Protein AF-0000000085036256 (afdb_homodimer)

Secondary structure (DSSP, 8-state):
------SPBPHHHHHHHHHT--PPP-EEEEEGGG-TT-BBSS-EE-SS-BSSS-EE-SSEEEE-GGGSTT--SSSPEEEEEEEEEBTTB---SB--TTEEEEE-TTPBPPBT--EEEEGGGEEEETTEEEE-S---TTTTEEPTTSSB-TT-EEE-TT-B--HHHHHHHHHTT--EEEEEPPPEEEEEEE-TTEE-TTS---TT-EE-HHHHHHHHHHHHTT-EEEEEEEEPS-HHHHHHHHHHHGGG-SEEEEES--STTHHHHHHHHHHHH-SEEEEEE-BSEES--S-EEEEETTEEEEEE-SSHHHHHHHIIIIIHHHHHHHHT--S--S-EEEEEESS-EE--TTSEEEEEEEEEESSSEEEEE-SS-TT-HHHHHH--EEEEE-TT--EE-TT-EEEEEES-S---SEEEEE---HHHHHHHHHHHHTT--EEEEE-HHHHHHHHHHHT--SEEEE--EETTTTEESHHHHHHTT-TTTEEEEEEEEEEEEEEE-TT-TT---SHHHHHH-SS--EEEEPTT-HHHHHHHHHHHHHHHHHT--HHHHHHHSTTTT-EESSHHHHHHHHHTTS-SEEEEEHHHHHHTT-EEEEEEEEEEEEEEEGGGGGSHHHHHHHHHHHHTHHHHHTSTTEE--TTTTSB---/------SPBPHHHHHHHHHT--PPP-EEEEEGGG-TT-BBSS-EE-SS-BSSS-EE-SSEEEE-GGGSTT--SSSPEEEEEEEEEBTTB---SB--TTEEEEE-TTPBPPBT--EEEEGGGEEEETTEEEE-S---TTTTEEPTTSSB-TT-EEE-TT-B--HHHHHHHHHTT--EEEEEPPPEEEEEEE-TTEE-TTS---TT-EE-HHHHHHHHHHHHTT-EEEEEEEEPS-HHHHHHHHHHHGGG-SEEEEES--STTHHHHHHHHHHHH-SEEEEEE-BSEES--S-EEEEETTEEEEEEPSSHHHHHHHIIIIIHHHHHHHHT--S--S-EEEEEESS-EEPPTTSEEEEEEEEEESSSEEEEE-SS-TT-HHHHHH--EEEEE-TT--EE-TT-EEEEEES-S---SEEEEE---HHHHHHHHHHHHTT--EEEEE-HHHHHHHHHHHT--SEEEE--EETTTTEESHHHHHHTT-TTTEEEEEEEEEEEEEEE-TT-TT---SHHHHHH-SS--EEEEPTT-HHHHHHHHHHHHHHHHHT--HHHHHHHSTTTT-EESSHHHHHHHHHTTS-SEEEEEHHHHHHTT-EEEEEEEEEEEEEEEGGGGGSHHHHHHHHHHHHTHHHHHTSTTEE--TTTTSB---

Structure (mmCIF, N/CA/C/O backbone):
data_AF-0000000085036256-model_v1
#
loop_
_entity.id
_entity.type
_entity.pdbx_description
1 polymer 'molybdopterin molybdotransferase'
#
loop_
_atom_site.group_PDB
_atom_site.id
_atom_site.type_symbol
_atom_site.label_atom_id
_atom_site.label_alt_id
_atom_site.label_comp_id
_atom_site.label_asym_id
_atom_site.label_entity_id
_atom_site.label_seq_id
_atom_site.pdbx_PDB_ins_code
_atom_site.Cartn_x
_atom_site.Cartn_y
_atom_site.Cartn_z
_atom_site.occupancy
_atom_site.B_iso_or_equiv
_atom_site.auth_seq_id
_atom_site.auth_comp_id
_atom_site.auth_asym_id
_atom_site.auth_atom_id
_atom_site.pdbx_PDB_model_num
ATOM 1 N N . MET A 1 1 ? 35.125 -24.281 -21.484 1 28.75 1 MET A N 1
ATOM 2 C CA . MET A 1 1 ? 34.906 -24.828 -20.141 1 28.75 1 MET A CA 1
ATOM 3 C C . MET A 1 1 ? 33.719 -24.156 -19.453 1 28.75 1 MET A C 1
ATOM 5 O O . MET A 1 1 ? 33.594 -22.938 -19.5 1 28.75 1 MET A O 1
ATOM 9 N N . ARG A 1 2 ? 32.625 -24.891 -19.312 1 40.69 2 ARG A N 1
ATOM 10 C CA . ARG A 1 2 ? 31.406 -24.438 -18.656 1 40.69 2 ARG A CA 1
ATOM 11 C C . ARG A 1 2 ? 31.703 -23.719 -17.359 1 40.69 2 ARG A C 1
ATOM 13 O O . ARG A 1 2 ? 32.438 -24.234 -16.5 1 40.69 2 ARG A O 1
ATOM 20 N N . LYS A 1 3 ? 31.75 -22.375 -17.375 1 43.69 3 LYS A N 1
ATOM 21 C CA . LYS A 1 3 ? 32.031 -21.625 -16.156 1 43.69 3 LYS A CA 1
ATOM 22 C C . LYS A 1 3 ? 31.078 -22.016 -15.039 1 43.69 3 LYS A C 1
ATOM 24 O O . LYS A 1 3 ? 29.859 -21.906 -15.195 1 43.69 3 LYS A O 1
ATOM 29 N N . VAL A 1 4 ? 31.594 -23.016 -14.188 1 47.72 4 VAL A N 1
ATOM 30 C CA . VAL A 1 4 ? 30.891 -23.453 -12.992 1 47.72 4 VAL A CA 1
ATOM 31 C C . VAL A 1 4 ? 30.844 -22.312 -11.969 1 47.72 4 VAL A C 1
ATOM 33 O O . VAL A 1 4 ? 31.75 -21.469 -11.922 1 47.72 4 VAL A O 1
ATOM 36 N N . PHE A 1 5 ? 29.641 -22.094 -11.406 1 56.69 5 PHE A N 1
ATOM 37 C CA . PHE A 1 5 ? 29.453 -21.094 -10.352 1 56.69 5 PHE A CA 1
ATOM 38 C C . PHE A 1 5 ? 30.422 -21.328 -9.203 1 56.69 5 PHE A C 1
ATOM 40 O O . PHE A 1 5 ? 30.094 -22.016 -8.234 1 56.69 5 PHE A O 1
ATOM 47 N N . ARG A 1 6 ? 31.797 -21.188 -9.328 1 53.66 6 ARG A N 1
ATOM 48 C CA . ARG A 1 6 ? 32.812 -21.609 -8.383 1 53.66 6 ARG A CA 1
ATOM 49 C C . ARG A 1 6 ? 32.781 -20.781 -7.109 1 53.66 6 ARG A C 1
ATOM 51 O O . ARG A 1 6 ? 33 -21.312 -6.012 1 53.66 6 ARG A O 1
ATOM 58 N N . ASN A 1 7 ? 32.406 -19.531 -7.113 1 76.25 7 ASN A N 1
ATOM 59 C CA . ASN A 1 7 ? 32.438 -18.734 -5.891 1 76.25 7 ASN A CA 1
ATOM 60 C C . ASN A 1 7 ? 31.109 -18 -5.66 1 76.25 7 ASN A C 1
ATOM 62 O O . ASN A 1 7 ? 30.984 -16.812 -5.988 1 76.25 7 ASN A O 1
ATOM 66 N N . LEU A 1 8 ? 30.234 -18.766 -5.047 1 87.75 8 LEU A N 1
ATOM 67 C CA . LEU A 1 8 ? 28.922 -18.203 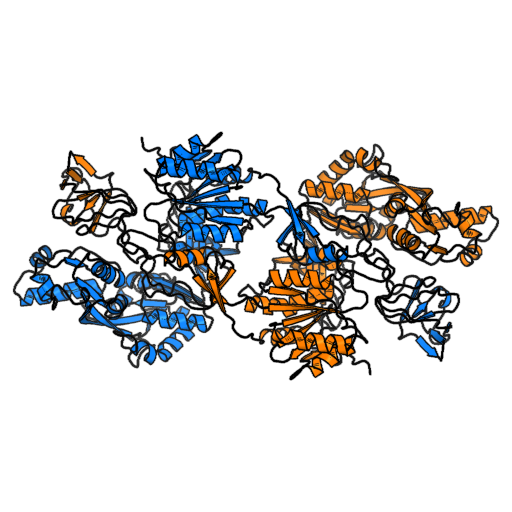-4.754 1 87.75 8 LEU A CA 1
ATOM 68 C C . LEU A 1 8 ? 29.016 -17.172 -3.639 1 87.75 8 LEU A C 1
ATOM 70 O O . LEU A 1 8 ? 29.766 -17.359 -2.676 1 87.75 8 LEU A O 1
ATOM 74 N N . LYS A 1 9 ? 28.406 -16.094 -3.857 1 93.31 9 LYS A N 1
ATOM 75 C CA . LYS A 1 9 ? 28.25 -15.117 -2.781 1 93.31 9 LYS A CA 1
ATOM 76 C C . LYS A 1 9 ? 27.016 -15.414 -1.937 1 93.31 9 LYS A C 1
ATOM 78 O O . LYS A 1 9 ? 26.016 -15.898 -2.451 1 93.31 9 LYS A O 1
ATOM 83 N N . SER A 1 10 ? 27.125 -15.133 -0.706 1 93.88 10 SER A N 1
ATOM 84 C CA . SER A 1 10 ? 25.969 -15.305 0.163 1 93.88 10 SER A CA 1
ATOM 85 C C . SER A 1 10 ? 24.891 -14.266 -0.139 1 93.88 10 SER A C 1
ATOM 87 O O . SER A 1 10 ? 25.188 -13.203 -0.692 1 93.88 10 SER A O 1
ATOM 89 N N . LEU A 1 11 ? 23.703 -14.57 0.218 1 94.56 11 LEU A N 1
ATOM 90 C CA . LEU A 1 11 ? 22.578 -13.656 0.007 1 94.56 11 LEU A CA 1
ATOM 91 C C . LEU A 1 11 ? 22.812 -12.336 0.728 1 94.56 11 LEU A C 1
ATOM 93 O O . LEU A 1 11 ? 22.578 -11.266 0.164 1 94.56 11 LEU A O 1
ATOM 97 N N . GLU A 1 12 ? 23.344 -12.359 1.944 1 94.44 12 GLU A N 1
ATOM 98 C CA . GLU A 1 12 ? 23.594 -11.164 2.74 1 94.44 12 GLU A CA 1
ATOM 99 C C . GLU A 1 12 ? 24.641 -10.273 2.086 1 94.44 12 GLU A C 1
ATOM 101 O O . GLU A 1 12 ? 24.484 -9.047 2.041 1 94.44 12 GLU A O 1
ATOM 106 N N . GLU A 1 13 ? 25.641 -10.914 1.587 1 95.19 13 GLU A N 1
ATOM 107 C CA . GLU A 1 13 ? 26.688 -10.172 0.903 1 95.19 13 GLU A CA 1
ATOM 108 C C . GLU A 1 13 ? 26.141 -9.445 -0.325 1 95.19 13 GLU A C 1
ATOM 110 O O . GLU A 1 13 ? 26.5 -8.297 -0.585 1 95.19 13 GLU A O 1
ATOM 115 N N . VAL A 1 14 ? 25.344 -10.148 -1.034 1 96.44 14 VAL A N 1
ATOM 116 C CA . VAL A 1 14 ? 24.781 -9.586 -2.256 1 96.44 14 VAL A CA 1
ATOM 117 C C . VAL A 1 14 ? 23.844 -8.438 -1.91 1 96.44 14 VAL A C 1
ATOM 119 O O . VAL A 1 14 ? 23.875 -7.387 -2.559 1 96.44 14 VAL A O 1
ATOM 122 N N . LYS A 1 15 ? 23 -8.602 -0.883 1 95.06 15 LYS A N 1
ATOM 123 C CA . LYS A 1 15 ? 22.094 -7.539 -0.442 1 95.06 15 LYS A CA 1
ATOM 124 C C . LYS A 1 15 ? 22.875 -6.281 -0.055 1 95.06 15 LYS A C 1
ATOM 126 O O . LYS A 1 15 ? 22.5 -5.176 -0.452 1 95.06 15 LYS A O 1
ATOM 131 N N . ASP A 1 16 ? 23.938 -6.457 0.663 1 95.12 16 ASP A N 1
ATOM 132 C CA . ASP A 1 16 ? 24.766 -5.332 1.094 1 95.12 16 ASP A CA 1
ATOM 133 C C . ASP A 1 16 ? 25.375 -4.609 -0.103 1 95.12 16 ASP A C 1
ATOM 135 O O . ASP A 1 16 ? 25.406 -3.379 -0.137 1 95.12 16 ASP A O 1
ATOM 139 N N . LEU A 1 17 ? 25.812 -5.398 -0.993 1 94.12 17 LEU A N 1
ATOM 140 C CA . LEU A 1 17 ? 26.438 -4.852 -2.189 1 94.12 17 LEU A CA 1
ATOM 141 C C . LEU A 1 17 ? 25.453 -4.023 -2.994 1 94.12 17 LEU A C 1
ATOM 143 O O . LEU A 1 17 ? 25.75 -2.9 -3.406 1 94.12 17 LEU A O 1
ATOM 147 N N . ILE A 1 18 ? 24.297 -4.52 -3.164 1 94.44 18 ILE A N 1
ATOM 148 C CA . ILE A 1 18 ? 23.297 -3.898 -4.023 1 94.44 18 ILE A CA 1
ATOM 149 C C . ILE A 1 18 ? 22.734 -2.65 -3.342 1 94.44 18 ILE A C 1
ATOM 151 O O . ILE A 1 18 ? 22.484 -1.636 -3.998 1 94.44 18 ILE A O 1
ATOM 155 N N . MET A 1 19 ? 22.578 -2.684 -2.059 1 93.75 19 MET A N 1
ATOM 156 C CA . MET A 1 19 ? 21.969 -1.584 -1.312 1 93.75 19 MET A CA 1
ATOM 157 C C . MET A 1 19 ? 22.891 -0.362 -1.306 1 93.75 19 MET A C 1
ATOM 159 O O . MET A 1 19 ? 22.438 0.75 -1.016 1 93.75 19 MET A O 1
ATOM 163 N N . ARG A 1 20 ? 24.141 -0.515 -1.646 1 92.12 20 ARG A N 1
ATOM 164 C CA . ARG A 1 20 ? 25.094 0.588 -1.688 1 92.12 20 ARG A CA 1
ATOM 165 C C . ARG A 1 20 ? 24.969 1.359 -2.998 1 92.12 20 ARG A C 1
ATOM 167 O O . ARG A 1 20 ? 25.5 2.473 -3.115 1 92.12 20 ARG A O 1
ATOM 174 N N . TYR A 1 21 ? 24.328 0.723 -3.922 1 91.94 21 TYR A N 1
ATOM 175 C CA . TYR A 1 21 ? 24.203 1.365 -5.227 1 91.94 21 TYR A CA 1
ATOM 176 C C . TYR A 1 21 ? 23.297 2.588 -5.148 1 91.94 21 TYR A C 1
ATOM 178 O O . TYR A 1 21 ? 22.25 2.549 -4.504 1 91.94 21 TYR A O 1
ATOM 186 N N . GLU A 1 22 ? 23.766 3.703 -5.762 1 89.81 22 GLU A N 1
ATOM 187 C CA . GLU A 1 22 ? 22.984 4.934 -5.828 1 89.81 22 GLU A CA 1
ATOM 188 C C . GLU A 1 22 ? 22.703 5.328 -7.273 1 89.81 22 GLU A C 1
ATOM 190 O O . GLU A 1 22 ? 23.531 5.109 -8.156 1 89.81 22 GLU A O 1
ATOM 195 N N . ARG A 1 23 ? 21.578 5.812 -7.441 1 88.25 23 ARG A N 1
ATOM 196 C CA . ARG A 1 23 ? 21.219 6.301 -8.773 1 88.25 23 ARG A CA 1
ATOM 197 C C . ARG A 1 23 ? 21.359 7.816 -8.844 1 88.25 23 ARG A C 1
ATOM 199 O O . ARG A 1 23 ? 21.328 8.5 -7.82 1 88.25 23 ARG A O 1
ATOM 206 N N . ALA A 1 24 ? 21.531 8.258 -10.047 1 86.19 24 ALA A N 1
ATOM 207 C CA . ALA A 1 24 ? 21.531 9.703 -10.25 1 86.19 24 ALA A CA 1
ATOM 208 C C . ALA A 1 24 ? 20.188 10.312 -9.906 1 86.19 24 ALA A C 1
ATOM 210 O O . ALA A 1 24 ? 19.141 9.734 -10.211 1 86.19 24 ALA A O 1
ATOM 211 N N . GLU A 1 25 ? 20.281 11.383 -9.18 1 87.06 25 GLU A N 1
ATOM 212 C CA . GLU A 1 25 ? 19.047 12.055 -8.82 1 87.06 25 GLU A CA 1
ATOM 213 C C . GLU A 1 25 ? 18.391 12.703 -10.039 1 87.06 25 GLU A C 1
ATOM 215 O O . GLU A 1 25 ? 19.047 13.445 -10.773 1 87.06 25 GLU A O 1
ATOM 220 N N . ARG A 1 26 ? 17.281 12.328 -10.344 1 91.5 26 ARG A N 1
ATOM 221 C CA . ARG A 1 26 ? 16.422 12.977 -11.336 1 91.5 26 ARG A CA 1
ATOM 222 C C . ARG A 1 26 ? 15.148 13.516 -10.695 1 91.5 26 ARG A C 1
ATOM 224 O O . ARG A 1 26 ? 14.555 12.859 -9.836 1 91.5 26 ARG A O 1
ATOM 231 N N . ARG A 1 27 ? 14.812 14.758 -11.039 1 95 27 ARG A N 1
ATOM 232 C CA . ARG A 1 27 ? 13.648 15.414 -10.461 1 95 27 ARG A CA 1
ATOM 233 C C . ARG A 1 27 ? 12.625 15.75 -11.539 1 95 27 ARG A C 1
ATOM 235 O O . ARG A 1 27 ? 12.961 15.828 -12.727 1 95 27 ARG A O 1
ATOM 242 N N . GLU A 1 28 ? 11.453 15.812 -11.188 1 95.75 28 GLU A N 1
ATOM 243 C CA . GLU A 1 28 ? 10.391 16.281 -12.07 1 95.75 28 GLU A CA 1
ATOM 244 C C . GLU A 1 28 ? 9.398 17.172 -11.32 1 95.75 28 GLU A C 1
ATOM 246 O O . GLU A 1 28 ? 9.172 16.969 -10.125 1 95.75 28 GLU A O 1
ATOM 251 N N . LYS A 1 29 ? 8.891 18.188 -11.961 1 97.56 29 LYS A N 1
ATOM 252 C CA . LYS A 1 29 ? 7.875 19.078 -11.414 1 97.56 29 LYS A CA 1
ATOM 253 C C . LYS A 1 29 ? 6.473 18.609 -11.773 1 97.56 29 LYS A C 1
ATOM 255 O O . LYS A 1 29 ? 6.168 18.391 -12.953 1 97.56 29 LYS A O 1
ATOM 260 N N . ILE A 1 30 ? 5.641 18.375 -10.75 1 97.81 30 ILE A N 1
ATOM 261 C CA . ILE A 1 30 ? 4.301 17.859 -11.008 1 97.81 30 ILE A CA 1
ATOM 262 C C . ILE A 1 30 ? 3.281 18.609 -10.164 1 97.81 30 ILE A C 1
ATOM 264 O O . ILE A 1 30 ? 3.646 19.312 -9.211 1 97.81 30 ILE A O 1
ATOM 268 N N . SER A 1 31 ? 1.988 18.484 -10.57 1 98.06 31 SER A N 1
ATOM 269 C CA . SER A 1 31 ? 0.895 19.016 -9.758 1 98.06 31 SER A CA 1
ATOM 270 C C . SER A 1 31 ? 0.763 18.266 -8.445 1 98.06 31 SER A C 1
ATOM 272 O O . SER A 1 31 ? 1.001 17.047 -8.391 1 98.06 31 SER A O 1
ATOM 274 N N . ILE A 1 32 ? 0.374 18.922 -7.379 1 97.75 32 ILE A N 1
ATOM 275 C CA . ILE A 1 32 ? 0.179 18.234 -6.105 1 97.75 32 ILE A CA 1
ATOM 276 C C . ILE A 1 32 ? -0.95 17.219 -6.23 1 97.75 32 ILE A C 1
ATOM 278 O O . ILE A 1 32 ? -1.021 16.25 -5.457 1 97.75 32 ILE A O 1
ATOM 282 N N . TRP A 1 33 ? -1.816 17.344 -7.273 1 97.25 33 TRP A N 1
ATOM 283 C CA . TRP A 1 33 ? -2.908 16.406 -7.5 1 97.25 33 TRP A CA 1
ATOM 284 C C . TRP A 1 33 ? -2.385 15.086 -8.07 1 97.25 33 TRP A C 1
ATOM 286 O O . TRP A 1 33 ? -3.076 14.07 -8.031 1 97.25 33 TRP A O 1
ATOM 296 N N . ASP A 1 34 ? -1.186 15.102 -8.578 1 96.5 34 ASP A N 1
ATOM 297 C CA . ASP A 1 34 ? -0.555 13.914 -9.141 1 96.5 34 ASP A CA 1
ATOM 298 C C . ASP A 1 34 ? 0.578 13.422 -8.242 1 96.5 34 ASP A C 1
ATOM 300 O O . ASP A 1 34 ? 1.35 12.539 -8.633 1 96.5 34 ASP A O 1
ATOM 304 N N . ALA A 1 35 ? 0.684 13.969 -7.078 1 97.19 35 ALA A N 1
ATOM 305 C CA . ALA A 1 35 ? 1.915 13.789 -6.312 1 97.19 35 ALA A CA 1
ATOM 306 C C . ALA A 1 35 ? 1.741 12.719 -5.238 1 97.19 35 ALA A C 1
ATOM 308 O O . ALA A 1 35 ? 2.695 12.375 -4.535 1 97.19 35 ALA A O 1
ATOM 309 N N . PHE A 1 36 ? 0.544 12.148 -5.133 1 94.81 36 PHE A N 1
ATOM 310 C CA . PHE A 1 36 ? 0.323 11.141 -4.102 1 94.81 36 PHE A CA 1
ATOM 311 C C . PHE A 1 36 ? 1.314 9.992 -4.246 1 94.81 36 PHE A C 1
ATOM 313 O O . PHE A 1 36 ? 1.476 9.438 -5.336 1 94.81 36 PHE A O 1
ATOM 320 N N . GLY A 1 37 ? 1.973 9.719 -3.105 1 92.75 37 GLY A N 1
ATOM 321 C CA . GLY A 1 37 ? 2.891 8.594 -3.061 1 92.75 37 GLY A CA 1
ATOM 322 C C . GLY A 1 37 ? 4.281 8.938 -3.555 1 92.75 37 GLY A C 1
ATOM 323 O O . GLY A 1 37 ? 5.207 8.133 -3.436 1 92.75 37 GLY A O 1
ATOM 324 N N . ARG A 1 38 ? 4.461 10.117 -4.125 1 95.44 38 ARG A N 1
ATOM 325 C CA . ARG A 1 38 ? 5.762 10.547 -4.625 1 95.44 38 ARG A CA 1
ATOM 326 C C . ARG A 1 38 ? 6.637 11.078 -3.496 1 95.44 38 ARG A C 1
ATOM 328 O O . ARG A 1 38 ? 6.148 11.328 -2.391 1 95.44 38 ARG A O 1
ATOM 335 N N . ILE A 1 39 ? 7.934 11.219 -3.732 1 93.56 39 ILE A N 1
ATOM 336 C CA . ILE A 1 39 ? 8.898 11.68 -2.74 1 93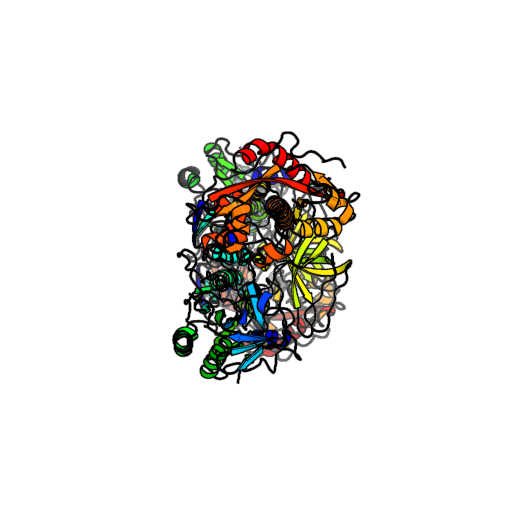.56 39 ILE A CA 1
ATOM 337 C C . ILE A 1 39 ? 9.32 13.109 -3.064 1 93.56 39 ILE A C 1
ATOM 339 O O . ILE A 1 39 ? 9.766 13.398 -4.18 1 93.56 39 ILE A O 1
ATOM 343 N N . LEU A 1 40 ? 9.195 13.93 -2.119 1 95.5 40 LEU A N 1
ATOM 344 C CA . LEU A 1 40 ? 9.578 15.328 -2.301 1 95.5 40 LEU A CA 1
ATOM 345 C C . LEU A 1 40 ? 11.078 15.445 -2.57 1 95.5 40 LEU A C 1
ATOM 347 O O . LEU A 1 40 ? 11.883 14.805 -1.898 1 95.5 40 LEU A O 1
ATOM 351 N N . ALA A 1 41 ? 11.492 16.328 -3.539 1 94.88 41 ALA A N 1
ATOM 352 C CA . ALA A 1 41 ? 12.883 16.453 -3.955 1 94.88 41 ALA A CA 1
ATOM 353 C C . ALA A 1 41 ? 13.562 17.625 -3.252 1 94.88 41 ALA A C 1
ATOM 355 O O . ALA A 1 41 ? 14.781 17.797 -3.352 1 94.88 41 ALA A O 1
ATOM 356 N N . GLU A 1 42 ? 12.82 18.438 -2.535 1 94.62 42 GLU A N 1
ATOM 357 C CA . GLU A 1 42 ? 13.359 19.609 -1.84 1 94.62 42 GLU A CA 1
ATOM 358 C C . GLU A 1 42 ? 12.492 19.984 -0.639 1 94.62 42 GLU A C 1
ATOM 360 O O . GLU A 1 42 ? 11.344 19.547 -0.538 1 94.62 42 GLU A O 1
ATOM 365 N N . ASP A 1 43 ? 13.109 20.734 0.272 1 95 43 ASP A N 1
ATOM 366 C CA . ASP A 1 43 ? 12.328 21.297 1.371 1 95 43 ASP A CA 1
ATOM 367 C C . ASP A 1 43 ? 11.32 22.312 0.861 1 95 43 ASP A C 1
ATOM 369 O O . ASP A 1 43 ? 11.617 23.094 -0.045 1 95 43 ASP A O 1
ATOM 373 N N . ILE A 1 44 ? 10.156 22.297 1.416 1 96.25 44 ILE A N 1
ATOM 374 C CA . ILE A 1 44 ? 9.156 23.297 1.083 1 96.25 44 ILE A CA 1
ATOM 375 C C . ILE A 1 44 ? 8.992 24.266 2.254 1 96.25 44 ILE A C 1
ATOM 377 O O . ILE A 1 44 ? 8.523 23.875 3.326 1 96.25 44 ILE A O 1
ATOM 381 N N . VAL A 1 45 ? 9.359 25.438 2.07 1 94.56 45 VAL A N 1
ATOM 382 C CA . VAL A 1 45 ? 9.234 26.516 3.059 1 94.56 45 VAL A CA 1
ATOM 383 C C . VAL A 1 45 ? 8.016 27.375 2.73 1 94.56 45 VAL A C 1
ATOM 385 O O . VAL A 1 45 ? 7.824 27.781 1.582 1 94.56 45 VAL A O 1
ATOM 388 N N . SER A 1 46 ? 7.195 27.594 3.693 1 94.25 46 SER A N 1
ATOM 389 C CA . SER A 1 46 ? 5.973 28.359 3.443 1 94.25 46 SER A CA 1
ATOM 390 C C . SER A 1 46 ? 6.285 29.797 3.047 1 94.25 46 SER A C 1
ATOM 392 O O . SER A 1 46 ? 7.094 30.469 3.697 1 94.25 46 SER A O 1
ATOM 394 N N . GLY A 1 47 ? 5.664 30.25 2.057 1 91.94 47 GLY A N 1
ATOM 395 C CA . GLY A 1 47 ? 5.738 31.641 1.642 1 91.94 47 GLY A CA 1
ATOM 396 C C . GLY A 1 47 ? 4.562 32.469 2.121 1 91.94 47 GLY A C 1
ATOM 397 O O . GLY A 1 47 ? 4.52 33.688 1.896 1 91.94 47 GLY A O 1
ATOM 398 N N . VAL A 1 48 ? 3.65 31.812 2.826 1 93.12 48 VAL A N 1
ATOM 399 C CA . VAL A 1 48 ? 2.463 32.5 3.316 1 93.12 48 VAL A CA 1
ATOM 400 C C . VAL A 1 48 ? 2.166 32.062 4.75 1 93.12 48 VAL A C 1
ATOM 402 O O . VAL A 1 48 ? 2.734 31.094 5.238 1 93.12 48 VAL A O 1
ATOM 405 N N . ASP A 1 49 ? 1.355 32.906 5.41 1 92.69 49 ASP A N 1
ATOM 406 C CA . ASP A 1 49 ? 0.858 32.562 6.738 1 92.69 49 ASP A CA 1
ATOM 407 C C . ASP A 1 49 ? -0.494 31.844 6.656 1 92.69 49 ASP A C 1
ATOM 409 O O . ASP A 1 49 ? -1.321 32.188 5.805 1 92.69 49 ASP A O 1
ATOM 413 N N . VAL A 1 50 ? -0.69 30.859 7.559 1 92.81 50 VAL A N 1
ATOM 414 C CA . VAL A 1 50 ? -1.978 30.172 7.652 1 92.81 50 VAL A CA 1
ATOM 415 C C . VAL A 1 50 ? -2.51 30.266 9.078 1 92.81 50 VAL A C 1
ATOM 417 O O . VAL A 1 50 ? -1.921 29.703 10.008 1 92.81 50 VAL A O 1
ATOM 420 N N . PRO A 1 51 ? -3.602 30.938 9.273 1 91.94 51 PRO A N 1
ATOM 421 C CA . PRO A 1 51 ? -4.227 31.828 8.297 1 91.94 51 PRO A CA 1
ATOM 422 C C . PRO A 1 51 ? -3.398 33.094 8.039 1 91.94 51 PRO A C 1
ATOM 424 O O . PRO A 1 51 ? -2.494 33.406 8.82 1 91.94 51 PRO A O 1
ATOM 427 N N . GLY A 1 52 ? -3.746 33.781 7.023 1 92.12 52 GLY A N 1
ATOM 428 C CA . GLY A 1 52 ? -3.043 35 6.672 1 92.12 52 GLY A CA 1
ATOM 429 C C . GLY A 1 52 ? -3.578 36.219 7.387 1 92.12 52 GLY A C 1
ATOM 430 O O . GLY A 1 52 ? -3.15 37.344 7.113 1 92.12 52 GLY A O 1
ATOM 431 N N . PHE A 1 53 ? -4.523 36.031 8.266 1 92.56 53 PHE A N 1
ATOM 432 C CA . PHE A 1 53 ? -5.172 37.094 9.031 1 92.56 53 PHE A CA 1
ATOM 433 C C . PHE A 1 53 ? -5.73 36.562 10.344 1 92.56 53 PHE A C 1
ATOM 435 O O . PHE A 1 53 ? -5.863 35.344 10.508 1 92.56 53 PHE A O 1
ATOM 442 N N . ASP A 1 54 ? -5.875 37.438 11.289 1 93.06 54 ASP A N 1
ATOM 443 C CA . ASP A 1 54 ? -6.613 37.031 12.477 1 93.06 54 ASP A CA 1
ATOM 444 C C . ASP A 1 54 ? -8.039 36.625 12.117 1 93.06 54 ASP A C 1
ATOM 446 O O . ASP A 1 54 ? -8.773 37.406 11.5 1 93.06 54 ASP A O 1
ATOM 450 N N . ARG A 1 55 ? -8.367 35.438 12.547 1 92.62 55 ARG A N 1
ATOM 451 C CA . ARG A 1 55 ? -9.617 34.844 12.078 1 92.62 55 ARG A CA 1
ATOM 452 C C . ARG A 1 55 ? -10.602 34.656 13.227 1 92.62 55 ARG A C 1
ATOM 454 O O . ARG A 1 55 ? -10.219 34.281 14.32 1 92.62 55 ARG A O 1
ATOM 461 N N . VAL A 1 56 ? -11.867 34.938 12.898 1 93.19 56 VAL A N 1
ATOM 462 C CA . VAL A 1 56 ? -12.953 34.781 13.859 1 93.19 56 VAL A CA 1
ATOM 463 C C . VAL A 1 56 ? -13.281 33.281 14.031 1 93.19 56 VAL A C 1
ATOM 465 O O . VAL A 1 56 ? -13.438 32.562 13.047 1 93.19 56 VAL A O 1
ATOM 468 N N . MET A 1 57 ? -13.477 32.812 15.211 1 89.94 57 MET A N 1
ATOM 469 C CA . MET A 1 57 ? -13.609 31.375 15.477 1 89.94 57 MET A CA 1
ATOM 470 C C . MET A 1 57 ? -15.07 30.984 15.672 1 89.94 57 MET A C 1
ATOM 472 O O . MET A 1 57 ? -15.414 29.797 15.641 1 89.94 57 MET A O 1
ATOM 476 N N . LEU A 1 58 ? -15.906 31.938 15.93 1 88.88 58 LEU A N 1
ATOM 477 C CA . LEU A 1 58 ? -17.328 31.672 16.172 1 88.88 58 LEU A CA 1
ATOM 478 C C . LEU A 1 58 ? -18.188 32.844 15.711 1 88.88 58 LEU A C 1
ATOM 480 O O . LEU A 1 58 ? -17.672 33.938 15.453 1 88.88 58 LEU A O 1
ATOM 484 N N . ASP A 1 59 ? -19.438 32.625 15.672 1 89.62 59 ASP A N 1
ATOM 485 C CA . ASP A 1 59 ? -20.375 33.656 15.305 1 89.62 59 ASP A CA 1
ATOM 486 C C . ASP A 1 59 ? -20.625 34.625 16.469 1 89.62 59 ASP A C 1
ATOM 488 O O . ASP A 1 59 ? -20.734 34.188 17.625 1 89.62 59 ASP A O 1
ATOM 492 N N . GLY A 1 60 ? -20.625 35.875 16.141 1 95.75 60 GLY A N 1
ATOM 493 C CA . GLY A 1 60 ? -20.859 36.844 17.188 1 95.75 60 GLY A CA 1
ATOM 494 C C . GLY A 1 60 ? -20.531 38.281 16.734 1 95.75 60 GLY A C 1
ATOM 495 O O . GLY A 1 60 ? -20.953 38.688 15.664 1 95.75 60 GLY A O 1
ATOM 496 N N . TYR A 1 61 ? -19.859 39 17.672 1 97.69 61 TYR A N 1
ATOM 497 C CA . TYR A 1 61 ? -19.547 40.375 17.406 1 97.69 61 TYR A CA 1
ATOM 498 C C . TYR A 1 61 ? -18.094 40.688 17.766 1 97.69 61 TYR A C 1
ATOM 500 O O . TYR A 1 61 ? -17.641 40.406 18.875 1 97.69 61 TYR A O 1
ATOM 508 N N . ALA A 1 62 ? -17.406 41.25 16.75 1 97.75 62 ALA A N 1
ATOM 509 C CA . ALA A 1 62 ? -16.062 41.719 17 1 97.75 62 ALA A CA 1
ATOM 510 C C . ALA A 1 62 ? -16.078 43.062 17.734 1 97.75 62 ALA A C 1
ATOM 512 O O . ALA A 1 62 ? -16.781 43.969 17.344 1 97.75 62 ALA A O 1
ATOM 513 N N . VAL A 1 63 ? -15.289 43.062 18.812 1 97.75 63 VAL A N 1
ATOM 514 C CA . VAL A 1 63 ? -15.328 44.25 19.703 1 97.75 63 VAL A CA 1
ATOM 515 C C . VAL A 1 63 ? -13.922 44.562 20.203 1 97.75 63 VAL A C 1
ATOM 517 O O . VAL A 1 63 ? -13 43.781 20.016 1 97.75 63 VAL A O 1
ATOM 520 N N . ARG A 1 64 ? -13.797 45.781 20.703 1 95.12 64 ARG A N 1
ATOM 521 C CA . ARG A 1 64 ? -12.68 46.031 21.609 1 95.12 64 ARG A CA 1
ATOM 522 C C . ARG A 1 64 ? -12.93 45.406 22.969 1 95.12 64 ARG A C 1
ATOM 524 O O . ARG A 1 64 ? -13.875 45.781 23.672 1 95.12 64 ARG A O 1
ATOM 531 N N . ALA A 1 65 ? -12.094 44.5 23.344 1 95.38 65 ALA A N 1
ATOM 532 C CA . ALA A 1 65 ? -12.297 43.812 24.594 1 95.38 65 ALA A CA 1
ATOM 533 C C . ALA A 1 65 ? -12.469 44.781 25.75 1 95.38 65 ALA A C 1
ATOM 535 O O . ALA A 1 65 ? -13.305 44.562 26.641 1 95.38 65 ALA A O 1
ATOM 536 N N . GLU A 1 66 ? -11.656 45.844 25.812 1 91.38 66 GLU A N 1
ATOM 537 C CA . GLU A 1 66 ? -11.641 46.812 26.891 1 91.38 66 GLU A CA 1
ATOM 538 C C . GLU A 1 66 ? -12.992 47.531 27.016 1 91.38 66 GLU A C 1
ATOM 540 O O . GLU A 1 66 ? -13.328 48.031 28.078 1 91.38 66 GLU A O 1
ATOM 545 N N . ASP A 1 67 ? -13.828 47.531 25.922 1 95.12 67 ASP A N 1
ATOM 546 C CA . ASP A 1 67 ? -15.156 48.156 25.969 1 95.12 67 ASP A CA 1
ATOM 547 C C . ASP A 1 67 ? -16.156 47.25 26.656 1 95.12 67 ASP A C 1
ATOM 549 O O . ASP A 1 67 ? -17.266 47.656 27 1 95.12 67 ASP A O 1
ATOM 553 N N . THR A 1 68 ? -15.805 46 26.875 1 96.06 68 THR A N 1
ATOM 554 C CA . THR A 1 68 ? -16.734 45.062 27.453 1 96.06 68 THR A CA 1
ATOM 555 C C . THR A 1 68 ? -16.375 44.75 28.922 1 96.06 68 THR A C 1
ATOM 557 O O . THR A 1 68 ? -17.094 44.031 29.594 1 96.06 68 THR A O 1
ATOM 560 N N . PHE A 1 69 ? -15.242 45.375 29.234 1 91.56 69 PHE A N 1
ATOM 561 C CA . PHE A 1 69 ? -14.781 45.062 30.578 1 91.56 69 PHE A CA 1
ATOM 562 C C . PHE A 1 69 ? -15.875 45.344 31.609 1 91.56 69 PHE A C 1
ATOM 564 O O . PHE A 1 69 ? -16.531 46.406 31.562 1 91.56 69 PHE A O 1
ATOM 571 N N . TRP A 1 70 ? -16.188 44.5 32.562 1 89.88 70 TRP A N 1
ATOM 572 C CA . TRP A 1 70 ? -17.094 44.562 33.688 1 89.88 70 TRP A CA 1
ATOM 573 C C . TRP A 1 70 ? -18.531 44.281 33.25 1 89.88 70 TRP A C 1
ATOM 575 O O . TRP A 1 70 ? -19.453 44.344 34.062 1 89.88 70 TRP A O 1
ATOM 585 N N . ALA A 1 71 ? -18.75 44.062 31.922 1 95.06 71 ALA A N 1
ATOM 586 C CA . ALA A 1 71 ? -20.078 43.688 31.469 1 95.06 71 ALA A CA 1
ATOM 587 C C . ALA A 1 71 ? -20.531 42.375 32.156 1 95.06 71 ALA A C 1
ATOM 589 O O . ALA A 1 71 ? -19.75 41.469 32.312 1 95.06 71 ALA A O 1
ATOM 590 N N . ASP A 1 72 ? -21.734 42.344 32.594 1 94.25 72 ASP A N 1
ATOM 591 C CA . ASP A 1 72 ? -22.391 41.156 33.125 1 94.25 72 ASP A CA 1
ATOM 592 C C . ASP A 1 72 ? -23.891 41.219 32.906 1 94.25 72 ASP A C 1
ATOM 594 O O . ASP A 1 72 ? -24.391 42.125 32.281 1 94.25 72 ASP A O 1
ATOM 598 N N . GLU A 1 73 ? -24.594 40.188 33.312 1 93.31 73 GLU A N 1
ATOM 599 C CA . GLU A 1 73 ? -26.031 40.062 33.031 1 93.31 73 GLU A CA 1
ATOM 600 C C . GLU A 1 73 ? -26.812 41.188 33.688 1 93.31 73 GLU A C 1
ATOM 602 O O . GLU A 1 73 ? -27.812 41.656 33.156 1 93.31 73 GLU A O 1
ATOM 607 N N . ASP A 1 74 ? -26.344 41.625 34.844 1 94.62 74 ASP A N 1
ATOM 608 C CA . ASP A 1 74 ? -27.031 42.656 35.594 1 94.62 74 ASP A CA 1
ATOM 609 C C . ASP A 1 74 ? -26.656 44.031 35.094 1 94.62 74 ASP A C 1
ATOM 611 O O . ASP A 1 74 ? -27.438 45 35.219 1 94.62 74 ASP A O 1
ATOM 615 N N . ASN A 1 75 ? -25.484 44.188 34.531 1 95.69 75 ASN A N 1
ATOM 616 C CA . ASN A 1 75 ? -24.969 45.438 34 1 95.69 75 ASN A CA 1
ATOM 617 C C . ASN A 1 75 ? -24.422 45.281 32.594 1 95.69 75 ASN A C 1
ATOM 619 O O . ASN A 1 75 ? -23.219 45.406 32.375 1 95.69 75 ASN A O 1
ATOM 623 N N . PRO A 1 76 ? -25.281 45.156 31.641 1 96.62 76 PRO A N 1
ATOM 624 C CA . PRO A 1 76 ? -24.812 44.969 30.266 1 96.62 76 PRO A CA 1
ATOM 625 C C . PRO A 1 76 ? -24.219 46.219 29.672 1 96.62 76 PRO A C 1
ATOM 627 O O . PRO A 1 76 ? -24.562 47.344 30.078 1 96.62 76 PRO A O 1
ATOM 630 N N . VAL A 1 77 ? -23.328 46.062 28.797 1 97.38 77 VAL A N 1
ATOM 631 C CA . VAL A 1 77 ? -22.734 47.188 28.078 1 97.38 77 VAL A CA 1
ATOM 632 C C . VAL A 1 77 ? -23.328 47.281 26.688 1 97.38 77 VAL A C 1
ATOM 634 O O . VAL A 1 77 ? -23.484 46.281 26 1 97.38 77 VAL A O 1
ATOM 637 N N . GLU A 1 78 ? -23.641 48.469 26.297 1 97.38 78 GLU A N 1
ATOM 638 C CA . GLU A 1 78 ? -24.234 48.688 24.969 1 97.38 78 GLU A CA 1
ATOM 639 C C . GLU A 1 78 ? -23.172 49.094 23.953 1 97.38 78 GLU A C 1
ATOM 641 O O . GLU A 1 78 ? -22.375 50.031 24.219 1 97.38 78 GLU A O 1
ATOM 646 N N . LEU A 1 79 ? -23.125 48.406 22.844 1 98.19 79 LEU A N 1
ATOM 647 C CA . LEU A 1 79 ? -22.203 48.719 21.734 1 98.19 79 LEU A CA 1
ATOM 648 C C . LEU A 1 79 ? -22.984 48.938 20.438 1 98.19 79 LEU A C 1
ATOM 650 O O . LEU A 1 79 ? -23.953 48.219 20.172 1 98.19 79 LEU A O 1
ATOM 654 N N . LYS A 1 80 ? -22.578 49.875 19.594 1 98.25 80 LYS A N 1
ATOM 655 C CA . LYS A 1 80 ? -23.203 50.156 18.297 1 98.25 80 LYS A CA 1
ATOM 656 C C . LYS A 1 80 ? -22.656 49.219 17.219 1 98.25 80 LYS A C 1
ATOM 658 O O . LYS A 1 80 ? -21.438 49.094 17.062 1 98.25 80 LYS A O 1
ATOM 663 N N . VAL A 1 81 ? -23.547 48.562 16.531 1 98.19 81 VAL A N 1
ATOM 664 C CA . VAL A 1 81 ? -23.141 47.688 15.438 1 98.19 81 VAL A CA 1
ATOM 665 C C . VAL A 1 81 ? -22.953 48.531 14.156 1 98.19 81 VAL A C 1
ATOM 667 O O . VAL A 1 81 ? -23.906 49.125 13.656 1 98.19 81 VAL A O 1
ATOM 670 N N . ILE A 1 82 ? -21.75 48.469 13.57 1 97.88 82 ILE A N 1
ATOM 671 C CA . ILE A 1 82 ? -21.453 49.406 12.5 1 97.88 82 ILE A CA 1
ATOM 672 C C . ILE A 1 82 ? -21.266 48.656 11.188 1 97.88 82 ILE A C 1
ATOM 674 O O . ILE A 1 82 ? -21 49.281 10.148 1 97.88 82 ILE A O 1
ATOM 678 N N . GLY A 1 83 ? -21.344 47.344 11.203 1 96.44 83 GLY A N 1
ATOM 679 C CA . GLY A 1 83 ? -21.188 46.562 9.969 1 96.44 83 GLY A CA 1
ATOM 680 C C . GLY A 1 83 ? -21.188 45.062 10.188 1 96.44 83 GLY A C 1
ATOM 681 O O . GLY A 1 83 ? -21.609 44.594 11.25 1 96.44 83 GLY A O 1
ATOM 682 N N . VAL A 1 84 ? -20.906 44.375 9.086 1 95.44 84 VAL A N 1
ATOM 683 C CA . VAL A 1 84 ? -20.906 42.938 9.078 1 95.44 84 VAL A CA 1
ATOM 684 C C . VAL A 1 84 ? -19.672 42.406 8.344 1 95.44 84 VAL A C 1
ATOM 686 O O . VAL A 1 84 ? -19.203 43.062 7.395 1 95.44 84 VAL A O 1
ATOM 689 N N . ALA A 1 85 ? -19.062 41.406 8.812 1 94.31 85 ALA A N 1
ATOM 690 C CA . ALA A 1 85 ? -17.969 40.719 8.141 1 94.31 85 ALA A CA 1
ATOM 691 C C . ALA A 1 85 ? -18.219 39.188 8.133 1 94.31 85 ALA A C 1
ATOM 693 O O . ALA A 1 85 ? -18.766 38.656 9.078 1 94.31 85 ALA A O 1
ATOM 694 N N . SER A 1 86 ? -17.906 38.562 7.066 1 91.38 86 SER A N 1
ATOM 695 C CA . SER A 1 86 ? -18.016 37.094 6.922 1 91.38 86 SER A CA 1
ATOM 696 C C . SER A 1 86 ? -16.812 36.531 6.152 1 91.38 86 SER A C 1
ATOM 698 O O . SER A 1 86 ? -15.945 37.281 5.715 1 91.38 86 SER A O 1
ATOM 700 N N . ALA A 1 87 ? -16.719 35.25 6.125 1 88 87 ALA A N 1
ATOM 701 C CA . ALA A 1 87 ? -15.633 34.594 5.406 1 88 87 ALA A CA 1
ATOM 702 C C . ALA A 1 87 ? -15.578 35.062 3.951 1 88 87 ALA A C 1
ATOM 704 O O . ALA A 1 87 ? -16.562 34.938 3.223 1 88 87 ALA A O 1
ATOM 705 N N . GLY A 1 88 ? -14.492 35.625 3.594 1 88.75 88 GLY A N 1
ATOM 706 C CA . GLY A 1 88 ? -14.305 36.125 2.24 1 88.75 88 GLY A CA 1
ATOM 707 C C . GLY A 1 88 ? -14.781 37.531 2.059 1 88.75 88 GLY A C 1
ATOM 708 O O . GLY A 1 88 ? -14.578 38.156 1.001 1 88.75 88 GLY A O 1
ATOM 709 N N . HIS A 1 89 ? -15.422 38 3.057 1 91.62 89 HIS A N 1
ATOM 710 C CA . HIS A 1 89 ? -15.984 39.375 2.998 1 91.62 89 HIS A CA 1
ATOM 711 C C . HIS A 1 89 ? -15.586 40.188 4.227 1 91.62 89 HIS A C 1
ATOM 713 O O . HIS A 1 89 ? -16.406 40.375 5.129 1 91.62 89 HIS A O 1
ATOM 719 N N . PRO A 1 90 ? -14.383 40.75 4.195 1 93.38 90 PRO A N 1
ATOM 720 C CA . PRO A 1 90 ? -13.898 41.531 5.34 1 93.38 90 PRO A CA 1
ATOM 721 C C . PRO A 1 90 ? -14.641 42.844 5.508 1 93.38 90 PRO A C 1
ATOM 723 O O . PRO A 1 90 ? -15.164 43.406 4.531 1 93.38 90 PRO A O 1
ATOM 726 N N . PHE A 1 91 ? -14.711 43.312 6.738 1 94.81 91 PHE A N 1
ATOM 727 C CA . PHE A 1 91 ? -15.219 44.656 7.031 1 94.81 91 PHE A CA 1
ATOM 728 C C . PHE A 1 91 ? -14.18 45.719 6.707 1 94.81 91 PHE A C 1
ATOM 730 O O . PHE A 1 91 ? -13.055 45.656 7.215 1 94.81 91 PHE A O 1
ATOM 737 N N . PRO A 1 92 ? -14.492 46.656 5.84 1 92.12 92 PRO A N 1
ATOM 738 C CA . PRO A 1 92 ? -13.492 47.625 5.398 1 92.12 92 PRO A CA 1
ATOM 739 C C . PRO A 1 92 ? -13.242 48.75 6.422 1 92.12 92 PRO A C 1
ATOM 741 O O . PRO A 1 92 ? -12.242 49.469 6.332 1 92.12 92 PRO A O 1
ATOM 744 N N . GLY A 1 93 ? -14.086 48.875 7.395 1 91.81 93 GLY A N 1
ATOM 745 C CA . GLY A 1 93 ? -13.961 49.938 8.352 1 91.81 93 GLY A CA 1
ATOM 746 C C . GLY A 1 93 ? -13.141 49.562 9.578 1 91.81 93 GLY A C 1
ATOM 747 O O . GLY A 1 93 ? -12.391 48.594 9.547 1 91.81 93 GLY A O 1
ATOM 748 N N . GLU A 1 94 ? -13.133 50.469 10.609 1 92.44 94 GLU A N 1
ATOM 749 C CA . GLU A 1 94 ? -12.422 50.281 11.875 1 92.44 94 GLU A CA 1
ATOM 750 C C . GLU A 1 94 ? -13.383 50.344 13.062 1 92.44 94 GLU A C 1
ATOM 752 O O . GLU A 1 94 ? -14.266 51.219 13.102 1 92.44 94 GLU A O 1
ATOM 757 N N . VAL A 1 95 ? -13.25 49.406 13.875 1 95.12 95 VAL A N 1
ATOM 758 C CA . VAL A 1 95 ? -14.078 49.375 15.078 1 95.12 95 VAL A CA 1
ATOM 759 C C . VAL A 1 95 ? -13.523 50.375 16.109 1 95.12 95 VAL A C 1
ATOM 761 O O . VAL A 1 95 ? -12.375 50.25 16.547 1 95.12 95 VAL A O 1
ATOM 764 N N . GLY A 1 96 ? -14.281 51.312 16.453 1 92.12 96 GLY A N 1
ATOM 765 C CA . GLY A 1 96 ? -13.914 52.312 17.469 1 92.12 96 GLY A CA 1
ATOM 766 C C . GLY A 1 96 ? -14.477 52 18.844 1 92.12 96 GLY A C 1
ATOM 767 O O . GLY A 1 96 ? -14.953 50.875 19.078 1 92.12 96 GLY A O 1
ATOM 768 N N . GLU A 1 97 ? -14.32 53 19.766 1 93.31 97 GLU A N 1
ATOM 769 C CA . GLU A 1 97 ? -14.836 52.875 21.125 1 93.31 97 GLU A CA 1
ATOM 770 C C . GLU A 1 97 ? -16.344 52.656 21.109 1 93.31 97 GLU A C 1
ATOM 772 O O . GLU A 1 97 ? -17.078 53.344 20.422 1 93.31 97 GLU A O 1
ATOM 777 N N . ARG A 1 98 ? -16.797 51.625 21.797 1 96.56 98 ARG A N 1
ATOM 778 C CA . ARG A 1 98 ? -18.203 51.281 22 1 96.56 98 ARG A CA 1
ATOM 779 C C . ARG A 1 98 ? -18.875 50.906 20.688 1 96.56 98 ARG A C 1
ATOM 781 O O . ARG A 1 98 ? -20.031 51.25 20.453 1 96.56 98 ARG A O 1
ATOM 788 N N . GLU A 1 99 ? -18.141 50.375 19.781 1 97.56 99 GLU A N 1
ATOM 789 C CA . GLU A 1 99 ? -18.656 49.875 18.516 1 97.56 99 GLU A CA 1
ATOM 790 C C . GLU A 1 99 ? -18.406 48.375 18.375 1 97.56 99 GLU A C 1
ATOM 792 O O . GLU A 1 99 ? -17.578 47.812 19.078 1 97.56 99 GLU A O 1
ATOM 797 N N . ALA A 1 100 ? -19.141 47.781 17.484 1 98.12 100 ALA A N 1
ATOM 798 C CA . ALA A 1 100 ? -19.031 46.344 17.219 1 98.12 100 ALA A CA 1
ATOM 799 C C . ALA A 1 100 ? -19.328 46.031 15.742 1 98.12 100 ALA A C 1
ATOM 801 O O . ALA A 1 100 ? -19.969 46.844 15.062 1 98.12 100 ALA A O 1
ATOM 802 N N . VAL A 1 101 ? -18.766 45.031 15.25 1 97.88 101 VAL A N 1
ATOM 803 C CA . VAL A 1 101 ? -19.062 44.5 13.922 1 97.88 101 VAL A CA 1
ATOM 804 C C . VAL A 1 101 ? -19.594 43.062 14.055 1 97.88 101 VAL A C 1
ATOM 806 O O . VAL A 1 101 ? -19 42.25 14.742 1 97.88 101 VAL A O 1
ATOM 809 N N . GLU A 1 102 ? -20.719 42.844 13.438 1 97.06 102 GLU A N 1
ATOM 810 C CA . GLU A 1 102 ? -21.219 41.469 13.391 1 97.06 102 GLU A CA 1
ATOM 811 C C . GLU A 1 102 ? -20.328 40.594 12.531 1 97.06 102 GLU A C 1
ATOM 813 O O . GLU A 1 102 ? -19.984 40.938 11.398 1 97.06 102 GLU A O 1
ATOM 818 N N . VAL A 1 103 ? -19.891 39.438 13.109 1 95.5 103 VAL A N 1
ATOM 819 C CA . VAL A 1 103 ? -18.953 38.594 12.391 1 95.5 103 VAL A CA 1
ATOM 820 C C . VAL A 1 103 ? -19.422 37.156 12.398 1 95.5 103 VAL A C 1
ATOM 822 O O . VAL A 1 103 ? -20.047 36.688 13.367 1 95.5 103 VAL A O 1
ATOM 825 N N . ALA A 1 104 ? -19.141 36.469 11.328 1 90.25 104 ALA A N 1
ATOM 826 C CA . ALA A 1 104 ? -19.344 35.031 11.227 1 90.25 104 ALA A CA 1
ATOM 827 C C . ALA A 1 104 ? -18.016 34.281 11.344 1 90.25 104 ALA A C 1
ATOM 829 O O . ALA A 1 104 ? -16.953 34.844 11.148 1 90.25 104 ALA A O 1
ATOM 830 N N . THR A 1 105 ? -18.141 32.969 11.688 1 88 105 THR A N 1
ATOM 831 C CA . THR A 1 105 ? -16.969 32.125 11.781 1 88 105 THR A CA 1
ATOM 832 C C . THR A 1 105 ? -16.156 32.156 10.492 1 88 105 THR A C 1
ATOM 834 O O . THR A 1 105 ? -16.703 32.062 9.398 1 88 105 THR A O 1
ATOM 837 N N . GLY A 1 106 ? -14.859 32.438 10.719 1 89.25 106 GLY A N 1
ATOM 838 C CA . GLY A 1 106 ? -13.977 32.406 9.57 1 89.25 106 GLY A CA 1
ATOM 839 C C . GLY A 1 106 ? -13.68 33.812 9.023 1 89.25 106 GLY A C 1
ATOM 840 O O . GLY A 1 106 ? -12.742 34 8.25 1 89.25 106 GLY A O 1
ATOM 841 N N . ALA A 1 107 ? -14.422 34.781 9.422 1 92.88 107 ALA A N 1
ATOM 842 C CA . ALA A 1 107 ? -14.211 36.156 8.961 1 92.88 107 ALA A CA 1
ATOM 843 C C . ALA A 1 107 ? -12.883 36.719 9.453 1 92.88 107 ALA A C 1
ATOM 845 O O . ALA A 1 107 ? -12.414 36.344 10.531 1 92.88 107 ALA A O 1
ATOM 846 N N . PRO A 1 108 ? -12.273 37.562 8.648 1 94.31 108 PRO A N 1
ATOM 847 C CA . PRO A 1 108 ? -11.133 38.312 9.195 1 94.31 108 PRO A CA 1
ATOM 848 C C . PRO A 1 108 ? -11.539 39.281 10.312 1 94.31 108 PRO A C 1
ATOM 850 O O . PRO A 1 108 ? -12.602 39.906 10.242 1 94.31 108 PRO A O 1
ATOM 853 N N . MET A 1 109 ? -10.695 39.344 11.289 1 94.31 109 MET A N 1
ATOM 854 C CA . MET A 1 109 ? -10.938 40.312 12.359 1 94.31 109 MET A CA 1
ATOM 855 C C . MET A 1 109 ? -10.883 41.75 11.82 1 94.31 109 MET A C 1
ATOM 857 O O . MET A 1 109 ? -9.945 42.094 11.117 1 94.31 109 MET A O 1
ATOM 861 N N . PRO A 1 110 ? -11.875 42.531 12.133 1 93.94 110 PRO A N 1
ATOM 862 C CA . PRO A 1 110 ? -11.828 43.938 11.711 1 93.94 110 PRO A CA 1
ATOM 863 C C . PRO A 1 110 ? -10.742 44.719 12.43 1 93.94 110 PRO A C 1
ATOM 865 O O . PRO A 1 110 ? -10.469 44.469 13.609 1 93.94 110 PRO A O 1
ATOM 868 N N . ARG A 1 111 ? -10.242 45.688 11.672 1 90.12 111 ARG A N 1
ATOM 869 C CA . ARG A 1 111 ? -9.312 46.625 12.297 1 90.12 111 ARG A CA 1
ATOM 870 C C . ARG A 1 111 ? -9.938 47.281 13.523 1 90.12 111 ARG A C 1
ATOM 872 O O . ARG A 1 111 ? -11.117 47.625 13.516 1 90.12 111 ARG A O 1
ATOM 879 N N . GLY A 1 112 ? -9.156 47.312 14.562 1 90.81 112 GLY A N 1
ATOM 880 C CA . GLY A 1 112 ? -9.625 47.969 15.773 1 90.81 112 GLY A CA 1
ATOM 881 C C . GLY A 1 112 ? -10.156 47 16.812 1 90.81 112 GLY A C 1
ATOM 882 O O . GLY A 1 112 ? -10.156 47.312 18.016 1 90.81 112 GLY A O 1
ATOM 883 N N . ALA A 1 113 ? -10.781 45.938 16.375 1 93.88 113 ALA A N 1
ATOM 884 C CA . ALA A 1 113 ? -11.305 44.906 17.281 1 93.88 113 ALA A CA 1
ATOM 885 C C . ALA A 1 113 ? -10.219 43.906 17.688 1 93.88 113 ALA A C 1
ATOM 887 O O . ALA A 1 113 ? -9.297 43.656 16.906 1 93.88 113 ALA A O 1
ATOM 888 N N . ASN A 1 114 ? -10.336 43.406 18.922 1 93.94 114 ASN A N 1
ATOM 889 C CA . ASN A 1 114 ? -9.32 42.438 19.391 1 93.94 114 ASN A CA 1
ATOM 890 C C . ASN A 1 114 ? -9.953 41.219 20.062 1 93.94 114 ASN A C 1
ATOM 892 O O . ASN A 1 114 ? -9.258 40.438 20.703 1 93.94 114 ASN A O 1
ATOM 896 N N . SER A 1 115 ? -11.219 41.125 19.953 1 96.56 115 SER A N 1
ATOM 897 C CA . SER A 1 115 ? -11.922 39.969 20.5 1 96.56 115 SER A CA 1
ATOM 898 C C . SER A 1 115 ? -13.305 39.812 19.891 1 96.56 115 SER A C 1
ATOM 900 O O . SER A 1 115 ? -13.75 40.688 19.141 1 96.56 115 SER A O 1
ATOM 902 N N . VAL A 1 116 ? -13.93 38.656 20.156 1 97.31 116 VAL A N 1
ATOM 903 C CA . VAL A 1 116 ? -15.273 38.406 19.641 1 97.31 116 VAL A CA 1
ATOM 904 C C . VAL A 1 116 ? -16.172 37.938 20.781 1 97.31 116 VAL A C 1
ATOM 906 O O . VAL A 1 116 ? -15.836 36.969 21.5 1 97.31 116 VAL A O 1
ATOM 909 N N . VAL A 1 117 ? -17.297 38.594 20.922 1 97.5 117 VAL A N 1
ATOM 910 C CA . VAL A 1 117 ? -18.312 38.125 21.859 1 97.5 117 VAL A CA 1
ATOM 911 C C . VAL A 1 117 ? -19.297 37.188 21.156 1 97.5 117 VAL A C 1
ATOM 913 O O . VAL A 1 117 ? -19.812 37.531 20.094 1 97.5 117 VAL A O 1
ATOM 916 N N . LYS A 1 118 ? -19.484 36.125 21.781 1 96.12 118 LYS A N 1
ATOM 917 C CA . LYS A 1 118 ? -20.422 35.156 21.219 1 96.12 118 LYS A CA 1
ATOM 918 C C . LYS A 1 118 ? -21.828 35.75 21.125 1 96.12 118 LYS A C 1
ATOM 920 O O . LYS A 1 118 ? -22.266 36.438 22.047 1 96.12 118 LYS A O 1
ATOM 925 N N . GLU A 1 119 ? -22.531 35.375 20.109 1 93.38 119 GLU A N 1
ATOM 926 C CA . GLU A 1 119 ? -23.891 35.875 19.906 1 93.38 119 GLU A CA 1
ATOM 927 C C . GLU A 1 119 ? -24.781 35.531 21.094 1 93.38 119 GLU A C 1
ATOM 929 O O . GLU A 1 119 ? -25.641 36.344 21.484 1 93.38 119 GLU A O 1
ATOM 934 N N . GLU A 1 120 ? -24.578 34.406 21.734 1 93.12 120 GLU A N 1
ATOM 935 C CA . GLU A 1 120 ? -25.406 33.938 22.828 1 93.12 120 GLU A CA 1
ATOM 936 C C . GLU A 1 120 ? -25.312 34.844 24.047 1 93.12 120 GLU A C 1
ATOM 938 O O . GLU A 1 120 ? -26.203 34.844 24.891 1 93.12 120 GLU A O 1
ATOM 943 N N . PHE A 1 121 ? -24.281 35.625 24.078 1 95.81 121 PHE A N 1
ATOM 944 C CA . PHE A 1 121 ? -24.078 36.5 25.234 1 95.81 121 PHE A CA 1
ATOM 945 C C . PHE A 1 121 ? -24.438 37.938 24.891 1 95.81 121 PHE A C 1
ATOM 947 O O . PHE A 1 121 ? -23.938 38.875 25.531 1 95.81 121 PHE A O 1
ATOM 954 N N . THR A 1 122 ? -25.172 38.094 23.859 1 96.25 122 THR A N 1
ATOM 955 C CA . THR A 1 122 ? -25.578 39.438 23.438 1 96.25 122 THR A CA 1
ATOM 956 C C . THR A 1 122 ? -27.078 39.469 23.141 1 96.25 122 THR A C 1
ATOM 958 O O . THR A 1 122 ? -27.703 38.438 22.953 1 96.25 122 THR A O 1
ATOM 961 N N . VAL A 1 123 ? -27.641 40.625 23.234 1 95.44 123 VAL A N 1
ATOM 962 C CA . VAL A 1 123 ? -29.016 40.875 22.828 1 95.44 123 VAL A CA 1
ATOM 963 C C . VAL A 1 123 ? -29.078 42.062 21.875 1 95.44 123 VAL A C 1
ATOM 965 O O . VAL A 1 123 ? -28.547 43.125 22.188 1 95.44 123 VAL A O 1
ATOM 968 N N . ARG A 1 124 ? -29.656 41.844 20.75 1 94.75 124 ARG A N 1
ATOM 969 C CA . ARG A 1 124 ? -29.75 42.906 19.75 1 94.75 124 ARG A CA 1
ATOM 970 C C . ARG A 1 124 ? -30.844 43.875 20.109 1 94.75 124 ARG A C 1
ATOM 972 O O . ARG A 1 124 ? -31.953 43.5 20.484 1 94.75 124 ARG A O 1
ATOM 979 N N . LYS A 1 125 ? -30.531 45.125 20.062 1 94.06 125 LYS A N 1
ATOM 980 C CA . LYS A 1 125 ? -31.453 46.219 20.281 1 94.06 125 LYS A CA 1
ATOM 981 C C . LYS A 1 125 ? -31.312 47.281 19.188 1 94.06 125 LYS A C 1
ATOM 983 O O . LYS A 1 125 ? -30.578 48.25 19.359 1 94.06 125 LYS A O 1
ATOM 988 N N . GLY A 1 126 ? -32.094 47.125 18.094 1 93.12 126 GLY A N 1
ATOM 989 C CA . GLY A 1 126 ? -31.969 48.062 16.984 1 93.12 126 GLY A CA 1
ATOM 990 C C . GLY A 1 126 ? -30.609 48 16.312 1 93.12 126 GLY A C 1
ATOM 991 O O . GLY A 1 126 ? -30.188 46.938 15.852 1 93.12 126 GLY A O 1
ATOM 992 N N . ASP A 1 127 ? -29.922 49.125 16.406 1 95.5 127 ASP A N 1
ATOM 993 C CA . ASP A 1 127 ? -28.609 49.188 15.773 1 95.5 127 ASP A CA 1
ATOM 994 C C . ASP A 1 127 ? -27.484 48.938 16.781 1 95.5 127 ASP A C 1
ATOM 996 O O . ASP A 1 127 ? -26.328 49.25 16.516 1 95.5 127 ASP A O 1
ATOM 1000 N N . SER A 1 128 ? -27.953 48.438 17.906 1 97.31 128 SER A N 1
ATOM 1001 C CA . SER A 1 128 ? -26.984 48.188 18.969 1 97.31 128 SER A CA 1
ATOM 1002 C C . SER A 1 128 ? -27.141 46.781 19.516 1 97.31 128 SER A C 1
ATOM 1004 O O . SER A 1 128 ? -28.094 46.062 19.172 1 97.31 128 SER A O 1
ATOM 1006 N N . ILE A 1 129 ? -26.156 46.375 20.281 1 97.44 129 ILE A N 1
ATOM 1007 C CA . ILE A 1 129 ? -26.234 45.125 21.016 1 97.44 129 ILE A CA 1
ATOM 1008 C C . ILE A 1 129 ? -25.922 45.375 22.484 1 97.44 129 ILE A C 1
ATOM 1010 O O . ILE A 1 129 ? -25.156 46.281 22.828 1 97.44 129 ILE A O 1
ATOM 1014 N N . LEU A 1 130 ? -26.562 44.625 23.328 1 97.62 130 LEU A N 1
ATOM 1015 C CA . LEU A 1 130 ? -26.219 44.531 24.75 1 97.62 130 LEU A CA 1
ATOM 1016 C C . LEU A 1 130 ? -25.344 43.344 25.047 1 97.62 130 LEU A C 1
ATOM 1018 O O . LEU A 1 130 ? -25.734 42.188 24.797 1 97.62 130 LEU A O 1
ATOM 1022 N N . VAL A 1 131 ? -24.125 43.625 25.5 1 97.81 131 VAL A N 1
ATOM 1023 C CA . VAL A 1 131 ? -23.188 42.562 25.844 1 97.81 131 VAL A CA 1
ATOM 1024 C C . VAL A 1 131 ? -23.344 42.156 27.297 1 97.81 131 VAL A C 1
ATOM 1026 O O . VAL A 1 131 ? -23.219 43 28.203 1 97.81 131 VAL A O 1
ATOM 1029 N N . MET A 1 132 ? -23.531 40.906 27.578 1 97.31 132 MET A N 1
ATOM 1030 C CA . MET A 1 132 ? -23.875 40.438 28.906 1 97.31 132 MET A CA 1
ATOM 1031 C C . MET A 1 132 ? -22.703 39.719 29.562 1 97.31 132 MET A C 1
ATOM 1033 O O . MET A 1 132 ? -22.797 39.25 30.703 1 97.31 132 MET A O 1
ATOM 1037 N N . ARG A 1 133 ? -21.641 39.594 28.828 1 96.44 133 ARG A N 1
ATOM 1038 C CA . ARG A 1 133 ? -20.422 38.938 29.344 1 96.44 133 ARG A CA 1
ATOM 1039 C C . ARG A 1 133 ? -19.172 39.594 28.766 1 96.44 133 ARG A C 1
ATOM 1041 O O . ARG A 1 133 ? -19.078 39.781 27.547 1 96.44 133 ARG A O 1
ATOM 1048 N N . ALA A 1 134 ? -18.219 39.844 29.625 1 96.19 134 ALA A N 1
ATOM 1049 C CA . ALA A 1 134 ? -16.953 40.438 29.172 1 96.19 134 ALA A CA 1
ATOM 1050 C C . ALA A 1 134 ? -16.109 39.406 28.438 1 96.19 134 ALA A C 1
ATOM 1052 O O . ALA A 1 134 ? -16.297 38.188 28.625 1 96.19 134 ALA A O 1
ATOM 1053 N N . VAL A 1 135 ? -15.336 39.906 27.531 1 96.25 135 VAL A N 1
ATOM 1054 C CA . VAL A 1 135 ? -14.375 39.031 26.859 1 96.25 135 VAL A CA 1
ATOM 1055 C C . VAL A 1 135 ? -12.961 39.562 27.062 1 96.25 135 VAL A C 1
ATOM 1057 O O . VAL A 1 135 ? -12.758 40.781 27.188 1 96.25 135 VAL A O 1
ATOM 1060 N N . ALA A 1 136 ? -12.008 38.625 27.156 1 94 136 ALA A N 1
ATOM 1061 C CA . ALA A 1 136 ? -10.594 39 27.25 1 94 136 ALA A CA 1
ATOM 1062 C C . ALA A 1 136 ? -10.016 39.281 25.875 1 94 136 ALA A C 1
ATOM 1064 O O . ALA A 1 136 ? -10.508 38.781 24.859 1 94 136 ALA A O 1
ATOM 1065 N N . PRO A 1 137 ? -8.992 40.156 25.797 1 91.5 137 PRO A N 1
ATOM 1066 C CA . PRO A 1 137 ? -8.305 40.344 24.516 1 91.5 137 PRO A CA 1
ATOM 1067 C C . PRO A 1 137 ? -7.828 39 23.922 1 91.5 137 PRO A C 1
ATOM 1069 O O . PRO A 1 137 ? -7.25 38.188 24.625 1 91.5 137 PRO A O 1
ATOM 1072 N N . GLY A 1 138 ? -8.109 38.844 22.625 1 91.88 138 GLY A N 1
ATOM 1073 C CA . GLY A 1 138 ? -7.676 37.625 21.922 1 91.88 138 GLY A CA 1
ATOM 1074 C C . GLY A 1 138 ? -8.664 36.5 22.047 1 91.88 138 GLY A C 1
ATOM 1075 O O . GLY A 1 138 ? -8.516 35.469 21.375 1 91.88 138 GLY A O 1
ATOM 1076 N N . GLU A 1 139 ? -9.648 36.688 22.891 1 93.81 139 GLU A N 1
ATOM 1077 C CA . GLU A 1 139 ? -10.625 35.594 23.078 1 93.81 139 GLU A CA 1
ATOM 1078 C C . GLU A 1 139 ? -11.43 35.375 21.797 1 93.81 139 GLU A C 1
ATOM 1080 O O . GLU A 1 139 ? -11.836 36.312 21.125 1 93.81 139 GLU A O 1
ATOM 1085 N N . ASN A 1 140 ? -11.555 34.094 21.391 1 93.75 140 ASN A N 1
ATOM 1086 C CA . ASN A 1 140 ? -12.344 33.625 20.266 1 93.75 140 ASN A CA 1
ATOM 1087 C C . ASN A 1 140 ? -11.734 34.062 18.938 1 93.75 140 ASN A C 1
ATOM 1089 O O . ASN A 1 140 ? -12.461 34.344 17.969 1 93.75 140 ASN A O 1
ATOM 1093 N N . VAL A 1 141 ? -10.414 34.281 18.938 1 92.12 141 VAL A N 1
ATOM 1094 C CA . VAL A 1 141 ? -9.68 34.688 17.75 1 92.12 141 VAL A CA 1
ATOM 1095 C C . VAL A 1 141 ? -8.547 33.719 17.484 1 92.12 141 VAL A C 1
ATOM 1097 O O . VAL A 1 141 ? -7.805 33.344 18.391 1 92.12 141 VAL A O 1
ATOM 1100 N N . GLN A 1 142 ? -8.516 33.25 16.328 1 90.25 142 GLN A N 1
ATOM 1101 C CA . GLN A 1 142 ? -7.332 32.5 15.898 1 90.25 142 GLN A CA 1
ATOM 1102 C C . GLN A 1 142 ? -6.293 33.438 15.281 1 90.25 142 GLN A C 1
ATOM 1104 O O . GLN A 1 142 ? -6.562 34.094 14.281 1 90.25 142 GLN A O 1
ATOM 1109 N N . GLY A 1 143 ? -5.156 33.438 15.844 1 89.69 143 GLY A N 1
ATOM 1110 C CA . GLY A 1 143 ? -4.117 34.344 15.414 1 89.69 143 GLY A CA 1
ATOM 1111 C C . GLY A 1 143 ? -3.562 34.031 14.039 1 89.69 143 GLY A C 1
ATOM 1112 O O . GLY A 1 143 ? -3.416 32.844 13.688 1 89.69 143 GLY A O 1
ATOM 1113 N N . ALA A 1 144 ? -3.25 35.062 13.305 1 91.38 144 ALA A N 1
ATOM 1114 C CA . ALA A 1 144 ? -2.578 34.875 12.023 1 91.38 144 ALA A CA 1
ATOM 1115 C C . ALA A 1 144 ? -1.295 34.062 12.188 1 91.38 144 ALA A C 1
ATOM 1117 O O . ALA A 1 144 ? -0.553 34.25 13.148 1 91.38 144 ALA A O 1
ATOM 1118 N N . GLY A 1 145 ? -1.08 33.125 11.227 1 90.12 145 GLY A N 1
ATOM 1119 C CA . GLY A 1 145 ? 0.136 32.312 11.25 1 90.12 145 GLY A CA 1
ATOM 1120 C C . GLY A 1 145 ? 0.154 31.281 12.367 1 90.12 145 GLY A C 1
ATOM 1121 O O . GLY A 1 145 ? 1.195 30.688 12.648 1 90.12 145 GLY A O 1
ATOM 1122 N N . SER A 1 146 ? -0.915 31.156 13.047 1 87.69 146 SER A N 1
ATOM 1123 C CA . SER A 1 146 ? -0.954 30.234 14.172 1 87.69 146 SER A CA 1
ATOM 1124 C C . SER A 1 146 ? -0.785 28.781 13.711 1 87.69 146 SER A C 1
ATOM 1126 O O . SER A 1 146 ? -0.322 27.938 14.477 1 87.69 146 SER A O 1
ATOM 1128 N N . ASP A 1 147 ? -1.096 28.562 12.531 1 90.56 147 ASP A N 1
ATOM 1129 C CA . ASP A 1 147 ? -0.958 27.219 11.984 1 90.56 147 ASP A CA 1
ATOM 1130 C C . ASP A 1 147 ? 0.39 27.031 11.289 1 90.56 147 ASP A C 1
ATOM 1132 O O . ASP A 1 147 ? 1.154 26.125 11.617 1 90.56 147 ASP A O 1
ATOM 1136 N N . VAL A 1 148 ? 0.575 27.875 10.336 1 91.19 148 VAL A N 1
ATOM 1137 C CA . VAL A 1 148 ? 1.841 27.891 9.609 1 91.19 148 VAL A CA 1
ATOM 1138 C C . VAL A 1 148 ? 2.32 29.344 9.445 1 91.19 148 VAL A C 1
ATOM 1140 O O . VAL A 1 148 ? 1.517 30.234 9.203 1 91.19 148 VAL A O 1
ATOM 1143 N N . ARG A 1 149 ? 3.645 29.562 9.508 1 91 149 ARG A N 1
ATOM 1144 C CA . ARG A 1 149 ? 4.238 30.891 9.383 1 91 149 ARG A CA 1
ATOM 1145 C C . ARG A 1 149 ? 5.164 30.969 8.18 1 91 149 ARG A C 1
ATOM 1147 O O . ARG A 1 149 ? 5.785 29.969 7.801 1 91 149 ARG A O 1
ATOM 1154 N N . VAL A 1 150 ? 5.184 32.094 7.633 1 92 150 VAL A N 1
ATOM 1155 C CA . VAL A 1 150 ? 6.184 32.312 6.598 1 92 150 VAL A CA 1
ATOM 1156 C C . VAL A 1 150 ? 7.57 31.953 7.121 1 92 150 VAL A C 1
ATOM 1158 O O . VAL A 1 150 ? 7.934 32.312 8.242 1 92 150 VAL A O 1
ATOM 1161 N N . GLY A 1 151 ? 8.281 31.188 6.293 1 89.94 151 GLY A N 1
ATOM 1162 C CA . GLY A 1 151 ? 9.625 30.766 6.672 1 89.94 151 GLY A CA 1
ATOM 1163 C C . GLY A 1 151 ? 9.672 29.391 7.312 1 89.94 151 GLY A C 1
ATOM 1164 O O . GLY A 1 151 ? 10.742 28.797 7.449 1 89.94 151 GLY A O 1
ATOM 1165 N N . GLU A 1 152 ? 8.562 28.922 7.676 1 90.31 152 GLU A N 1
ATOM 1166 C CA . GLU A 1 152 ? 8.484 27.594 8.281 1 90.31 152 GLU A CA 1
ATOM 1167 C C . GLU A 1 152 ? 8.562 26.5 7.223 1 90.31 152 GLU A C 1
ATOM 1169 O O . GLU A 1 152 ? 7.961 26.625 6.152 1 90.31 152 GLU A O 1
ATOM 1174 N N . THR A 1 153 ? 9.359 25.5 7.492 1 92.31 153 THR A N 1
ATOM 1175 C CA . THR A 1 153 ? 9.391 24.344 6.605 1 92.31 153 THR A CA 1
ATOM 1176 C C . THR A 1 153 ? 8.172 23.453 6.844 1 92.31 153 THR A C 1
ATOM 1178 O O . THR A 1 153 ? 8 22.906 7.938 1 92.31 153 THR A O 1
ATOM 1181 N N . VAL A 1 154 ? 7.391 23.25 5.816 1 93.44 154 VAL A N 1
ATOM 1182 C CA . VAL A 1 154 ? 6.145 22.516 6.012 1 93.44 154 VAL A CA 1
ATOM 1183 C C . VAL A 1 154 ? 6.336 21.062 5.582 1 93.44 154 VAL A C 1
ATOM 1185 O O . VAL A 1 154 ? 5.551 20.188 5.965 1 93.44 154 VAL A O 1
ATOM 1188 N N . ALA A 1 155 ? 7.316 20.828 4.754 1 93.38 155 ALA A N 1
ATOM 1189 C CA . ALA A 1 155 ? 7.684 19.484 4.344 1 93.38 155 ALA A CA 1
ATOM 1190 C C . ALA A 1 155 ? 9.156 19.406 3.957 1 93.38 155 ALA A C 1
ATOM 1192 O O . ALA A 1 155 ? 9.688 20.312 3.316 1 93.38 155 ALA A O 1
ATOM 1193 N N . TYR A 1 156 ? 9.742 18.328 4.316 1 92.44 156 TYR A N 1
ATOM 1194 C CA . TYR A 1 156 ? 11.172 18.188 4.062 1 92.44 156 TYR A CA 1
ATOM 1195 C C . TYR A 1 156 ? 11.43 17.328 2.834 1 92.44 156 TYR A C 1
ATOM 1197 O O . TYR A 1 156 ? 10.602 16.484 2.473 1 92.44 156 TYR A O 1
ATOM 1205 N N . ARG A 1 157 ? 12.57 17.594 2.254 1 91.81 157 ARG A N 1
ATOM 1206 C CA . ARG A 1 157 ? 13.055 16.688 1.219 1 91.81 157 ARG A CA 1
ATOM 1207 C C . ARG A 1 157 ? 13.031 15.25 1.706 1 91.81 157 ARG A C 1
ATOM 1209 O O . ARG A 1 157 ? 13.383 14.969 2.857 1 91.81 157 ARG A O 1
ATOM 1216 N N . GLY A 1 158 ? 12.617 14.336 0.799 1 88.44 158 GLY A N 1
ATOM 1217 C CA . GLY A 1 158 ? 12.586 12.922 1.15 1 88.44 158 GLY A CA 1
ATOM 1218 C C . GLY A 1 158 ? 11.258 12.484 1.747 1 88.44 158 GLY A C 1
ATOM 1219 O O . GLY A 1 158 ? 11.023 11.289 1.936 1 88.44 158 GLY A O 1
ATOM 1220 N N . THR A 1 159 ? 10.375 13.438 1.97 1 90.31 159 THR A N 1
ATOM 1221 C CA . THR A 1 159 ? 9.062 13.117 2.52 1 90.31 159 THR A CA 1
ATOM 1222 C C . THR A 1 159 ? 8.172 12.477 1.459 1 90.31 159 THR A C 1
ATOM 1224 O O . THR A 1 159 ? 8.078 12.969 0.334 1 90.31 159 THR A O 1
ATOM 1227 N N . ARG A 1 160 ? 7.621 11.312 1.819 1 91.25 160 ARG A N 1
ATOM 1228 C CA . ARG A 1 160 ? 6.594 10.734 0.963 1 91.25 160 ARG A CA 1
ATOM 1229 C C . ARG A 1 160 ? 5.277 11.492 1.097 1 91.25 160 ARG A C 1
ATOM 1231 O O . ARG A 1 160 ? 4.801 11.727 2.209 1 91.25 160 ARG A O 1
ATOM 1238 N N . LEU A 1 161 ? 4.645 11.82 0.047 1 94.81 161 LEU A N 1
ATOM 1239 C CA . LEU A 1 161 ? 3.475 12.695 0.057 1 94.81 161 LEU A CA 1
ATOM 1240 C C . LEU A 1 161 ? 2.189 11.883 0.179 1 94.81 161 LEU A C 1
ATOM 1242 O O . LEU A 1 161 ? 1.882 11.07 -0.689 1 94.81 161 LEU A O 1
ATOM 1246 N N . SER A 1 162 ? 1.522 12.031 1.243 1 93.44 162 SER A N 1
ATOM 1247 C CA . SER A 1 162 ? 0.176 11.516 1.482 1 93.44 162 SER A CA 1
ATOM 1248 C C . SER A 1 162 ? -0.852 12.648 1.475 1 93.44 162 SER A C 1
ATOM 1250 O O . SER A 1 162 ? -0.527 13.789 1.137 1 93.44 162 SER A O 1
ATOM 1252 N N . ALA A 1 163 ? -2.078 12.328 1.806 1 94.88 163 ALA A N 1
ATOM 1253 C CA . ALA A 1 163 ? -3.146 13.32 1.846 1 94.88 163 ALA A CA 1
ATOM 1254 C C . ALA A 1 163 ? -2.82 14.438 2.834 1 94.88 163 ALA A C 1
ATOM 1256 O O . ALA A 1 163 ? -3.158 15.602 2.598 1 94.88 163 ALA A O 1
ATOM 1257 N N . ARG A 1 164 ? -2.158 14.094 3.865 1 93.06 164 ARG A N 1
ATOM 1258 C CA . ARG A 1 164 ? -1.826 15.062 4.906 1 93.06 164 ARG A CA 1
ATOM 1259 C C . ARG A 1 164 ? -0.788 16.062 4.41 1 93.06 164 ARG A C 1
ATOM 1261 O O . ARG A 1 164 ? -0.963 17.266 4.562 1 93.06 164 ARG A O 1
ATOM 1268 N N . GLU A 1 165 ? 0.281 15.523 3.779 1 94.75 165 GLU A N 1
ATOM 1269 C CA . GLU A 1 165 ? 1.324 16.391 3.244 1 94.75 165 GLU A CA 1
ATOM 1270 C C . GLU A 1 165 ? 0.802 17.219 2.08 1 94.75 165 GLU A C 1
ATOM 1272 O O . GLU A 1 165 ? 1.119 18.406 1.969 1 94.75 165 GLU A O 1
ATOM 1277 N N . ILE A 1 166 ? 0.017 16.625 1.3 1 96.88 166 ILE A N 1
ATOM 1278 C CA . ILE A 1 166 ? -0.558 17.344 0.168 1 96.88 166 ILE A CA 1
ATOM 1279 C C . ILE A 1 166 ? -1.481 18.438 0.674 1 96.88 166 ILE A C 1
ATOM 1281 O O . ILE A 1 166 ? -1.531 19.531 0.096 1 96.88 166 ILE A O 1
ATOM 1285 N N . GLY A 1 167 ? -2.178 18.156 1.742 1 96.12 167 GLY A N 1
ATOM 1286 C CA . GLY A 1 167 ? -3.025 19.156 2.359 1 96.12 167 GLY A CA 1
ATOM 1287 C C . GLY A 1 167 ? -2.262 20.391 2.811 1 96.12 167 GLY A C 1
ATOM 1288 O O . GLY A 1 167 ? -2.678 21.516 2.543 1 96.12 167 GLY A O 1
ATOM 1289 N N . ILE A 1 168 ? -1.192 20.156 3.492 1 95.69 168 ILE A N 1
ATOM 1290 C CA . ILE A 1 168 ? -0.439 21.297 4.008 1 95.69 168 ILE A CA 1
ATOM 1291 C C . ILE A 1 168 ? 0.218 22.047 2.854 1 95.69 168 ILE A C 1
ATOM 1293 O O . ILE A 1 168 ? 0.345 23.266 2.896 1 95.69 168 ILE A O 1
ATOM 1297 N N . LEU A 1 169 ? 0.667 21.375 1.811 1 97.25 169 LEU A N 1
ATOM 1298 C CA . LEU A 1 169 ? 1.173 22.047 0.618 1 97.25 169 LEU A CA 1
ATOM 1299 C C . LEU A 1 169 ? 0.107 22.953 0.008 1 97.25 169 LEU A C 1
ATOM 1301 O O . LEU A 1 169 ? 0.385 24.094 -0.333 1 97.25 169 LEU A O 1
ATOM 1305 N N . ALA A 1 170 ? -1.107 22.438 -0.06 1 97.38 170 ALA A N 1
ATOM 1306 C CA . ALA A 1 170 ? -2.219 23.234 -0.578 1 97.38 170 ALA A CA 1
ATOM 1307 C C . ALA A 1 170 ? -2.488 24.438 0.311 1 97.38 170 ALA A C 1
ATOM 1309 O O . ALA A 1 170 ? -2.73 25.547 -0.187 1 97.38 170 ALA A O 1
ATOM 1310 N N . ALA A 1 171 ? -2.406 24.25 1.557 1 96.19 171 ALA A N 1
ATOM 1311 C CA . ALA A 1 171 ? -2.709 25.297 2.527 1 96.19 171 ALA A CA 1
ATOM 1312 C C . ALA A 1 171 ? -1.765 26.484 2.367 1 96.19 171 ALA A C 1
ATOM 1314 O O . ALA A 1 171 ? -2.135 27.625 2.656 1 96.19 171 ALA A O 1
ATOM 1315 N N . VAL A 1 172 ? -0.569 26.188 1.926 1 96.19 172 VAL A N 1
ATOM 1316 C CA . VAL A 1 172 ? 0.396 27.266 1.8 1 96.19 172 VAL A CA 1
ATOM 1317 C C . VAL A 1 172 ? 0.497 27.703 0.34 1 96.19 172 VAL A C 1
ATOM 1319 O O . VAL A 1 172 ? 1.46 28.375 -0.051 1 96.19 172 VAL A O 1
ATOM 1322 N N . GLY A 1 173 ? -0.383 27.25 -0.489 1 97.25 173 GLY A N 1
ATOM 1323 C CA . GLY A 1 173 ? -0.559 27.797 -1.826 1 97.25 173 GLY A CA 1
ATOM 1324 C C . GLY A 1 173 ? 0.284 27.094 -2.873 1 97.25 173 GLY A C 1
ATOM 1325 O O . GLY A 1 173 ? 0.47 27.609 -3.977 1 97.25 173 GLY A O 1
ATOM 1326 N N . ILE A 1 174 ? 0.8 25.969 -2.549 1 97.44 174 ILE A N 1
ATOM 1327 C CA . ILE A 1 174 ? 1.646 25.234 -3.484 1 97.44 174 ILE A CA 1
ATOM 1328 C C . ILE A 1 174 ? 0.775 24.391 -4.418 1 97.44 174 ILE A C 1
ATOM 1330 O O . ILE A 1 174 ? -0.025 23.578 -3.963 1 97.44 174 ILE A O 1
ATOM 1334 N N . ARG A 1 175 ? 0.946 24.609 -5.695 1 97.19 175 ARG A N 1
ATOM 1335 C CA . ARG A 1 175 ? 0.176 23.875 -6.688 1 97.19 175 ARG A CA 1
ATOM 1336 C C . ARG A 1 175 ? 1.03 22.797 -7.355 1 97.19 175 ARG A C 1
ATOM 1338 O O . ARG A 1 175 ? 0.513 21.766 -7.793 1 97.19 175 ARG A O 1
ATOM 1345 N N . GLU A 1 176 ? 2.307 23.141 -7.43 1 97.94 176 GLU A N 1
ATOM 1346 C CA . GLU A 1 176 ? 3.273 22.219 -8.031 1 97.94 176 GLU A CA 1
ATOM 1347 C C . GLU A 1 176 ? 4.469 22 -7.109 1 97.94 176 GLU A C 1
ATOM 1349 O O . GLU A 1 176 ? 4.859 22.891 -6.363 1 97.94 176 GLU A O 1
ATOM 1354 N N . VAL A 1 177 ? 4.965 20.828 -7.184 1 97.69 177 VAL A N 1
ATOM 1355 C CA . VAL A 1 177 ? 6.113 20.5 -6.344 1 97.69 177 VAL A CA 1
ATOM 1356 C C . VAL A 1 177 ? 7.133 19.703 -7.152 1 97.69 177 VAL A C 1
ATOM 1358 O O . VAL A 1 177 ? 6.781 19.047 -8.141 1 97.69 177 VAL A O 1
ATOM 1361 N N . GLU A 1 178 ? 8.359 19.812 -6.77 1 97.75 178 GLU A N 1
ATOM 1362 C CA . GLU A 1 178 ? 9.414 18.984 -7.328 1 97.75 178 GLU A CA 1
ATOM 1363 C C . GLU A 1 178 ? 9.539 17.656 -6.562 1 97.75 178 GLU A C 1
ATOM 1365 O O . GLU A 1 178 ? 9.727 17.656 -5.344 1 97.75 178 GLU A O 1
ATOM 1370 N N . VAL A 1 179 ? 9.422 16.531 -7.281 1 97 179 VAL A N 1
ATOM 1371 C CA . VAL A 1 179 ? 9.531 15.211 -6.676 1 97 179 VAL A CA 1
ATOM 1372 C C . VAL A 1 179 ? 10.641 14.422 -7.359 1 97 179 VAL A C 1
ATOM 1374 O O . VAL A 1 179 ? 11.07 14.766 -8.469 1 97 179 VAL A O 1
ATOM 1377 N N . LEU A 1 180 ? 11.164 13.477 -6.695 1 95.12 180 LEU A N 1
ATOM 1378 C CA . LEU A 1 180 ? 12.133 12.562 -7.297 1 95.12 180 LEU A CA 1
ATOM 1379 C C . LEU A 1 180 ? 11.469 11.688 -8.359 1 95.12 180 LEU A C 1
ATOM 1381 O O . LEU A 1 180 ? 10.344 11.219 -8.164 1 95.12 180 LEU A O 1
ATOM 1385 N N . SER A 1 181 ? 12.203 11.539 -9.492 1 95.44 181 SER A N 1
ATOM 1386 C CA . SER A 1 181 ? 11.672 10.664 -10.531 1 95.44 181 SER A CA 1
ATOM 1387 C C . SER A 1 181 ? 11.625 9.211 -10.055 1 95.44 181 SER A C 1
ATOM 1389 O O . SER A 1 181 ? 12.438 8.805 -9.219 1 95.44 181 SER A O 1
ATOM 1391 N N . LYS A 1 182 ? 10.68 8.492 -10.578 1 95.94 182 LYS A N 1
ATOM 1392 C CA . LYS A 1 182 ? 10.609 7.062 -10.273 1 95.94 182 LYS A CA 1
ATOM 1393 C C . LYS A 1 182 ? 11.797 6.32 -10.891 1 95.94 182 LYS A C 1
ATOM 1395 O O . LYS A 1 182 ? 12.258 6.672 -11.977 1 95.94 182 LYS A O 1
ATOM 1400 N N . PRO A 1 183 ? 12.32 5.289 -10.172 1 96.38 183 PRO A N 1
ATOM 1401 C CA . PRO A 1 183 ? 13.359 4.457 -10.789 1 96.38 183 PRO A CA 1
ATOM 1402 C C . PRO A 1 183 ? 12.891 3.789 -12.078 1 96.38 183 PRO A C 1
ATOM 1404 O O . PRO A 1 183 ? 11.844 3.137 -12.094 1 96.38 183 PRO A O 1
ATOM 1407 N N . ARG A 1 184 ? 13.664 3.969 -13.156 1 97.62 184 ARG A N 1
ATOM 1408 C CA . ARG A 1 184 ? 13.336 3.355 -14.445 1 97.62 184 ARG A CA 1
ATOM 1409 C C . ARG A 1 184 ? 13.961 1.968 -14.562 1 97.62 184 ARG A C 1
ATOM 1411 O O . ARG A 1 184 ? 15.18 1.817 -14.453 1 97.62 184 ARG A O 1
ATOM 1418 N N . VAL A 1 185 ? 13.125 0.918 -14.789 1 98.38 185 VAL A N 1
ATOM 1419 C CA . VAL A 1 185 ? 13.602 -0.461 -14.859 1 98.38 185 VAL A CA 1
ATOM 1420 C C . VAL A 1 185 ? 13.258 -1.061 -16.219 1 98.38 185 VAL A C 1
ATOM 1422 O O . VAL A 1 185 ? 12.086 -1.179 -16.578 1 98.38 185 VAL A O 1
ATOM 1425 N N . GLY A 1 186 ? 14.32 -1.35 -17.047 1 98.69 186 GLY A N 1
ATOM 1426 C CA . GLY A 1 186 ? 14.125 -2.082 -18.297 1 98.69 186 GLY A CA 1
ATOM 1427 C C . GLY A 1 186 ? 14.094 -3.586 -18.094 1 98.69 186 GLY A C 1
ATOM 1428 O O . GLY A 1 186 ? 14.867 -4.133 -17.297 1 98.69 186 GLY A O 1
ATOM 1429 N N . ILE A 1 187 ? 13.227 -4.32 -18.812 1 98.62 187 ILE A N 1
ATOM 1430 C CA . ILE A 1 187 ? 13.047 -5.754 -18.625 1 98.62 187 ILE A CA 1
ATOM 1431 C C . ILE A 1 187 ? 13.164 -6.48 -19.953 1 98.62 187 ILE A C 1
ATOM 1433 O O . ILE A 1 187 ? 12.406 -6.203 -20.891 1 98.62 187 ILE A O 1
ATOM 1437 N N . PHE A 1 188 ? 14.148 -7.359 -20.078 1 97.75 188 PHE A N 1
ATOM 1438 C CA . PHE A 1 188 ? 14.289 -8.297 -21.188 1 97.75 188 PHE A CA 1
ATOM 1439 C C . PHE A 1 188 ? 13.938 -9.711 -20.75 1 97.75 188 PHE A C 1
ATOM 1441 O O . PHE A 1 188 ? 14.133 -10.078 -19.594 1 97.75 188 PHE A O 1
ATOM 1448 N N . SER A 1 189 ? 13.352 -10.469 -21.625 1 96.56 189 SER A N 1
ATOM 1449 C CA . SER A 1 189 ? 13.32 -11.922 -21.5 1 96.56 189 SER A CA 1
ATOM 1450 C C . SER A 1 189 ? 14.203 -12.586 -22.562 1 96.56 189 SER A C 1
ATOM 1452 O O . SER A 1 189 ? 14.445 -12.008 -23.625 1 96.56 189 SER A O 1
ATOM 1454 N N . THR A 1 190 ? 14.758 -13.672 -22.188 1 93.06 190 THR A N 1
ATOM 1455 C CA . THR A 1 190 ? 15.562 -14.398 -23.156 1 93.06 190 THR A CA 1
ATOM 1456 C C . THR A 1 190 ? 15.156 -15.875 -23.203 1 93.06 190 THR A C 1
ATOM 1458 O O . THR A 1 190 ? 14.898 -16.484 -22.156 1 93.06 190 THR A O 1
ATOM 1461 N N . GLY A 1 191 ? 15.078 -16.422 -24.406 1 90 191 GLY A N 1
ATOM 1462 C CA . GLY A 1 191 ? 14.711 -17.812 -24.625 1 90 191 GLY A CA 1
ATOM 1463 C C . GLY A 1 191 ? 13.992 -18.016 -25.938 1 90 191 GLY A C 1
ATOM 1464 O O . GLY A 1 191 ? 12.992 -17.359 -26.234 1 90 191 GLY A O 1
ATOM 1465 N N . ASP A 1 192 ? 14.43 -18.984 -26.688 1 89.31 192 ASP A N 1
ATOM 1466 C CA . ASP A 1 192 ? 13.844 -19.297 -27.984 1 89.31 192 ASP A CA 1
ATOM 1467 C C . ASP A 1 192 ? 12.445 -19.891 -27.828 1 89.31 192 ASP A C 1
ATOM 1469 O O . ASP A 1 192 ? 11.656 -19.875 -28.781 1 89.31 192 ASP A O 1
ATOM 1473 N N . GLU A 1 193 ? 12.18 -20.406 -26.703 1 92.69 193 GLU A N 1
ATOM 1474 C CA . GLU A 1 193 ? 10.914 -21.078 -26.453 1 92.69 193 GLU A CA 1
ATOM 1475 C C . GLU A 1 193 ? 9.82 -20.078 -26.094 1 92.69 193 GLU A C 1
ATOM 1477 O O . GLU A 1 193 ? 8.641 -20.438 -26.031 1 92.69 193 GLU A O 1
ATOM 1482 N N . LEU A 1 194 ? 10.188 -18.859 -25.906 1 95 194 LEU A N 1
ATOM 1483 C CA . LEU A 1 194 ? 9.258 -17.906 -25.297 1 95 194 LEU A CA 1
ATOM 1484 C C . LEU A 1 194 ? 8.367 -17.266 -26.359 1 95 194 LEU A C 1
ATOM 1486 O O . LEU A 1 194 ? 8.828 -16.953 -27.453 1 95 194 LEU A O 1
ATOM 1490 N N . ALA A 1 195 ? 7.105 -17.141 -26 1 95.75 195 ALA A N 1
ATOM 1491 C CA . ALA A 1 195 ? 6.117 -16.359 -26.734 1 95.75 195 ALA A CA 1
ATOM 1492 C C . ALA A 1 195 ? 5.406 -15.375 -25.812 1 95.75 195 ALA A C 1
ATOM 1494 O O . ALA A 1 195 ? 5.422 -15.531 -24.594 1 95.75 195 ALA A O 1
ATOM 1495 N N . GLN A 1 196 ? 4.859 -14.359 -26.406 1 95.94 196 GLN A N 1
ATOM 1496 C CA . GLN A 1 196 ? 4.109 -13.406 -25.594 1 95.94 196 GLN A CA 1
ATOM 1497 C C . GLN A 1 196 ? 2.678 -13.891 -25.375 1 95.94 196 GLN A C 1
ATOM 1499 O O . GLN A 1 196 ? 2.057 -14.453 -26.281 1 95.94 196 GLN A O 1
ATOM 1504 N N . PRO A 1 197 ? 2.15 -13.617 -24.172 1 96.25 197 PRO A N 1
ATOM 1505 C CA . PRO A 1 197 ? 0.729 -13.914 -23.969 1 96.25 197 PRO A CA 1
ATOM 1506 C C . PRO A 1 197 ? -0.167 -13.227 -25 1 96.25 197 PRO A C 1
ATOM 1508 O O . PRO A 1 197 ? 0.103 -12.094 -25.391 1 96.25 197 PRO A O 1
ATOM 1511 N N . GLY A 1 198 ? -1.222 -13.898 -25.344 1 94.75 198 GLY A N 1
ATOM 1512 C CA . GLY A 1 198 ? -2.139 -13.352 -26.344 1 94.75 198 GLY A CA 1
ATOM 1513 C C . GLY A 1 198 ? -1.895 -13.883 -27.734 1 94.75 198 GLY A C 1
ATOM 1514 O O . GLY A 1 198 ? -2.758 -13.766 -28.609 1 94.75 198 GLY A O 1
ATOM 1515 N N . GLU A 1 199 ? -0.729 -14.461 -27.938 1 93.31 199 GLU A N 1
ATOM 1516 C CA . GLU A 1 199 ? -0.39 -15.07 -29.219 1 93.31 199 GLU A CA 1
ATOM 1517 C C . GLU A 1 199 ? -0.639 -16.578 -29.203 1 93.31 199 GLU A C 1
ATOM 1519 O O . GLU A 1 199 ? -0.618 -17.203 -28.141 1 93.31 199 GLU A O 1
ATOM 1524 N N . PRO A 1 200 ? -0.924 -17.109 -30.406 1 91.88 200 PRO A N 1
ATOM 1525 C CA . PRO A 1 200 ? -0.994 -18.562 -30.438 1 91.88 200 PRO A CA 1
ATOM 1526 C C . PRO A 1 200 ? 0.323 -19.234 -30.047 1 91.88 200 PRO A C 1
ATOM 1528 O O . PRO A 1 200 ? 1.398 -18.734 -30.391 1 91.88 200 PRO A O 1
ATOM 1531 N N . LEU A 1 201 ? 0.179 -20.297 -29.422 1 92.06 201 LEU A N 1
ATOM 1532 C CA . LEU A 1 201 ? 1.361 -20.953 -28.891 1 92.06 201 LEU A CA 1
ATOM 1533 C C . LEU A 1 201 ? 1.737 -22.172 -29.75 1 92.06 201 LEU A C 1
ATOM 1535 O O . LEU A 1 201 ? 0.955 -23.109 -29.875 1 92.06 201 LEU A O 1
ATOM 1539 N N . GLU A 1 202 ? 2.945 -22.156 -30.281 1 90.5 202 GLU A N 1
ATOM 1540 C CA . GLU A 1 202 ? 3.449 -23.281 -31.062 1 90.5 202 GLU A CA 1
ATOM 1541 C C . GLU A 1 202 ? 3.926 -24.406 -30.141 1 90.5 202 GLU A C 1
ATOM 1543 O O . GLU A 1 202 ? 4.277 -24.172 -28.984 1 90.5 202 GLU A O 1
ATOM 1548 N N . TYR A 1 203 ? 3.883 -25.656 -30.719 1 90.62 203 TYR A N 1
ATOM 1549 C CA . TYR A 1 203 ? 4.359 -26.797 -29.953 1 90.62 203 TYR A CA 1
ATOM 1550 C C . TYR A 1 203 ? 5.809 -26.594 -29.516 1 90.62 203 TYR A C 1
ATOM 1552 O O . TYR A 1 203 ? 6.656 -26.219 -30.328 1 90.62 203 TYR A O 1
ATOM 1560 N N . GLY A 1 204 ? 6.008 -26.766 -28.281 1 91.62 204 GLY A N 1
ATOM 1561 C CA . GLY A 1 204 ? 7.352 -26.625 -27.734 1 91.62 204 GLY A CA 1
ATOM 1562 C C . GLY A 1 204 ? 7.629 -25.266 -27.156 1 91.62 204 GLY A C 1
ATOM 1563 O O . GLY A 1 204 ? 8.672 -25.047 -26.531 1 91.62 204 GLY A O 1
ATOM 1564 N N . LYS A 1 205 ? 6.719 -24.391 -27.359 1 93.81 205 LYS A N 1
ATOM 1565 C CA . LYS A 1 205 ? 6.879 -23.047 -26.828 1 93.81 205 LYS A CA 1
ATOM 1566 C C . LYS A 1 205 ? 6.062 -22.859 -25.547 1 93.81 205 LYS A C 1
ATOM 1568 O O . LYS A 1 205 ? 5.184 -23.672 -25.25 1 93.81 205 LYS A O 1
ATOM 1573 N N . ILE A 1 206 ? 6.434 -21.828 -24.781 1 94.25 206 ILE A N 1
ATOM 1574 C CA . ILE A 1 206 ? 5.723 -21.438 -23.578 1 94.25 206 ILE A CA 1
ATOM 1575 C C . ILE A 1 206 ? 5.57 -19.922 -23.516 1 94.25 206 ILE A C 1
ATOM 1577 O O . ILE A 1 206 ? 6.309 -19.188 -24.188 1 94.25 206 ILE A O 1
ATOM 1581 N N . TYR A 1 207 ? 4.625 -19.406 -22.844 1 96.12 207 TYR A N 1
ATOM 1582 C CA . TYR A 1 207 ? 4.426 -17.969 -22.734 1 96.12 207 TYR A CA 1
ATOM 1583 C C . TYR A 1 207 ? 5.434 -17.359 -21.766 1 96.12 207 TYR A C 1
ATOM 1585 O O . TYR A 1 207 ? 5.84 -18 -20.797 1 96.12 207 TYR A O 1
ATOM 1593 N N . ASP A 1 208 ? 5.812 -16.141 -22.016 1 96.38 208 ASP A N 1
ATOM 1594 C CA . ASP A 1 208 ? 6.699 -15.352 -21.172 1 96.38 208 ASP A CA 1
ATOM 1595 C C . ASP A 1 208 ? 5.98 -14.891 -19.906 1 96.38 208 ASP A C 1
ATOM 1597 O O . ASP A 1 208 ? 5.238 -13.914 -19.938 1 96.38 208 ASP A O 1
ATOM 1601 N N . VAL A 1 209 ? 6.285 -15.516 -18.828 1 96.06 209 VAL A N 1
ATOM 1602 C CA . VAL A 1 209 ? 5.656 -15.234 -17.547 1 96.06 209 VAL A CA 1
ATOM 1603 C C . VAL A 1 209 ? 6.441 -14.156 -16.812 1 96.06 209 VAL A C 1
ATOM 1605 O O . VAL A 1 209 ? 5.855 -13.25 -16.203 1 96.06 209 VAL A O 1
ATOM 1608 N N . ASN A 1 210 ? 7.676 -14.227 -16.906 1 96.81 210 ASN A N 1
ATOM 1609 C CA . ASN A 1 210 ? 8.57 -13.43 -16.078 1 96.81 210 ASN A CA 1
ATOM 1610 C C . ASN A 1 210 ? 8.43 -11.938 -16.375 1 96.81 210 ASN A C 1
ATOM 1612 O O . ASN A 1 210 ? 8.406 -11.117 -15.453 1 96.81 210 ASN A O 1
ATOM 1616 N N . SER A 1 211 ? 8.336 -11.617 -17.656 1 97.75 211 SER A N 1
ATOM 1617 C CA . SER A 1 211 ? 8.258 -10.195 -17.984 1 97.75 211 SER A CA 1
ATOM 1618 C C . SER A 1 211 ? 7.035 -9.547 -17.344 1 97.75 211 SER A C 1
ATOM 1620 O O . SER A 1 211 ? 7.137 -8.469 -16.766 1 97.75 211 SER A O 1
ATOM 1622 N N . SER A 1 212 ? 5.91 -10.203 -17.438 1 97.31 212 SER A N 1
ATOM 1623 C CA . SER A 1 212 ? 4.684 -9.648 -16.891 1 97.31 212 SER A CA 1
ATOM 1624 C C . SER A 1 212 ? 4.754 -9.555 -15.367 1 97.31 212 SER A C 1
ATOM 1626 O O . SER A 1 212 ? 4.328 -8.562 -14.773 1 97.31 212 SER A O 1
ATOM 1628 N N . SER A 1 213 ? 5.273 -10.562 -14.719 1 96.81 213 SER A N 1
ATOM 1629 C CA . SER A 1 213 ? 5.418 -10.562 -13.273 1 96.81 213 SER A CA 1
ATOM 1630 C C . SER A 1 213 ? 6.375 -9.469 -12.812 1 96.81 213 SER A C 1
ATOM 1632 O O . SER A 1 213 ? 6.121 -8.789 -11.812 1 96.81 213 SER A O 1
ATOM 1634 N N . LEU A 1 214 ? 7.438 -9.344 -13.531 1 98.25 214 LEU A N 1
ATOM 1635 C CA . LEU A 1 214 ? 8.43 -8.336 -13.188 1 98.25 214 LEU A CA 1
ATOM 1636 C C . LEU A 1 214 ? 7.863 -6.93 -13.383 1 98.25 214 LEU A C 1
ATOM 1638 O O . LEU A 1 214 ? 8.109 -6.039 -12.562 1 98.25 214 LEU A O 1
ATOM 1642 N N . MET A 1 215 ? 7.129 -6.734 -14.477 1 98.19 215 MET A N 1
ATOM 1643 C CA . MET A 1 215 ? 6.477 -5.449 -14.695 1 98.19 215 MET A CA 1
ATOM 1644 C C . MET A 1 215 ? 5.609 -5.062 -13.508 1 98.19 215 MET A C 1
ATOM 1646 O O . MET A 1 215 ? 5.707 -3.947 -12.992 1 98.19 215 MET A O 1
ATOM 1650 N N . ALA A 1 216 ? 4.816 -5.945 -13.078 1 97.31 216 ALA A N 1
ATOM 1651 C CA . ALA A 1 216 ? 3.924 -5.711 -11.945 1 97.31 216 ALA A CA 1
ATOM 1652 C C . ALA A 1 216 ? 4.715 -5.461 -10.664 1 97.31 216 ALA A C 1
ATOM 1654 O O . ALA A 1 216 ? 4.367 -4.578 -9.875 1 97.31 216 ALA A O 1
ATOM 1655 N N . SER A 1 217 ? 5.777 -6.211 -10.438 1 97.06 217 SER A N 1
ATOM 1656 C CA . SER A 1 217 ? 6.586 -6.098 -9.227 1 97.06 217 SER A CA 1
ATOM 1657 C C . SER A 1 217 ? 7.266 -4.734 -9.141 1 97.06 217 SER A C 1
ATOM 1659 O O . SER A 1 217 ? 7.305 -4.121 -8.07 1 97.06 217 SER A O 1
ATOM 1661 N N . VAL A 1 218 ? 7.789 -4.289 -10.242 1 98 218 VAL A N 1
ATOM 1662 C CA . VAL A 1 218 ? 8.461 -2.996 -10.289 1 98 218 VAL A CA 1
ATOM 1663 C C . VAL A 1 218 ? 7.469 -1.884 -9.953 1 98 218 VAL A C 1
ATOM 1665 O O . VAL A 1 218 ? 7.797 -0.956 -9.211 1 98 218 VAL A O 1
ATOM 1668 N N . LEU A 1 219 ? 6.262 -2.016 -10.477 1 96.19 219 LEU A N 1
ATOM 1669 C CA . LEU A 1 219 ? 5.215 -1.05 -10.164 1 96.19 219 LEU A CA 1
ATOM 1670 C C . LEU A 1 219 ? 4.898 -1.051 -8.672 1 96.19 219 LEU A C 1
ATOM 1672 O O . LEU A 1 219 ? 4.816 0.01 -8.047 1 96.19 219 LEU A O 1
ATOM 1676 N N . GLU A 1 220 ? 4.77 -2.182 -8.156 1 93.56 220 GLU A N 1
ATOM 1677 C CA . GLU A 1 220 ? 4.473 -2.33 -6.734 1 93.56 220 GLU A CA 1
ATOM 1678 C C . GLU A 1 220 ? 5.527 -1.641 -5.875 1 93.56 220 GLU A C 1
ATOM 1680 O O . GLU A 1 220 ? 5.207 -1.052 -4.84 1 93.56 220 GLU A O 1
ATOM 1685 N N . ASP A 1 221 ? 6.727 -1.696 -6.332 1 95.06 221 ASP A N 1
ATOM 1686 C CA . ASP A 1 221 ? 7.848 -1.195 -5.539 1 95.06 221 ASP A CA 1
ATOM 1687 C C . ASP A 1 221 ? 8.078 0.293 -5.793 1 95.06 221 ASP A C 1
ATOM 1689 O O . ASP A 1 221 ? 8.938 0.911 -5.16 1 95.06 221 ASP A O 1
ATOM 1693 N N . GLY A 1 222 ? 7.312 0.861 -6.656 1 93.94 222 GLY A N 1
ATOM 1694 C CA . GLY A 1 222 ? 7.363 2.299 -6.867 1 93.94 222 GLY A CA 1
ATOM 1695 C C . GLY A 1 222 ? 8.203 2.697 -8.062 1 93.94 222 GLY A C 1
ATOM 1696 O O . GLY A 1 222 ? 8.453 3.885 -8.289 1 93.94 222 GLY A O 1
ATOM 1697 N N . GLY A 1 223 ? 8.664 1.719 -8.859 1 96.31 223 GLY A N 1
ATOM 1698 C CA . GLY A 1 223 ? 9.438 1.996 -10.062 1 96.31 223 GLY A CA 1
ATOM 1699 C C . GLY A 1 223 ? 8.57 2.141 -11.305 1 96.31 223 GLY A C 1
ATOM 1700 O O . GLY A 1 223 ? 7.348 2.031 -11.227 1 96.31 223 GLY A O 1
ATOM 1701 N N . GLU A 1 224 ? 9.227 2.467 -12.383 1 97.19 224 GLU A N 1
ATOM 1702 C CA . GLU A 1 224 ? 8.617 2.545 -13.703 1 97.19 224 GLU A CA 1
ATOM 1703 C C . GLU A 1 224 ? 9.188 1.483 -14.641 1 97.19 224 GLU A C 1
ATOM 1705 O O . GLU A 1 224 ? 10.258 1.667 -15.219 1 97.19 224 GLU A O 1
ATOM 1710 N N . PRO A 1 225 ? 8.445 0.394 -14.852 1 98.31 225 PRO A N 1
ATOM 1711 C CA . PRO A 1 225 ? 8.945 -0.694 -15.695 1 98.31 225 PRO A CA 1
ATOM 1712 C C . PRO A 1 225 ? 8.688 -0.456 -17.172 1 98.31 225 PRO A C 1
ATOM 1714 O O . PRO A 1 225 ? 7.719 0.219 -17.547 1 98.31 225 PRO A O 1
ATOM 1717 N N . LYS A 1 226 ? 9.539 -0.936 -18.016 1 98.44 226 LYS A N 1
ATOM 1718 C CA . LYS A 1 226 ? 9.359 -0.983 -19.453 1 98.44 226 LYS A CA 1
ATOM 1719 C C . LYS A 1 226 ? 9.828 -2.318 -20.031 1 98.44 226 LYS A C 1
ATOM 1721 O O . LYS A 1 226 ? 10.969 -2.732 -19.797 1 98.44 226 LYS A O 1
ATOM 1726 N N . PHE A 1 227 ? 8.938 -2.998 -20.688 1 98.38 227 PHE A N 1
ATOM 1727 C CA . PHE A 1 227 ? 9.32 -4.223 -21.375 1 98.38 227 PHE A CA 1
ATOM 1728 C C . PHE A 1 227 ? 10.102 -3.902 -22.656 1 98.38 227 PHE A C 1
ATOM 1730 O O . PHE A 1 227 ? 9.633 -3.129 -23.5 1 98.38 227 PHE A O 1
ATOM 1737 N N . LEU A 1 228 ? 11.234 -4.531 -22.828 1 98.25 228 LEU A N 1
ATOM 1738 C CA . LEU A 1 228 ? 12.133 -4.188 -23.922 1 98.25 228 LEU A CA 1
ATOM 1739 C C . LEU A 1 228 ? 12.141 -5.281 -24.984 1 98.25 228 LEU A C 1
ATOM 1741 O O . LEU A 1 228 ? 12.719 -5.105 -26.047 1 98.25 228 LEU A O 1
ATOM 1745 N N . GLY A 1 229 ? 11.508 -6.434 -24.656 1 97.12 229 GLY A N 1
ATOM 1746 C CA . GLY A 1 229 ? 11.359 -7.473 -25.672 1 97.12 229 GLY A CA 1
ATOM 1747 C C . GLY A 1 229 ? 11.984 -8.789 -25.266 1 97.12 229 GLY A C 1
ATOM 1748 O O . GLY A 1 229 ? 12.547 -8.906 -24.172 1 97.12 229 GLY A O 1
ATOM 1749 N N . ILE A 1 230 ? 11.797 -9.828 -26.094 1 96.12 230 ILE A N 1
ATOM 1750 C CA . ILE A 1 230 ? 12.398 -11.148 -25.953 1 96.12 230 ILE A CA 1
ATOM 1751 C C . ILE A 1 230 ? 13.648 -11.258 -26.812 1 96.12 230 ILE A C 1
ATOM 1753 O O . ILE A 1 230 ? 13.602 -11.023 -28.016 1 96.12 230 ILE A O 1
ATOM 1757 N N . LEU A 1 231 ? 14.75 -11.586 -26.172 1 94.12 231 LEU A N 1
ATOM 1758 C CA . LEU A 1 231 ? 16.016 -11.734 -26.891 1 94.12 231 LEU A CA 1
ATOM 1759 C C . LEU A 1 231 ? 16.281 -13.195 -27.234 1 94.12 231 LEU A C 1
ATOM 1761 O O . LEU A 1 231 ? 16.016 -14.086 -26.422 1 94.12 231 LEU A O 1
ATOM 1765 N N . PRO A 1 232 ? 16.781 -13.414 -28.406 1 89.31 232 PRO A N 1
ATOM 1766 C CA . PRO A 1 232 ? 17.234 -14.773 -28.703 1 89.31 232 PRO A CA 1
ATOM 1767 C C . PRO A 1 232 ? 18.484 -15.172 -27.938 1 89.31 232 PRO A C 1
ATOM 1769 O O . PRO A 1 232 ? 19.188 -14.305 -27.422 1 89.31 232 PRO A O 1
ATOM 1772 N N . ASP A 1 233 ? 18.672 -16.438 -27.828 1 83.19 233 ASP A N 1
ATOM 1773 C CA . ASP A 1 233 ? 19.875 -16.938 -27.141 1 83.19 233 ASP A CA 1
ATOM 1774 C C . ASP A 1 233 ? 21.109 -16.797 -28.031 1 83.19 233 ASP A C 1
ATOM 1776 O O . ASP A 1 233 ? 21.719 -17.797 -28.406 1 83.19 233 ASP A O 1
ATOM 1780 N N . ASP A 1 234 ? 21.438 -15.602 -28.312 1 87.62 234 ASP A N 1
ATOM 1781 C CA . ASP A 1 234 ? 22.531 -15.234 -29.203 1 87.62 234 ASP A CA 1
ATOM 1782 C C . ASP A 1 234 ? 23.391 -14.125 -28.594 1 87.62 234 ASP A C 1
ATOM 1784 O O . ASP A 1 234 ? 22.859 -13.109 -28.141 1 87.62 234 ASP A O 1
ATOM 1788 N N . TYR A 1 235 ? 24.641 -14.375 -28.609 1 90.62 235 TYR A N 1
ATOM 1789 C CA . TYR A 1 235 ? 25.609 -13.461 -27.984 1 90.62 235 TYR A CA 1
ATOM 1790 C C . TYR A 1 235 ? 25.469 -12.055 -28.547 1 90.62 235 TYR A C 1
ATOM 1792 O O . TYR A 1 235 ? 25.297 -11.086 -27.812 1 90.62 235 TYR A O 1
ATOM 1800 N N . GLU A 1 236 ? 25.453 -11.945 -29.875 1 94 236 GLU A N 1
ATOM 1801 C CA . GLU A 1 236 ? 25.438 -10.641 -30.531 1 94 236 GLU A CA 1
ATOM 1802 C C . GLU A 1 236 ? 24.109 -9.914 -30.281 1 94 236 GLU A C 1
ATOM 1804 O O . GLU A 1 236 ? 24.094 -8.711 -30.031 1 94 236 GLU A O 1
ATOM 1809 N N . ALA A 1 237 ? 23.062 -10.641 -30.312 1 93.5 237 ALA A N 1
ATOM 1810 C CA . ALA A 1 237 ? 21.734 -10.055 -30.094 1 93.5 237 ALA A CA 1
ATOM 1811 C C . ALA A 1 237 ? 21.609 -9.484 -28.688 1 93.5 237 ALA A C 1
ATOM 1813 O O . ALA A 1 237 ? 21.141 -8.367 -28.5 1 93.5 237 ALA A O 1
ATOM 1814 N N . ILE A 1 238 ? 22.094 -10.211 -27.719 1 93.25 238 ILE A N 1
ATOM 1815 C CA . ILE A 1 238 ? 22 -9.781 -26.328 1 93.25 238 ILE A CA 1
ATOM 1816 C C . ILE A 1 238 ? 22.922 -8.578 -26.094 1 93.25 238 ILE A C 1
ATOM 1818 O O . ILE A 1 238 ? 22.5 -7.562 -25.531 1 93.25 238 ILE A O 1
ATOM 1822 N N . ARG A 1 239 ? 24.141 -8.703 -26.562 1 94.25 239 ARG A N 1
ATOM 1823 C CA . ARG A 1 239 ? 25.141 -7.641 -26.391 1 94.25 239 ARG A CA 1
ATOM 1824 C C . ARG A 1 239 ? 24.641 -6.336 -27.016 1 94.25 239 ARG A C 1
ATOM 1826 O O . ARG A 1 239 ? 24.672 -5.289 -26.359 1 94.25 239 ARG A O 1
ATOM 1833 N N . ASP A 1 240 ? 24.156 -6.398 -28.219 1 95.94 240 ASP A N 1
ATOM 1834 C CA . ASP A 1 240 ? 23.766 -5.195 -28.938 1 95.94 240 ASP A CA 1
ATOM 1835 C C . ASP A 1 240 ? 22.531 -4.555 -28.312 1 95.94 240 ASP A C 1
ATOM 1837 O O . ASP A 1 240 ? 22.422 -3.33 -28.25 1 95.94 240 ASP A O 1
ATOM 1841 N N . SER A 1 241 ? 21.625 -5.328 -27.906 1 96.19 241 SER A N 1
ATOM 1842 C CA . SER A 1 241 ? 20.422 -4.812 -27.25 1 96.19 241 SER A CA 1
ATOM 1843 C C . SER A 1 241 ? 20.766 -4.121 -25.938 1 96.19 241 SER A C 1
ATOM 1845 O O . SER A 1 241 ? 20.234 -3.039 -25.656 1 96.19 241 SER A O 1
ATOM 1847 N N . LEU A 1 242 ? 21.609 -4.688 -25.141 1 95.44 242 LEU A N 1
ATOM 1848 C CA . LEU A 1 242 ? 22 -4.102 -23.859 1 95.44 242 LEU A CA 1
ATOM 1849 C C . LEU A 1 242 ? 22.75 -2.785 -24.078 1 95.44 242 LEU A C 1
ATOM 1851 O O . LEU A 1 242 ? 22.5 -1.807 -23.375 1 95.44 242 LEU A O 1
ATOM 1855 N N . LYS A 1 243 ? 23.625 -2.785 -25.031 1 94.94 243 LYS A N 1
ATOM 1856 C CA . LYS A 1 243 ? 24.375 -1.566 -25.312 1 94.94 243 LYS A CA 1
ATOM 1857 C C . LYS A 1 243 ? 23.438 -0.429 -25.734 1 94.94 243 LYS A C 1
ATOM 1859 O O . LYS A 1 243 ? 23.656 0.725 -25.344 1 94.94 243 LYS A O 1
ATOM 1864 N N . ARG A 1 244 ? 22.453 -0.773 -26.422 1 95.94 244 ARG A N 1
ATOM 1865 C CA . ARG A 1 244 ? 21.5 0.215 -26.922 1 95.94 244 ARG A CA 1
ATOM 1866 C C . ARG A 1 244 ? 20.641 0.773 -25.797 1 95.94 244 ARG A C 1
ATOM 1868 O O . ARG A 1 244 ? 20.297 1.96 -25.797 1 95.94 244 ARG A O 1
ATOM 1875 N N . GLU A 1 245 ? 20.297 -0.072 -24.844 1 97.06 245 GLU A N 1
ATOM 1876 C CA . GLU A 1 245 ? 19.234 0.289 -23.906 1 97.06 245 GLU A CA 1
ATOM 1877 C C . GLU A 1 245 ? 19.797 0.696 -22.562 1 97.06 245 GLU A C 1
ATOM 1879 O O . GLU A 1 245 ? 19.141 1.406 -21.797 1 97.06 245 GLU A O 1
ATOM 1884 N N . ILE A 1 246 ? 20.984 0.411 -22.156 1 95.06 246 ILE A N 1
ATOM 1885 C CA . ILE A 1 246 ? 21.484 0.399 -20.797 1 95.06 246 ILE A CA 1
ATOM 1886 C C . ILE A 1 246 ? 21.484 1.816 -20.234 1 95.06 246 ILE A C 1
ATOM 1888 O O . ILE A 1 246 ? 21.188 2.018 -19.047 1 95.06 246 ILE A O 1
ATOM 1892 N N . GLU A 1 247 ? 21.656 2.844 -20.984 1 93.94 247 GLU A N 1
ATOM 1893 C CA . GLU A 1 247 ? 21.781 4.211 -20.484 1 93.94 247 GLU A CA 1
ATOM 1894 C C . GLU A 1 247 ? 20.422 4.812 -20.172 1 93.94 247 GLU A C 1
ATOM 1896 O O . GLU A 1 247 ? 20.328 5.824 -19.469 1 93.94 247 GLU A O 1
ATOM 1901 N N . LYS A 1 248 ? 19.422 4.262 -20.719 1 95.94 248 LYS A N 1
ATOM 1902 C CA . LYS A 1 248 ? 18.078 4.812 -20.594 1 95.94 248 LYS A CA 1
ATOM 1903 C C . LYS A 1 248 ? 17.438 4.383 -19.281 1 95.94 248 LYS A C 1
ATOM 1905 O O . LYS A 1 248 ? 16.391 4.914 -18.891 1 95.94 248 LYS A O 1
ATOM 1910 N N . PHE A 1 249 ? 18.031 3.457 -18.547 1 97 249 PHE A N 1
ATOM 1911 C CA . PHE A 1 249 ? 17.406 2.887 -17.359 1 97 249 PHE A CA 1
ATOM 1912 C C . PHE A 1 249 ? 18.359 2.914 -16.172 1 97 249 PHE A C 1
ATOM 1914 O O . PHE A 1 249 ? 19.578 3.059 -16.344 1 97 249 PHE A O 1
ATOM 1921 N N . ASP A 1 250 ? 17.828 2.871 -14.961 1 96.75 250 ASP A N 1
ATOM 1922 C CA . ASP A 1 250 ? 18.625 2.758 -13.75 1 96.75 250 ASP A CA 1
ATOM 1923 C C . ASP A 1 250 ? 19.047 1.311 -13.492 1 96.75 250 ASP A C 1
ATOM 1925 O O . ASP A 1 250 ? 20.125 1.052 -12.961 1 96.75 250 ASP A O 1
ATOM 1929 N N . ILE A 1 251 ? 18.188 0.372 -13.836 1 97.56 251 ILE A N 1
ATOM 1930 C CA . ILE A 1 251 ? 18.406 -1.068 -13.734 1 97.56 251 ILE A CA 1
ATOM 1931 C C . ILE A 1 251 ? 17.859 -1.759 -14.984 1 97.56 251 ILE A C 1
ATOM 1933 O O . ILE A 1 251 ? 16.797 -1.393 -15.492 1 97.56 251 ILE A O 1
ATOM 1937 N N . ILE A 1 252 ? 18.578 -2.693 -15.539 1 97.94 252 ILE A N 1
ATOM 1938 C CA . ILE A 1 252 ? 18.062 -3.607 -16.547 1 97.94 252 ILE A CA 1
ATOM 1939 C C . ILE A 1 252 ? 17.984 -5.02 -15.969 1 97.94 252 ILE A C 1
ATOM 1941 O O . ILE A 1 252 ? 18.953 -5.523 -15.398 1 97.94 252 ILE A O 1
ATOM 1945 N N . LEU A 1 253 ? 16.812 -5.637 -16.047 1 98.12 253 LEU A N 1
ATOM 1946 C CA . LEU A 1 253 ? 16.578 -7.023 -15.664 1 98.12 253 LEU A CA 1
ATOM 1947 C C . LEU A 1 253 ? 16.484 -7.918 -16.891 1 98.12 253 LEU A C 1
ATOM 1949 O O . LEU A 1 253 ? 15.797 -7.574 -17.859 1 98.12 253 LEU A O 1
ATOM 1953 N N . ILE A 1 254 ? 17.188 -8.977 -16.859 1 96.19 254 ILE A N 1
ATOM 1954 C CA . ILE A 1 254 ? 17.109 -9.977 -17.922 1 96.19 254 ILE A CA 1
ATOM 1955 C C . ILE A 1 254 ? 16.734 -11.336 -17.312 1 96.19 254 ILE A C 1
ATOM 1957 O O . ILE A 1 254 ? 17.453 -11.867 -16.484 1 96.19 254 ILE A O 1
ATOM 1961 N N . SER A 1 255 ? 15.625 -11.828 -17.719 1 94.75 255 SER A N 1
ATOM 1962 C CA . SER A 1 255 ? 15.211 -13.125 -17.203 1 94.75 255 SER A CA 1
ATOM 1963 C C . SER A 1 255 ? 15.453 -14.234 -18.219 1 94.75 255 SER A C 1
ATOM 1965 O O . SER A 1 255 ? 15.102 -14.102 -19.391 1 94.75 255 SER A O 1
ATOM 1967 N N . GLY A 1 256 ? 16.031 -15.273 -17.797 1 87.31 256 GLY A N 1
ATOM 1968 C CA . GLY A 1 256 ? 16.344 -16.406 -18.641 1 87.31 256 GLY A CA 1
ATOM 1969 C C . GLY A 1 256 ? 17.812 -16.547 -18.922 1 87.31 256 GLY A C 1
ATOM 1970 O O . GLY A 1 256 ? 18.609 -15.68 -18.562 1 87.31 256 GLY A O 1
ATOM 1971 N N . SER A 1 257 ? 18.25 -17.672 -19.562 1 65.81 257 SER A N 1
ATOM 1972 C CA . SER A 1 257 ? 19.562 -17.984 -20.109 1 65.81 257 SER A CA 1
ATOM 1973 C C . SER A 1 257 ? 20.641 -17.891 -19.047 1 65.81 257 SER A C 1
ATOM 1975 O O . SER A 1 257 ? 21.734 -17.375 -19.312 1 65.81 257 SER A O 1
ATOM 1977 N N . THR A 1 258 ? 20.266 -18.281 -17.891 1 58.28 258 THR A N 1
ATOM 1978 C CA . THR A 1 258 ? 21.312 -18.219 -16.875 1 58.28 258 THR A CA 1
ATOM 1979 C C . THR A 1 258 ? 21.75 -19.609 -16.453 1 58.28 258 THR A C 1
ATOM 1981 O O . THR A 1 258 ? 22.656 -19.766 -15.617 1 58.28 258 THR A O 1
ATOM 1984 N N . SER A 1 259 ? 21.031 -20.562 -17.078 1 60.53 259 SER A N 1
ATOM 1985 C CA . SER A 1 259 ? 21.391 -21.922 -16.719 1 60.53 259 SER A CA 1
ATOM 1986 C C . SER A 1 259 ? 22.656 -22.375 -17.438 1 60.53 259 SER A C 1
ATOM 1988 O O . SER A 1 259 ? 23.203 -21.625 -18.266 1 60.53 259 SER A O 1
ATOM 1990 N N . VAL A 1 260 ? 23.047 -23.562 -17.141 1 52.72 260 VAL A N 1
ATOM 1991 C CA . VAL A 1 260 ? 24.297 -24.125 -17.672 1 52.72 260 VAL A CA 1
ATOM 1992 C C . VAL A 1 260 ? 24.234 -24.156 -19.188 1 52.72 260 VAL A C 1
ATOM 1994 O O . VAL A 1 260 ? 23.219 -24.531 -19.766 1 52.72 260 VAL A O 1
ATOM 1997 N N . GLY A 1 261 ? 25.234 -23.578 -19.953 1 57.09 261 GLY A N 1
ATOM 1998 C CA . GLY A 1 261 ? 25.375 -23.391 -21.375 1 57.09 261 GLY A CA 1
ATOM 1999 C C . GLY A 1 261 ? 25.047 -21.984 -21.828 1 57.09 261 GLY A C 1
ATOM 2000 O O . GLY A 1 261 ? 25.938 -21.188 -22.125 1 57.09 261 GLY A O 1
ATOM 2001 N N . ALA A 1 262 ? 23.625 -21.688 -21.688 1 57.59 262 ALA A N 1
ATOM 2002 C CA . ALA A 1 262 ? 23.156 -20.359 -22.062 1 57.59 262 ALA A CA 1
ATOM 2003 C C . ALA A 1 262 ? 23.688 -19.297 -21.109 1 57.59 262 ALA A C 1
ATOM 2005 O O . ALA A 1 262 ? 23.922 -18.156 -21.5 1 57.59 262 ALA A O 1
ATOM 2006 N N . GLY A 1 263 ? 23.922 -19.75 -19.953 1 63.16 263 GLY A N 1
ATOM 2007 C CA . GLY A 1 263 ? 24.438 -18.859 -18.922 1 63.16 263 GLY A CA 1
ATOM 2008 C C . GLY A 1 263 ? 25.828 -18.328 -19.25 1 63.16 263 GLY A C 1
ATOM 2009 O O . GLY A 1 263 ? 26.172 -17.203 -18.875 1 63.16 263 GLY A O 1
ATOM 2010 N N . ASP A 1 264 ? 26.469 -19.062 -20.031 1 71.88 264 ASP A N 1
ATOM 2011 C CA . ASP A 1 264 ? 27.812 -18.641 -20.438 1 71.88 264 ASP A CA 1
ATOM 2012 C C . ASP A 1 264 ? 27.75 -17.438 -21.375 1 71.88 264 ASP A C 1
ATOM 2014 O O . ASP A 1 264 ? 28.594 -16.531 -21.281 1 71.88 264 ASP A O 1
ATOM 2018 N N . VAL A 1 265 ? 26.734 -17.422 -22.125 1 81.94 265 VAL A N 1
ATOM 2019 C CA . VAL A 1 265 ? 26.578 -16.297 -23.047 1 81.94 265 VAL A CA 1
ATOM 2020 C C . VAL A 1 265 ? 26.281 -15.023 -22.281 1 81.94 265 VAL A C 1
ATOM 2022 O O . VAL A 1 265 ? 26.906 -13.984 -22.516 1 81.94 265 VAL A O 1
ATOM 2025 N N . MET A 1 266 ? 25.438 -15.016 -21.344 1 86.38 266 MET A N 1
ATOM 2026 C CA . MET A 1 266 ? 25.062 -13.852 -20.547 1 86.38 266 MET A CA 1
ATOM 2027 C C . MET A 1 266 ? 26.266 -13.312 -19.781 1 86.38 266 MET A C 1
ATOM 2029 O O . MET A 1 266 ? 26.5 -12.102 -19.75 1 86.38 266 MET A O 1
ATOM 2033 N N . TYR A 1 267 ? 26.969 -14.242 -19.234 1 86.75 267 TYR A N 1
ATOM 2034 C CA . TYR A 1 267 ? 28.156 -13.867 -18.469 1 86.75 267 TYR A CA 1
ATOM 2035 C C . TYR A 1 267 ? 29.156 -13.125 -19.344 1 86.75 267 TYR A C 1
ATOM 2037 O O . TYR A 1 267 ? 29.672 -12.078 -18.953 1 86.75 267 TYR A O 1
ATOM 2045 N N . ARG A 1 268 ? 29.375 -13.672 -20.469 1 89.31 268 ARG A N 1
ATOM 2046 C CA . ARG A 1 268 ? 30.359 -13.094 -21.391 1 89.31 268 ARG A CA 1
ATOM 2047 C C . ARG A 1 268 ? 29.906 -11.703 -21.844 1 89.31 268 ARG A C 1
ATOM 2049 O O . ARG A 1 268 ? 30.719 -10.781 -21.922 1 89.31 268 ARG A O 1
ATOM 2056 N N . VAL A 1 269 ? 28.703 -11.57 -22.125 1 91.5 269 VAL A N 1
ATOM 2057 C CA . VAL A 1 269 ? 28.156 -10.289 -22.578 1 91.5 269 VAL A CA 1
ATOM 2058 C C . VAL A 1 269 ? 28.312 -9.25 -21.469 1 91.5 269 VAL A C 1
ATOM 2060 O O . VAL A 1 269 ? 28.766 -8.133 -21.719 1 91.5 269 VAL A O 1
ATOM 2063 N N . LEU A 1 270 ? 28 -9.578 -20.25 1 91.06 270 LEU A N 1
ATOM 2064 C CA . LEU A 1 270 ? 28.016 -8.656 -19.125 1 91.06 270 LEU A CA 1
ATOM 2065 C C . LEU A 1 270 ? 29.438 -8.25 -18.766 1 91.06 270 LEU A C 1
ATOM 2067 O O . LEU A 1 270 ? 29.703 -7.113 -18.375 1 91.06 270 LEU A O 1
ATOM 2071 N N . GLU A 1 271 ? 30.297 -9.195 -18.922 1 90.69 271 GLU A N 1
ATOM 2072 C CA . GLU A 1 271 ? 31.719 -8.906 -18.703 1 90.69 271 GLU A CA 1
ATOM 2073 C C . GLU A 1 271 ? 32.25 -7.898 -19.719 1 90.69 271 GLU A C 1
ATOM 2075 O O . GLU A 1 271 ? 33 -7.004 -19.375 1 90.69 271 GLU A O 1
ATOM 2080 N N . GLU A 1 272 ? 31.812 -8.07 -20.828 1 91.69 272 GLU A N 1
ATOM 2081 C CA . GLU A 1 272 ? 32.25 -7.195 -21.922 1 91.69 272 GLU A CA 1
ATOM 2082 C C . GLU A 1 272 ? 31.688 -5.785 -21.75 1 91.69 272 GLU A C 1
ATOM 2084 O O . GLU A 1 272 ? 32.312 -4.809 -22.156 1 91.69 272 GLU A O 1
ATOM 2089 N N . LEU A 1 273 ? 30.531 -5.625 -21.188 1 89.19 273 LEU A N 1
ATOM 2090 C CA . LEU A 1 273 ? 29.844 -4.344 -21.031 1 89.19 273 LEU A CA 1
ATOM 2091 C C . LEU A 1 273 ? 30.531 -3.486 -19.984 1 89.19 273 LEU A C 1
ATOM 2093 O O . LEU A 1 273 ? 30.359 -2.266 -19.953 1 89.19 273 LEU A O 1
ATOM 2097 N N . GLY A 1 274 ? 31.328 -4.062 -18.969 1 84.56 274 GLY A N 1
ATOM 2098 C CA . GLY A 1 274 ? 32.031 -3.324 -17.922 1 84.56 274 GLY A CA 1
ATOM 2099 C C . GLY A 1 274 ? 32.875 -2.203 -18.469 1 84.56 274 GLY A C 1
ATOM 2100 O O . GLY A 1 274 ? 32.875 -1.928 -19.672 1 84.56 274 GLY A O 1
ATOM 2101 N N . PRO A 1 275 ? 33.656 -1.376 -17.562 1 87.75 275 PRO A N 1
ATOM 2102 C CA . PRO A 1 275 ? 33.875 -1.833 -16.188 1 87.75 275 PRO A CA 1
ATOM 2103 C C . PRO A 1 275 ? 32.719 -1.444 -15.258 1 87.75 275 PRO A C 1
ATOM 2105 O O . PRO A 1 275 ? 32.031 -0.455 -15.508 1 87.75 275 PRO A O 1
ATOM 2108 N N . PRO A 1 276 ? 32.688 -2.184 -14.148 1 91.94 276 PRO A N 1
ATOM 2109 C CA . PRO A 1 276 ? 33.531 -3.322 -13.766 1 91.94 276 PRO A CA 1
ATOM 2110 C C . PRO A 1 276 ? 33.062 -4.637 -14.383 1 91.94 276 PRO A C 1
ATOM 2112 O O . PRO A 1 276 ? 33.781 -5.629 -14.367 1 91.94 276 PRO A O 1
ATOM 2115 N N . GLY A 1 277 ? 31.859 -4.68 -14.914 1 93.38 277 GLY A N 1
ATOM 2116 C CA . GLY A 1 277 ? 31.297 -5.91 -15.445 1 93.38 277 GLY A CA 1
ATOM 2117 C C . GLY A 1 277 ? 30.609 -6.754 -14.383 1 93.38 277 GLY A C 1
ATOM 2118 O O . GLY A 1 277 ? 29.844 -6.238 -13.57 1 93.38 277 GLY A O 1
ATOM 2119 N N . VAL A 1 278 ? 30.891 -8.078 -14.375 1 94.19 278 VAL A N 1
ATOM 2120 C CA . VAL A 1 278 ? 30.203 -9 -13.469 1 94.19 278 VAL A CA 1
ATOM 2121 C C . VAL A 1 278 ? 30.734 -8.828 -12.055 1 94.19 278 VAL A C 1
ATOM 2123 O O . VAL A 1 278 ? 31.953 -8.914 -11.828 1 94.19 278 VAL A O 1
ATOM 2126 N N . ILE A 1 279 ? 29.859 -8.602 -11.148 1 93.44 279 ILE A N 1
ATOM 2127 C CA . ILE A 1 279 ? 30.266 -8.414 -9.766 1 93.44 279 ILE A CA 1
ATOM 2128 C C . ILE A 1 279 ? 29.781 -9.586 -8.914 1 93.44 279 ILE A C 1
ATOM 2130 O O . ILE A 1 279 ? 30.328 -9.852 -7.84 1 93.44 279 ILE A O 1
ATOM 2134 N N . VAL A 1 280 ? 28.719 -10.25 -9.336 1 93.88 280 VAL A N 1
ATOM 2135 C CA . VAL A 1 280 ? 28.203 -11.453 -8.68 1 93.88 280 VAL A CA 1
ATOM 2136 C C . VAL A 1 280 ? 27.906 -12.523 -9.734 1 93.88 280 VAL A C 1
ATOM 2138 O O . VAL A 1 280 ? 27.188 -12.266 -10.703 1 93.88 280 VAL A O 1
ATOM 2141 N N . HIS A 1 281 ? 28.484 -13.648 -9.586 1 92.5 281 HIS A N 1
ATOM 2142 C CA . HIS A 1 281 ? 28.219 -14.797 -10.445 1 92.5 281 HIS A CA 1
ATOM 2143 C C . HIS A 1 281 ? 27.672 -15.969 -9.633 1 92.5 281 HIS A C 1
ATOM 2145 O O . HIS A 1 281 ? 28.406 -16.922 -9.344 1 92.5 281 HIS A O 1
ATOM 2151 N N . GLY A 1 282 ? 26.391 -15.898 -9.383 1 92.62 282 GLY A N 1
ATOM 2152 C CA . GLY A 1 282 ? 25.734 -16.922 -8.578 1 92.62 282 GLY A CA 1
ATOM 2153 C C . GLY A 1 282 ? 25.531 -16.5 -7.133 1 92.62 282 GLY A C 1
ATOM 2154 O O . GLY A 1 282 ? 26.406 -15.828 -6.551 1 92.62 282 GLY A O 1
ATOM 2155 N N . ILE A 1 283 ? 24.422 -16.828 -6.621 1 93.88 283 ILE A N 1
ATOM 2156 C CA . ILE A 1 283 ? 24.078 -16.547 -5.23 1 93.88 283 ILE A CA 1
ATOM 2157 C C . ILE A 1 283 ? 23.828 -17.844 -4.48 1 93.88 283 ILE A C 1
ATOM 2159 O O . ILE A 1 283 ? 23.156 -18.75 -5.004 1 93.88 283 ILE A O 1
ATOM 2163 N N . ALA A 1 284 ? 24.328 -17.984 -3.273 1 93.62 284 ALA A N 1
ATOM 2164 C CA . ALA A 1 284 ? 24.109 -19.172 -2.443 1 93.62 284 ALA A CA 1
ATOM 2165 C C . ALA A 1 284 ? 22.703 -19.156 -1.84 1 93.62 284 ALA A C 1
ATOM 2167 O O . ALA A 1 284 ? 22.547 -19.047 -0.62 1 93.62 284 ALA A O 1
ATOM 2168 N N . MET A 1 285 ? 21.766 -19.344 -2.693 1 93 285 MET A N 1
ATOM 2169 C CA . MET A 1 285 ? 20.375 -19.391 -2.268 1 93 285 MET A CA 1
ATOM 2170 C C . MET A 1 285 ? 19.578 -20.359 -3.119 1 93 285 MET A C 1
ATOM 2172 O O . MET A 1 285 ? 20 -20.734 -4.219 1 93 285 MET A O 1
ATOM 2176 N N . HIS A 1 286 ? 18.531 -20.812 -2.57 1 91.56 286 HIS A N 1
ATOM 2177 C CA . HIS A 1 286 ? 17.578 -21.672 -3.266 1 91.56 286 HIS A CA 1
ATOM 2178 C C . HIS A 1 286 ? 16.141 -21.172 -3.068 1 91.56 286 HIS A C 1
ATOM 2180 O O . HIS A 1 286 ? 15.695 -21 -1.934 1 91.56 286 HIS A O 1
ATOM 2186 N N . PRO A 1 287 ? 15.422 -21.078 -4.168 1 90.25 287 PRO A N 1
ATOM 2187 C CA . PRO A 1 287 ? 15.93 -21.016 -5.539 1 90.25 287 PRO A CA 1
ATOM 2188 C C . PRO A 1 287 ? 16.703 -19.734 -5.836 1 90.25 287 PRO A C 1
ATOM 2190 O O . PRO A 1 287 ? 16.703 -18.812 -5.02 1 90.25 287 PRO A O 1
ATOM 2193 N N . GLY A 1 288 ? 17.406 -19.688 -7.008 1 91.5 288 GLY A N 1
ATOM 2194 C CA . GLY A 1 288 ? 17.969 -18.422 -7.441 1 91.5 288 GLY A CA 1
ATOM 2195 C C . GLY A 1 288 ? 19.484 -18.484 -7.625 1 91.5 288 GLY A C 1
ATOM 2196 O O . GLY A 1 288 ? 20.109 -17.469 -7.914 1 91.5 288 GLY A O 1
ATOM 2197 N N . LYS A 1 289 ? 20.062 -19.641 -7.516 1 90.44 289 LYS A N 1
ATOM 2198 C CA . LYS A 1 289 ? 21.516 -19.812 -7.602 1 90.44 289 LYS A CA 1
ATOM 2199 C C . LYS A 1 289 ? 22.062 -19.188 -8.883 1 90.44 289 LYS A C 1
ATOM 2201 O O . LYS A 1 289 ? 23.031 -18.422 -8.844 1 90.44 289 LYS A O 1
ATOM 2206 N N . PRO A 1 290 ? 21.422 -19.422 -10.039 1 90.31 290 PRO A N 1
ATOM 2207 C CA . PRO A 1 290 ? 22.016 -18.906 -11.273 1 90.31 290 PRO A CA 1
ATOM 2208 C C . PRO A 1 290 ? 21.688 -17.422 -11.516 1 90.31 290 PRO A C 1
ATOM 2210 O O . PRO A 1 290 ? 21.109 -17.078 -12.539 1 90.31 290 PRO A O 1
ATOM 2213 N N . THR A 1 291 ? 21.953 -16.562 -10.656 1 93.69 291 THR A N 1
ATOM 2214 C CA . THR A 1 291 ? 21.781 -15.109 -10.773 1 93.69 291 THR A CA 1
ATOM 2215 C C . THR A 1 291 ? 23.125 -14.438 -11.078 1 93.69 291 THR A C 1
ATOM 2217 O O . THR A 1 291 ? 24.141 -14.797 -10.5 1 93.69 291 THR A O 1
ATOM 2220 N N . VAL A 1 292 ? 23.094 -13.523 -11.961 1 94.06 292 VAL A N 1
ATOM 2221 C CA . VAL A 1 292 ? 24.297 -12.758 -12.289 1 94.06 292 VAL A CA 1
ATOM 2222 C C . VAL A 1 292 ? 24.016 -11.266 -12.141 1 94.06 292 VAL A C 1
ATOM 2224 O O . VAL A 1 292 ? 22.938 -10.789 -12.523 1 94.06 292 VAL A O 1
ATOM 2227 N N . ILE A 1 293 ? 24.859 -10.539 -11.477 1 95.44 293 ILE A N 1
ATOM 2228 C CA . ILE A 1 293 ? 24.75 -9.094 -11.305 1 95.44 293 ILE A CA 1
ATOM 2229 C C . ILE A 1 293 ? 25.984 -8.406 -11.891 1 95.44 293 ILE A C 1
ATOM 2231 O O . ILE A 1 293 ? 27.109 -8.805 -11.602 1 95.44 293 ILE A O 1
ATOM 2235 N N . ALA A 1 294 ? 25.75 -7.469 -12.727 1 95.44 294 ALA A N 1
ATOM 2236 C CA . ALA A 1 294 ? 26.828 -6.703 -13.336 1 95.44 294 ALA A CA 1
ATOM 2237 C C . ALA A 1 294 ? 26.562 -5.203 -13.266 1 95.44 294 ALA A C 1
ATOM 2239 O O . ALA A 1 294 ? 25.422 -4.789 -13.039 1 95.44 294 ALA A O 1
ATOM 2240 N N . GLU A 1 295 ? 27.578 -4.473 -13.273 1 94.38 295 GLU A N 1
ATOM 2241 C CA . GLU A 1 295 ? 27.516 -3.02 -13.414 1 94.38 295 GLU A CA 1
ATOM 2242 C C . GLU A 1 295 ? 28.234 -2.561 -14.688 1 94.38 295 GLU A C 1
ATOM 2244 O O . GLU A 1 295 ? 29.312 -3.053 -15.016 1 94.38 295 GLU A O 1
ATOM 2249 N N . ALA A 1 296 ? 27.578 -1.818 -15.414 1 91.38 296 ALA A N 1
ATOM 2250 C CA . ALA A 1 296 ? 28.141 -1.248 -16.625 1 91.38 296 ALA A CA 1
ATOM 2251 C C . ALA A 1 296 ? 27.656 0.184 -16.844 1 91.38 296 ALA A C 1
ATOM 2253 O O . ALA A 1 296 ? 26.453 0.459 -16.766 1 91.38 296 ALA A O 1
ATOM 2254 N N . ARG A 1 297 ? 28.594 1.104 -17.094 1 88.88 297 ARG A N 1
ATOM 2255 C CA . ARG A 1 297 ? 28.281 2.512 -17.344 1 88.88 297 ARG A CA 1
ATOM 2256 C C . ARG A 1 297 ? 27.516 3.111 -16.172 1 88.88 297 ARG A C 1
ATOM 2258 O O . ARG A 1 297 ? 26.562 3.873 -16.359 1 88.88 297 ARG A O 1
ATOM 2265 N N . GLY A 1 298 ? 27.781 2.621 -15.062 1 88.81 298 GLY A N 1
ATOM 2266 C CA . GLY A 1 298 ? 27.172 3.146 -13.852 1 88.81 298 GLY A CA 1
ATOM 2267 C C . GLY A 1 298 ? 25.766 2.613 -13.617 1 88.81 298 GLY A C 1
ATOM 2268 O O . GLY A 1 298 ? 25.031 3.129 -12.773 1 88.81 298 GLY A O 1
ATOM 2269 N N . LYS A 1 299 ? 25.391 1.635 -14.453 1 93.81 299 LYS A N 1
ATOM 2270 C CA . LYS A 1 299 ? 24.047 1.063 -14.336 1 93.81 299 LYS A CA 1
ATOM 2271 C C . LYS A 1 299 ? 24.109 -0.403 -13.914 1 93.81 299 LYS A C 1
ATOM 2273 O O . LYS A 1 299 ? 25.094 -1.095 -14.211 1 93.81 299 LYS A O 1
ATOM 2278 N N . LEU A 1 300 ? 23.078 -0.813 -13.211 1 95.62 300 LEU A N 1
ATOM 2279 C CA . LEU A 1 300 ? 23 -2.205 -12.781 1 95.62 300 LEU A CA 1
ATOM 2280 C C . LEU A 1 300 ? 22.297 -3.062 -13.828 1 95.62 300 LEU A C 1
ATOM 2282 O O . LEU A 1 300 ? 21.266 -2.662 -14.383 1 95.62 300 LEU A O 1
ATOM 2286 N N . VAL A 1 301 ? 22.891 -4.184 -14.172 1 96.5 301 VAL A N 1
ATOM 2287 C CA . VAL A 1 301 ? 22.281 -5.203 -15.016 1 96.5 301 VAL A CA 1
ATOM 2288 C C . VAL A 1 301 ? 22.203 -6.527 -14.25 1 96.5 301 VAL A C 1
ATOM 2290 O O . VAL A 1 301 ? 23.234 -7.066 -13.82 1 96.5 301 VAL A O 1
ATOM 2293 N N . ILE A 1 302 ? 21.016 -7.047 -14.086 1 96.44 302 ILE A N 1
ATOM 2294 C CA . ILE A 1 302 ? 20.828 -8.242 -13.273 1 96.44 302 ILE A CA 1
ATOM 2295 C C . ILE A 1 302 ? 20.188 -9.344 -14.117 1 96.44 302 ILE A C 1
ATOM 2297 O O . ILE A 1 302 ? 19.094 -9.164 -14.656 1 96.44 302 ILE A O 1
ATOM 2301 N N . GLY A 1 303 ? 20.969 -10.414 -14.289 1 95.31 303 GLY A N 1
ATOM 2302 C CA . GLY A 1 303 ? 20.422 -11.617 -14.891 1 95.31 303 GLY A CA 1
ATOM 2303 C C . GLY A 1 303 ? 19.688 -12.508 -13.898 1 95.31 303 GLY A C 1
ATOM 2304 O O . GLY A 1 303 ? 20.312 -13.047 -12.977 1 95.31 303 GLY A O 1
ATOM 2305 N N . LEU A 1 304 ? 18.391 -12.656 -14.109 1 95.69 304 LEU A N 1
ATOM 2306 C CA . LEU A 1 304 ? 17.547 -13.453 -13.227 1 95.69 304 LEU A CA 1
ATOM 2307 C C . LEU A 1 304 ? 17.328 -14.852 -13.797 1 95.69 304 LEU A C 1
ATOM 2309 O O . LEU A 1 304 ? 17.406 -15.047 -15.016 1 95.69 304 LEU A O 1
ATOM 2313 N N . PRO A 1 305 ? 17.016 -15.805 -12.922 1 92.31 305 PRO A N 1
ATOM 2314 C CA . PRO A 1 305 ? 16.703 -17.156 -13.414 1 92.31 305 PRO A CA 1
ATOM 2315 C C . PRO A 1 305 ? 15.492 -17.172 -14.336 1 92.31 305 PRO A C 1
ATOM 2317 O O . PRO A 1 305 ? 14.617 -16.312 -14.234 1 92.31 305 PRO A O 1
ATOM 2320 N N . GLY A 1 306 ? 15.438 -18.234 -15.133 1 90.69 306 GLY A N 1
ATOM 2321 C CA . GLY A 1 306 ? 14.344 -18.359 -16.078 1 90.69 306 GLY A CA 1
ATOM 2322 C C . GLY A 1 306 ? 13.078 -18.906 -15.453 1 90.69 306 GLY A C 1
ATOM 2323 O O . GLY A 1 306 ? 11.969 -18.609 -15.922 1 90.69 306 GLY A O 1
ATOM 2324 N N . TYR A 1 307 ? 13.25 -19.766 -14.438 1 89.19 307 TYR A N 1
ATOM 2325 C CA . TYR A 1 307 ? 12.078 -20.312 -13.758 1 89.19 307 TYR A CA 1
ATOM 2326 C C . TYR A 1 307 ? 11.328 -19.219 -13.008 1 89.19 307 TYR A C 1
ATOM 2328 O O . TYR A 1 307 ? 11.922 -18.438 -12.258 1 89.19 307 TYR A O 1
ATOM 2336 N N . PRO A 1 308 ? 10.039 -19.125 -13.203 1 92.31 308 PRO A N 1
ATOM 2337 C CA . PRO A 1 308 ? 9.258 -18.016 -12.68 1 92.31 308 PRO A CA 1
ATOM 2338 C C . PRO A 1 308 ? 9.406 -17.844 -11.164 1 92.31 308 PRO A C 1
ATOM 2340 O O . PRO A 1 308 ? 9.625 -16.734 -10.68 1 92.31 308 PRO A O 1
ATOM 2343 N N . THR A 1 309 ? 9.281 -18.891 -10.398 1 91.31 309 THR A N 1
ATOM 2344 C CA . THR A 1 309 ? 9.391 -18.797 -8.945 1 91.31 309 THR A CA 1
ATOM 2345 C C . THR A 1 309 ? 10.773 -18.297 -8.531 1 91.31 309 THR A C 1
ATOM 2347 O O . THR A 1 309 ? 10.891 -17.453 -7.652 1 91.31 309 THR A O 1
ATOM 2350 N N . SER A 1 310 ? 11.758 -18.859 -9.172 1 91.81 310 SER A N 1
ATOM 2351 C CA . SER A 1 310 ? 13.125 -18.422 -8.891 1 91.81 310 SER A CA 1
ATOM 2352 C C . SER A 1 310 ? 13.328 -16.953 -9.258 1 91.81 310 SER A C 1
ATOM 2354 O O . SER A 1 310 ? 13.938 -16.188 -8.508 1 91.81 310 SER A O 1
ATOM 2356 N N . CYS A 1 311 ? 12.828 -16.594 -10.383 1 94.44 311 CYS A N 1
ATOM 2357 C CA . CYS A 1 311 ? 12.93 -15.227 -10.875 1 94.44 311 CYS A CA 1
ATOM 2358 C C . CYS A 1 311 ? 12.336 -14.242 -9.875 1 94.44 311 CYS A C 1
ATOM 2360 O O . CYS A 1 311 ? 13.008 -13.305 -9.445 1 94.44 311 CYS A O 1
ATOM 2362 N N . LEU A 1 312 ? 11.141 -14.469 -9.438 1 93.62 312 LEU A N 1
ATOM 2363 C CA . LEU A 1 312 ? 10.438 -13.555 -8.547 1 93.62 312 LEU A CA 1
ATOM 2364 C C . LEU A 1 312 ? 11.07 -13.562 -7.156 1 93.62 312 LEU A C 1
ATOM 2366 O O . LEU A 1 312 ? 11.094 -12.539 -6.473 1 93.62 312 LEU A O 1
ATOM 2370 N N . THR A 1 313 ? 11.578 -14.734 -6.777 1 93.25 313 THR A N 1
ATOM 2371 C CA . THR A 1 313 ? 12.234 -14.82 -5.477 1 93.25 313 THR A CA 1
ATOM 2372 C C . THR A 1 313 ? 13.484 -13.945 -5.445 1 93.25 313 THR A C 1
ATOM 2374 O O . THR A 1 313 ? 13.688 -13.18 -4.504 1 93.25 313 THR A O 1
ATOM 2377 N N . VAL A 1 314 ? 14.281 -14.078 -6.465 1 95.5 314 VAL A N 1
ATOM 2378 C CA . VAL A 1 314 ? 15.5 -13.273 -6.535 1 95.5 314 VAL A CA 1
ATOM 2379 C C . VAL A 1 314 ? 15.141 -11.797 -6.613 1 95.5 314 VAL A C 1
ATOM 2381 O O . VAL A 1 314 ? 15.742 -10.961 -5.934 1 95.5 314 VAL A O 1
ATOM 2384 N N . TYR A 1 315 ? 14.148 -11.422 -7.422 1 96.81 315 TYR A N 1
ATOM 2385 C CA . TYR A 1 315 ? 13.703 -10.039 -7.496 1 96.81 315 TYR A CA 1
ATOM 2386 C C . TYR A 1 315 ? 13.344 -9.5 -6.117 1 96.81 315 TYR A C 1
ATOM 2388 O O . TYR A 1 315 ? 13.789 -8.422 -5.727 1 96.81 315 TYR A O 1
ATOM 2396 N N . ARG A 1 316 ? 12.578 -10.234 -5.43 1 94.12 316 ARG A N 1
ATOM 2397 C CA . ARG A 1 316 ? 12.055 -9.812 -4.133 1 94.12 316 ARG A CA 1
ATOM 2398 C C . ARG A 1 316 ? 13.188 -9.594 -3.135 1 94.12 316 ARG A C 1
ATOM 2400 O O . ARG A 1 316 ? 13.148 -8.648 -2.344 1 94.12 316 ARG A O 1
ATOM 2407 N N . GLU A 1 317 ? 14.172 -10.43 -3.189 1 93.94 317 GLU A N 1
ATOM 2408 C CA . GLU A 1 317 ? 15.234 -10.398 -2.184 1 93.94 317 GLU A CA 1
ATOM 2409 C C . GLU A 1 317 ? 16.312 -9.375 -2.545 1 93.94 317 GLU A C 1
ATOM 2411 O O . GLU A 1 317 ? 16.938 -8.789 -1.662 1 93.94 317 GLU A O 1
ATOM 2416 N N . ILE A 1 318 ? 16.484 -9.188 -3.807 1 95.75 318 ILE A N 1
ATOM 2417 C CA . ILE A 1 318 ? 17.672 -8.461 -4.219 1 95.75 318 ILE A CA 1
ATOM 2418 C C . ILE A 1 318 ? 17.281 -7.137 -4.863 1 95.75 318 ILE A C 1
ATOM 2420 O O . ILE A 1 318 ? 17.797 -6.082 -4.508 1 95.75 318 ILE A O 1
ATOM 2424 N N . VAL A 1 319 ? 16.312 -7.129 -5.738 1 97.12 319 VAL A N 1
ATOM 2425 C CA . VAL A 1 319 ? 16 -5.965 -6.562 1 97.12 319 VAL A CA 1
ATOM 2426 C C . VAL A 1 319 ? 14.992 -5.078 -5.836 1 97.12 319 VAL A C 1
ATOM 2428 O O . VAL A 1 319 ? 15.172 -3.859 -5.758 1 97.12 319 VAL A O 1
ATOM 2431 N N . SER A 1 320 ? 13.977 -5.66 -5.242 1 96.69 320 SER A N 1
ATOM 2432 C CA . SER A 1 320 ? 12.859 -4.965 -4.613 1 96.69 320 SER A CA 1
ATOM 2433 C C . SER A 1 320 ? 13.352 -3.988 -3.545 1 96.69 320 SER A C 1
ATOM 2435 O O . SER A 1 320 ? 12.992 -2.809 -3.566 1 96.69 320 SER A O 1
ATOM 2437 N N . PRO A 1 321 ? 14.234 -4.402 -2.621 1 95.69 321 PRO A N 1
ATOM 2438 C CA . PRO A 1 321 ? 14.664 -3.465 -1.582 1 95.69 321 PRO A CA 1
ATOM 2439 C C . PRO A 1 321 ? 15.32 -2.209 -2.152 1 95.69 321 PRO A C 1
ATOM 2441 O O . PRO A 1 321 ? 15.133 -1.114 -1.615 1 95.69 321 PRO A O 1
ATOM 2444 N N . LEU A 1 322 ? 16.047 -2.395 -3.207 1 95.81 322 LEU A N 1
ATOM 2445 C CA . LEU A 1 322 ? 16.734 -1.257 -3.803 1 95.81 322 LEU A CA 1
ATOM 2446 C C . LEU A 1 322 ? 15.742 -0.283 -4.426 1 95.81 322 LEU A C 1
ATOM 2448 O O . LEU A 1 322 ? 15.836 0.928 -4.215 1 95.81 322 LEU A O 1
ATOM 2452 N N . ILE A 1 323 ? 14.789 -0.784 -5.207 1 95.94 323 ILE A N 1
ATOM 2453 C CA . ILE A 1 323 ? 13.781 0.058 -5.844 1 95.94 323 ILE A CA 1
ATOM 2454 C C . ILE A 1 323 ? 12.93 0.738 -4.773 1 95.94 323 ILE A C 1
ATOM 2456 O O . ILE A 1 323 ? 12.594 1.918 -4.895 1 95.94 323 ILE A O 1
ATOM 2460 N N . ARG A 1 324 ? 12.562 0.028 -3.768 1 92.81 324 ARG A N 1
ATOM 2461 C CA . ARG A 1 324 ? 11.789 0.599 -2.668 1 92.81 324 ARG A CA 1
ATOM 2462 C C . ARG A 1 324 ? 12.57 1.711 -1.975 1 92.81 324 ARG A C 1
ATOM 2464 O O . ARG A 1 324 ? 12.016 2.771 -1.675 1 92.81 324 ARG A O 1
ATOM 2471 N N . LYS A 1 325 ? 13.852 1.473 -1.727 1 90.75 325 LYS A N 1
ATOM 2472 C CA . LYS A 1 325 ? 14.719 2.5 -1.157 1 90.75 325 LYS A CA 1
ATOM 2473 C C . LYS A 1 325 ? 14.695 3.77 -2.002 1 90.75 325 LYS A C 1
ATOM 2475 O O . LYS A 1 325 ? 14.477 4.867 -1.48 1 90.75 325 LYS A O 1
ATOM 2480 N N . TRP A 1 326 ? 14.82 3.627 -3.293 1 91.56 326 TRP A N 1
ATOM 2481 C CA . TRP A 1 326 ? 14.859 4.754 -4.219 1 91.56 326 TRP A CA 1
ATOM 2482 C C . TRP A 1 326 ? 13.5 5.445 -4.293 1 91.56 326 TRP A C 1
ATOM 2484 O O . TRP A 1 326 ? 13.414 6.621 -4.648 1 91.56 326 TRP A O 1
ATOM 2494 N N . SER A 1 327 ? 12.453 4.684 -3.918 1 90.31 327 SER A N 1
ATOM 2495 C CA . SER A 1 327 ? 11.086 5.195 -4.047 1 90.31 327 SER A CA 1
ATOM 2496 C C . SER A 1 327 ? 10.555 5.688 -2.707 1 90.31 327 SER A C 1
ATOM 2498 O O . SER A 1 327 ? 9.398 6.094 -2.605 1 90.31 327 SER A O 1
ATOM 2500 N N . GLY A 1 328 ? 11.359 5.547 -1.692 1 82.19 328 GLY A N 1
ATOM 2501 C CA . GLY A 1 328 ? 10.945 6.008 -0.375 1 82.19 328 GLY A CA 1
ATOM 2502 C C . GLY A 1 328 ? 9.914 5.102 0.278 1 82.19 328 GLY A C 1
ATOM 2503 O O . GLY A 1 328 ? 9.141 5.547 1.129 1 82.19 328 GLY A O 1
ATOM 2504 N N . LYS A 1 329 ? 9.781 3.982 -0.153 1 83.5 329 LYS A N 1
ATOM 2505 C CA . LYS A 1 329 ? 8.859 3.006 0.423 1 83.5 329 LYS A CA 1
ATOM 2506 C C . LYS A 1 329 ? 9.531 2.197 1.527 1 83.5 329 LYS A C 1
ATOM 2508 O O . LYS A 1 329 ? 10.758 2.072 1.55 1 83.5 329 LYS A O 1
ATOM 2513 N N . PRO A 1 330 ? 8.719 1.716 2.42 1 79 330 PRO A N 1
ATOM 2514 C CA . PRO A 1 330 ? 9.305 0.835 3.432 1 79 330 PRO A CA 1
ATOM 2515 C C . PRO A 1 330 ? 9.984 -0.391 2.824 1 79 330 PRO A C 1
ATOM 2517 O O . PRO A 1 330 ? 9.461 -0.979 1.872 1 79 330 PRO A O 1
ATOM 2520 N N . LEU A 1 331 ? 11.109 -0.729 3.385 1 79.25 331 LEU A N 1
ATOM 2521 C CA . LEU A 1 331 ? 11.883 -1.854 2.865 1 79.25 331 LEU A CA 1
ATOM 2522 C C . LEU A 1 331 ? 11.203 -3.178 3.189 1 79.25 331 LEU A C 1
ATOM 2524 O O . LEU A 1 331 ? 11.227 -4.109 2.383 1 79.25 331 LEU A O 1
ATOM 2528 N N . GLU A 1 332 ? 10.742 -3.168 4.445 1 67.75 332 GLU A N 1
ATOM 2529 C CA . GLU A 1 332 ? 10.078 -4.398 4.863 1 67.75 332 GLU A CA 1
ATOM 2530 C C . GLU A 1 332 ? 8.609 -4.398 4.449 1 67.75 332 GLU A C 1
ATOM 2532 O O . GLU A 1 332 ? 7.922 -3.385 4.582 1 67.75 332 GLU A O 1
ATOM 2537 N N . THR A 1 333 ? 8.414 -5.523 3.693 1 65.75 333 THR A N 1
ATOM 2538 C CA . THR A 1 333 ? 7.023 -5.656 3.275 1 65.75 333 THR A CA 1
ATOM 2539 C C . THR A 1 333 ? 6.41 -6.941 3.826 1 65.75 333 THR A C 1
ATOM 2541 O O . THR A 1 333 ? 7.133 -7.879 4.172 1 65.75 333 THR A O 1
ATOM 2544 N N . GLY A 1 334 ? 5.262 -6.926 4.211 1 66.31 334 GLY A N 1
ATOM 2545 C CA . GLY A 1 334 ? 4.465 -8.125 4.418 1 66.31 334 GLY A CA 1
ATOM 2546 C C . GLY A 1 334 ? 4.258 -8.461 5.883 1 66.31 334 GLY A C 1
ATOM 2547 O O . GLY A 1 334 ? 4.98 -7.957 6.746 1 66.31 334 GLY A O 1
ATOM 2548 N N . LYS A 1 335 ? 3.32 -9.219 6.211 1 77.69 335 LYS A N 1
ATOM 2549 C CA . LYS A 1 335 ? 2.969 -9.75 7.523 1 77.69 335 LYS A CA 1
ATOM 2550 C C . LYS A 1 335 ? 3.66 -11.086 7.777 1 77.69 335 LYS A C 1
ATOM 2552 O O . LYS A 1 335 ? 4.031 -11.789 6.836 1 77.69 335 LYS A O 1
ATOM 2557 N N . GLU A 1 336 ? 4.09 -11.281 8.945 1 88.19 336 GLU A N 1
ATOM 2558 C CA . GLU A 1 336 ? 4.648 -12.57 9.352 1 88.19 336 GLU A CA 1
ATOM 2559 C C . GLU A 1 336 ? 3.711 -13.305 10.305 1 88.19 336 GLU A C 1
ATOM 2561 O O . GLU A 1 336 ? 3.021 -12.672 11.109 1 88.19 336 GLU A O 1
ATOM 2566 N N . VAL A 1 337 ? 3.666 -14.617 10.141 1 89.56 337 VAL A N 1
ATOM 2567 C CA . VAL A 1 337 ? 2.902 -15.43 11.078 1 89.56 337 VAL A CA 1
ATOM 2568 C C . VAL A 1 337 ? 3.777 -16.562 11.609 1 89.56 337 VAL A C 1
ATOM 2570 O O . VAL A 1 337 ? 4.727 -16.984 10.945 1 89.56 337 VAL A O 1
ATOM 2573 N N . ILE A 1 338 ? 3.496 -16.969 12.805 1 93.62 338 ILE A N 1
ATOM 2574 C CA . ILE A 1 338 ? 4.176 -18.094 13.422 1 93.62 338 ILE A CA 1
ATOM 2575 C C . ILE A 1 338 ? 3.268 -19.328 13.383 1 93.62 338 ILE A C 1
ATOM 2577 O O . ILE A 1 338 ? 2.107 -19.266 13.797 1 93.62 338 ILE A O 1
ATOM 2581 N N . GLY A 1 339 ? 3.768 -20.375 12.797 1 93.44 339 GLY A N 1
ATOM 2582 C CA . GLY A 1 339 ? 3.035 -21.625 12.734 1 93.44 339 GLY A CA 1
ATOM 2583 C C . GLY A 1 339 ? 3.9 -22.844 13.031 1 93.44 339 GLY A C 1
ATOM 2584 O O . GLY A 1 339 ? 5.02 -22.703 13.523 1 93.44 339 GLY A O 1
ATOM 2585 N N . ARG A 1 340 ? 3.322 -24.016 12.844 1 94.12 340 ARG A N 1
ATOM 2586 C CA . ARG A 1 340 ? 4.043 -25.281 13.039 1 94.12 340 ARG A CA 1
ATOM 2587 C C . ARG A 1 340 ? 4.141 -26.047 11.727 1 94.12 340 ARG A C 1
ATOM 2589 O O . ARG A 1 340 ? 3.188 -26.094 10.953 1 94.12 340 ARG A O 1
ATOM 2596 N N . ALA A 1 341 ? 5.289 -26.688 11.578 1 93.81 341 ALA A N 1
ATOM 2597 C CA . ALA A 1 341 ? 5.48 -27.516 10.391 1 93.81 341 ALA A CA 1
ATOM 2598 C C . ALA A 1 341 ? 4.586 -28.75 10.43 1 93.81 341 ALA A C 1
ATOM 2600 O O . ALA A 1 341 ? 4.613 -29.516 11.398 1 93.81 341 ALA A O 1
ATOM 2601 N N . ALA A 1 342 ? 3.838 -28.969 9.406 1 89.19 342 ALA A N 1
ATOM 2602 C CA . ALA A 1 342 ? 2.934 -30.109 9.336 1 89.19 342 ALA A CA 1
ATOM 2603 C C . ALA A 1 342 ? 3.697 -31.391 9.031 1 89.19 342 ALA A C 1
ATOM 2605 O O . ALA A 1 342 ? 3.197 -32.5 9.273 1 89.19 342 ALA A O 1
ATOM 2606 N N . GLU A 1 343 ? 4.852 -31.234 8.422 1 88.62 343 GLU A N 1
ATOM 2607 C CA . GLU A 1 343 ? 5.715 -32.344 8.062 1 88.62 343 GLU A CA 1
ATOM 2608 C C . GLU A 1 343 ? 7.188 -31.953 8.125 1 88.62 343 GLU A C 1
ATOM 2610 O O . GLU A 1 343 ? 7.512 -30.781 8.281 1 88.62 343 GLU A O 1
ATOM 2615 N N . ARG A 1 344 ? 7.93 -32.969 8.078 1 91 344 ARG A N 1
ATOM 2616 C CA . ARG A 1 344 ? 9.367 -32.719 8.016 1 91 344 ARG A CA 1
ATOM 2617 C C . ARG A 1 344 ? 9.742 -32.031 6.711 1 91 344 ARG A C 1
ATOM 2619 O O . ARG A 1 344 ? 9.297 -32.438 5.633 1 91 344 ARG A O 1
ATOM 2626 N N . ILE A 1 345 ? 10.445 -30.969 6.883 1 89.5 345 ILE A N 1
ATOM 2627 C CA . ILE A 1 345 ? 10.875 -30.188 5.723 1 89.5 345 ILE A CA 1
ATOM 2628 C C . ILE A 1 345 ? 12.391 -30.25 5.594 1 89.5 345 ILE A C 1
ATOM 2630 O O . ILE A 1 345 ? 13.117 -29.984 6.555 1 89.5 345 ILE A O 1
ATOM 2634 N N . ILE A 1 346 ? 12.82 -30.672 4.469 1 86.88 346 ILE A N 1
ATOM 2635 C CA . ILE A 1 346 ? 14.25 -30.766 4.207 1 86.88 346 ILE A CA 1
ATOM 2636 C C . ILE A 1 346 ? 14.703 -29.578 3.348 1 86.88 346 ILE A C 1
ATOM 2638 O O . ILE A 1 346 ? 14.188 -29.375 2.244 1 86.88 346 ILE A O 1
ATOM 2642 N N . GLY A 1 347 ? 15.586 -28.891 3.824 1 84.06 347 GLY A N 1
ATOM 2643 C CA . GLY A 1 347 ? 16.109 -27.766 3.092 1 84.06 347 GLY A CA 1
ATOM 2644 C C . GLY A 1 347 ? 17.312 -28.109 2.225 1 84.06 347 GLY A C 1
ATOM 2645 O O . GLY A 1 347 ? 17.781 -29.25 2.232 1 84.06 347 GLY A O 1
ATOM 2646 N N . GLU A 1 348 ? 17.75 -27.094 1.443 1 81.19 348 GLU A N 1
ATOM 2647 C CA . GLU A 1 348 ? 18.906 -27.25 0.57 1 81.19 348 GLU A CA 1
ATOM 2648 C C . GLU A 1 348 ? 20.203 -27.031 1.334 1 81.19 348 GLU A C 1
ATOM 2650 O O . GLU A 1 348 ? 20.422 -25.969 1.913 1 81.19 348 GLU A O 1
ATOM 2655 N N . ARG A 1 349 ? 21.062 -27.953 1.307 1 81 349 ARG A N 1
ATOM 2656 C CA . ARG A 1 349 ? 22.312 -27.891 2.064 1 81 349 ARG A CA 1
ATOM 2657 C C . ARG A 1 349 ? 23.234 -26.828 1.483 1 81 349 ARG A C 1
ATOM 2659 O O . ARG A 1 349 ? 23.453 -26.781 0.271 1 81 349 ARG A O 1
ATOM 2666 N N . GLY A 1 350 ? 23.703 -26 2.344 1 83.12 350 GLY A N 1
ATOM 2667 C CA . GLY A 1 350 ? 24.75 -25.062 1.984 1 83.12 350 GLY A CA 1
ATOM 2668 C C . GLY A 1 350 ? 24.219 -23.781 1.35 1 83.12 350 GLY A C 1
ATOM 2669 O O . GLY A 1 350 ? 24.984 -22.938 0.902 1 83.12 350 GLY A O 1
ATOM 2670 N N . ARG A 1 351 ? 22.922 -23.609 1.238 1 90.62 351 ARG A N 1
ATOM 2671 C CA . ARG A 1 351 ? 22.312 -22.422 0.639 1 90.62 351 ARG A CA 1
ATOM 2672 C C . ARG A 1 351 ? 21.172 -21.906 1.503 1 90.62 351 ARG A C 1
ATOM 2674 O O . ARG A 1 351 ? 20.516 -22.672 2.209 1 90.62 351 ARG A O 1
ATOM 2681 N N . ARG A 1 352 ? 21.031 -20.578 1.48 1 91.56 352 ARG A N 1
ATOM 2682 C CA . ARG A 1 352 ? 19.828 -20.016 2.057 1 91.56 352 ARG A CA 1
ATOM 2683 C C . ARG A 1 352 ? 18.594 -20.484 1.292 1 91.56 352 ARG A C 1
ATOM 2685 O O . ARG A 1 352 ? 18.469 -20.25 0.087 1 91.56 352 ARG A O 1
ATOM 2692 N N . ASP A 1 353 ? 17.734 -21.172 2.004 1 92.75 353 ASP A N 1
ATOM 2693 C CA . ASP A 1 353 ? 16.562 -21.75 1.343 1 92.75 353 ASP A CA 1
ATOM 2694 C C . ASP A 1 353 ? 15.312 -20.922 1.621 1 92.75 353 ASP A C 1
ATOM 2696 O O . ASP A 1 353 ? 14.93 -20.734 2.779 1 92.75 353 ASP A O 1
ATOM 2700 N N . LEU A 1 354 ? 14.758 -20.391 0.601 1 93.19 354 LEU A N 1
ATOM 2701 C CA . LEU A 1 354 ? 13.469 -19.719 0.663 1 93.19 354 LEU A CA 1
ATOM 2702 C C . LEU A 1 354 ? 12.359 -20.594 0.123 1 93.19 354 LEU A C 1
ATOM 2704 O O . LEU A 1 354 ? 12.047 -20.562 -1.069 1 93.19 354 LEU A O 1
ATOM 2708 N N . LEU A 1 355 ? 11.711 -21.297 0.972 1 92.19 355 LEU A N 1
ATOM 2709 C CA . LEU A 1 355 ? 10.781 -22.359 0.606 1 92.19 355 LEU A CA 1
ATOM 2710 C C . LEU A 1 355 ? 9.344 -21.859 0.583 1 92.19 355 LEU A C 1
ATOM 2712 O O . LEU A 1 355 ? 8.789 -21.5 1.626 1 92.19 355 LEU A O 1
ATOM 2716 N N . PRO A 1 356 ? 8.688 -21.875 -0.573 1 92.75 356 PRO A N 1
ATOM 2717 C CA . PRO A 1 356 ? 7.266 -21.547 -0.598 1 92.75 356 PRO A CA 1
ATOM 2718 C C . PRO A 1 356 ? 6.41 -22.516 0.207 1 92.75 356 PRO A C 1
ATOM 2720 O O . PRO A 1 356 ? 6.625 -23.734 0.144 1 92.75 356 PRO A O 1
ATOM 2723 N N . VAL A 1 357 ? 5.492 -21.938 0.942 1 92.5 357 VAL A N 1
ATOM 2724 C CA . VAL A 1 357 ? 4.707 -22.797 1.814 1 92.5 357 VAL A CA 1
ATOM 2725 C C . VAL A 1 357 ? 3.23 -22.406 1.742 1 92.5 357 VAL A C 1
ATOM 2727 O O . VAL A 1 357 ? 2.896 -21.297 1.327 1 92.5 357 VAL A O 1
ATOM 2730 N N . HIS A 1 358 ? 2.43 -23.391 2.086 1 91.31 358 HIS A N 1
ATOM 2731 C CA . HIS A 1 358 ? 1.017 -23.172 2.387 1 91.31 358 HIS A CA 1
ATOM 2732 C C . HIS A 1 358 ? 0.792 -23 3.885 1 91.31 358 HIS A C 1
ATOM 2734 O O . HIS A 1 358 ? 1.517 -23.578 4.695 1 91.31 358 HIS A O 1
ATOM 2740 N N . VAL A 1 359 ? -0.157 -22.156 4.195 1 91.31 359 VAL A N 1
ATOM 2741 C CA . VAL A 1 359 ? -0.532 -21.953 5.59 1 91.31 359 VAL A CA 1
ATOM 2742 C C . VAL A 1 359 ? -2.029 -22.203 5.766 1 91.31 359 VAL A C 1
ATOM 2744 O O . VAL A 1 359 ? -2.846 -21.656 5.016 1 91.31 359 VAL A O 1
ATOM 2747 N N . VAL A 1 360 ? -2.344 -23.047 6.715 1 87.31 360 VAL A N 1
ATOM 2748 C CA . VAL A 1 360 ? -3.744 -23.312 7.039 1 87.31 360 VAL A CA 1
ATOM 2749 C C . VAL A 1 360 ? -4.004 -22.969 8.508 1 87.31 360 VAL A C 1
ATOM 2751 O O . VAL A 1 360 ? -3.164 -23.234 9.367 1 87.31 360 VAL A O 1
ATOM 2754 N N . LYS A 1 361 ? -5.145 -22.297 8.688 1 81.06 361 LYS A N 1
ATOM 2755 C CA . LYS A 1 361 ? -5.484 -21.906 10.055 1 81.06 361 LYS A CA 1
ATOM 2756 C C . LYS A 1 361 ? -6.441 -22.922 10.688 1 81.06 361 LYS A C 1
ATOM 2758 O O . LYS A 1 361 ? -7.527 -23.172 10.164 1 81.06 361 LYS A O 1
ATOM 2763 N N . ASP A 1 362 ? -6.07 -23.578 11.609 1 75.81 362 ASP A N 1
ATOM 2764 C CA . ASP A 1 362 ? -6.91 -24.375 12.5 1 75.81 362 ASP A CA 1
ATOM 2765 C C . ASP A 1 362 ? -6.898 -23.812 13.914 1 75.81 362 ASP A C 1
ATOM 2767 O O . ASP A 1 362 ? -7.242 -22.656 14.133 1 75.81 362 ASP A O 1
ATOM 2771 N N . GLU A 1 363 ? -6.512 -24.469 14.945 1 74.31 363 GLU A N 1
ATOM 2772 C CA . GLU A 1 363 ? -6.246 -23.891 16.266 1 74.31 363 GLU A CA 1
ATOM 2773 C C . GLU A 1 363 ? -4.969 -23.062 16.25 1 74.31 363 GLU A C 1
ATOM 2775 O O . GLU A 1 363 ? -4.906 -22.016 16.906 1 74.31 363 GLU A O 1
ATOM 2780 N N . GLU A 1 364 ? -4.125 -23.531 15.469 1 85.69 364 GLU A N 1
ATOM 2781 C CA . GLU A 1 364 ? -2.873 -22.844 15.156 1 85.69 364 GLU A CA 1
ATOM 2782 C C . GLU A 1 364 ? -2.592 -22.875 13.656 1 85.69 364 GLU A C 1
ATOM 2784 O O . GLU A 1 364 ? -3.348 -23.469 12.883 1 85.69 364 GLU A O 1
ATOM 2789 N N . TYR A 1 365 ? -1.595 -22.188 13.273 1 89.5 365 TYR A N 1
ATOM 2790 C CA . TYR A 1 365 ? -1.208 -22.219 11.867 1 89.5 365 TYR A CA 1
ATOM 2791 C C . TYR A 1 365 ? -0.352 -23.453 11.562 1 89.5 365 TYR A C 1
ATOM 2793 O O . TYR A 1 365 ? 0.611 -23.734 12.281 1 89.5 365 TYR A O 1
ATOM 2801 N N . LEU A 1 366 ? -0.828 -24.188 10.602 1 91.19 366 LEU A N 1
ATOM 2802 C CA . LEU A 1 366 ? -0.033 -25.297 10.086 1 91.19 366 LEU A CA 1
ATOM 2803 C C . LEU A 1 366 ? 0.638 -24.922 8.766 1 91.19 366 LEU A C 1
ATOM 2805 O O . LEU A 1 366 ? 0.004 -24.328 7.891 1 91.19 366 LEU A O 1
ATOM 2809 N N . VAL A 1 367 ? 1.922 -25.25 8.711 1 92.56 367 VAL A N 1
ATOM 2810 C CA . VAL A 1 367 ? 2.734 -24.844 7.57 1 92.56 367 VAL A CA 1
ATOM 2811 C C . VAL A 1 367 ? 3.262 -26.078 6.84 1 92.56 367 VAL A C 1
ATOM 2813 O O . VAL A 1 367 ? 3.773 -27 7.469 1 92.56 367 VAL A O 1
ATOM 2816 N N . PHE A 1 368 ? 3.156 -26.078 5.543 1 8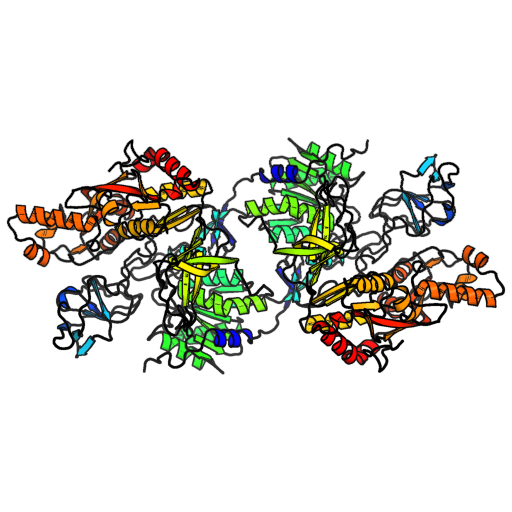9.75 368 PHE A N 1
ATOM 2817 C CA . PHE A 1 368 ? 3.699 -27.203 4.773 1 89.75 368 PHE A CA 1
ATOM 2818 C C . PHE A 1 368 ? 4.137 -26.75 3.389 1 89.75 368 PHE A C 1
ATOM 2820 O O . PHE A 1 368 ? 3.58 -25.797 2.84 1 89.75 368 PHE A O 1
ATOM 2827 N N . PRO A 1 369 ? 5.105 -27.391 2.83 1 89.38 369 PRO A N 1
ATOM 2828 C CA . PRO A 1 369 ? 5.664 -26.953 1.551 1 89.38 369 PRO A CA 1
ATOM 2829 C C . PRO A 1 369 ? 4.684 -27.109 0.391 1 89.38 369 PRO A C 1
ATOM 2831 O O . PRO A 1 369 ? 3.869 -28.047 0.39 1 89.38 369 PRO A O 1
ATOM 2834 N N . VAL A 1 370 ? 4.789 -26.219 -0.531 1 86.25 370 VAL A N 1
ATOM 2835 C CA . VAL A 1 370 ? 4.059 -26.391 -1.783 1 86.25 370 VAL A CA 1
ATOM 2836 C C . VAL A 1 370 ? 4.621 -27.578 -2.553 1 86.25 370 VAL A C 1
ATOM 2838 O O . VAL A 1 370 ? 5.84 -27.766 -2.631 1 86.25 370 VAL A O 1
ATOM 2841 N N . PRO A 1 371 ? 3.791 -28.359 -3.076 1 76.69 371 PRO A N 1
ATOM 2842 C CA . PRO A 1 371 ? 4.266 -29.594 -3.707 1 76.69 371 PRO A CA 1
ATOM 2843 C C . PRO A 1 371 ? 4.965 -29.344 -5.043 1 76.69 371 PRO A C 1
ATOM 2845 O O . PRO A 1 371 ? 5.68 -30.203 -5.543 1 76.69 371 PRO A O 1
ATOM 2848 N N . THR A 1 372 ? 4.773 -28.156 -5.527 1 70.75 372 THR A N 1
ATOM 2849 C CA . THR A 1 372 ? 5.367 -27.859 -6.824 1 70.75 372 THR A CA 1
ATOM 2850 C C . THR A 1 372 ? 6.738 -27.203 -6.652 1 70.75 372 THR A C 1
ATOM 2852 O O . THR A 1 372 ? 7.035 -26.641 -5.602 1 70.75 372 THR A O 1
ATOM 2855 N N . GLY A 1 373 ? 7.531 -27.438 -7.664 1 69.81 373 GLY A N 1
ATOM 2856 C CA . GLY A 1 373 ? 8.891 -26.922 -7.605 1 69.81 373 GLY A CA 1
ATOM 2857 C C . GLY A 1 373 ? 9.023 -25.516 -8.164 1 69.81 373 GLY A C 1
ATOM 2858 O O . GLY A 1 373 ? 8.016 -24.828 -8.359 1 69.81 373 GLY A O 1
ATOM 2859 N N . SER A 1 374 ? 10.258 -25.109 -8.359 1 72.56 374 SER A N 1
ATOM 2860 C CA . SER A 1 374 ? 10.586 -23.75 -8.773 1 72.56 374 SER A CA 1
ATOM 2861 C C . SER A 1 374 ? 10.195 -23.5 -10.227 1 72.56 374 SER A C 1
ATOM 2863 O O . SER A 1 374 ? 10.094 -22.359 -10.664 1 72.56 374 SER A O 1
ATOM 2865 N N . GLU A 1 375 ? 9.984 -24.531 -10.945 1 74.12 375 GLU A N 1
ATOM 2866 C CA . GLU A 1 375 ? 9.664 -24.422 -12.359 1 74.12 375 GLU A CA 1
ATOM 2867 C C . GLU A 1 375 ? 8.188 -24.094 -12.562 1 74.12 375 GLU A C 1
ATOM 2869 O O . GLU A 1 375 ? 7.781 -23.688 -13.656 1 74.12 375 GLU A O 1
ATOM 2874 N N . ALA A 1 376 ? 7.496 -24.156 -11.469 1 80.12 376 ALA A N 1
ATOM 2875 C CA . ALA A 1 376 ? 6.051 -23.984 -11.578 1 80.12 376 ALA A CA 1
ATOM 2876 C C . ALA A 1 376 ? 5.629 -22.594 -11.125 1 80.12 376 ALA A C 1
ATOM 2878 O O . ALA A 1 376 ? 5.953 -22.172 -10.016 1 80.12 376 ALA A O 1
ATOM 2879 N N . ILE A 1 377 ? 4.895 -21.875 -12.023 1 84.5 377 ILE A N 1
ATOM 2880 C CA . ILE A 1 377 ? 4.363 -20.562 -11.648 1 84.5 377 ILE A CA 1
ATOM 2881 C C . ILE A 1 377 ? 3.285 -20.734 -10.578 1 84.5 377 ILE A C 1
ATOM 2883 O O . ILE A 1 377 ? 3.084 -19.844 -9.75 1 84.5 377 ILE A O 1
ATOM 2887 N N . SER A 1 378 ? 2.648 -21.844 -10.57 1 82.44 378 SER A N 1
ATOM 2888 C CA . SER A 1 378 ? 1.609 -22.094 -9.57 1 82.44 378 SER A CA 1
ATOM 2889 C C . SER A 1 378 ? 2.189 -22.125 -8.164 1 82.44 378 SER A C 1
ATOM 2891 O O . SER A 1 378 ? 1.486 -21.844 -7.188 1 82.44 378 SER A O 1
ATOM 2893 N N . THR A 1 379 ? 3.471 -22.469 -8.086 1 80.06 379 THR A N 1
ATOM 2894 C CA . THR A 1 379 ? 4.129 -22.469 -6.789 1 80.06 379 THR A CA 1
ATOM 2895 C C . THR A 1 379 ? 3.988 -21.109 -6.105 1 80.06 379 THR A C 1
ATOM 2897 O O . THR A 1 379 ? 3.549 -21.031 -4.957 1 80.06 379 THR A O 1
ATOM 2900 N N . LEU A 1 380 ? 4.27 -20.125 -6.816 1 78.81 380 LEU A N 1
ATOM 2901 C CA . LEU A 1 380 ? 4.227 -18.812 -6.211 1 78.81 380 LEU A CA 1
ATOM 2902 C C . LEU A 1 380 ? 2.793 -18.297 -6.129 1 78.81 380 LEU A C 1
ATOM 2904 O O . LEU A 1 380 ? 2.408 -17.672 -5.141 1 78.81 380 LEU A O 1
ATOM 2908 N N . SER A 1 381 ? 2.057 -18.547 -7.148 1 83.81 381 SER A N 1
ATOM 2909 C CA . SER A 1 381 ? 0.709 -18 -7.191 1 83.81 381 SER A CA 1
ATOM 2910 C C . SER A 1 381 ? -0.174 -18.594 -6.105 1 83.81 381 SER A C 1
ATOM 2912 O O . SER A 1 381 ? -1.088 -17.938 -5.602 1 83.81 381 SER A O 1
ATOM 2914 N N . ARG A 1 382 ? 0.151 -19.797 -5.758 1 86.12 382 ARG A N 1
ATOM 2915 C CA . ARG A 1 382 ? -0.721 -20.469 -4.805 1 86.12 382 ARG A CA 1
ATOM 2916 C C . ARG A 1 382 ? -0.118 -20.453 -3.404 1 86.12 382 ARG A C 1
ATOM 2918 O O . ARG A 1 382 ? -0.811 -20.734 -2.42 1 86.12 382 ARG A O 1
ATOM 2925 N N . ALA A 1 383 ? 1.169 -20.172 -3.316 1 90.19 383 ALA A N 1
ATOM 2926 C CA . ALA A 1 383 ? 1.807 -20.125 -2.004 1 90.19 383 ALA A CA 1
ATOM 2927 C C . ALA A 1 383 ? 1.246 -18.984 -1.158 1 90.19 383 ALA A C 1
ATOM 2929 O O . ALA A 1 383 ? 0.874 -17.938 -1.688 1 90.19 383 ALA A O 1
ATOM 2930 N N . ASP A 1 384 ? 1.223 -19.25 0.147 1 91.19 384 ASP A N 1
ATOM 2931 C CA . ASP A 1 384 ? 0.787 -18.203 1.071 1 91.19 384 ASP A CA 1
ATOM 2932 C C . ASP A 1 384 ? 1.966 -17.344 1.536 1 91.19 384 ASP A C 1
ATOM 2934 O O . ASP A 1 384 ? 1.781 -16.219 1.997 1 91.19 384 ASP A O 1
ATOM 2938 N N . GLY A 1 385 ? 3.078 -17.953 1.461 1 91.75 385 GLY A N 1
ATOM 2939 C CA . GLY A 1 385 ? 4.309 -17.297 1.872 1 91.75 385 GLY A CA 1
ATOM 2940 C C . GLY A 1 385 ? 5.535 -18.172 1.707 1 91.75 385 GLY A C 1
ATOM 2941 O O . GLY A 1 385 ? 5.551 -19.078 0.866 1 91.75 385 GLY A O 1
ATOM 2942 N N . TYR A 1 386 ? 6.582 -17.844 2.428 1 92.75 386 TYR A N 1
ATOM 2943 C CA . TYR A 1 386 ? 7.781 -18.672 2.385 1 92.75 386 TYR A CA 1
ATOM 2944 C C . TYR A 1 386 ? 8.422 -18.781 3.762 1 92.75 386 TYR A C 1
ATOM 2946 O O . TYR A 1 386 ? 8.219 -17.906 4.613 1 92.75 386 TYR A O 1
ATOM 2954 N N . VAL A 1 387 ? 9.102 -19.812 3.98 1 93.38 387 VAL A N 1
ATOM 2955 C CA . VAL A 1 387 ? 9.945 -20.047 5.148 1 93.38 387 VAL A CA 1
ATOM 2956 C C . VAL A 1 387 ? 11.414 -19.906 4.758 1 93.38 387 VAL A C 1
ATOM 2958 O O . VAL A 1 387 ? 11.844 -20.438 3.725 1 93.38 387 VAL A O 1
ATOM 2961 N N . GLU A 1 388 ? 12.086 -19.203 5.551 1 93.06 388 GLU A N 1
ATOM 2962 C CA . GLU A 1 388 ? 13.516 -19.031 5.312 1 93.06 388 GLU A CA 1
ATOM 2963 C C . GLU A 1 388 ? 14.336 -19.969 6.195 1 93.06 388 GLU A C 1
ATOM 2965 O O . GLU A 1 388 ? 14.18 -19.984 7.414 1 93.06 388 GLU A O 1
ATOM 2970 N N . MET A 1 389 ? 15.125 -20.766 5.504 1 92.88 389 MET A N 1
ATOM 2971 C CA . MET A 1 389 ? 16.047 -21.656 6.207 1 92.88 389 MET A CA 1
ATOM 2972 C C . MET A 1 389 ? 17.484 -21.234 5.984 1 92.88 389 MET A C 1
ATOM 2974 O O . MET A 1 389 ? 17.906 -21.016 4.844 1 92.88 389 MET A O 1
ATOM 2978 N N . GLU A 1 390 ? 18.219 -21.203 7.012 1 90.69 390 GLU A N 1
ATOM 2979 C CA . GLU A 1 390 ? 19.625 -20.781 6.941 1 90.69 390 GLU A CA 1
ATOM 2980 C C . GLU A 1 390 ? 20.469 -21.844 6.242 1 90.69 390 GLU A C 1
ATOM 2982 O O . GLU A 1 390 ? 20.062 -23 6.113 1 90.69 390 GLU A O 1
ATOM 2987 N N . GLU A 1 391 ? 21.656 -21.453 5.836 1 86.62 391 GLU A N 1
ATOM 2988 C CA . GLU A 1 391 ? 22.562 -22.312 5.062 1 86.62 391 GLU A CA 1
ATOM 2989 C C . GLU A 1 391 ? 22.938 -23.562 5.84 1 86.62 391 GLU A C 1
ATOM 2991 O O . GLU A 1 391 ? 23.125 -24.625 5.254 1 86.62 391 GLU A O 1
ATOM 2996 N N . LEU A 1 392 ? 22.875 -23.344 7.148 1 83.44 392 LEU A N 1
ATOM 2997 C CA . LEU A 1 392 ? 23.344 -24.469 7.949 1 83.44 392 LEU A CA 1
ATOM 2998 C C . LEU A 1 392 ? 22.156 -25.281 8.469 1 83.44 392 LEU A C 1
ATOM 3000 O O . LEU A 1 392 ? 22.344 -26.391 9 1 83.44 392 LEU A O 1
ATOM 3004 N N . GLU A 1 393 ? 20.984 -24.734 8.336 1 80.56 393 GLU A N 1
ATOM 3005 C CA . GLU A 1 393 ? 19.781 -25.453 8.758 1 80.56 393 GLU A CA 1
ATOM 3006 C C . GLU A 1 393 ? 19.281 -26.375 7.656 1 80.56 393 GLU A C 1
ATOM 3008 O O . GLU A 1 393 ? 18.859 -25.906 6.594 1 80.56 393 GLU A O 1
ATOM 3013 N N . GLU A 1 394 ? 19.281 -27.719 8 1 82.25 394 GLU A N 1
ATOM 3014 C CA . GLU A 1 394 ? 18.953 -28.656 6.926 1 82.25 394 GLU A CA 1
ATOM 3015 C C . GLU A 1 394 ? 17.562 -29.25 7.113 1 82.25 394 GLU A C 1
ATOM 3017 O O . GLU A 1 394 ? 16.938 -29.688 6.148 1 82.25 394 GLU A O 1
ATOM 3022 N N . ILE A 1 395 ? 17.156 -29.188 8.352 1 91.81 395 ILE A N 1
ATOM 3023 C CA . ILE A 1 395 ? 15.906 -29.922 8.555 1 91.81 395 ILE A CA 1
ATOM 3024 C C . ILE A 1 395 ? 15.023 -29.172 9.547 1 91.81 395 ILE A C 1
ATOM 3026 O O . ILE A 1 395 ? 15.508 -28.641 10.555 1 91.81 395 ILE A O 1
ATOM 3030 N N . ILE A 1 396 ? 13.75 -28.984 9.172 1 92.38 396 ILE A N 1
ATOM 3031 C CA . ILE A 1 396 ? 12.688 -28.594 10.086 1 92.38 396 ILE A CA 1
ATOM 3032 C C . ILE A 1 396 ? 11.805 -29.797 10.406 1 92.38 396 ILE A C 1
ATOM 3034 O O . ILE A 1 396 ? 11.211 -30.391 9.508 1 92.38 396 ILE A O 1
ATOM 3038 N N . GLU A 1 397 ? 11.797 -30.125 11.625 1 93.81 397 GLU A N 1
ATOM 3039 C CA . GLU A 1 397 ? 11.039 -31.297 12.023 1 93.81 397 GLU A CA 1
ATOM 3040 C C . GLU A 1 397 ? 9.547 -31.016 12.078 1 93.81 397 GLU A C 1
ATOM 3042 O O . GLU A 1 397 ? 9.141 -29.859 12.25 1 93.81 397 GLU A O 1
ATOM 3047 N N . GLU A 1 398 ? 8.844 -32.125 11.922 1 92.5 398 GLU A N 1
ATOM 3048 C CA . GLU A 1 398 ? 7.402 -32.031 12.117 1 92.5 398 GLU A CA 1
ATOM 3049 C C . GLU A 1 398 ? 7.07 -31.453 13.492 1 92.5 398 GLU A C 1
ATOM 3051 O O . GLU A 1 398 ? 7.664 -31.859 14.492 1 92.5 398 GLU A O 1
ATOM 3056 N N . GLY A 1 399 ? 6.203 -30.406 13.484 1 91.94 399 GLY A N 1
ATOM 3057 C CA . GLY A 1 399 ? 5.777 -29.828 14.75 1 91.94 399 GLY A CA 1
ATOM 3058 C C . GLY A 1 399 ? 6.617 -28.625 15.172 1 91.94 399 GLY A C 1
ATOM 3059 O O . GLY A 1 399 ? 6.223 -27.875 16.062 1 91.94 399 GLY A O 1
ATOM 3060 N N . GLU A 1 400 ? 7.66 -28.453 14.539 1 94.56 400 GLU A N 1
ATOM 3061 C CA . GLU A 1 400 ? 8.531 -27.344 14.891 1 94.56 400 GLU A CA 1
ATOM 3062 C C . GLU A 1 400 ? 7.895 -26 14.539 1 94.56 400 GLU A C 1
ATOM 3064 O O . GLU A 1 400 ? 7.18 -25.891 13.539 1 94.56 400 GLU A O 1
ATOM 3069 N N . VAL A 1 401 ? 8.234 -25.062 15.375 1 95.25 401 VAL A N 1
ATOM 3070 C CA . VAL A 1 401 ? 7.73 -23.703 15.148 1 95.25 401 VAL A CA 1
ATOM 3071 C C . VAL A 1 401 ? 8.516 -23.047 14.016 1 95.25 401 VAL A C 1
ATOM 3073 O O . VAL A 1 401 ? 9.742 -23.109 13.984 1 95.25 401 VAL A O 1
ATOM 3076 N N . VAL A 1 402 ? 7.754 -22.469 13.102 1 94.69 402 VAL A N 1
ATOM 3077 C CA . VAL A 1 402 ? 8.391 -21.797 11.969 1 94.69 402 VAL A CA 1
ATOM 3078 C C . VAL A 1 402 ? 7.758 -20.422 11.758 1 94.69 402 VAL A C 1
ATOM 3080 O O . VAL A 1 402 ? 6.57 -20.234 12.031 1 94.69 402 VAL A O 1
ATOM 3083 N N . ARG A 1 403 ? 8.586 -19.516 11.32 1 93.94 403 ARG A N 1
ATOM 3084 C CA . ARG A 1 403 ? 8.125 -18.188 10.922 1 93.94 403 ARG A CA 1
ATOM 3085 C C . ARG A 1 403 ? 7.875 -18.125 9.422 1 93.94 403 ARG A C 1
ATOM 3087 O O . ARG A 1 403 ? 8.742 -18.5 8.625 1 93.94 403 ARG A O 1
ATOM 3094 N N . VAL A 1 404 ? 6.625 -17.688 9.031 1 93.62 404 VAL A N 1
ATOM 3095 C CA . VAL A 1 404 ? 6.27 -17.578 7.621 1 93.62 404 VAL A CA 1
ATOM 3096 C C . VAL A 1 404 ? 6.102 -16.109 7.234 1 93.62 404 VAL A C 1
ATOM 3098 O O . VAL A 1 404 ? 5.328 -15.383 7.863 1 93.62 404 VAL A O 1
ATOM 3101 N N . LYS A 1 405 ? 6.859 -15.695 6.254 1 92.06 405 LYS A N 1
ATOM 3102 C CA . LYS A 1 405 ? 6.602 -14.406 5.625 1 92.06 405 LYS A CA 1
ATOM 3103 C C . LYS A 1 405 ? 5.5 -14.516 4.574 1 92.06 405 LYS A C 1
ATOM 3105 O O . LYS A 1 405 ? 5.676 -15.18 3.551 1 92.06 405 LYS A O 1
ATOM 3110 N N . LEU A 1 406 ? 4.438 -13.844 4.738 1 90.06 406 LEU A N 1
ATOM 3111 C CA . LEU A 1 406 ? 3.246 -14.039 3.918 1 90.06 406 LEU A CA 1
ATOM 3112 C C . LEU A 1 406 ? 3.316 -13.195 2.646 1 90.06 406 LEU A C 1
ATOM 3114 O O . LEU A 1 406 ? 3.84 -12.078 2.666 1 90.06 406 LEU A O 1
ATOM 3118 N N . PHE A 1 407 ? 2.738 -13.727 1.6 1 85.25 407 PHE A N 1
ATOM 3119 C CA . PHE A 1 407 ? 2.547 -12.984 0.361 1 85.25 407 PHE A CA 1
ATOM 3120 C C . PHE A 1 407 ? 1.199 -12.273 0.359 1 85.25 407 PHE A C 1
ATOM 3122 O O . PHE A 1 407 ? 0.976 -11.359 -0.433 1 85.25 407 PHE A O 1
ATOM 3129 N N . THR A 1 408 ? 0.326 -12.773 1.21 1 77.19 408 THR A N 1
ATOM 3130 C CA . THR A 1 408 ? -1.051 -12.297 1.205 1 77.19 408 THR A CA 1
ATOM 3131 C C . THR A 1 408 ? -1.48 -11.875 2.607 1 77.19 408 THR A C 1
ATOM 3133 O O . THR A 1 408 ? -0.808 -12.188 3.59 1 77.19 408 THR A O 1
ATOM 3136 N N . ASP A 1 409 ? -2.615 -11.156 2.643 1 72.81 409 ASP A N 1
ATOM 3137 C CA . ASP A 1 409 ? -3.123 -10.664 3.916 1 72.81 409 ASP A CA 1
ATOM 3138 C C . ASP A 1 409 ? -4.191 -11.594 4.484 1 72.81 409 ASP A C 1
ATOM 3140 O O . ASP A 1 409 ? -4.559 -11.484 5.656 1 72.81 409 ASP A O 1
ATOM 3144 N N . ARG A 1 410 ? -4.703 -12.516 3.648 1 75.62 410 ARG A N 1
ATOM 3145 C CA . ARG A 1 410 ? -5.801 -13.375 4.098 1 75.62 410 ARG A CA 1
ATOM 3146 C C . ARG A 1 410 ? -5.457 -14.844 3.912 1 75.62 410 ARG A C 1
ATOM 3148 O O . ARG A 1 410 ? -4.867 -15.227 2.9 1 75.62 410 ARG A O 1
ATOM 3155 N N . ILE A 1 411 ? -5.824 -15.586 4.895 1 82.94 411 ILE A N 1
ATOM 3156 C CA . ILE A 1 411 ? -5.66 -17.031 4.828 1 82.94 411 ILE A CA 1
ATOM 3157 C C . ILE A 1 411 ? -6.977 -17.688 4.41 1 82.94 411 ILE A C 1
ATOM 3159 O O . ILE A 1 411 ? -8.055 -17.219 4.777 1 82.94 411 ILE A O 1
ATOM 3163 N N . ALA A 1 412 ? -6.895 -18.766 3.719 1 88.38 412 ALA A N 1
ATOM 3164 C CA . ALA A 1 412 ? -8.062 -19.438 3.148 1 88.38 412 ALA A CA 1
ATOM 3165 C C . ALA A 1 412 ? -8.992 -19.938 4.242 1 88.38 412 ALA A C 1
ATOM 3167 O O . ALA A 1 412 ? -8.539 -20.344 5.32 1 88.38 412 ALA A O 1
ATOM 3168 N N . ASP A 1 413 ? -10.289 -19.906 3.951 1 89.38 413 ASP A N 1
ATOM 3169 C CA . ASP A 1 413 ? -11.312 -20.406 4.863 1 89.38 413 ASP A CA 1
ATOM 3170 C C . ASP A 1 413 ? -11.336 -21.938 4.887 1 89.38 413 ASP A C 1
ATOM 3172 O O . ASP A 1 413 ? -11.758 -22.547 5.871 1 89.38 413 ASP A O 1
ATOM 3176 N N . ILE A 1 414 ? -10.977 -22.484 3.732 1 91.75 414 ILE A N 1
ATOM 3177 C CA . ILE A 1 414 ? -10.992 -23.938 3.586 1 91.75 414 ILE A CA 1
ATOM 3178 C C . ILE A 1 414 ? -9.805 -24.375 2.74 1 91.75 414 ILE A C 1
ATOM 3180 O O . ILE A 1 414 ? -9.453 -23.734 1.756 1 91.75 414 ILE A O 1
ATOM 3184 N N . SER A 1 415 ? -9.164 -25.484 3.178 1 92.38 415 SER A N 1
ATOM 3185 C CA . SER A 1 415 ? -8.062 -26.109 2.447 1 92.38 415 SER A CA 1
ATOM 3186 C C . SER A 1 415 ? -8.508 -27.406 1.775 1 92.38 415 SER A C 1
ATOM 3188 O O . SER A 1 415 ? -8.898 -28.359 2.451 1 92.38 415 SER A O 1
ATOM 3190 N N . MET A 1 416 ? -8.367 -27.391 0.486 1 93.69 416 MET A N 1
ATOM 3191 C CA . MET A 1 416 ? -8.711 -28.562 -0.294 1 93.69 416 MET A CA 1
ATOM 3192 C C . MET A 1 416 ? -7.484 -29.156 -0.977 1 93.69 416 MET A C 1
ATOM 3194 O O . MET A 1 416 ? -6.918 -28.531 -1.883 1 93.69 416 MET A O 1
ATOM 3198 N N . ILE A 1 417 ? -7.102 -30.344 -0.587 1 92.25 417 ILE A N 1
ATOM 3199 C CA . ILE A 1 417 ? -5.93 -31 -1.154 1 92.25 417 ILE A CA 1
ATOM 3200 C C . ILE A 1 417 ? -6.309 -32.406 -1.651 1 92.25 417 ILE A C 1
ATOM 3202 O O . ILE A 1 417 ? -6.727 -33.25 -0.866 1 92.25 417 ILE A O 1
ATOM 3206 N N . GLY A 1 418 ? -6.234 -32.625 -2.945 1 92.12 418 GLY A N 1
ATOM 3207 C CA . GLY A 1 418 ? -6.625 -33.906 -3.512 1 92.12 418 GLY A CA 1
ATOM 3208 C C . GLY A 1 418 ? -6.668 -33.906 -5.027 1 92.12 418 GLY A C 1
ATOM 3209 O O . GLY A 1 418 ? -5.82 -33.281 -5.676 1 92.12 418 GLY A O 1
ATOM 3210 N N . SER A 1 419 ? -7.645 -34.625 -5.52 1 92.06 419 SER A N 1
ATOM 3211 C CA . SER A 1 419 ? -7.734 -34.781 -6.969 1 92.06 419 SER A CA 1
ATOM 3212 C C . SER A 1 419 ? -8.555 -33.656 -7.602 1 92.06 419 SER A C 1
ATOM 3214 O O . SER A 1 419 ? -9.555 -33.219 -7.035 1 92.06 419 SER A O 1
ATOM 3216 N N . HIS A 1 420 ? -8.141 -33.312 -8.773 1 89.81 420 HIS A N 1
ATOM 3217 C CA . HIS A 1 420 ? -8.836 -32.281 -9.523 1 89.81 420 HIS A CA 1
ATOM 3218 C C . HIS A 1 420 ? -10.023 -32.844 -10.297 1 89.81 420 HIS A C 1
ATOM 3220 O O . HIS A 1 420 ? -9.953 -33.969 -10.789 1 89.81 420 HIS A O 1
ATOM 3226 N N . CYS A 1 421 ? -11.031 -32.031 -10.414 1 92.88 421 CYS A N 1
ATOM 3227 C CA . CYS A 1 421 ? -12.164 -32.344 -11.281 1 92.88 421 CYS A CA 1
ATOM 3228 C C . CYS A 1 421 ? -12.906 -31.078 -11.672 1 92.88 421 CYS A C 1
ATOM 3230 O O . CYS A 1 421 ? -13.031 -30.156 -10.875 1 92.88 421 CYS A O 1
ATOM 3232 N N . ILE A 1 422 ? -13.398 -31.094 -12.891 1 91.69 422 ILE A N 1
ATOM 3233 C CA . ILE A 1 422 ? -14.133 -29.938 -13.398 1 91.69 422 ILE A CA 1
ATOM 3234 C C . ILE A 1 422 ? -15.383 -29.703 -12.555 1 91.69 422 ILE A C 1
ATOM 3236 O O . ILE A 1 422 ? -15.805 -28.562 -12.359 1 91.69 422 ILE A O 1
ATOM 3240 N N . GLY A 1 423 ? -16.031 -30.766 -12.18 1 93.69 423 GLY A N 1
ATOM 3241 C CA . GLY A 1 423 ? -17.156 -30.609 -11.289 1 93.69 423 GLY A CA 1
ATOM 3242 C C . GLY A 1 423 ? -16.812 -29.859 -10.008 1 93.69 423 GLY A C 1
ATOM 3243 O O . GLY A 1 423 ? -17.609 -29.047 -9.531 1 93.69 423 GLY A O 1
ATOM 3244 N N . LEU A 1 424 ? -15.68 -30.188 -9.453 1 94.44 424 LEU A N 1
ATOM 3245 C CA . LEU A 1 424 ? -15.195 -29.5 -8.266 1 94.44 424 LEU A CA 1
ATOM 3246 C C . LEU A 1 424 ? -14.984 -28.016 -8.547 1 94.44 424 LEU A C 1
ATOM 3248 O O . LEU A 1 424 ? -15.266 -27.172 -7.699 1 94.44 424 LEU A O 1
ATOM 3252 N N . GLU A 1 425 ? -14.5 -27.703 -9.742 1 92.94 425 GLU A N 1
ATOM 3253 C CA . GLU A 1 425 ? -14.281 -26.312 -10.141 1 92.94 425 GLU A CA 1
ATOM 3254 C C . GLU A 1 425 ? -15.57 -25.5 -10.047 1 92.94 425 GLU A C 1
ATOM 3256 O O . GLU A 1 425 ? -15.555 -24.344 -9.633 1 92.94 425 GLU A O 1
ATOM 3261 N N . LEU A 1 426 ? -16.625 -26.078 -10.453 1 94.19 426 LEU A N 1
ATOM 3262 C CA . LEU A 1 426 ? -17.922 -25.422 -10.383 1 94.19 426 LEU A CA 1
ATOM 3263 C C . LEU A 1 426 ? -18.281 -25.078 -8.945 1 94.19 426 LEU A C 1
ATOM 3265 O O . LEU A 1 426 ? -18.781 -23.984 -8.672 1 94.19 426 LEU A O 1
ATOM 3269 N N . ILE A 1 427 ? -18.047 -25.969 -8.109 1 95.75 427 ILE A N 1
ATOM 3270 C CA . ILE A 1 427 ? -18.375 -25.797 -6.699 1 95.75 427 ILE A CA 1
ATOM 3271 C C . ILE A 1 427 ? -17.484 -24.719 -6.09 1 95.75 427 ILE A C 1
ATOM 3273 O O . ILE A 1 427 ? -17.953 -23.844 -5.363 1 95.75 427 ILE A O 1
ATOM 3277 N N . MET A 1 428 ? -16.219 -24.797 -6.379 1 94.06 428 MET A N 1
ATOM 3278 C CA . MET A 1 428 ? -15.266 -23.828 -5.836 1 94.06 428 MET A CA 1
ATOM 3279 C C . MET A 1 428 ? -15.586 -22.422 -6.312 1 94.06 428 MET A C 1
ATOM 3281 O O . MET A 1 428 ? -15.461 -21.453 -5.551 1 94.06 428 MET A O 1
ATOM 3285 N N . SER A 1 429 ? -15.961 -22.297 -7.551 1 93.81 429 SER A N 1
ATOM 3286 C CA . SER A 1 429 ? -16.359 -21 -8.086 1 93.81 429 SER A CA 1
ATOM 3287 C C . SER A 1 429 ? -17.531 -20.422 -7.309 1 93.81 429 SER A C 1
ATOM 3289 O O . SER A 1 429 ? -17.547 -19.219 -6.992 1 93.81 429 SER A O 1
ATOM 3291 N N . GLU A 1 430 ? -18.484 -21.234 -7.055 1 95.25 430 GLU A N 1
ATOM 3292 C CA . GLU A 1 430 ? -19.656 -20.781 -6.297 1 95.25 430 GLU A CA 1
ATOM 3293 C C . GLU A 1 430 ? -19.266 -20.406 -4.867 1 95.25 430 GLU A C 1
ATOM 3295 O O . GLU A 1 430 ? -19.797 -19.453 -4.305 1 95.25 430 GLU A O 1
ATOM 3300 N N . MET A 1 431 ? -18.406 -21.188 -4.258 1 95.19 431 MET A N 1
ATOM 3301 C CA . MET A 1 431 ? -17.906 -20.859 -2.928 1 95.19 431 MET A CA 1
ATOM 3302 C C . MET A 1 431 ? -17.312 -19.453 -2.904 1 95.19 431 MET A C 1
ATOM 3304 O O . MET A 1 431 ? -17.609 -18.656 -2 1 95.19 431 MET A O 1
ATOM 3308 N N . ARG A 1 432 ? -16.516 -19.188 -3.879 1 92.19 432 ARG A N 1
ATOM 3309 C CA . ARG A 1 432 ? -15.891 -17.859 -3.975 1 92.19 432 ARG A CA 1
ATOM 3310 C C . ARG A 1 432 ? -16.938 -16.766 -4.129 1 92.19 432 ARG A C 1
ATOM 3312 O O . ARG A 1 432 ? -16.828 -15.711 -3.514 1 92.19 432 ARG A O 1
ATOM 3319 N N . ARG A 1 433 ? -17.891 -17.031 -4.91 1 90.75 433 ARG A N 1
ATOM 3320 C CA . ARG A 1 433 ? -18.969 -16.062 -5.121 1 90.75 433 ARG A CA 1
ATOM 3321 C C . ARG A 1 433 ? -19.688 -15.75 -3.814 1 90.75 433 ARG A C 1
ATOM 3323 O O . ARG A 1 433 ? -20.141 -14.625 -3.609 1 90.75 433 ARG A O 1
ATOM 3330 N N . ARG A 1 434 ? -19.734 -16.719 -2.99 1 93.12 434 ARG A N 1
ATOM 3331 C CA . ARG A 1 434 ? -20.438 -16.562 -1.721 1 93.12 434 ARG A CA 1
ATOM 3332 C C . ARG A 1 434 ? -19.5 -16.016 -0.646 1 93.12 434 ARG A C 1
ATOM 3334 O O . ARG A 1 434 ? -19.844 -16.016 0.537 1 93.12 434 ARG A O 1
ATOM 3341 N N . GLY A 1 435 ? -18.25 -15.734 -0.975 1 87.88 435 GLY A N 1
ATOM 3342 C CA . GLY A 1 435 ? -17.375 -14.977 -0.098 1 87.88 435 GLY A CA 1
ATOM 3343 C C . GLY A 1 435 ? -16.328 -15.844 0.592 1 87.88 435 GLY A C 1
ATOM 3344 O O . GLY A 1 435 ? -15.586 -15.359 1.446 1 87.88 435 GLY A O 1
ATOM 3345 N N . TYR A 1 436 ? -16.266 -17.094 0.249 1 91.69 436 TYR A N 1
ATOM 3346 C CA . TYR A 1 436 ? -15.305 -17.984 0.908 1 91.69 436 TYR A CA 1
ATOM 3347 C C . TYR A 1 436 ? -14.016 -18.094 0.104 1 91.69 436 TYR A C 1
ATOM 3349 O O . TYR A 1 436 ? -14.047 -18.172 -1.126 1 91.69 436 TYR A O 1
ATOM 3357 N N . LEU A 1 437 ? -12.953 -18 0.808 1 88.69 437 LEU A N 1
ATOM 3358 C CA . LEU A 1 437 ? -11.641 -18.203 0.197 1 88.69 437 LEU A CA 1
ATOM 3359 C C . LEU A 1 437 ? -11.234 -19.656 0.276 1 88.69 437 LEU A C 1
ATOM 3361 O O . LEU A 1 437 ? -11.297 -20.281 1.346 1 88.69 437 LEU A O 1
ATOM 3365 N N . ILE A 1 438 ? -10.805 -20.203 -0.884 1 88.56 438 ILE A N 1
ATOM 3366 C CA . ILE A 1 438 ? -10.438 -21.609 -0.966 1 88.56 438 ILE A CA 1
ATOM 3367 C C . ILE A 1 438 ? -8.984 -21.734 -1.406 1 88.56 438 ILE A C 1
ATOM 3369 O O . ILE A 1 438 ? -8.539 -21.031 -2.316 1 88.56 438 ILE A O 1
ATOM 3373 N N . LYS A 1 439 ? -8.344 -22.594 -0.754 1 87.88 439 LYS A N 1
ATOM 3374 C CA . LYS A 1 439 ? -7.027 -23.031 -1.205 1 87.88 439 LYS A CA 1
ATOM 3375 C C . LYS A 1 439 ? -7.082 -24.453 -1.764 1 87.88 439 LYS A C 1
ATOM 3377 O O . LYS A 1 439 ? -7.469 -25.391 -1.06 1 87.88 439 LYS A O 1
ATOM 3382 N N . SER A 1 440 ? -6.715 -24.562 -2.953 1 88.94 440 SER A N 1
ATOM 3383 C CA . SER A 1 440 ? -6.766 -25.875 -3.574 1 88.94 440 SER A CA 1
ATOM 3384 C C . SER A 1 440 ? -5.379 -26.312 -4.039 1 88.94 440 SER A C 1
ATOM 3386 O O . SER A 1 440 ? -4.637 -25.531 -4.629 1 88.94 440 SER A O 1
ATOM 3388 N N . VAL A 1 441 ? -5.066 -27.531 -3.713 1 85 441 VAL A N 1
ATOM 3389 C CA . VAL A 1 441 ? -3.84 -28.172 -4.168 1 85 441 VAL A CA 1
ATOM 3390 C C . VAL A 1 441 ? -4.172 -29.547 -4.766 1 85 441 VAL A C 1
ATOM 3392 O O . VAL A 1 441 ? -4.762 -30.391 -4.098 1 85 441 VAL A O 1
ATOM 3395 N N . PHE A 1 442 ? -3.758 -29.734 -5.992 1 85.88 442 PHE A N 1
ATOM 3396 C CA . PHE A 1 442 ? -4.121 -30.984 -6.656 1 85.88 442 PHE A CA 1
ATOM 3397 C C . PHE A 1 442 ? -2.922 -31.922 -6.734 1 85.88 442 PHE A C 1
ATOM 3399 O O . PHE A 1 442 ? -2.008 -31.703 -7.531 1 85.88 442 PHE A O 1
ATOM 3406 N N . VAL A 1 443 ? -3.018 -32.969 -5.898 1 82.88 443 VAL A N 1
ATOM 3407 C CA . VAL A 1 443 ? -1.907 -33.906 -5.781 1 82.88 443 VAL A CA 1
ATOM 3408 C C . VAL A 1 443 ? -2.416 -35.312 -5.977 1 82.88 443 VAL A C 1
ATOM 3410 O O . VAL A 1 443 ? -1.765 -36.281 -5.551 1 82.88 443 VAL A O 1
ATOM 3413 N N . GLY A 1 444 ? -3.607 -35.5 -6.516 1 85.44 444 GLY A N 1
ATOM 3414 C CA . GLY A 1 444 ? -4.18 -36.844 -6.707 1 85.44 444 GLY A CA 1
ATOM 3415 C C . GLY A 1 444 ? -4.84 -37.375 -5.457 1 85.44 444 GLY A C 1
ATOM 3416 O O . GLY A 1 444 ? -4.797 -36.75 -4.398 1 85.44 444 GLY A O 1
ATOM 3417 N N . SER A 1 445 ? -5.441 -38.562 -5.543 1 91.06 445 SER A N 1
ATOM 3418 C CA . SER A 1 445 ? -6.176 -39.188 -4.438 1 91.06 445 SER A CA 1
ATOM 3419 C C . SER A 1 445 ? -5.238 -39.594 -3.305 1 91.06 445 SER A C 1
ATOM 3421 O O . SER A 1 445 ? -5.531 -39.344 -2.133 1 91.06 445 SER A O 1
ATOM 3423 N N . SER A 1 446 ? -4.16 -40.25 -3.67 1 89.25 446 SER A N 1
ATOM 3424 C CA . SER A 1 446 ? -3.207 -40.656 -2.65 1 89.25 446 SER A CA 1
ATOM 3425 C C . SER A 1 446 ? -2.717 -39.469 -1.829 1 89.25 446 SER A C 1
ATOM 3427 O O . SER A 1 446 ? -2.643 -39.562 -0.601 1 89.25 446 SER A O 1
ATOM 3429 N N . GLY A 1 447 ? -2.391 -38.438 -2.58 1 89.06 447 GLY A N 1
ATOM 3430 C CA . GLY A 1 447 ? -2.002 -37.219 -1.892 1 89.06 447 GLY A CA 1
ATOM 3431 C C . GLY A 1 447 ? -3.098 -36.656 -1.005 1 89.06 447 GLY A C 1
ATOM 3432 O O . GLY A 1 447 ? -2.822 -36.094 0.069 1 89.06 447 GLY A O 1
ATOM 3433 N N . GLY A 1 448 ? -4.305 -36.75 -1.419 1 93.31 448 GLY A N 1
ATOM 3434 C CA . GLY A 1 448 ? -5.441 -36.312 -0.631 1 93.31 448 GLY A CA 1
ATOM 3435 C C . GLY A 1 448 ? -5.605 -37.062 0.672 1 93.31 448 GLY A C 1
ATOM 3436 O O . GLY A 1 448 ? -5.781 -36.469 1.73 1 93.31 448 GLY A O 1
ATOM 3437 N N . PHE A 1 449 ? -5.496 -38.406 0.59 1 95.25 449 PHE A N 1
ATOM 3438 C CA . PHE A 1 449 ? -5.594 -39.219 1.788 1 95.25 449 PHE A CA 1
ATOM 3439 C C . PHE A 1 449 ? -4.504 -38.875 2.787 1 95.25 449 PHE A C 1
ATOM 3441 O O . PHE A 1 449 ? -4.77 -38.75 3.984 1 95.25 449 PHE A O 1
ATOM 3448 N N . LYS A 1 450 ? -3.348 -38.656 2.285 1 92.94 450 LYS A N 1
ATOM 3449 C CA . LYS A 1 450 ? -2.215 -38.312 3.139 1 92.94 450 LYS A CA 1
ATOM 3450 C C . LYS A 1 450 ? -2.408 -36.938 3.781 1 92.94 450 LYS A C 1
ATOM 3452 O O . LYS A 1 450 ? -2.092 -36.75 4.957 1 92.94 450 LYS A O 1
ATOM 3457 N N . ALA A 1 451 ? -2.867 -36 3.012 1 92.75 451 ALA A N 1
ATOM 3458 C CA . ALA A 1 451 ? -3.076 -34.656 3.506 1 92.75 451 ALA A CA 1
ATOM 3459 C C . ALA A 1 451 ? -4.105 -34.625 4.633 1 92.75 451 ALA A C 1
ATOM 3461 O O . ALA A 1 451 ? -3.949 -33.906 5.613 1 92.75 451 ALA A O 1
ATOM 3462 N N . ILE A 1 452 ? -5.145 -35.375 4.484 1 94.88 452 ILE A N 1
ATOM 3463 C CA . ILE A 1 452 ? -6.156 -35.5 5.527 1 94.88 452 ILE A CA 1
ATOM 3464 C C . ILE A 1 452 ? -5.539 -36.125 6.773 1 94.88 452 ILE A C 1
ATOM 3466 O O . ILE A 1 452 ? -5.773 -35.688 7.891 1 94.88 452 ILE A O 1
ATOM 3470 N N . ALA A 1 453 ? -4.742 -37.125 6.543 1 93.25 453 ALA A N 1
ATOM 3471 C CA . ALA A 1 453 ? -4.102 -37.844 7.648 1 93.25 453 ALA A CA 1
ATOM 3472 C C . ALA A 1 453 ? -3.193 -36.906 8.445 1 93.25 453 ALA A C 1
ATOM 3474 O O . ALA A 1 453 ? -3.135 -36.969 9.672 1 93.25 453 ALA A O 1
ATOM 3475 N N . ARG A 1 454 ? -2.555 -35.969 7.785 1 88.81 454 ARG A N 1
ATOM 3476 C CA . ARG A 1 454 ? -1.584 -35.094 8.414 1 88.81 454 ARG A CA 1
ATOM 3477 C C . ARG A 1 454 ? -2.262 -33.844 8.945 1 88.81 454 ARG A C 1
ATOM 3479 O O . ARG A 1 454 ? -1.613 -33 9.562 1 88.81 454 ARG A O 1
ATOM 3486 N N . GLY A 1 455 ? -3.512 -33.688 8.602 1 89 455 GLY A N 1
ATOM 3487 C CA . GLY A 1 455 ? -4.262 -32.531 9.086 1 89 455 GLY A CA 1
ATOM 3488 C C . GLY A 1 455 ? -4.078 -31.297 8.234 1 89 455 GLY A C 1
ATOM 3489 O O . GLY A 1 455 ? -4.488 -30.203 8.625 1 89 455 GLY A O 1
ATOM 3490 N N . GLU A 1 456 ? -3.504 -31.406 7.074 1 89.75 456 GLU A N 1
ATOM 3491 C CA . GLU A 1 456 ? -3.215 -30.281 6.188 1 89.75 456 GLU A CA 1
ATOM 3492 C C . GLU A 1 456 ? -4.465 -29.844 5.434 1 89.75 456 GLU A C 1
ATOM 3494 O O . GLU A 1 456 ? -4.578 -28.672 5.035 1 89.75 456 GLU A O 1
ATOM 3499 N N . ALA A 1 457 ? -5.355 -30.797 5.211 1 94.25 457 ALA A N 1
ATOM 3500 C CA . ALA A 1 457 ? -6.52 -30.531 4.371 1 94.25 457 ALA A CA 1
ATOM 3501 C C . ALA A 1 457 ? -7.809 -30.625 5.184 1 94.25 457 ALA A C 1
ATOM 3503 O O . ALA A 1 457 ? -7.953 -31.484 6.047 1 94.25 457 ALA A O 1
ATOM 3504 N N . ASP A 1 458 ? -8.695 -29.656 4.926 1 94.94 458 ASP A N 1
ATOM 3505 C CA . ASP A 1 458 ? -10.055 -29.781 5.43 1 94.94 458 ASP A CA 1
ATOM 3506 C C . ASP A 1 458 ? -10.852 -30.812 4.617 1 94.94 458 ASP A C 1
ATOM 3508 O O . ASP A 1 458 ? -11.68 -31.531 5.164 1 94.94 458 ASP A O 1
ATOM 3512 N N . LEU A 1 459 ? -10.539 -30.734 3.346 1 96.25 459 LEU A N 1
ATOM 3513 C CA . LEU A 1 459 ? -11.281 -31.531 2.379 1 96.25 459 LEU A CA 1
ATOM 3514 C C . LEU A 1 459 ? -10.359 -32.062 1.285 1 96.25 459 LEU A C 1
ATOM 3516 O O . LEU A 1 459 ? -9.367 -31.422 0.942 1 96.25 459 LEU A O 1
ATOM 3520 N N . ALA A 1 460 ? -10.742 -33.281 0.755 1 96.88 460 ALA A N 1
ATOM 3521 C CA . ALA A 1 460 ? -9.992 -33.844 -0.358 1 96.88 460 ALA A CA 1
ATOM 3522 C C . ALA A 1 460 ? -10.914 -34.562 -1.337 1 96.88 460 ALA A C 1
ATOM 3524 O O . ALA A 1 460 ? -11.703 -35.438 -0.938 1 96.88 460 ALA A O 1
ATOM 3525 N N . GLY A 1 461 ? -10.844 -34.188 -2.619 1 95.81 461 GLY A N 1
ATOM 3526 C CA . GLY A 1 461 ? -11.453 -35.031 -3.643 1 95.81 461 GLY A CA 1
ATOM 3527 C C . GLY A 1 461 ? -10.672 -36.281 -3.938 1 95.81 461 GLY A C 1
ATOM 3528 O O . GLY A 1 461 ? -9.453 -36.25 -4.102 1 95.81 461 GLY A O 1
ATOM 3529 N N . VAL A 1 462 ? -11.43 -37.438 -3.955 1 95.75 462 VAL A N 1
ATOM 3530 C CA . VAL A 1 462 ? -10.711 -38.688 -4.121 1 95.75 462 VAL A CA 1
ATOM 3531 C C . VAL A 1 462 ? -11.508 -39.625 -5.031 1 95.75 462 VAL A C 1
ATOM 3533 O O . VAL A 1 462 ? -12.734 -39.562 -5.098 1 95.75 462 VAL A O 1
ATOM 3536 N N . HIS A 1 463 ? -10.82 -40.469 -5.746 1 93.88 463 HIS A N 1
ATOM 3537 C CA . HIS A 1 463 ? -11.391 -41.5 -6.617 1 93.88 463 HIS A CA 1
ATOM 3538 C C . HIS A 1 463 ? -10.484 -42.719 -6.707 1 93.88 463 HIS A C 1
ATOM 3540 O O . HIS A 1 463 ? -10.172 -43.188 -7.805 1 93.88 463 HIS A O 1
ATOM 3546 N N . ALA A 1 464 ? -10.039 -43.25 -5.617 1 92.31 464 ALA A N 1
ATOM 3547 C CA . ALA A 1 464 ? -9.117 -44.406 -5.562 1 92.31 464 ALA A CA 1
ATOM 3548 C C . ALA A 1 464 ? -9.867 -45.719 -5.66 1 92.31 464 ALA A C 1
ATOM 3550 O O . ALA A 1 464 ? -10.773 -46 -4.863 1 92.31 464 ALA A O 1
ATOM 3551 N N . PHE A 1 465 ? -9.422 -46.562 -6.594 1 91.81 465 PHE A N 1
ATOM 3552 C CA . PHE A 1 465 ? -10.062 -47.844 -6.848 1 91.81 465 PHE A CA 1
ATOM 3553 C C . PHE A 1 465 ? -9.289 -48.969 -6.199 1 91.81 465 PHE A C 1
ATOM 3555 O O . PHE A 1 465 ? -8.062 -49.062 -6.344 1 91.81 465 PHE A O 1
ATOM 3562 N N . ASP A 1 466 ? -9.984 -49.875 -5.453 1 90.19 466 ASP A N 1
ATOM 3563 C CA . ASP A 1 466 ? -9.398 -51.062 -4.887 1 90.19 466 ASP A CA 1
ATOM 3564 C C . ASP A 1 466 ? -9.852 -52.312 -5.664 1 90.19 466 ASP A C 1
ATOM 3566 O O . ASP A 1 466 ? -11.008 -52.719 -5.57 1 90.19 466 ASP A O 1
ATOM 3570 N N . PRO A 1 467 ? -8.898 -52.938 -6.391 1 85.5 467 PRO A N 1
ATOM 3571 C CA . PRO A 1 467 ? -9.273 -54.094 -7.223 1 85.5 467 PRO A CA 1
ATOM 3572 C C . PRO A 1 467 ? -9.703 -55.312 -6.395 1 85.5 467 PRO A C 1
ATOM 3574 O O . PRO A 1 467 ? -10.406 -56.188 -6.902 1 85.5 467 PRO A O 1
ATOM 3577 N N . GLU A 1 468 ? -9.297 -55.438 -5.164 1 88.44 468 GLU A N 1
ATOM 3578 C CA . GLU A 1 468 ? -9.648 -56.562 -4.316 1 88.44 468 GLU A CA 1
ATOM 3579 C C . GLU A 1 468 ? -11.109 -56.5 -3.877 1 88.44 468 GLU A C 1
ATOM 3581 O O . GLU A 1 468 ? -11.836 -57.469 -3.936 1 88.44 468 GLU A O 1
ATOM 3586 N N . THR A 1 469 ? -11.516 -55.312 -3.477 1 89.81 469 THR A N 1
ATOM 3587 C CA . THR A 1 469 ? -12.883 -55.156 -2.977 1 89.81 469 THR A CA 1
ATOM 3588 C C . THR A 1 469 ? -13.797 -54.625 -4.074 1 89.81 469 THR A C 1
ATOM 3590 O O . THR A 1 469 ? -15.023 -54.625 -3.928 1 89.81 469 THR A O 1
ATOM 3593 N N . MET A 1 470 ? -13.234 -54.156 -5.125 1 88.12 470 MET A N 1
ATOM 3594 C CA . MET A 1 470 ? -13.945 -53.562 -6.254 1 88.12 470 MET A CA 1
ATOM 3595 C C . MET A 1 470 ? -14.703 -52.312 -5.828 1 88.12 470 MET A C 1
ATOM 3597 O O . MET A 1 470 ? -15.734 -51.969 -6.406 1 88.12 470 MET A O 1
ATOM 3601 N N . GLU A 1 471 ? -14.227 -51.719 -4.754 1 91.56 471 GLU A N 1
ATOM 3602 C CA . GLU A 1 471 ? -14.852 -50.5 -4.242 1 91.56 471 GLU A CA 1
ATOM 3603 C C . GLU A 1 471 ? -13.938 -49.281 -4.422 1 91.56 471 GLU A C 1
ATOM 3605 O O . GLU A 1 471 ? -12.719 -49.438 -4.516 1 91.56 471 GLU A O 1
ATOM 3610 N N . TYR A 1 472 ? -14.68 -48.188 -4.488 1 92.88 472 TYR A N 1
ATOM 3611 C CA . TYR A 1 472 ? -13.93 -46.938 -4.566 1 92.88 472 TYR A CA 1
ATOM 3612 C C . TYR A 1 472 ? -13.812 -46.281 -3.197 1 92.88 472 TYR A C 1
ATOM 3614 O O . TYR A 1 472 ? -14.781 -46.219 -2.438 1 92.88 472 TYR A O 1
ATOM 3622 N N . ASN A 1 473 ? -12.633 -45.75 -2.799 1 94.69 473 ASN A N 1
ATOM 3623 C CA . ASN A 1 473 ? -12.305 -44.781 -1.758 1 94.69 473 ASN A CA 1
ATOM 3624 C C . ASN A 1 473 ? -12.375 -45.406 -0.367 1 94.69 473 ASN A C 1
ATOM 3626 O O . ASN A 1 473 ? -11.414 -45.344 0.397 1 94.69 473 ASN A O 1
ATOM 3630 N N . LEU A 1 474 ? -13.445 -46.125 -0.02 1 94.69 474 LEU A N 1
ATOM 3631 C CA . LEU A 1 474 ? -13.695 -46.594 1.339 1 94.69 474 LEU A CA 1
ATOM 3632 C C . LEU A 1 474 ? -12.547 -47.469 1.833 1 94.69 474 LEU A C 1
ATOM 3634 O O . LEU A 1 474 ? -12.062 -47.281 2.953 1 94.69 474 LEU A O 1
ATOM 3638 N N . PRO A 1 475 ? -12.031 -48.375 1.068 1 93.75 475 PRO A N 1
ATOM 3639 C CA . PRO A 1 475 ? -10.938 -49.219 1.54 1 93.75 475 PRO A CA 1
ATOM 3640 C C . PRO A 1 475 ? -9.672 -48.438 1.881 1 93.75 475 PRO A C 1
ATOM 3642 O O . PRO A 1 475 ? -8.867 -48.875 2.703 1 93.75 475 PRO A O 1
ATOM 3645 N N . PHE A 1 476 ? -9.539 -47.375 1.289 1 94.31 476 PHE A N 1
ATOM 3646 C CA . PHE A 1 476 ? -8.32 -46.562 1.46 1 94.31 476 PHE A CA 1
ATOM 3647 C C . PHE A 1 476 ? -8.367 -45.781 2.762 1 94.31 476 PHE A C 1
ATOM 3649 O O . PHE A 1 476 ? -7.34 -45.312 3.246 1 94.31 476 PHE A O 1
ATOM 3656 N N . MET A 1 477 ? -9.516 -45.562 3.371 1 95 477 MET A N 1
ATOM 3657 C CA . MET A 1 477 ? -9.594 -44.938 4.691 1 95 477 MET A CA 1
ATOM 3658 C C . MET A 1 477 ? -8.891 -45.812 5.738 1 95 477 MET A C 1
ATOM 3660 O O . MET A 1 477 ? -8.219 -45.281 6.629 1 95 477 MET A O 1
ATOM 3664 N N . ARG A 1 478 ? -9.055 -47.062 5.531 1 92.19 478 ARG A N 1
ATOM 3665 C CA . ARG A 1 478 ? -8.375 -48 6.422 1 92.19 478 ARG A CA 1
ATOM 3666 C C . ARG A 1 478 ? -6.875 -48.031 6.125 1 92.19 478 ARG A C 1
ATOM 3668 O O . ARG A 1 478 ? -6.055 -48.062 7.047 1 92.19 478 ARG A O 1
ATOM 3675 N N . LYS A 1 479 ? -6.586 -48.062 4.867 1 92.62 479 LYS A N 1
ATOM 3676 C CA . LYS A 1 479 ? -5.191 -48.156 4.434 1 92.62 479 LYS A CA 1
ATOM 3677 C C . LYS A 1 479 ? -4.387 -46.969 4.961 1 92.62 479 LYS A C 1
ATOM 3679 O O . LYS A 1 479 ? -3.217 -47.125 5.316 1 92.62 479 LYS A O 1
ATOM 3684 N N . PHE A 1 480 ? -5.062 -45.844 5.043 1 94.5 480 PHE A N 1
ATOM 3685 C CA . PHE A 1 480 ? -4.367 -44.625 5.488 1 94.5 480 PHE A CA 1
ATOM 3686 C C . PHE A 1 480 ? -4.691 -44.344 6.945 1 94.5 480 PHE A C 1
ATOM 3688 O O . PHE A 1 480 ? -4.305 -43.281 7.465 1 94.5 480 PHE A O 1
ATOM 3695 N N . SER A 1 481 ? -5.441 -45.188 7.68 1 94.5 481 SER A N 1
ATOM 3696 C CA . SER A 1 481 ? -5.777 -45.094 9.102 1 94.5 481 SER A CA 1
ATOM 3697 C C . SER A 1 481 ? -6.477 -43.781 9.43 1 94.5 481 SER A C 1
ATOM 3699 O O . SER A 1 481 ? -6.086 -43.094 10.367 1 94.5 481 SER A O 1
ATOM 3701 N N . ILE A 1 482 ? -7.48 -43.406 8.586 1 95.12 482 ILE A N 1
ATOM 3702 C CA . ILE A 1 482 ? -8.125 -42.125 8.82 1 95.12 482 ILE A CA 1
ATOM 3703 C C . ILE A 1 482 ? -9.617 -42.344 9.07 1 95.12 482 ILE A C 1
ATOM 3705 O O . ILE A 1 482 ? -10.406 -41.406 8.984 1 95.12 482 ILE A O 1
ATOM 3709 N N . GLU A 1 483 ? -10 -43.5 9.398 1 94 483 GLU A N 1
ATOM 3710 C CA . GLU A 1 483 ? -11.414 -43.812 9.633 1 94 483 GLU A CA 1
ATOM 3711 C C . GLU A 1 483 ? -11.969 -42.969 10.789 1 94 483 GLU A C 1
ATOM 3713 O O . GLU A 1 483 ? -13.133 -42.562 10.758 1 94 483 GLU A O 1
ATOM 3718 N N . ASP A 1 484 ? -11.109 -42.688 11.742 1 93.06 484 ASP A N 1
ATOM 3719 C CA . ASP A 1 484 ? -11.539 -41.906 12.906 1 93.06 484 ASP A CA 1
ATOM 3720 C C . ASP A 1 484 ? -11.289 -40.406 12.703 1 93.06 484 ASP A C 1
ATOM 3722 O O . ASP A 1 484 ? -11.781 -39.594 13.469 1 93.06 484 ASP A O 1
ATOM 3726 N N . LYS A 1 485 ? -10.648 -40.094 11.672 1 94.12 485 LYS A N 1
ATOM 3727 C CA . LYS A 1 485 ? -10.203 -38.719 11.508 1 94.12 485 LYS A CA 1
ATOM 3728 C C . LYS A 1 485 ? -11.016 -38 10.43 1 94.12 485 LYS A C 1
ATOM 3730 O O . LYS A 1 485 ? -11.039 -36.781 10.375 1 94.12 485 LYS A O 1
ATOM 3735 N N . ALA A 1 486 ? -11.672 -38.844 9.555 1 96.81 486 ALA A N 1
ATOM 3736 C CA . ALA A 1 486 ? -12.336 -38.219 8.406 1 96.81 486 ALA A CA 1
ATOM 3737 C C . ALA A 1 486 ? -13.672 -38.906 8.109 1 96.81 486 ALA A C 1
ATOM 3739 O O . ALA A 1 486 ? -13.914 -40 8.578 1 96.81 486 ALA A O 1
ATOM 3740 N N . ILE A 1 487 ? -14.484 -38.188 7.469 1 97 487 ILE A N 1
ATOM 3741 C CA . ILE A 1 487 ? -15.758 -38.688 6.969 1 97 487 ILE A CA 1
ATOM 3742 C C . ILE A 1 487 ? -15.758 -38.656 5.441 1 97 487 ILE A C 1
ATOM 3744 O O . ILE A 1 487 ? -15.273 -37.719 4.824 1 97 487 ILE A O 1
ATOM 3748 N N . LEU A 1 488 ? -16.188 -39.812 4.875 1 97.75 488 LEU A N 1
ATOM 3749 C CA . LEU A 1 488 ? -16.328 -39.875 3.426 1 97.75 488 LEU A CA 1
ATOM 3750 C C . LEU A 1 488 ? -17.719 -39.438 2.994 1 97.75 488 LEU A C 1
ATOM 3752 O O . LEU A 1 488 ? -18.734 -40 3.463 1 97.75 488 LEU A O 1
ATOM 3756 N N . ILE A 1 489 ? -17.75 -38.469 2.117 1 97.88 489 ILE A N 1
ATOM 3757 C CA . ILE A 1 489 ? -19.016 -37.875 1.639 1 97.88 489 ILE A CA 1
ATOM 3758 C C . ILE A 1 489 ? -19.188 -38.219 0.159 1 97.88 489 ILE A C 1
ATOM 3760 O O . ILE A 1 489 ? -18.266 -38.094 -0.633 1 97.88 489 ILE A O 1
ATOM 3764 N N . ARG A 1 490 ? -20.438 -38.594 -0.177 1 97.69 490 ARG A N 1
ATOM 3765 C CA . ARG A 1 490 ? -20.734 -38.906 -1.566 1 97.69 490 ARG A CA 1
ATOM 3766 C C . ARG A 1 490 ? -20.625 -37.688 -2.461 1 97.69 490 ARG A C 1
ATOM 3768 O O . ARG A 1 490 ? -21.234 -36.656 -2.176 1 97.69 490 ARG A O 1
ATOM 3775 N N . GLY A 1 491 ? -19.844 -37.812 -3.477 1 97.81 491 GLY A N 1
ATOM 3776 C CA . GLY A 1 491 ? -19.781 -36.781 -4.516 1 97.81 491 GLY A CA 1
ATOM 3777 C C . GLY A 1 491 ? -20.609 -37.156 -5.734 1 97.81 491 GLY A C 1
ATOM 3778 O O . GLY A 1 491 ? -21.844 -37.219 -5.656 1 97.81 491 GLY A O 1
ATOM 3779 N N . TYR A 1 492 ? -19.906 -37.531 -6.863 1 97.94 492 TYR A N 1
ATOM 3780 C CA . TYR A 1 492 ? -20.578 -37.875 -8.109 1 97.94 492 TYR A CA 1
ATOM 3781 C C . TYR A 1 492 ? -19.797 -38.938 -8.875 1 97.94 492 TYR A C 1
ATOM 3783 O O . TYR A 1 492 ? -18.656 -39.25 -8.523 1 97.94 492 TYR A O 1
ATOM 3791 N N . ARG A 1 493 ? -20.438 -39.5 -9.836 1 97.12 493 ARG A N 1
ATOM 3792 C CA . ARG A 1 493 ? -19.812 -40.5 -10.68 1 97.12 493 ARG A CA 1
ATO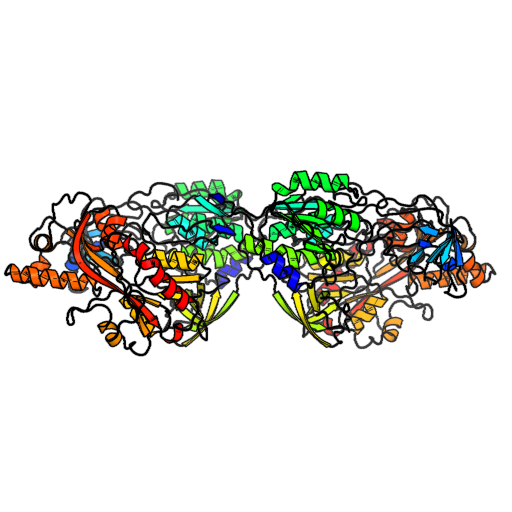M 3793 C C . ARG A 1 493 ? -19.297 -39.875 -11.977 1 97.12 493 ARG A C 1
ATOM 3795 O O . ARG A 1 493 ? -19.859 -38.906 -12.477 1 97.12 493 ARG A O 1
ATOM 3802 N N . ARG A 1 494 ? -18.203 -40.406 -12.438 1 96.81 494 ARG A N 1
ATOM 3803 C CA . ARG A 1 494 ? -17.594 -40 -13.711 1 96.81 494 ARG A CA 1
ATOM 3804 C C . ARG A 1 494 ? -17.422 -41.219 -14.633 1 96.81 494 ARG A C 1
ATOM 3806 O O . ARG A 1 494 ? -17.172 -42.344 -14.18 1 96.81 494 ARG A O 1
ATOM 3813 N N . ILE A 1 495 ? -17.531 -41 -15.898 1 96.69 495 ILE A N 1
ATOM 3814 C CA . ILE A 1 495 ? -17.391 -42.062 -16.859 1 96.69 495 ILE A CA 1
ATOM 3815 C C . ILE A 1 495 ? -15.922 -42.188 -17.281 1 96.69 495 ILE A C 1
ATOM 3817 O O . ILE A 1 495 ? -15.32 -41.219 -17.75 1 96.69 495 ILE A O 1
ATOM 3821 N N . GLN A 1 496 ? -15.375 -43.375 -17.062 1 95.69 496 GLN A N 1
ATOM 3822 C CA . GLN A 1 496 ? -14.008 -43.688 -17.469 1 95.69 496 GLN A CA 1
ATOM 3823 C C . GLN A 1 496 ? -13.977 -44.438 -18.797 1 95.69 496 GLN A C 1
ATOM 3825 O O . GLN A 1 496 ? -14.906 -45.188 -19.094 1 95.69 496 GLN A O 1
ATOM 3830 N N . GLY A 1 497 ? -12.914 -44.25 -19.516 1 96.69 497 GLY A N 1
ATOM 3831 C CA . GLY A 1 497 ? -12.789 -44.938 -20.797 1 96.69 497 GLY A CA 1
ATOM 3832 C C . GLY A 1 497 ? -11.508 -44.594 -21.531 1 96.69 497 GLY A C 1
ATOM 3833 O O . GLY A 1 497 ? -10.547 -44.125 -20.922 1 96.69 497 GLY A O 1
ATOM 3834 N N . LEU A 1 498 ? -11.5 -45 -22.812 1 97.62 498 LEU A N 1
ATOM 3835 C CA . LEU A 1 498 ? -10.352 -44.75 -23.672 1 97.62 498 LEU A CA 1
ATOM 3836 C C . LEU A 1 498 ? -10.508 -43.438 -24.422 1 97.62 498 LEU A C 1
ATOM 3838 O O . LEU A 1 498 ? -11.562 -43.188 -25.031 1 97.62 498 LEU A O 1
ATOM 3842 N N . ILE A 1 499 ? -9.539 -42.625 -24.281 1 97.69 499 ILE A N 1
ATOM 3843 C CA . ILE A 1 499 ? -9.484 -41.375 -25.047 1 97.69 499 ILE A CA 1
ATOM 3844 C C . ILE A 1 499 ? -8.703 -41.594 -26.344 1 97.69 499 ILE A C 1
ATOM 3846 O O . ILE A 1 499 ? -7.613 -42.156 -26.328 1 97.69 499 ILE A O 1
ATOM 3850 N N . VAL A 1 500 ? -9.242 -41.156 -27.469 1 98 500 VAL A N 1
ATOM 3851 C CA . VAL A 1 500 ? -8.594 -41.25 -28.781 1 98 500 VAL A CA 1
ATOM 3852 C C . VAL A 1 500 ? -8.688 -39.938 -29.516 1 98 500 VAL A C 1
ATOM 3854 O O . VAL A 1 500 ? -9.461 -39.062 -29.141 1 98 500 VAL A O 1
ATOM 3857 N N . ALA A 1 501 ? -7.812 -39.781 -30.531 1 97.06 501 ALA A N 1
ATOM 3858 C CA . ALA A 1 501 ? -7.836 -38.562 -31.312 1 97.06 501 ALA A CA 1
ATOM 3859 C C . ALA A 1 501 ? -9.203 -38.344 -31.953 1 97.06 501 ALA A C 1
ATOM 3861 O O . ALA A 1 501 ? -9.945 -39.281 -32.188 1 97.06 501 ALA A O 1
ATOM 3862 N N . ARG A 1 502 ? -9.484 -37.031 -32.156 1 96.94 502 ARG A N 1
ATOM 3863 C CA . ARG A 1 502 ? -10.758 -36.719 -32.781 1 96.94 502 ARG A CA 1
ATOM 3864 C C . ARG A 1 502 ? -10.914 -37.438 -34.125 1 96.94 502 ARG A C 1
ATOM 3866 O O . ARG A 1 502 ? -10.008 -37.438 -34.969 1 96.94 502 ARG A O 1
ATOM 3873 N N . GLY A 1 503 ? -12 -38.062 -34.344 1 96.31 503 GLY A N 1
ATOM 3874 C CA . GLY A 1 503 ? -12.266 -38.844 -35.531 1 96.31 503 GLY A CA 1
ATOM 3875 C C . GLY A 1 503 ? -11.766 -40.281 -35.406 1 96.31 503 GLY A C 1
ATOM 3876 O O . GLY A 1 503 ? -12.078 -41.094 -36.281 1 96.31 503 GLY A O 1
ATOM 3877 N N . ASN A 1 504 ? -10.945 -40.594 -34.406 1 97 504 ASN A N 1
ATOM 3878 C CA . ASN A 1 504 ? -10.383 -41.906 -34.156 1 97 504 ASN A CA 1
ATOM 3879 C C . ASN A 1 504 ? -9.688 -42.469 -35.406 1 97 504 ASN A C 1
ATOM 3881 O O . ASN A 1 504 ? -10.039 -43.531 -35.875 1 97 504 ASN A O 1
ATOM 3885 N N . PRO A 1 505 ? -8.75 -41.781 -35.875 1 96.06 505 PRO A N 1
ATOM 3886 C CA . PRO A 1 505 ? -8.117 -42.125 -37.156 1 96.06 505 PRO A CA 1
ATOM 3887 C C . PRO A 1 505 ? -7.586 -43.562 -37.188 1 96.06 505 PRO A C 1
ATOM 3889 O O . PRO A 1 505 ? -7.465 -44.156 -38.25 1 96.06 505 PRO A O 1
ATOM 3892 N N . LYS A 1 506 ? -7.293 -44.125 -36.094 1 96.06 506 LYS A N 1
ATOM 3893 C CA . LYS A 1 506 ? -6.746 -45.469 -36.062 1 96.06 506 LYS A CA 1
ATOM 3894 C C . LYS A 1 506 ? -7.848 -46.531 -35.844 1 96.06 506 LYS A C 1
ATOM 3896 O O . LYS A 1 506 ? -7.578 -47.719 -35.781 1 96.06 506 LYS A O 1
ATOM 3901 N N . GLY A 1 507 ? -9.07 -46.094 -35.688 1 96.5 507 GLY A N 1
ATOM 3902 C CA . GLY A 1 507 ? -10.211 -46.969 -35.562 1 96.5 507 GLY A CA 1
ATOM 3903 C C . GLY A 1 507 ? -10.148 -47.875 -34.344 1 96.5 507 GLY A C 1
ATOM 3904 O O . GLY A 1 507 ? -10.469 -49.062 -34.406 1 96.5 507 GLY A O 1
ATOM 3905 N N . ILE A 1 508 ? -9.664 -47.375 -33.25 1 96.94 508 ILE A N 1
ATOM 3906 C CA . ILE A 1 508 ? -9.555 -48.125 -32.031 1 96.94 508 ILE A CA 1
ATOM 3907 C C . ILE A 1 508 ? -10.945 -48.406 -31.453 1 96.94 508 ILE A C 1
ATOM 3909 O O . ILE A 1 508 ? -11.766 -47.469 -31.344 1 96.94 508 ILE A O 1
ATOM 3913 N N . LYS A 1 509 ? -11.219 -49.625 -31.016 1 95.38 509 LYS A N 1
ATOM 3914 C CA . LYS A 1 509 ? -12.562 -49.969 -30.578 1 95.38 509 LYS A CA 1
ATOM 3915 C C . LYS A 1 509 ? -12.586 -50.312 -29.094 1 95.38 509 LYS A C 1
ATOM 3917 O O . LYS A 1 509 ? -13.633 -50.219 -28.438 1 95.38 509 LYS A O 1
ATOM 3922 N N . GLY A 1 510 ? -11.5 -50.812 -28.594 1 94.31 510 GLY A N 1
ATOM 3923 C CA . GLY A 1 510 ? -11.516 -51.188 -27.188 1 94.31 510 GLY A CA 1
ATOM 3924 C C . GLY A 1 510 ? -10.188 -51.75 -26.703 1 94.31 510 GLY A C 1
ATOM 3925 O O . GLY A 1 510 ? -9.156 -51.531 -27.344 1 94.31 510 GLY A O 1
ATOM 3926 N N . ILE A 1 511 ? -10.25 -52.438 -25.562 1 94.62 511 ILE A N 1
ATOM 3927 C CA . ILE A 1 511 ? -9.078 -52.938 -24.859 1 94.62 511 ILE A CA 1
ATOM 3928 C C . ILE A 1 511 ? -8.375 -54 -25.719 1 94.62 511 ILE A C 1
ATOM 3930 O O . ILE A 1 511 ? -7.145 -54.094 -25.703 1 94.62 511 ILE A O 1
ATOM 3934 N N . ARG A 1 512 ? -9.086 -54.719 -26.469 1 94.44 512 ARG A N 1
ATOM 3935 C CA . ARG A 1 512 ? -8.523 -55.75 -27.297 1 94.44 512 ARG A CA 1
ATOM 3936 C C . ARG A 1 512 ? -7.539 -55.188 -28.312 1 94.44 512 ARG A C 1
ATOM 3938 O O . ARG A 1 512 ? -6.508 -55.781 -28.609 1 94.44 512 ARG A O 1
ATOM 3945 N N . ASP A 1 513 ? -7.898 -54.094 -28.875 1 95.06 513 ASP A N 1
ATOM 3946 C CA . ASP A 1 513 ? -7.023 -53.438 -29.844 1 95.06 513 ASP A CA 1
ATOM 3947 C C . ASP A 1 513 ? -5.676 -53.094 -29.219 1 95.06 513 ASP A C 1
ATOM 3949 O O . ASP A 1 513 ? -4.641 -53.156 -29.891 1 95.06 513 ASP A O 1
ATOM 3953 N N . ILE A 1 514 ? -5.672 -52.688 -27.953 1 94 514 ILE A N 1
ATOM 3954 C CA . ILE A 1 514 ? -4.449 -52.344 -27.25 1 94 514 ILE A CA 1
ATOM 3955 C C . ILE A 1 514 ? -3.539 -53.562 -27.125 1 94 514 ILE A C 1
ATOM 3957 O O . ILE A 1 514 ? -2.316 -53.438 -27.234 1 94 514 ILE A O 1
ATOM 3961 N N . LEU A 1 515 ? -4.094 -54.688 -26.969 1 93.81 515 LEU A N 1
ATOM 3962 C CA . LEU A 1 515 ? -3.346 -55.906 -26.766 1 93.81 515 LEU A CA 1
ATOM 3963 C C . LEU A 1 515 ? -2.846 -56.469 -28.094 1 93.81 515 LEU A C 1
ATOM 3965 O O . LEU A 1 515 ? -1.75 -57.031 -28.156 1 93.81 515 LEU A O 1
ATOM 3969 N N . GLU A 1 516 ? -3.604 -56.281 -29.172 1 91.38 516 GLU A N 1
ATOM 3970 C CA . GLU A 1 516 ? -3.354 -57 -30.422 1 91.38 516 GLU A CA 1
ATOM 3971 C C . GLU A 1 516 ? -2.588 -56.125 -31.422 1 91.38 516 GLU A C 1
ATOM 3973 O O . GLU A 1 516 ? -1.74 -56.625 -32.156 1 91.38 516 GLU A O 1
ATOM 3978 N N . ARG A 1 517 ? -2.895 -54.938 -31.422 1 92.5 517 ARG A N 1
ATOM 3979 C CA . ARG A 1 517 ? -2.379 -54.094 -32.5 1 92.5 517 ARG A CA 1
ATOM 3980 C C . ARG A 1 517 ? -0.985 -53.594 -32.156 1 92.5 517 ARG A C 1
ATOM 3982 O O . ARG A 1 517 ? -0.705 -53.25 -31 1 92.5 517 ARG A O 1
ATOM 3989 N N . ARG A 1 518 ? -0.204 -53.469 -33.25 1 91 518 ARG A N 1
ATOM 3990 C CA . ARG A 1 518 ? 1.178 -53.062 -33.031 1 91 518 ARG A CA 1
ATOM 3991 C C . ARG A 1 518 ? 1.417 -51.656 -33.625 1 91 518 ARG A C 1
ATOM 3993 O O . ARG A 1 518 ? 2.5 -51.094 -33.438 1 91 518 ARG A O 1
ATOM 4000 N N . ASP A 1 519 ? 0.399 -51.031 -34.188 1 91.25 519 ASP A N 1
ATOM 4001 C CA . ASP A 1 519 ? 0.538 -49.719 -34.812 1 91.25 519 ASP A CA 1
ATOM 4002 C C . ASP A 1 519 ? 0.044 -48.625 -33.844 1 91.25 519 ASP A C 1
ATOM 4004 O O . ASP A 1 519 ? -0.004 -47.469 -34.25 1 91.25 519 ASP A O 1
ATOM 4008 N N . ILE A 1 520 ? -0.374 -49.062 -32.688 1 92.75 520 ILE A N 1
ATOM 4009 C CA . ILE A 1 520 ? -0.924 -48.094 -31.766 1 92.75 520 ILE A CA 1
ATOM 4010 C C . ILE A 1 520 ? 0.035 -47.906 -30.594 1 92.75 520 ILE A C 1
ATOM 4012 O O . ILE A 1 520 ? 0.652 -48.844 -30.125 1 92.75 520 ILE A O 1
ATOM 4016 N N . VAL A 1 521 ? 0.196 -46.625 -30.172 1 91.94 521 VAL A N 1
ATOM 4017 C CA . VAL A 1 521 ? 0.967 -46.25 -28.984 1 91.94 521 VAL A CA 1
ATOM 4018 C C . VAL A 1 521 ? 0.027 -45.781 -27.891 1 91.94 521 VAL A C 1
ATOM 4020 O O . VAL A 1 521 ? -0.82 -44.906 -28.125 1 91.94 521 VAL A O 1
ATOM 4023 N N . MET A 1 522 ? 0.192 -46.281 -26.734 1 93.56 522 MET A N 1
ATOM 4024 C CA . MET A 1 522 ? -0.721 -45.906 -25.656 1 93.56 522 MET A CA 1
ATOM 4025 C C . MET A 1 522 ? -0.035 -44.969 -24.672 1 93.56 522 MET A C 1
ATOM 4027 O O . MET A 1 522 ? 1.194 -44.969 -24.578 1 93.56 522 MET A O 1
ATOM 4031 N N . MET A 1 523 ? -0.85 -44.156 -24.047 1 93.19 523 MET A N 1
ATOM 4032 C CA . MET A 1 523 ? -0.476 -43.375 -22.844 1 93.19 523 MET A CA 1
ATOM 4033 C C . MET A 1 523 ? -1.201 -43.906 -21.609 1 93.19 523 MET A C 1
ATOM 4035 O O . MET A 1 523 ? -2.43 -43.875 -21.547 1 93.19 523 MET A O 1
ATOM 4039 N N . ASN A 1 524 ? -0.392 -44.406 -20.672 1 92.81 524 ASN A N 1
ATOM 4040 C CA . ASN A 1 524 ? -0.945 -44.969 -19.438 1 92.81 524 ASN A CA 1
ATOM 4041 C C . ASN A 1 524 ? -0.968 -43.938 -18.312 1 92.81 524 ASN A C 1
ATOM 4043 O O . ASN A 1 524 ? -0.514 -42.812 -18.5 1 92.81 524 ASN A O 1
ATOM 4047 N N . ARG A 1 525 ? -1.65 -44.219 -17.219 1 90.94 525 ARG A N 1
ATOM 4048 C CA . ARG A 1 525 ? -1.62 -43.438 -15.984 1 90.94 525 ARG A CA 1
ATOM 4049 C C . ARG A 1 525 ? -0.507 -43.938 -15.055 1 90.94 525 ARG A C 1
ATOM 4051 O O . ARG A 1 525 ? 0.028 -45.031 -15.234 1 90.94 525 ARG A O 1
ATOM 4058 N N . ASN A 1 526 ? -0.156 -43.125 -14.125 1 85.12 526 ASN A N 1
ATOM 4059 C CA . ASN A 1 526 ? 0.945 -43.438 -13.227 1 85.12 526 ASN A CA 1
ATOM 4060 C C . ASN A 1 526 ? 0.607 -44.656 -12.336 1 85.12 526 ASN A C 1
ATOM 4062 O O . ASN A 1 526 ? -0.555 -44.844 -11.984 1 85.12 526 ASN A O 1
ATOM 4066 N N . LYS A 1 527 ? 1.676 -45.312 -11.922 1 80.62 527 LYS A N 1
ATOM 4067 C CA . LYS A 1 527 ? 1.521 -46.469 -11.047 1 80.62 527 LYS A CA 1
ATOM 4068 C C . LYS A 1 527 ? 0.875 -46.094 -9.727 1 80.62 527 LYS A C 1
ATOM 4070 O O . LYS A 1 527 ? 1.222 -45.062 -9.141 1 80.62 527 LYS A O 1
ATOM 4075 N N . GLY A 1 528 ? -0.105 -46.844 -9.352 1 74.56 528 GLY A N 1
ATOM 4076 C CA . GLY A 1 528 ? -0.766 -46.562 -8.078 1 74.56 528 GLY A CA 1
ATOM 4077 C C . GLY A 1 528 ? -2.072 -45.812 -8.234 1 74.56 528 GLY A C 1
ATOM 4078 O O . GLY A 1 528 ? -2.881 -45.781 -7.305 1 74.56 528 GLY A O 1
ATOM 4079 N N . SER A 1 529 ? -2.25 -45.25 -9.398 1 82.69 529 SER A N 1
ATOM 4080 C CA . SER A 1 529 ? -3.527 -44.562 -9.625 1 82.69 529 SER A CA 1
ATOM 4081 C C . SER A 1 529 ? -4.652 -45.594 -9.82 1 82.69 529 SER A C 1
ATOM 4083 O O . SER A 1 529 ? -4.418 -46.688 -10.305 1 82.69 529 SER A O 1
ATOM 4085 N N . GLY A 1 530 ? -5.781 -45.156 -9.398 1 81.81 530 GLY A N 1
ATOM 4086 C CA . GLY A 1 530 ? -6.938 -46.031 -9.586 1 81.81 530 GLY A CA 1
ATOM 4087 C C . GLY A 1 530 ? -7.207 -46.375 -11.039 1 81.81 530 GLY A C 1
ATOM 4088 O O . GLY A 1 530 ? -7.543 -47.5 -11.367 1 81.81 530 GLY A O 1
ATOM 4089 N N . THR A 1 531 ? -7.012 -45.438 -11.898 1 88.69 531 THR A N 1
ATOM 4090 C CA . THR A 1 531 ? -7.246 -45.625 -13.328 1 88.69 531 THR A CA 1
ATOM 4091 C C . THR A 1 531 ? -6.258 -46.625 -13.906 1 88.69 531 THR A C 1
ATOM 4093 O O . THR A 1 531 ? -6.625 -47.438 -14.758 1 88.69 531 THR A O 1
ATOM 4096 N N . ARG A 1 532 ? -5.023 -46.562 -13.477 1 90.56 532 ARG A N 1
ATOM 4097 C CA . ARG A 1 532 ? -4.023 -47.531 -13.898 1 90.56 532 ARG A CA 1
ATOM 4098 C C . ARG A 1 532 ? -4.398 -48.938 -13.445 1 90.56 532 ARG A C 1
ATOM 4100 O O . ARG A 1 532 ? -4.301 -49.875 -14.227 1 90.56 532 ARG A O 1
ATOM 4107 N N . ILE A 1 533 ? -4.809 -49.031 -12.234 1 88.12 533 ILE A N 1
ATOM 4108 C CA . ILE A 1 533 ? -5.203 -50.312 -11.672 1 88.12 533 ILE A CA 1
ATOM 4109 C C . ILE A 1 533 ? -6.367 -50.906 -12.469 1 88.12 533 ILE A C 1
ATOM 4111 O O . ILE A 1 533 ? -6.375 -52.094 -12.805 1 88.12 533 ILE A O 1
ATOM 4115 N N . LEU A 1 534 ? -7.266 -50.094 -12.734 1 88.88 534 LEU A N 1
ATOM 4116 C CA . LEU A 1 534 ? -8.414 -50.531 -13.531 1 88.88 534 LEU A CA 1
ATOM 4117 C C . LEU A 1 534 ? -7.973 -51.031 -14.898 1 88.88 534 LEU A C 1
ATOM 4119 O O . LEU A 1 534 ? -8.43 -52.062 -15.359 1 88.88 534 LEU A O 1
ATOM 4123 N N . LEU A 1 535 ? -7.156 -50.281 -15.57 1 92.75 535 LEU A N 1
ATOM 4124 C CA . LEU A 1 535 ? -6.695 -50.656 -16.891 1 92.75 535 LEU A CA 1
ATOM 4125 C C . LEU A 1 535 ? -5.977 -52 -16.859 1 92.75 535 LEU A C 1
ATOM 4127 O O . LEU A 1 535 ? -6.207 -52.844 -17.703 1 92.75 535 LEU A O 1
ATOM 4131 N N . ASP A 1 536 ? -5.09 -52.125 -15.891 1 92.44 536 ASP A N 1
ATOM 4132 C CA . ASP A 1 536 ? -4.355 -53.406 -15.75 1 92.44 536 ASP A CA 1
ATOM 4133 C C . ASP A 1 536 ? -5.305 -54.562 -15.539 1 92.44 536 ASP A C 1
ATOM 4135 O O . ASP A 1 536 ? -5.082 -55.656 -16.062 1 92.44 536 ASP A O 1
ATOM 4139 N N . TYR A 1 537 ? -6.215 -54.312 -14.711 1 90.56 537 TYR A N 1
ATOM 4140 C CA . TYR A 1 537 ? -7.23 -55.344 -14.477 1 90.56 537 TYR A CA 1
ATOM 4141 C C . TYR A 1 537 ? -7.941 -55.719 -15.773 1 90.56 537 TYR A C 1
ATOM 4143 O O . TYR A 1 537 ? -8.109 -56.875 -16.078 1 90.56 537 TYR A O 1
ATOM 4151 N N . LEU A 1 538 ? -8.336 -54.75 -16.562 1 92.19 538 LEU A N 1
ATOM 4152 C CA . LEU A 1 538 ? -9.055 -54.969 -17.812 1 92.19 538 LEU A CA 1
ATOM 4153 C C . LEU A 1 538 ? -8.164 -55.656 -18.844 1 92.19 538 LEU A C 1
ATOM 4155 O O . LEU A 1 538 ? -8.633 -56.5 -19.594 1 92.19 538 LEU A O 1
ATOM 4159 N N . LEU A 1 539 ? -6.957 -55.25 -18.906 1 94.56 539 LEU A N 1
ATOM 4160 C CA . LEU A 1 539 ? -6 -55.906 -19.797 1 94.56 539 LEU A CA 1
ATOM 4161 C C . LEU A 1 539 ? -5.828 -57.375 -19.453 1 94.56 539 LEU A C 1
ATOM 4163 O O . LEU A 1 539 ? -5.793 -58.219 -20.344 1 94.56 539 LEU A O 1
ATOM 4167 N N . LYS A 1 540 ? -5.691 -57.625 -18.172 1 94.19 540 LYS A N 1
ATOM 4168 C CA . LYS A 1 540 ? -5.547 -59 -17.719 1 94.19 540 LYS A CA 1
ATOM 4169 C C . LYS A 1 540 ? -6.773 -59.844 -18.078 1 94.19 540 LYS A C 1
ATOM 4171 O O . LYS A 1 540 ? -6.641 -60.969 -18.578 1 94.19 540 LYS A O 1
ATOM 4176 N N . GLU A 1 541 ? -7.887 -59.281 -17.781 1 92.81 541 GLU A N 1
ATOM 4177 C CA . GLU A 1 541 ? -9.133 -60 -18.094 1 92.81 541 GLU A CA 1
ATOM 4178 C C . GLU A 1 541 ? -9.242 -60.281 -19.578 1 92.81 541 GLU A C 1
ATOM 4180 O O . GLU A 1 541 ? -9.625 -61.406 -19.969 1 92.81 541 GLU A O 1
ATOM 4185 N N . GLU A 1 542 ? -8.953 -59.281 -20.406 1 94.38 542 GLU A N 1
ATOM 4186 C CA . GLU A 1 542 ? -9.047 -59.469 -21.844 1 94.38 542 GLU A CA 1
ATOM 4187 C C . GLU A 1 542 ? -8.008 -60.469 -22.344 1 94.38 542 GLU A C 1
ATOM 4189 O O . GLU A 1 542 ? -8.281 -61.25 -23.25 1 94.38 542 GLU A O 1
ATOM 4194 N N . ALA A 1 543 ? -6.84 -60.406 -21.844 1 95.12 543 ALA A N 1
ATOM 4195 C CA . ALA A 1 543 ? -5.793 -61.344 -22.203 1 95.12 543 ALA A CA 1
ATOM 4196 C C . ALA A 1 543 ? -6.223 -62.781 -21.891 1 95.12 543 ALA A C 1
ATOM 4198 O O . ALA A 1 543 ? -5.988 -63.688 -22.688 1 95.12 543 ALA A O 1
ATOM 4199 N N . GLU A 1 544 ? -6.754 -62.938 -20.75 1 94.62 544 GLU A N 1
ATOM 4200 C CA . GLU A 1 544 ? -7.258 -64.25 -20.359 1 94.62 544 GLU A CA 1
ATOM 4201 C C . GLU A 1 544 ? -8.328 -64.75 -21.328 1 94.62 544 GLU A C 1
ATOM 4203 O O . GLU A 1 544 ? -8.344 -65.938 -21.703 1 94.62 544 GLU A O 1
ATOM 4208 N N . ARG A 1 545 ? -9.164 -63.875 -21.781 1 94.88 545 ARG A N 1
ATOM 4209 C CA . ARG A 1 545 ? -10.203 -64.188 -22.75 1 94.88 545 ARG A CA 1
ATOM 4210 C C . ARG A 1 545 ? -9.594 -64.625 -24.078 1 94.88 545 ARG A C 1
ATOM 4212 O O . ARG A 1 545 ? -10.133 -65.438 -24.797 1 94.88 545 ARG A O 1
ATOM 4219 N N . MET A 1 546 ? -8.484 -64 -24.375 1 93.19 546 MET A N 1
ATOM 4220 C CA . MET A 1 546 ? -7.809 -64.25 -25.641 1 93.19 546 MET A CA 1
ATOM 4221 C C . MET A 1 546 ? -6.863 -65.438 -25.531 1 93.19 546 MET A C 1
ATOM 4223 O O . MET A 1 546 ? -6.301 -65.938 -26.531 1 93.19 546 MET A O 1
ATOM 4227 N N . GLY A 1 547 ? -6.574 -65.938 -24.359 1 92.69 547 GLY A N 1
ATOM 4228 C CA . GLY A 1 547 ? -5.703 -67.062 -24.125 1 92.69 547 GLY A CA 1
ATOM 4229 C C . GLY A 1 547 ? -4.23 -66.75 -24.188 1 92.69 547 GLY A C 1
ATOM 4230 O O . GLY A 1 547 ? -3.404 -67.562 -24.594 1 92.69 547 GLY A O 1
ATOM 4231 N N . ILE A 1 548 ? -3.959 -65.5 -23.906 1 92.38 548 ILE A N 1
ATOM 4232 C CA . ILE A 1 548 ? -2.562 -65.125 -23.953 1 92.38 548 ILE A CA 1
ATOM 4233 C C . ILE A 1 548 ? -2.084 -64.75 -22.547 1 92.38 548 ILE A C 1
ATOM 4235 O O . ILE A 1 548 ? -2.883 -64.375 -21.703 1 92.38 548 ILE A O 1
ATOM 4239 N N . ASP A 1 549 ? -0.808 -64.938 -22.344 1 93.25 549 ASP A N 1
ATOM 4240 C CA . ASP A 1 549 ? -0.205 -64.562 -21.062 1 93.25 549 ASP A CA 1
ATOM 4241 C C . ASP A 1 549 ? -0.063 -63.062 -20.953 1 93.25 549 ASP A C 1
ATOM 4243 O O . ASP A 1 549 ? 0.466 -62.406 -21.859 1 93.25 549 ASP A O 1
ATOM 4247 N N . ILE A 1 550 ? -0.567 -62.5 -19.844 1 91.88 550 ILE A N 1
ATOM 4248 C CA . ILE A 1 550 ? -0.619 -61.062 -19.656 1 91.88 550 ILE A CA 1
ATOM 4249 C C . ILE A 1 550 ? 0.798 -60.5 -19.641 1 91.88 550 ILE A C 1
ATOM 4251 O O . ILE A 1 550 ? 1.04 -59.375 -20.125 1 91.88 550 ILE A O 1
ATOM 4255 N N . SER A 1 551 ? 1.75 -61.219 -19.078 1 91 551 SER A N 1
ATOM 4256 C CA . SER A 1 551 ? 3.125 -60.75 -18.984 1 91 551 SER A CA 1
ATOM 4257 C C . SER A 1 551 ? 3.754 -60.594 -20.375 1 91 551 SER A C 1
ATOM 4259 O O . SER A 1 551 ? 4.477 -59.625 -20.625 1 91 551 SER A O 1
ATOM 4261 N N . GLU A 1 552 ? 3.469 -61.5 -21.188 1 88.81 552 GLU A N 1
ATOM 4262 C CA . GLU A 1 552 ? 3.965 -61.438 -22.562 1 88.81 552 GLU A CA 1
ATOM 4263 C C . GLU A 1 552 ? 3.238 -60.375 -23.375 1 88.81 552 GLU A C 1
ATOM 4265 O O . GLU A 1 552 ? 3.842 -59.719 -24.219 1 88.81 552 GLU A O 1
ATOM 4270 N N . ALA A 1 553 ? 1.96 -60.312 -23.078 1 89.69 553 ALA A N 1
ATOM 4271 C CA . ALA A 1 553 ? 1.15 -59.344 -23.797 1 89.69 553 ALA A CA 1
ATOM 4272 C C . ALA A 1 553 ? 1.62 -57.906 -23.5 1 89.69 553 ALA A C 1
ATOM 4274 O O . ALA A 1 553 ? 1.688 -57.062 -24.406 1 89.69 553 ALA A O 1
ATOM 4275 N N . ILE A 1 554 ? 1.908 -57.625 -22.312 1 89.94 554 ILE A N 1
ATOM 4276 C CA . ILE A 1 554 ? 2.314 -56.281 -21.859 1 89.94 554 ILE A CA 1
ATOM 4277 C C . ILE A 1 554 ? 3.598 -55.875 -22.578 1 89.94 554 ILE A C 1
ATOM 4279 O O . ILE A 1 554 ? 3.762 -54.719 -22.953 1 89.94 554 ILE A O 1
ATOM 4283 N N . LYS A 1 555 ? 4.465 -56.812 -22.812 1 86.44 555 LYS A N 1
ATOM 4284 C CA . LYS A 1 555 ? 5.738 -56.531 -23.469 1 86.44 555 LYS A CA 1
ATOM 4285 C C . LYS A 1 555 ? 5.52 -56.031 -24.891 1 86.44 555 LYS A C 1
ATOM 4287 O O . LYS A 1 555 ? 6.359 -55.281 -25.438 1 86.44 555 LYS A O 1
ATOM 4292 N N . ASN A 1 556 ? 4.398 -56.406 -25.422 1 87.81 556 ASN A N 1
ATOM 4293 C CA . ASN A 1 556 ? 4.137 -56.094 -26.812 1 87.81 556 ASN A CA 1
ATOM 4294 C C . ASN A 1 556 ? 3.297 -54.844 -26.953 1 87.81 556 ASN A C 1
ATOM 4296 O O . ASN A 1 556 ? 3.066 -54.344 -28.062 1 87.81 556 ASN A O 1
ATOM 4300 N N . ILE A 1 557 ? 2.828 -54.281 -25.891 1 91.56 557 ILE A N 1
ATOM 4301 C CA . ILE A 1 557 ? 2.045 -53.062 -25.938 1 91.56 557 ILE A CA 1
ATOM 4302 C C . ILE A 1 557 ? 2.98 -51.844 -26.047 1 91.56 557 ILE A C 1
ATOM 4304 O O . ILE A 1 557 ? 3.723 -51.562 -25.094 1 91.56 557 ILE A O 1
ATOM 4308 N N . ARG A 1 558 ? 2.9 -51.156 -27.094 1 89.75 558 ARG A N 1
ATOM 4309 C CA . ARG A 1 558 ? 3.715 -49.938 -27.25 1 89.75 558 ARG A CA 1
ATOM 4310 C C . ARG A 1 558 ? 3.199 -48.812 -26.359 1 89.75 558 ARG A C 1
ATOM 4312 O O . ARG A 1 558 ? 2.027 -48.438 -26.438 1 89.75 558 ARG A O 1
ATOM 4319 N N . GLY A 1 559 ? 4.094 -48.344 -25.484 1 90.56 559 GLY A N 1
ATOM 4320 C CA . GLY A 1 559 ? 3.746 -47.219 -24.641 1 90.56 559 GLY A CA 1
ATOM 4321 C C . GLY A 1 559 ? 3.135 -47.625 -23.312 1 90.56 559 GLY A C 1
ATOM 4322 O O . GLY A 1 559 ? 2.586 -46.781 -22.594 1 90.56 559 GLY A O 1
ATOM 4323 N N . TYR A 1 560 ? 3.137 -48.875 -23.016 1 91.5 560 TYR A N 1
ATOM 4324 C CA . TYR A 1 560 ? 2.594 -49.375 -21.75 1 91.5 560 TYR A CA 1
ATOM 4325 C C . TYR A 1 560 ? 3.242 -48.656 -20.578 1 91.5 560 TYR A C 1
ATOM 4327 O O . TYR A 1 560 ? 2.584 -48.375 -19.562 1 91.5 560 TYR A O 1
ATOM 4335 N N . TRP A 1 561 ? 4.477 -48.25 -20.734 1 89.44 561 TRP A N 1
ATOM 4336 C CA . TRP A 1 561 ? 5.234 -47.656 -19.641 1 89.44 561 TRP A CA 1
ATOM 4337 C C . TRP A 1 561 ? 5.227 -46.156 -19.719 1 89.44 561 TRP A C 1
ATOM 4339 O O . TRP A 1 561 ? 5.859 -45.469 -18.906 1 89.44 561 TRP A O 1
ATOM 4349 N N . ASN A 1 562 ? 4.5 -45.656 -20.75 1 89.38 562 ASN A N 1
ATOM 4350 C CA . ASN A 1 562 ? 4.258 -44.219 -20.766 1 89.38 562 ASN A CA 1
ATOM 4351 C C . ASN A 1 562 ? 3.262 -43.812 -19.672 1 89.38 562 ASN A C 1
ATOM 4353 O O . ASN A 1 562 ? 2.109 -44.25 -19.688 1 89.38 562 ASN A O 1
ATOM 4357 N N . GLU A 1 563 ? 3.734 -42.969 -18.766 1 89.25 563 GLU A N 1
ATOM 4358 C CA . GLU A 1 563 ? 2.869 -42.656 -17.641 1 89.25 563 GLU A CA 1
ATOM 4359 C C . GLU A 1 563 ? 2.508 -41.188 -17.609 1 89.25 563 GLU A C 1
ATOM 4361 O O . GLU A 1 563 ? 3.385 -40.312 -17.719 1 89.25 563 GLU A O 1
ATOM 4366 N N . ALA A 1 564 ? 1.204 -40.969 -17.594 1 88.56 564 ALA A N 1
ATOM 4367 C CA . ALA A 1 564 ? 0.676 -39.625 -17.375 1 88.56 564 ALA A CA 1
ATOM 4368 C C . ALA A 1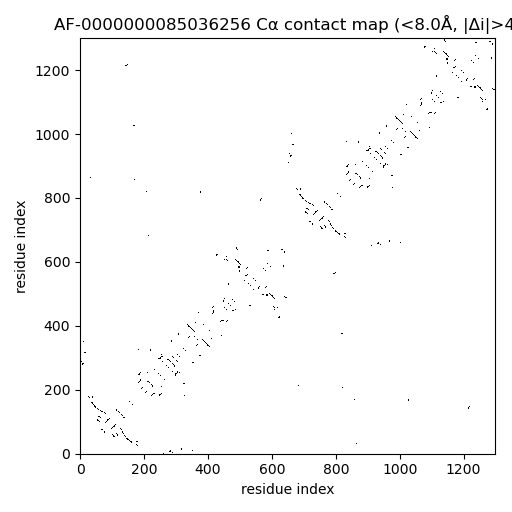 564 ? 0.174 -39.469 -15.938 1 88.56 564 ALA A C 1
ATOM 4370 O O . ALA A 1 564 ? -0.444 -40.375 -15.391 1 88.56 564 ALA A O 1
ATOM 4371 N N . LYS A 1 565 ? 0.373 -38.312 -15.336 1 82 565 LYS A N 1
ATOM 4372 C CA . LYS A 1 565 ? 0.045 -38.094 -13.93 1 82 565 LYS A CA 1
ATOM 4373 C C . LYS A 1 565 ? -1.379 -37.594 -13.766 1 82 565 LYS A C 1
ATOM 4375 O O . LYS A 1 565 ? -1.878 -37.469 -12.641 1 82 565 LYS A O 1
ATOM 4380 N N . SER A 1 566 ? -2.035 -37.281 -14.82 1 87.12 566 SER A N 1
ATOM 4381 C CA . SER A 1 566 ? -3.406 -36.781 -14.766 1 87.12 566 SER A CA 1
ATOM 4382 C C . SER A 1 566 ? -4.184 -37.156 -16.016 1 87.12 566 SER A C 1
ATOM 4384 O O . SER A 1 566 ? -3.59 -37.531 -17.031 1 87.12 566 SER A O 1
ATOM 4386 N N . HIS A 1 567 ? -5.48 -37.094 -15.875 1 91.94 567 HIS A N 1
ATOM 4387 C CA . HIS A 1 567 ? -6.316 -37.312 -17.047 1 91.94 567 HIS A CA 1
ATOM 4388 C C . HIS A 1 567 ? -6.039 -36.281 -18.141 1 91.94 567 HIS A C 1
ATOM 4390 O O . HIS A 1 567 ? -6.047 -36.625 -19.328 1 91.94 567 HIS A O 1
ATOM 4396 N N . ASN A 1 568 ? -5.785 -35.156 -17.75 1 91.31 568 ASN A N 1
ATOM 4397 C CA . ASN A 1 568 ? -5.457 -34.094 -18.688 1 91.31 568 ASN A CA 1
ATOM 4398 C C . ASN A 1 568 ? -4.176 -34.375 -19.453 1 91.31 568 ASN A C 1
ATOM 4400 O O . ASN A 1 568 ? -4.109 -34.188 -20.672 1 91.31 568 ASN A O 1
ATOM 4404 N N . ALA A 1 569 ? -3.24 -34.875 -18.734 1 90.81 569 ALA A N 1
ATOM 4405 C CA . ALA A 1 569 ? -1.972 -35.219 -19.375 1 90.81 569 ALA A CA 1
ATOM 4406 C C . ALA A 1 569 ? -2.166 -36.281 -20.453 1 90.81 569 ALA A C 1
ATOM 4408 O O . ALA A 1 569 ? -1.505 -36.25 -21.484 1 90.81 569 ALA A O 1
ATOM 4409 N N . VAL A 1 570 ? -3.027 -37.188 -20.188 1 94.25 570 VAL A N 1
ATOM 4410 C CA . VAL A 1 570 ? -3.357 -38.219 -21.172 1 94.25 570 VAL A CA 1
ATOM 4411 C C . VAL A 1 570 ? -3.949 -37.531 -22.422 1 94.25 570 VAL A C 1
ATOM 4413 O O . VAL A 1 570 ? -3.52 -37.812 -23.547 1 94.25 570 VAL A O 1
ATOM 4416 N N . ALA A 1 571 ? -4.867 -36.75 -22.172 1 95.25 571 ALA A N 1
ATOM 4417 C CA . ALA A 1 571 ? -5.535 -36.062 -23.281 1 95.25 571 ALA A CA 1
ATOM 4418 C C . ALA A 1 571 ? -4.543 -35.219 -24.078 1 95.25 571 ALA A C 1
ATOM 4420 O O . ALA A 1 571 ? -4.605 -35.188 -25.312 1 95.25 571 ALA A O 1
ATOM 4421 N N . ILE A 1 572 ? -3.645 -34.594 -23.484 1 93.5 572 ILE A N 1
ATOM 4422 C CA . ILE A 1 572 ? -2.627 -33.781 -24.125 1 93.5 572 ILE A CA 1
ATOM 4423 C C . ILE A 1 572 ? -1.751 -34.656 -25.031 1 93.5 572 ILE A C 1
ATOM 4425 O O . ILE A 1 572 ? -1.449 -34.281 -26.156 1 93.5 572 ILE A O 1
ATOM 4429 N N . ALA A 1 573 ? -1.338 -35.75 -24.469 1 92.25 573 ALA A N 1
ATOM 4430 C CA . ALA A 1 573 ? -0.495 -36.656 -25.234 1 92.25 573 ALA A CA 1
ATOM 4431 C C . ALA A 1 573 ? -1.182 -37.094 -26.516 1 92.25 573 ALA A C 1
ATOM 4433 O O . ALA A 1 573 ? -0.543 -37.156 -27.578 1 92.25 573 ALA A O 1
ATOM 4434 N N . ILE A 1 574 ? -2.436 -37.344 -26.438 1 94.81 574 ILE A N 1
ATOM 4435 C CA . ILE A 1 574 ? -3.201 -37.75 -27.609 1 94.81 574 ILE A CA 1
ATOM 4436 C C . ILE A 1 574 ? -3.369 -36.562 -28.578 1 94.81 574 ILE A C 1
ATOM 4438 O O . ILE A 1 574 ? -3.141 -36.719 -29.781 1 94.81 574 ILE A O 1
ATOM 4442 N N . LYS A 1 575 ? -3.732 -35.469 -28.031 1 93.19 575 LYS A N 1
ATOM 4443 C CA . LYS A 1 575 ? -3.955 -34.281 -28.828 1 93.19 575 LYS A CA 1
ATOM 4444 C C . LYS A 1 575 ? -2.701 -33.875 -29.609 1 93.19 575 LYS A C 1
ATOM 4446 O O . LYS A 1 575 ? -2.787 -33.469 -30.766 1 93.19 575 LYS A O 1
ATOM 4451 N N . ASN A 1 576 ? -1.533 -34.094 -28.984 1 89.44 576 ASN A N 1
ATOM 4452 C CA . ASN A 1 576 ? -0.271 -33.688 -29.594 1 89.44 576 ASN A CA 1
ATOM 4453 C C . ASN A 1 576 ? 0.331 -34.781 -30.438 1 89.44 576 ASN A C 1
ATOM 4455 O O . ASN A 1 576 ? 1.443 -34.656 -30.953 1 89.44 576 ASN A O 1
ATOM 4459 N N . GLY A 1 577 ? -0.313 -35.875 -30.5 1 87.88 577 GLY A N 1
ATOM 4460 C CA . GLY A 1 577 ? 0.134 -36.969 -31.359 1 87.88 577 GLY A CA 1
ATOM 4461 C C . GLY A 1 577 ? 1.226 -37.812 -30.734 1 87.88 577 GLY A C 1
ATOM 4462 O O . GLY A 1 577 ? 1.897 -38.594 -31.422 1 87.88 577 GLY A O 1
ATOM 4463 N N . ILE A 1 578 ? 1.445 -37.625 -29.5 1 89.19 578 ILE A N 1
ATOM 4464 C CA . ILE A 1 578 ? 2.457 -38.406 -28.781 1 89.19 578 ILE A CA 1
ATOM 4465 C C . ILE A 1 578 ? 1.973 -39.812 -28.578 1 89.19 578 ILE A C 1
ATOM 4467 O O . ILE A 1 578 ? 2.775 -40.75 -28.562 1 89.19 578 ILE A O 1
ATOM 4471 N N . ALA A 1 579 ? 0.674 -39.969 -28.375 1 93.5 579 ALA A N 1
ATOM 4472 C CA . ALA A 1 579 ? 0.025 -41.281 -28.219 1 93.5 579 ALA A CA 1
ATOM 4473 C C . ALA A 1 579 ? -1.256 -41.344 -29.047 1 93.5 579 ALA A C 1
ATOM 4475 O O . ALA A 1 579 ? -1.778 -40.312 -29.484 1 93.5 579 ALA A O 1
ATOM 4476 N N . ASP A 1 580 ? -1.662 -42.562 -29.203 1 95.12 580 ASP A N 1
ATOM 4477 C CA . ASP A 1 580 ? -2.855 -42.781 -30.016 1 95.12 580 ASP A CA 1
ATOM 4478 C C . ASP A 1 580 ? -4.074 -43.062 -29.141 1 95.12 580 ASP A C 1
ATOM 4480 O O . ASP A 1 580 ? -5.211 -42.875 -29.578 1 95.12 580 ASP A O 1
ATOM 4484 N N . VAL A 1 581 ? -3.824 -43.594 -28.016 1 96.5 581 VAL A N 1
ATOM 4485 C CA . VAL A 1 581 ? -4.906 -43.938 -27.094 1 96.5 581 VAL A CA 1
ATOM 4486 C C . VAL A 1 581 ? -4.418 -43.875 -25.656 1 96.5 581 VAL A C 1
ATOM 4488 O O . VAL A 1 581 ? -3.232 -44.062 -25.391 1 96.5 581 VAL A O 1
ATOM 4491 N N . GLY A 1 582 ? -5.277 -43.531 -24.766 1 95.75 582 GLY A N 1
ATOM 4492 C CA . GLY A 1 582 ? -5.012 -43.531 -23.328 1 95.75 582 GLY A CA 1
ATOM 4493 C C . GLY A 1 582 ? -6.266 -43.656 -22.484 1 95.75 582 GLY A C 1
ATOM 4494 O O . GLY A 1 582 ? -7.375 -43.438 -22.984 1 95.75 582 GLY A O 1
ATOM 4495 N N . ILE A 1 583 ? -6.105 -44.094 -21.266 1 94.94 583 ILE A N 1
ATOM 4496 C CA . ILE A 1 583 ? -7.254 -44.219 -20.375 1 94.94 583 ILE A CA 1
ATOM 4497 C C . ILE A 1 583 ? -7.465 -42.938 -19.594 1 94.94 583 ILE A C 1
ATOM 4499 O O . ILE A 1 583 ? -6.5 -42.281 -19.188 1 94.94 583 ILE A O 1
ATOM 4503 N N . GLY A 1 584 ? -8.695 -42.5 -19.5 1 94.62 584 GLY A N 1
ATOM 4504 C CA . GLY A 1 584 ? -9.07 -41.312 -18.766 1 94.62 584 GLY A CA 1
ATOM 4505 C C . GLY A 1 584 ? -10.562 -41.188 -18.547 1 94.62 584 GLY A C 1
ATOM 4506 O O . GLY A 1 584 ? -11.258 -42.188 -18.391 1 94.62 584 GLY A O 1
ATOM 4507 N N . ILE A 1 585 ? -11.016 -39.938 -18.453 1 95.62 585 ILE A N 1
ATOM 4508 C CA . ILE A 1 585 ? -12.438 -39.75 -18.188 1 95.62 585 ILE A CA 1
ATOM 4509 C C . ILE A 1 585 ? -13.055 -38.938 -19.344 1 95.62 585 ILE A C 1
ATOM 4511 O O . ILE A 1 585 ? -12.367 -38.156 -20 1 95.62 585 ILE A O 1
ATOM 4515 N N . LYS A 1 586 ? -14.32 -39.062 -19.484 1 96.94 586 LYS A N 1
ATOM 4516 C CA . LYS A 1 586 ? -15.055 -38.469 -20.609 1 96.94 586 LYS A CA 1
ATOM 4517 C C . LYS A 1 586 ? -15.016 -36.938 -20.547 1 96.94 586 LYS A C 1
ATOM 4519 O O . LYS A 1 586 ? -14.867 -36.281 -21.578 1 96.94 586 LYS A O 1
ATOM 4524 N N . THR A 1 587 ? -15.18 -36.438 -19.391 1 94.56 587 THR A N 1
ATOM 4525 C CA . THR A 1 587 ? -15.195 -34.969 -19.219 1 94.56 587 THR A CA 1
ATOM 4526 C C . THR A 1 587 ? -13.914 -34.344 -19.766 1 94.56 587 THR A C 1
ATOM 4528 O O . THR A 1 587 ? -13.953 -33.281 -20.391 1 94.56 587 THR A O 1
ATOM 4531 N N . VAL A 1 588 ? -12.781 -34.938 -19.547 1 94.5 588 VAL A N 1
ATOM 4532 C CA . VAL A 1 588 ? -11.492 -34.438 -20 1 94.5 588 VAL A CA 1
ATOM 4533 C C . VAL A 1 588 ? -11.391 -34.594 -21.516 1 94.5 588 VAL A C 1
ATOM 4535 O O . VAL A 1 588 ? -10.914 -33.688 -22.219 1 94.5 588 VAL A O 1
ATOM 4538 N N . ALA A 1 589 ? -11.812 -35.75 -22.031 1 96.31 589 ALA A N 1
ATOM 4539 C CA . ALA A 1 589 ? -11.812 -35.938 -23.469 1 96.31 589 ALA A CA 1
ATOM 4540 C C . ALA A 1 589 ? -12.57 -34.812 -24.172 1 96.31 589 ALA A C 1
ATOM 4542 O O . ALA A 1 589 ? -12.102 -34.25 -25.172 1 96.31 589 ALA A O 1
ATOM 4543 N N . ARG A 1 590 ? -13.664 -34.438 -23.609 1 94.25 590 ARG A N 1
ATOM 4544 C CA . ARG A 1 590 ? -14.492 -33.406 -24.188 1 94.25 590 ARG A CA 1
ATOM 4545 C C . ARG A 1 590 ? -13.797 -32.062 -24.109 1 94.25 590 ARG A C 1
ATOM 4547 O O . ARG A 1 590 ? -13.875 -31.25 -25.047 1 94.25 590 ARG A O 1
ATOM 4554 N N . LEU A 1 591 ? -13.211 -31.812 -23.047 1 92.06 591 LEU A N 1
ATOM 4555 C CA . LEU A 1 591 ? -12.508 -30.562 -22.844 1 92.06 591 LEU A CA 1
ATOM 4556 C C . LEU A 1 591 ? -11.445 -30.344 -23.922 1 92.06 591 LEU A C 1
ATOM 4558 O O . LEU A 1 591 ? -11.164 -29.203 -24.312 1 92.06 591 LEU A O 1
ATOM 4562 N N . TYR A 1 592 ? -10.844 -31.375 -24.375 1 94.69 592 TYR A N 1
ATOM 4563 C CA . TYR A 1 592 ? -9.758 -31.281 -25.344 1 94.69 592 TYR A CA 1
ATOM 4564 C C . TYR A 1 592 ? -10.258 -31.578 -26.75 1 94.69 592 TYR A C 1
ATOM 4566 O O . TYR A 1 592 ? -9.461 -31.75 -27.688 1 94.69 592 TYR A O 1
ATOM 4574 N N . ASN A 1 593 ? -11.586 -31.703 -26.938 1 94.81 593 ASN A N 1
ATOM 4575 C CA . ASN A 1 593 ? -12.219 -32.031 -28.219 1 94.81 593 ASN A CA 1
ATOM 4576 C C . ASN A 1 593 ? -11.688 -33.312 -28.812 1 94.81 593 ASN A C 1
ATOM 4578 O O . ASN A 1 593 ? -11.281 -33.344 -29.969 1 94.81 593 ASN A O 1
ATOM 4582 N N . LEU A 1 594 ? -11.586 -34.281 -27.953 1 97.56 594 LEU A N 1
ATOM 4583 C CA . LEU A 1 594 ? -11.156 -35.625 -28.359 1 97.56 594 LEU A CA 1
ATOM 4584 C C . LEU A 1 594 ? -12.32 -36.594 -28.266 1 97.56 594 LEU A C 1
ATOM 4586 O O . LEU A 1 594 ? -13.336 -36.312 -27.625 1 97.56 594 LEU A O 1
ATOM 4590 N N . ASP A 1 595 ? -12.188 -37.688 -28.984 1 97.62 595 ASP A N 1
ATOM 4591 C CA . ASP A 1 595 ? -13.219 -38.719 -28.938 1 97.62 595 ASP A CA 1
ATOM 4592 C C . ASP A 1 595 ? -12.977 -39.688 -27.781 1 97.62 595 ASP A C 1
ATOM 4594 O O . ASP A 1 595 ? -11.891 -39.719 -27.203 1 97.62 595 ASP A O 1
ATOM 4598 N N . PHE A 1 596 ? -14.062 -40.406 -27.438 1 97.81 596 PHE A N 1
ATOM 4599 C CA . PHE A 1 596 ? -14.055 -41.156 -26.188 1 97.81 596 PHE A CA 1
ATOM 4600 C C . PHE A 1 596 ? -14.805 -42.469 -26.344 1 97.81 596 PHE A C 1
ATOM 4602 O O . PHE A 1 596 ? -15.859 -42.531 -26.984 1 97.81 596 PHE A O 1
ATOM 4609 N N . ILE A 1 597 ? -14.258 -43.594 -25.844 1 97.56 597 ILE A N 1
ATOM 4610 C CA . ILE A 1 597 ? -14.883 -44.906 -25.797 1 97.56 597 ILE A CA 1
ATOM 4611 C C . ILE A 1 597 ? -15.125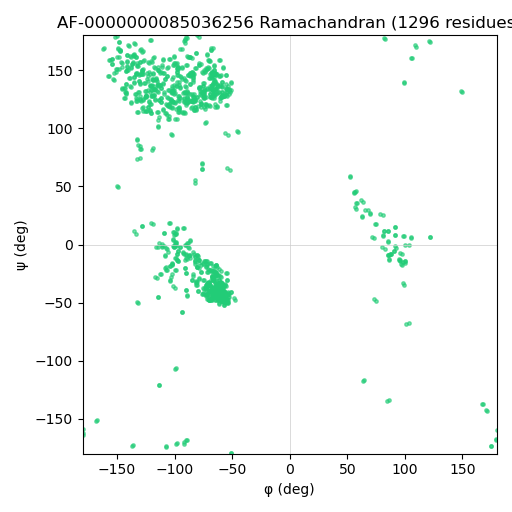 -45.312 -24.344 1 97.56 597 ILE A C 1
ATOM 4613 O O . ILE A 1 597 ? -14.195 -45.656 -23.625 1 97.56 597 ILE A O 1
ATOM 4617 N N . PRO A 1 598 ? -16.375 -45.312 -23.859 1 96.38 598 PRO A N 1
ATOM 4618 C CA . PRO A 1 598 ? -16.688 -45.594 -22.453 1 96.38 598 PRO A CA 1
ATOM 4619 C C . PRO A 1 598 ? -16.359 -47.031 -22.047 1 96.38 598 PRO A C 1
ATOM 4621 O O . PRO A 1 598 ? -16.562 -47.969 -22.828 1 96.38 598 PRO A O 1
ATOM 4624 N N . ILE A 1 599 ? -15.898 -47.219 -20.828 1 94.19 599 ILE A N 1
ATOM 4625 C CA . ILE A 1 599 ? -15.531 -48.562 -20.344 1 94.19 599 ILE A CA 1
ATOM 4626 C C . ILE A 1 599 ? -16.156 -48.812 -18.969 1 94.19 599 ILE A C 1
ATOM 4628 O O . ILE A 1 599 ? -16.688 -49.875 -18.703 1 94.19 599 ILE A O 1
ATOM 4632 N N . ALA A 1 600 ? -15.992 -47.906 -18.062 1 93.12 600 ALA A N 1
ATOM 4633 C CA . ALA A 1 600 ? -16.438 -48.094 -16.672 1 93.12 600 ALA A CA 1
ATOM 4634 C C . ALA A 1 600 ? -16.859 -46.75 -16.047 1 93.12 600 ALA A C 1
ATOM 4636 O O . ALA A 1 600 ? -16.812 -45.719 -16.703 1 93.12 600 ALA A O 1
ATOM 4637 N N . GLU A 1 601 ? -17.391 -46.906 -14.828 1 93.69 601 GLU A N 1
ATOM 4638 C CA . GLU A 1 601 ? -17.719 -45.75 -14.016 1 93.69 601 GLU A CA 1
ATOM 4639 C C . GLU A 1 601 ? -16.812 -45.656 -12.797 1 93.69 601 GLU A C 1
ATOM 4641 O O . GLU A 1 601 ? -16.328 -46.656 -12.289 1 93.69 601 GLU A O 1
ATOM 4646 N N . GLU A 1 602 ? -16.547 -44.469 -12.383 1 94.12 602 GLU A N 1
ATOM 4647 C CA . GLU A 1 602 ? -15.758 -44.25 -11.172 1 94.12 602 GLU A CA 1
ATOM 4648 C C . GLU A 1 602 ? -16.469 -43.312 -10.219 1 94.12 602 GLU A C 1
ATOM 4650 O O . GLU A 1 602 ? -17.203 -42.406 -10.656 1 94.12 602 GLU A O 1
ATOM 4655 N N . ASN A 1 603 ? -16.234 -43.5 -8.906 1 95.12 603 ASN A N 1
ATOM 4656 C CA . ASN A 1 603 ? -16.781 -42.594 -7.891 1 95.12 603 ASN A CA 1
ATOM 4657 C C . ASN A 1 603 ? -15.781 -41.531 -7.484 1 95.12 603 ASN A C 1
ATOM 4659 O O . ASN A 1 603 ? -14.68 -41.844 -7.023 1 95.12 603 ASN A O 1
ATOM 4663 N N . TYR A 1 604 ? -16.141 -40.312 -7.734 1 96.62 604 TYR A N 1
ATOM 4664 C CA . TYR A 1 604 ? -15.43 -39.156 -7.188 1 96.62 604 TYR A CA 1
ATOM 4665 C C . TYR A 1 604 ? -16.125 -38.625 -5.941 1 96.62 604 TYR A C 1
ATOM 4667 O O . TYR A 1 604 ? -17.188 -38.031 -6.031 1 96.62 604 TYR A O 1
ATOM 4675 N N . ASP A 1 605 ? -15.508 -38.844 -4.789 1 97.69 605 ASP A N 1
ATOM 4676 C CA . ASP A 1 605 ? -16.094 -38.5 -3.504 1 97.69 605 ASP A CA 1
ATOM 4677 C C . ASP A 1 605 ? -15.211 -37.531 -2.74 1 97.69 605 ASP A C 1
ATOM 4679 O O . ASP A 1 605 ? -14.156 -37.125 -3.236 1 97.69 605 ASP A O 1
ATOM 4683 N N . PHE A 1 606 ? -15.75 -37.094 -1.562 1 98 606 PHE A N 1
ATOM 4684 C CA . PHE A 1 606 ? -15.023 -36.094 -0.791 1 98 606 PHE A CA 1
ATOM 4685 C C . PHE A 1 606 ? -14.719 -36.594 0.61 1 98 606 PHE A C 1
ATOM 4687 O O . PHE A 1 606 ? -15.617 -37.062 1.326 1 98 606 PHE A O 1
ATOM 4694 N N . LEU A 1 607 ? -13.422 -36.594 0.931 1 97.56 607 LEU A N 1
ATOM 4695 C CA . LEU A 1 607 ? -13.008 -36.781 2.314 1 97.56 607 LEU A CA 1
ATOM 4696 C C . LEU A 1 607 ? -13.047 -35.5 3.1 1 97.56 607 LEU A C 1
ATOM 4698 O O . LEU A 1 607 ? -12.492 -34.469 2.656 1 97.56 607 LEU A O 1
ATOM 4702 N N . ILE A 1 608 ? -13.68 -35.5 4.254 1 97.44 608 ILE A N 1
ATOM 4703 C CA . ILE A 1 608 ? -13.703 -34.281 5.094 1 97.44 608 ILE A CA 1
ATOM 4704 C C . ILE A 1 608 ? -13.188 -34.625 6.488 1 97.44 608 ILE A C 1
ATOM 4706 O O . ILE A 1 608 ? -13.664 -35.594 7.117 1 97.44 608 ILE A O 1
ATOM 4710 N N . ARG A 1 609 ? -12.219 -33.875 6.918 1 95.38 609 ARG A N 1
ATOM 4711 C CA . ARG A 1 609 ? -11.734 -34.062 8.281 1 95.38 609 ARG A CA 1
ATOM 4712 C C . ARG A 1 609 ? -12.844 -33.812 9.297 1 95.38 609 ARG A C 1
ATOM 4714 O O . ARG A 1 609 ? -13.562 -32.812 9.195 1 95.38 609 ARG A O 1
ATOM 4721 N N . ARG A 1 610 ? -12.969 -34.625 10.305 1 95 610 ARG A N 1
ATOM 4722 C CA . ARG A 1 610 ? -14.047 -34.531 11.281 1 95 610 ARG A CA 1
ATOM 4723 C C . ARG A 1 610 ? -13.992 -33.219 12.023 1 95 610 ARG A C 1
ATOM 4725 O O . ARG A 1 610 ? -15.031 -32.594 12.273 1 95 610 ARG A O 1
ATOM 4732 N N . SER A 1 611 ? -12.852 -32.75 12.391 1 91.44 611 SER A N 1
ATOM 4733 C CA . SER A 1 611 ? -12.695 -31.5 13.125 1 91.44 611 SER A CA 1
ATOM 4734 C C . SER A 1 611 ? -13.102 -30.312 12.273 1 91.44 611 SER A C 1
ATOM 4736 O O . SER A 1 611 ? -13.406 -29.234 12.805 1 91.44 611 SER A O 1
ATOM 4738 N N . SER A 1 612 ? -13.094 -30.438 10.938 1 93.5 612 SER A N 1
ATOM 4739 C CA . SER A 1 612 ? -13.406 -29.344 10.023 1 93.5 612 SER A CA 1
ATOM 4740 C C . SER A 1 612 ? -14.906 -29.25 9.758 1 93.5 612 SER A C 1
ATOM 4742 O O . SER A 1 612 ? -15.375 -28.25 9.203 1 93.5 612 SER A O 1
ATOM 4744 N N . MET A 1 613 ? -15.625 -30.234 10.219 1 92.88 613 MET A N 1
ATOM 4745 C CA . MET A 1 613 ? -17.062 -30.281 9.945 1 92.88 613 MET A CA 1
ATOM 4746 C C . MET A 1 613 ? -17.781 -29.109 10.594 1 92.88 613 MET A C 1
ATOM 4748 O O . MET A 1 613 ? -18.859 -28.719 10.141 1 92.88 613 MET A O 1
ATOM 4752 N N . ARG A 1 614 ? -17.156 -28.484 11.531 1 90.19 614 ARG A N 1
ATOM 4753 C CA . ARG A 1 614 ? -17.781 -27.375 12.25 1 90.19 614 ARG A CA 1
ATOM 4754 C C . ARG A 1 614 ? -17.484 -26.047 11.586 1 90.19 614 ARG A C 1
ATOM 4756 O O . ARG A 1 614 ? -18.078 -25.016 11.93 1 90.19 614 ARG A O 1
ATOM 4763 N N . LYS A 1 615 ? -16.547 -26.078 10.695 1 91.31 615 LYS A N 1
ATOM 4764 C CA . LYS A 1 615 ? -16.219 -24.844 9.992 1 91.31 615 LYS A CA 1
ATOM 4765 C C . LYS A 1 615 ? -17.375 -24.391 9.109 1 91.31 615 LYS A C 1
ATOM 4767 O O . LYS A 1 615 ? -17.969 -25.188 8.383 1 91.31 615 LYS A O 1
ATOM 4772 N N . GLY A 1 616 ? -17.703 -23.109 9.18 1 93 616 GLY A N 1
ATOM 4773 C CA . GLY A 1 616 ? -18.75 -22.547 8.336 1 93 616 GLY A CA 1
ATOM 4774 C C . GLY A 1 616 ? -18.516 -22.781 6.852 1 93 616 GLY A C 1
ATOM 4775 O O . GLY A 1 616 ? -19.438 -23.047 6.102 1 93 616 GLY A O 1
ATOM 4776 N N . ALA A 1 617 ? -17.312 -22.75 6.438 1 93.75 617 ALA A N 1
ATOM 4777 C CA . ALA A 1 617 ? -16.969 -22.938 5.031 1 93.75 617 ALA A CA 1
ATOM 4778 C C . ALA A 1 617 ? -17.25 -24.359 4.562 1 93.75 617 ALA A C 1
ATOM 4780 O O . ALA A 1 617 ? -17.656 -24.562 3.42 1 93.75 617 ALA A O 1
ATOM 4781 N N . VAL A 1 618 ? -17.016 -25.312 5.41 1 95.81 618 VAL A N 1
ATOM 4782 C CA . VAL A 1 618 ? -17.281 -26.703 5.062 1 95.81 618 VAL A CA 1
ATOM 4783 C C . VAL A 1 618 ? -18.781 -26.938 4.957 1 95.81 618 VAL A C 1
ATOM 4785 O O . VAL A 1 618 ? -19.25 -27.625 4.039 1 95.81 618 VAL A O 1
ATOM 4788 N N . GLU A 1 619 ? -19.484 -26.328 5.871 1 96.44 619 GLU A N 1
ATOM 4789 C CA . GLU A 1 619 ? -20.938 -26.406 5.809 1 96.44 619 GLU A CA 1
ATOM 4790 C C . GLU A 1 619 ? -21.469 -25.828 4.496 1 96.44 619 GLU A C 1
ATOM 4792 O O . GLU A 1 619 ? -22.359 -26.422 3.873 1 96.44 619 GLU A O 1
ATOM 4797 N N . GLU A 1 620 ? -20.938 -24.75 4.152 1 96.75 620 GLU A N 1
ATOM 4798 C CA . GLU A 1 620 ? -21.359 -24.109 2.906 1 96.75 620 GLU A CA 1
ATOM 4799 C C . GLU A 1 620 ? -20.984 -24.969 1.7 1 96.75 620 GLU A C 1
ATOM 4801 O O . GLU A 1 620 ? -21.75 -25.062 0.735 1 96.75 620 GLU A O 1
ATOM 4806 N N . PHE A 1 621 ? -19.875 -25.594 1.678 1 97.19 621 PHE A N 1
ATOM 4807 C CA . PHE A 1 621 ? -19.453 -26.484 0.609 1 97.19 621 PHE A CA 1
ATOM 4808 C C . PHE A 1 621 ? -20.484 -27.594 0.407 1 97.19 621 PHE A C 1
ATOM 4810 O O . PHE A 1 621 ? -20.906 -27.859 -0.72 1 97.19 621 PHE A O 1
ATOM 4817 N N . LEU A 1 622 ? -20.828 -28.219 1.499 1 97.5 622 LEU A N 1
ATOM 4818 C CA . LEU A 1 622 ? -21.797 -29.312 1.443 1 97.5 622 LEU A CA 1
ATOM 4819 C C . LEU A 1 622 ? -23.141 -28.812 0.924 1 97.5 622 LEU A C 1
ATOM 4821 O O . LEU A 1 622 ? -23.812 -29.516 0.163 1 97.5 622 LEU A O 1
ATOM 4825 N N . ARG A 1 623 ? -23.469 -27.656 1.359 1 97.31 623 ARG A N 1
ATOM 4826 C CA . ARG A 1 623 ? -24.703 -27.062 0.876 1 97.31 623 ARG A CA 1
ATOM 4827 C C . ARG A 1 623 ? -24.672 -26.844 -0.633 1 97.31 623 ARG A C 1
ATOM 4829 O O . ARG A 1 623 ? -25.609 -27.203 -1.344 1 97.31 623 ARG A O 1
ATOM 4836 N N . ILE A 1 624 ? -23.625 -26.328 -1.132 1 97.69 624 ILE A N 1
ATOM 4837 C CA . ILE A 1 624 ? -23.469 -26.062 -2.561 1 97.69 624 ILE A CA 1
ATOM 4838 C C . ILE A 1 624 ? -23.453 -27.391 -3.318 1 97.69 624 ILE A C 1
ATOM 4840 O O . ILE A 1 624 ? -24.062 -27.516 -4.383 1 97.69 624 ILE A O 1
ATOM 4844 N N . LEU A 1 625 ? -22.672 -28.359 -2.777 1 97.5 625 LEU A N 1
ATOM 4845 C CA . LEU A 1 625 ? -22.594 -29.672 -3.396 1 97.5 625 LEU A CA 1
ATOM 4846 C C . LEU A 1 625 ? -23.984 -30.25 -3.646 1 97.5 625 LEU A C 1
ATOM 4848 O O . LEU A 1 625 ? -24.266 -30.766 -4.73 1 97.5 625 LEU A O 1
ATOM 4852 N N . ARG A 1 626 ? -24.875 -30.094 -2.746 1 97.31 626 ARG A N 1
ATOM 4853 C CA . ARG A 1 626 ? -26.234 -30.594 -2.879 1 97.31 626 ARG A CA 1
ATOM 4854 C C . ARG A 1 626 ? -27.047 -29.719 -3.836 1 97.31 626 ARG A C 1
ATOM 4856 O O . ARG A 1 626 ? -27.781 -30.25 -4.684 1 97.31 626 ARG A O 1
ATOM 4863 N N . GLU A 1 627 ? -26.875 -28.484 -3.707 1 97 627 GLU A N 1
ATOM 4864 C CA . GLU A 1 627 ? -27.625 -27.531 -4.527 1 97 627 GLU A CA 1
ATOM 4865 C C . GLU A 1 627 ? -27.25 -27.656 -6 1 97 627 GLU A C 1
ATOM 4867 O O . GLU A 1 627 ? -28.062 -27.391 -6.879 1 97 627 GLU A O 1
ATOM 4872 N N . PHE A 1 628 ? -26.094 -28.094 -6.293 1 97.12 628 PHE A N 1
ATOM 4873 C CA . PHE A 1 628 ? -25.562 -28.062 -7.652 1 97.12 628 PHE A CA 1
ATOM 4874 C C . PHE A 1 628 ? -25.719 -29.422 -8.32 1 97.12 628 PHE A C 1
ATOM 4876 O O . PHE A 1 628 ? -25.141 -29.672 -9.383 1 97.12 628 PHE A O 1
ATOM 4883 N N . ARG A 1 629 ? -26.391 -30.297 -7.754 1 97.25 629 ARG A N 1
ATOM 4884 C CA . ARG A 1 629 ? -26.609 -31.609 -8.336 1 97.25 629 ARG A CA 1
ATOM 4885 C C . ARG A 1 629 ? -27.031 -31.5 -9.797 1 97.25 629 ARG A C 1
ATOM 4887 O O . ARG A 1 629 ? -26.453 -32.156 -10.664 1 97.25 629 ARG A O 1
ATOM 4894 N N . SER A 1 630 ? -27.984 -30.641 -10.102 1 96.62 630 SER A N 1
ATOM 4895 C CA . SER A 1 630 ? -28.5 -30.484 -11.453 1 96.62 630 SER A CA 1
ATOM 4896 C C . SER A 1 630 ? -27.422 -29.906 -12.383 1 96.62 630 SER A C 1
ATOM 4898 O O . SER A 1 630 ? -27.281 -30.359 -13.523 1 96.62 630 SER A O 1
ATOM 4900 N N . LYS A 1 631 ? -26.703 -28.969 -11.953 1 96.38 631 LYS A N 1
ATOM 4901 C CA . LYS A 1 631 ? -25.641 -28.344 -12.75 1 96.38 631 LYS A CA 1
ATOM 4902 C C . LYS A 1 631 ? -24.547 -29.359 -13.062 1 96.38 631 LYS A C 1
ATOM 4904 O O . LYS A 1 631 ? -23.984 -29.344 -14.164 1 96.38 631 LYS A O 1
ATOM 4909 N N . LEU A 1 632 ? -24.203 -30.156 -12.047 1 96.81 632 LEU A N 1
ATOM 4910 C CA . LEU A 1 632 ? -23.203 -31.188 -12.25 1 96.81 632 LEU A CA 1
ATOM 4911 C C . LEU A 1 632 ? -23.656 -32.188 -13.312 1 96.81 632 LEU A C 1
ATOM 4913 O O . LEU A 1 632 ? -22.859 -32.625 -14.156 1 96.81 632 LEU A O 1
ATOM 4917 N N . ASN A 1 633 ? -24.891 -32.469 -13.336 1 96.44 633 ASN A N 1
ATOM 4918 C CA . ASN A 1 633 ? -25.438 -33.438 -14.289 1 96.44 633 ASN A CA 1
ATOM 4919 C C . ASN A 1 633 ? -25.469 -32.844 -15.703 1 96.44 633 ASN A C 1
ATOM 4921 O O . ASN A 1 633 ? -25.641 -33.594 -16.672 1 96.44 633 ASN A O 1
ATOM 4925 N N . GLU A 1 634 ? -25.312 -31.609 -15.828 1 95.44 634 GLU A N 1
ATOM 4926 C CA . GLU A 1 634 ? -25.234 -30.969 -17.141 1 95.44 634 GLU A CA 1
ATOM 4927 C C . GLU A 1 634 ? -23.859 -31.156 -17.766 1 95.44 634 GLU A C 1
ATOM 4929 O O . GLU A 1 634 ? -23.688 -30.969 -18.969 1 95.44 634 GLU A O 1
ATOM 4934 N N . LEU A 1 635 ? -22.891 -31.531 -17 1 93.81 635 LEU A N 1
ATOM 4935 C CA . LEU A 1 635 ? -21.547 -31.781 -17.516 1 93.81 635 LEU A CA 1
ATOM 4936 C C . LEU A 1 635 ? -21.453 -33.156 -18.141 1 93.81 635 LEU A C 1
ATOM 4938 O O . LEU A 1 635 ? -21.75 -34.156 -17.5 1 93.81 635 LEU A O 1
ATOM 4942 N N . ASP A 1 636 ? -21 -33.188 -19.344 1 93.69 636 ASP A N 1
ATOM 4943 C CA . ASP A 1 636 ? -20.906 -34.469 -20.062 1 93.69 636 ASP A CA 1
ATOM 4944 C C . ASP A 1 636 ? -19.906 -35.406 -19.391 1 93.69 636 ASP A C 1
ATOM 4946 O O . ASP A 1 636 ? -18.734 -35.062 -19.266 1 93.69 636 ASP A O 1
ATOM 4950 N N . GLY A 1 637 ? -20.406 -36.5 -18.953 1 95 637 GLY A N 1
ATOM 4951 C CA . GLY A 1 637 ? -19.547 -37.5 -18.359 1 95 637 GLY A CA 1
ATOM 4952 C C . GLY A 1 637 ? -19.625 -37.531 -16.844 1 95 637 GLY A C 1
ATOM 4953 O O . GLY A 1 637 ? -18.922 -38.312 -16.188 1 95 637 GLY A O 1
ATOM 4954 N N . ILE A 1 638 ? -20.438 -36.656 -16.219 1 96.31 638 ILE A N 1
ATOM 4955 C CA . ILE A 1 638 ? -20.625 -36.625 -14.781 1 96.31 638 ILE A CA 1
ATOM 4956 C C . ILE A 1 638 ? -22.078 -37 -14.445 1 96.31 638 ILE A C 1
ATOM 4958 O O . ILE A 1 638 ? -23 -36.562 -15.133 1 96.31 638 ILE A O 1
ATOM 4962 N N . GLU A 1 639 ? -22.25 -37.812 -13.422 1 96.88 639 GLU A N 1
ATOM 4963 C CA . GLU A 1 639 ? -23.578 -38.188 -12.93 1 96.88 639 GLU A CA 1
ATOM 4964 C C . GLU A 1 639 ? -23.656 -38.062 -11.414 1 96.88 639 GLU A C 1
ATOM 4966 O O . GLU A 1 639 ? -23 -38.781 -10.672 1 96.88 639 GLU A O 1
ATOM 4971 N N . ALA A 1 640 ? -24.438 -37.188 -10.977 1 96.94 640 ALA A N 1
ATOM 4972 C CA . ALA A 1 640 ? -24.656 -36.969 -9.547 1 96.94 640 ALA A CA 1
ATOM 4973 C C . ALA A 1 640 ? -25.969 -37.594 -9.094 1 96.94 640 ALA A C 1
ATOM 4975 O O . ALA A 1 640 ? -27.031 -37.25 -9.617 1 96.94 640 ALA A O 1
ATOM 4976 N N . SER A 1 641 ? -25.875 -38.469 -8.117 1 95.25 641 SER A N 1
ATOM 4977 C CA . SER A 1 641 ? -27.062 -39.156 -7.598 1 95.25 641 SER A CA 1
ATOM 4978 C C . SER A 1 641 ? -27.703 -38.344 -6.461 1 95.25 641 SER A C 1
ATOM 4980 O O . SER A 1 641 ? -27.188 -37.312 -6.059 1 95.25 641 SER A O 1
ATOM 4982 N N . ASP A 1 642 ? -28.812 -38.875 -5.969 1 94.75 642 ASP A N 1
ATOM 4983 C CA . ASP A 1 642 ? -29.594 -38.156 -4.969 1 94.75 642 ASP A CA 1
ATOM 4984 C C . ASP A 1 642 ? -28.891 -38.156 -3.615 1 94.75 642 ASP A C 1
ATOM 4986 O O . ASP A 1 642 ? -29.188 -37.312 -2.76 1 94.75 642 ASP A O 1
ATOM 4990 N N . ASP A 1 643 ? -28.016 -39 -3.461 1 95.44 643 ASP A N 1
ATOM 4991 C CA . ASP A 1 643 ? -27.359 -39.094 -2.166 1 95.44 643 ASP A CA 1
ATOM 4992 C C . ASP A 1 643 ? -26.094 -38.25 -2.141 1 95.44 643 ASP A C 1
ATOM 4994 O O . ASP A 1 643 ? -25.234 -38.406 -1.264 1 95.44 643 ASP A O 1
ATOM 4998 N N . ILE A 1 644 ? -25.938 -37.375 -3.109 1 97.31 644 ILE A N 1
ATOM 4999 C CA . ILE A 1 644 ? -24.781 -36.5 -3.145 1 97.31 644 ILE A CA 1
ATOM 5000 C C . ILE A 1 644 ? -24.734 -35.656 -1.859 1 97.31 644 ILE A C 1
ATOM 5002 O O . ILE A 1 644 ? -25.75 -35.188 -1.384 1 97.31 644 ILE A O 1
ATOM 5006 N N . GLY A 1 645 ? -23.609 -35.594 -1.203 1 96.38 645 GLY A N 1
ATOM 5007 C CA . GLY A 1 645 ? -23.406 -34.781 -0.01 1 96.38 645 GLY A CA 1
ATOM 5008 C C . GLY A 1 645 ? -23.688 -35.531 1.274 1 96.38 645 GLY A C 1
ATOM 5009 O O . GLY A 1 645 ? -23.531 -34.969 2.369 1 96.38 645 GLY A O 1
ATOM 5010 N N . LEU A 1 646 ? -24.078 -36.75 1.149 1 96 646 LEU A N 1
ATOM 5011 C CA . LEU A 1 646 ? -24.359 -37.562 2.334 1 96 646 LEU A CA 1
ATOM 5012 C C . LEU A 1 646 ? -23.172 -38.438 2.684 1 96 646 LEU A C 1
ATOM 5014 O O . LEU A 1 646 ? -22.391 -38.812 1.805 1 96 646 LEU A O 1
ATOM 5018 N N . PRO A 1 647 ? -23.016 -38.781 3.967 1 95.75 647 PRO A N 1
ATOM 5019 C CA . PRO A 1 647 ? -21.922 -39.656 4.375 1 95.75 647 PRO A CA 1
ATOM 5020 C C . PRO A 1 647 ? -22.062 -41.062 3.814 1 95.75 647 PRO A C 1
ATOM 5022 O O . PRO A 1 647 ? -23.172 -41.594 3.719 1 95.75 647 PRO A O 1
ATOM 5025 N N . ILE A 1 648 ? -20.906 -41.562 3.41 1 93.06 648 ILE A N 1
ATOM 5026 C CA . ILE A 1 648 ? -20.844 -42.938 2.959 1 93.06 648 ILE A CA 1
ATOM 5027 C C . ILE A 1 648 ? -20.453 -43.844 4.129 1 93.06 648 ILE A C 1
ATOM 5029 O O . ILE A 1 648 ? -19.438 -43.625 4.793 1 93.06 648 ILE A O 1
ATOM 5033 N N . SER A 1 649 ? -21.312 -44.719 4.582 1 79.5 649 SER A N 1
ATOM 5034 C CA . SER A 1 649 ? -21.094 -45.594 5.711 1 79.5 649 SER A CA 1
ATOM 5035 C C . SER A 1 649 ? -20.141 -46.75 5.328 1 79.5 649 SER A C 1
ATOM 5037 O O . SER A 1 649 ? -20.234 -47.281 4.223 1 79.5 649 SER A O 1
ATOM 5039 N N . PRO A 1 650 ? -19.234 -47.031 6.332 1 67.12 650 PRO A N 1
ATOM 5040 C CA . PRO A 1 650 ? -18.391 -48.188 6.055 1 67.12 650 PRO A CA 1
ATOM 5041 C C . PRO A 1 650 ? -19.203 -49.469 5.891 1 67.12 650 PRO A C 1
ATOM 5043 O O . PRO A 1 650 ? -20.297 -49.594 6.441 1 67.12 650 PRO A O 1
ATOM 5046 N N . MET B 1 1 ? -35.844 28.875 11.016 1 29.11 1 MET B N 1
ATOM 5047 C CA . MET B 1 1 ? -35.375 28.25 12.242 1 29.11 1 MET B CA 1
ATOM 5048 C C . MET B 1 1 ? -34.125 27.406 11.969 1 29.11 1 MET B C 1
ATOM 5050 O O . MET B 1 1 ? -34.094 26.641 11 1 29.11 1 MET B O 1
ATOM 5054 N N . ARG B 1 2 ? -33 27.875 12.422 1 39.97 2 ARG B N 1
ATOM 5055 C CA . ARG B 1 2 ? -31.703 27.203 12.258 1 39.97 2 ARG B CA 1
ATOM 5056 C C . ARG B 1 2 ? -31.828 25.719 12.578 1 39.97 2 ARG B C 1
ATOM 5058 O O . ARG B 1 2 ? -32.312 25.344 13.648 1 39.97 2 ARG B O 1
ATOM 5065 N N . LYS B 1 3 ? -31.984 24.859 11.57 1 43.06 3 LYS B N 1
ATOM 5066 C CA . LYS B 1 3 ? -32.125 23.422 11.82 1 43.06 3 LYS B CA 1
ATOM 5067 C C . LYS B 1 3 ? -30.938 22.891 12.625 1 43.06 3 LYS B C 1
ATOM 5069 O O . LYS B 1 3 ? -29.781 23.031 12.203 1 43.06 3 LYS B O 1
ATOM 5074 N N . VAL B 1 4 ? -31.203 22.844 13.992 1 47.53 4 VAL B N 1
ATOM 5075 C CA . VAL B 1 4 ? -30.266 22.281 14.953 1 47.53 4 VAL B CA 1
ATOM 5076 C C . VAL B 1 4 ? -30.141 20.781 14.711 1 47.53 4 VAL B C 1
ATOM 5078 O O . VAL B 1 4 ? -31.094 20.125 14.281 1 47.53 4 VAL B O 1
ATOM 5081 N N . PHE B 1 5 ? -28.875 20.281 14.648 1 56.53 5 PHE B N 1
ATOM 5082 C CA . PHE B 1 5 ? -28.578 18.859 14.523 1 56.53 5 PHE B CA 1
ATOM 5083 C C . PHE B 1 5 ? -29.312 18.062 15.586 1 56.53 5 PHE B C 1
ATOM 5085 O O . PHE B 1 5 ? -28.781 17.812 16.672 1 56.53 5 PHE B O 1
ATOM 5092 N N . ARG B 1 6 ? -30.703 17.969 15.656 1 53.03 6 ARG B N 1
ATOM 5093 C CA . ARG B 1 6 ? -31.516 17.438 16.75 1 53.03 6 ARG B CA 1
ATOM 5094 C C . ARG B 1 6 ? -31.312 15.945 16.922 1 53.03 6 ARG B C 1
ATOM 5096 O O . ARG B 1 6 ? -31.297 15.438 18.047 1 53.03 6 ARG B O 1
ATOM 5103 N N . ASN B 1 7 ? -31.016 15.172 15.898 1 75.94 7 ASN B N 1
ATOM 5104 C CA . ASN B 1 7 ? -30.891 13.727 16.094 1 75.94 7 ASN B CA 1
ATOM 5105 C C . ASN B 1 7 ? -29.609 13.188 15.445 1 75.94 7 ASN B C 1
ATOM 5107 O O . ASN B 1 7 ? -29.641 12.68 14.32 1 75.94 7 ASN B O 1
ATOM 5111 N N . LEU B 1 8 ? -28.594 13.305 16.266 1 87.69 8 LEU B N 1
ATOM 5112 C CA . LEU B 1 8 ? -27.297 12.82 15.781 1 87.69 8 LEU B CA 1
ATOM 5113 C C . LEU B 1 8 ? -27.266 11.297 15.727 1 87.69 8 LEU B C 1
ATOM 5115 O O . LEU B 1 8 ? -27.828 10.633 16.609 1 87.69 8 LEU B O 1
ATOM 5119 N N . LYS B 1 9 ? -26.781 10.82 14.672 1 93.31 9 LYS B N 1
ATOM 5120 C CA . LYS B 1 9 ? -26.516 9.383 14.586 1 93.31 9 LYS B CA 1
ATOM 5121 C C . LYS B 1 9 ? -25.141 9.047 15.125 1 93.31 9 LYS B C 1
ATOM 5123 O O . LYS B 1 9 ? -24.203 9.836 14.992 1 93.31 9 LYS B O 1
ATOM 5128 N N . SER B 1 10 ? -25.047 7.934 15.719 1 93.88 10 SER B N 1
ATOM 5129 C CA . SER B 1 10 ? -23.734 7.488 16.188 1 93.88 10 SER B CA 1
ATOM 5130 C C . SER B 1 10 ? -22.828 7.129 15.023 1 93.88 10 SER B C 1
ATOM 5132 O O . SER B 1 10 ? -23.297 6.832 13.922 1 93.88 10 SER B O 1
ATOM 5134 N N . LEU B 1 11 ? -21.562 7.152 15.258 1 94.5 11 LEU B N 1
ATOM 5135 C CA . LEU B 1 11 ? -20.578 6.809 14.242 1 94.5 11 LEU B CA 1
ATOM 5136 C C . LEU B 1 11 ? -20.797 5.383 13.742 1 94.5 11 LEU B C 1
ATOM 5138 O O . LEU B 1 11 ? -20.75 5.133 12.531 1 94.5 11 LEU B O 1
ATOM 5142 N N . GLU B 1 12 ? -21.078 4.441 14.625 1 94.44 12 GLU B N 1
ATOM 5143 C CA . GLU B 1 12 ? -21.281 3.041 14.266 1 94.44 12 GLU B CA 1
ATOM 5144 C C . GLU B 1 12 ? -22.5 2.867 13.367 1 94.44 12 GLU B C 1
ATOM 5146 O O . GLU B 1 12 ? -22.453 2.115 12.391 1 94.44 12 GLU B O 1
ATOM 5151 N N . GLU B 1 13 ? -23.516 3.57 13.727 1 95.19 13 GLU B N 1
ATOM 5152 C CA . GLU B 1 13 ? -24.734 3.512 12.922 1 95.19 13 GLU B CA 1
ATOM 5153 C C . GLU B 1 13 ? -24.469 4.016 11.5 1 95.19 13 GLU B C 1
ATOM 5155 O O . GLU B 1 13 ? -24.969 3.432 10.531 1 95.19 13 GLU B O 1
ATOM 5160 N N . VAL B 1 14 ? -23.75 5.078 11.445 1 96.44 14 VAL B N 1
ATOM 5161 C CA . VAL B 1 14 ? -23.469 5.68 10.148 1 96.44 14 VAL B CA 1
ATOM 5162 C C . VAL B 1 14 ? -22.578 4.746 9.328 1 96.44 14 VAL B C 1
ATOM 5164 O O . VAL B 1 14 ? -22.812 4.547 8.133 1 96.44 14 VAL B O 1
ATOM 5167 N N . LYS B 1 15 ? -21.578 4.152 9.938 1 95 15 LYS B N 1
ATOM 5168 C CA . LYS B 1 15 ? -20.688 3.205 9.258 1 95 15 LYS B CA 1
ATOM 5169 C C . LYS B 1 15 ? -21.484 2.027 8.695 1 95 15 LYS B C 1
ATOM 5171 O O . LYS B 1 15 ? -21.281 1.638 7.539 1 95 15 LYS B O 1
ATOM 5176 N N . ASP B 1 16 ? -22.375 1.509 9.469 1 95.12 16 ASP B N 1
ATOM 5177 C CA . ASP B 1 16 ? -23.203 0.382 9.047 1 95.12 16 ASP B CA 1
ATOM 5178 C C . ASP B 1 16 ? -24.078 0.762 7.855 1 95.12 16 ASP B C 1
ATOM 5180 O O . ASP B 1 16 ? -24.219 -0.019 6.914 1 95.12 16 ASP B O 1
ATOM 5184 N N . LEU B 1 17 ? -24.594 1.912 7.973 1 94.06 17 LEU B N 1
ATOM 5185 C CA . LEU B 1 17 ? -25.484 2.402 6.914 1 94.06 17 LEU B CA 1
ATOM 5186 C C . LEU B 1 17 ? -24.719 2.555 5.602 1 94.06 17 LEU B C 1
ATOM 5188 O O . LEU B 1 17 ? -25.188 2.109 4.555 1 94.06 17 LEU B O 1
ATOM 5192 N N . ILE B 1 18 ? -23.594 3.107 5.66 1 94.25 18 ILE B N 1
ATOM 5193 C CA . ILE B 1 18 ? -22.812 3.434 4.469 1 94.25 18 ILE B CA 1
ATOM 5194 C C . ILE B 1 18 ? -22.25 2.156 3.857 1 94.25 18 ILE B C 1
ATOM 5196 O O . ILE B 1 18 ? -22.203 2.012 2.633 1 94.25 18 ILE B O 1
ATOM 5200 N N . MET B 1 19 ? -21.844 1.227 4.66 1 93.62 19 MET B N 1
ATOM 5201 C CA . MET B 1 19 ? -21.203 -0 4.195 1 93.62 19 MET B CA 1
ATOM 5202 C C . MET B 1 19 ? -22.203 -0.878 3.441 1 93.62 19 MET B C 1
ATOM 5204 O O . MET B 1 19 ? -21.797 -1.781 2.703 1 93.62 19 MET B O 1
ATOM 5208 N N . ARG B 1 20 ? -23.469 -0.631 3.572 1 92.12 20 ARG B N 1
ATOM 5209 C CA . ARG B 1 20 ? -24.5 -1.399 2.885 1 92.12 20 ARG B CA 1
ATOM 5210 C C . ARG B 1 20 ? -24.703 -0.902 1.456 1 92.12 20 ARG B C 1
ATOM 5212 O O . ARG B 1 20 ? -25.312 -1.58 0.636 1 92.12 20 ARG B O 1
ATOM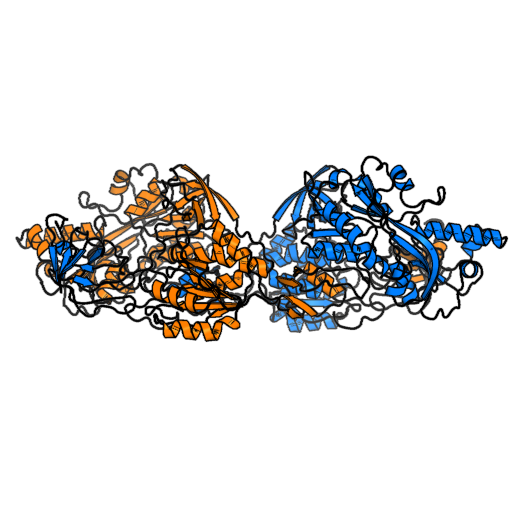 5219 N N . TYR B 1 21 ? -24.172 0.263 1.232 1 91.75 21 TYR B N 1
ATOM 5220 C CA . TYR B 1 21 ? -24.344 0.84 -0.097 1 91.75 21 TYR B CA 1
ATOM 5221 C C . TYR B 1 21 ? -23.547 0.062 -1.135 1 91.75 21 TYR B C 1
ATOM 5223 O O . TYR B 1 21 ? -22.391 -0.3 -0.896 1 91.75 21 TYR B O 1
ATOM 5231 N N . GLU B 1 22 ? -24.219 -0.247 -2.266 1 89.88 22 GLU B N 1
ATOM 5232 C CA . GLU B 1 22 ? -23.562 -0.933 -3.379 1 89.88 22 GLU B CA 1
ATOM 5233 C C . GLU B 1 22 ? -23.578 -0.076 -4.641 1 89.88 22 GLU B C 1
ATOM 5235 O O . GLU B 1 22 ? -24.547 0.65 -4.891 1 89.88 22 GLU B O 1
ATOM 5240 N N . ARG B 1 23 ? -22.547 -0.161 -5.316 1 88.25 23 ARG B N 1
ATOM 5241 C CA . ARG B 1 23 ? -22.484 0.554 -6.586 1 88.25 23 ARG B CA 1
ATOM 5242 C C . ARG B 1 23 ? -22.75 -0.387 -7.758 1 88.25 23 ARG B C 1
ATOM 5244 O O . ARG B 1 23 ? -22.609 -1.604 -7.629 1 88.25 23 ARG B O 1
ATOM 5251 N N . ALA B 1 24 ? -23.188 0.223 -8.812 1 86.25 24 ALA B N 1
ATOM 5252 C CA . ALA B 1 24 ? -23.344 -0.57 -10.031 1 86.25 24 ALA B CA 1
ATOM 5253 C C . ALA B 1 24 ? -22.016 -1.115 -10.516 1 86.25 24 ALA B C 1
ATOM 5255 O O . ALA B 1 24 ? -21 -0.419 -10.469 1 86.25 24 ALA B O 1
ATOM 5256 N N . GLU B 1 25 ? -22.062 -2.375 -10.852 1 87.06 25 GLU B N 1
ATOM 5257 C CA . GLU B 1 25 ? -20.844 -2.982 -11.352 1 87.06 25 GLU B CA 1
ATOM 5258 C C . GLU B 1 25 ? -20.484 -2.438 -12.734 1 87.06 25 GLU B C 1
ATOM 5260 O O . GLU B 1 25 ? -21.328 -2.42 -13.641 1 87.06 25 GLU B O 1
ATOM 5265 N N . ARG B 1 26 ? -19.406 -1.868 -12.859 1 91.44 26 ARG B N 1
ATOM 5266 C CA . ARG B 1 26 ? -18.797 -1.474 -14.125 1 91.44 26 ARG B CA 1
ATOM 5267 C C . ARG B 1 26 ? -17.484 -2.203 -14.359 1 91.44 26 ARG B C 1
ATOM 5269 O O . ARG B 1 26 ? -16.688 -2.375 -13.43 1 91.44 26 ARG B O 1
ATOM 5276 N N . ARG B 1 27 ? -17.328 -2.721 -15.562 1 95.06 27 ARG B N 1
ATOM 5277 C CA . ARG B 1 27 ? -16.141 -3.49 -15.914 1 95.06 27 ARG B CA 1
ATOM 5278 C C . ARG B 1 27 ? -15.359 -2.812 -17.031 1 95.06 27 ARG B C 1
ATOM 5280 O O . ARG B 1 27 ? -15.906 -2.004 -17.781 1 95.06 27 ARG B O 1
ATOM 5287 N N . GLU B 1 28 ? -14.156 -3.016 -17.062 1 95.75 28 GLU B N 1
ATOM 5288 C CA . GLU B 1 28 ? -13.312 -2.57 -18.172 1 95.75 28 GLU B CA 1
ATOM 5289 C C . GLU B 1 28 ? -12.281 -3.629 -18.547 1 95.75 28 GLU B C 1
ATOM 5291 O O . GLU B 1 28 ? -11.82 -4.387 -17.672 1 95.75 28 GLU B O 1
ATOM 5296 N N . LYS B 1 29 ? -11.984 -3.777 -19.812 1 97.56 29 LYS B N 1
ATOM 5297 C CA . LYS B 1 29 ? -10.961 -4.688 -20.312 1 97.56 29 LYS B CA 1
ATOM 5298 C C . LYS B 1 29 ? -9.609 -3.984 -20.438 1 97.56 29 LYS B C 1
ATOM 5300 O O . LYS B 1 29 ? -9.508 -2.936 -21.078 1 97.56 29 LYS B O 1
ATOM 5305 N N . ILE B 1 30 ? -8.586 -4.535 -19.766 1 97.81 30 ILE B N 1
ATOM 5306 C CA . ILE B 1 30 ? -7.277 -3.887 -19.781 1 97.81 30 ILE B CA 1
ATOM 5307 C C . ILE B 1 30 ? -6.184 -4.934 -20 1 97.81 30 ILE B C 1
ATOM 5309 O O . ILE B 1 30 ? -6.426 -6.133 -19.859 1 97.81 30 ILE B O 1
ATOM 5313 N N . SER B 1 31 ? -4.984 -4.43 -20.391 1 98.06 31 SER B N 1
ATOM 5314 C CA . SER B 1 31 ? -3.809 -5.293 -20.484 1 98.06 31 SER B CA 1
ATOM 5315 C C . SER B 1 31 ? -3.379 -5.781 -19.109 1 98.06 31 SER B C 1
ATOM 5317 O O . SER B 1 31 ? -3.504 -5.055 -18.109 1 98.06 31 SER B O 1
ATOM 5319 N N . ILE B 1 32 ? -2.857 -6.98 -19 1 97.81 32 ILE B N 1
ATOM 5320 C CA . ILE B 1 32 ? -2.381 -7.48 -17.703 1 97.81 32 ILE B CA 1
ATOM 5321 C C . ILE B 1 32 ? -1.211 -6.625 -17.234 1 97.81 32 ILE B C 1
ATOM 5323 O O . ILE B 1 32 ? -0.924 -6.578 -16.031 1 97.81 32 ILE B O 1
ATOM 5327 N N . TRP B 1 33 ? -0.562 -5.848 -18.141 1 97.31 33 TRP B N 1
ATOM 5328 C CA . TRP B 1 33 ? 0.547 -4.977 -17.766 1 97.31 33 TRP B CA 1
ATOM 5329 C C . TRP B 1 33 ? 0.043 -3.73 -17.047 1 97.31 33 TRP B C 1
ATOM 5331 O O . TRP B 1 33 ? 0.815 -3.035 -16.375 1 97.31 33 TRP B O 1
ATOM 5341 N N . ASP B 1 34 ? -1.226 -3.457 -17.156 1 96.5 34 ASP B N 1
ATOM 5342 C CA . ASP B 1 34 ? -1.846 -2.314 -16.5 1 96.5 34 ASP B CA 1
ATOM 5343 C C . ASP B 1 34 ? -2.754 -2.766 -15.352 1 96.5 34 ASP B C 1
ATOM 5345 O O . ASP B 1 34 ? -3.506 -1.964 -14.797 1 96.5 34 ASP B O 1
ATOM 5349 N N . ALA B 1 35 ? -2.691 -4.012 -15.016 1 97.19 35 ALA B N 1
ATOM 5350 C CA . ALA B 1 35 ? -3.746 -4.578 -14.18 1 97.19 35 ALA B CA 1
ATOM 5351 C C . ALA B 1 35 ? -3.297 -4.676 -12.727 1 97.19 35 ALA B C 1
ATOM 5353 O O . ALA B 1 35 ? -4.078 -5.062 -11.852 1 97.19 35 ALA B O 1
ATOM 5354 N N . PHE B 1 36 ? -2.061 -4.293 -12.438 1 94.81 36 PHE B N 1
ATOM 5355 C CA . PHE B 1 36 ? -1.578 -4.391 -11.062 1 94.81 36 PHE B CA 1
ATOM 5356 C C . PHE B 1 36 ? -2.482 -3.615 -10.117 1 94.81 36 PHE B C 1
ATOM 5358 O O . PHE B 1 36 ? -2.793 -2.447 -10.359 1 94.81 36 PHE B O 1
ATOM 5365 N N . GLY B 1 37 ? -2.895 -4.344 -9.07 1 92.81 37 GLY B N 1
ATOM 5366 C CA . GLY B 1 37 ? -3.695 -3.719 -8.031 1 92.81 37 GLY B CA 1
ATOM 5367 C C . GLY B 1 37 ? -5.176 -3.688 -8.352 1 92.81 37 GLY B C 1
ATOM 5368 O O . GLY B 1 37 ? -5.992 -3.322 -7.504 1 92.81 37 GLY B O 1
ATOM 5369 N N . ARG B 1 38 ? -5.555 -4.047 -9.562 1 95.5 38 ARG B N 1
ATOM 5370 C CA . ARG B 1 38 ? -6.957 -4.055 -9.969 1 95.5 38 ARG B CA 1
ATOM 5371 C C . ARG B 1 38 ? -7.652 -5.328 -9.5 1 95.5 38 ARG B C 1
ATOM 5373 O O . ARG B 1 38 ? -7 -6.281 -9.078 1 95.5 38 ARG B O 1
ATOM 5380 N N . ILE B 1 39 ? -8.977 -5.344 -9.516 1 93.62 39 ILE B N 1
ATOM 5381 C CA . ILE B 1 39 ? -9.781 -6.473 -9.07 1 93.62 39 ILE B CA 1
ATOM 5382 C C . ILE B 1 39 ? -10.375 -7.195 -10.273 1 93.62 39 ILE B C 1
ATOM 5384 O O . ILE B 1 39 ? -11.039 -6.578 -11.109 1 93.62 39 ILE B O 1
ATOM 5388 N N . LEU B 1 40 ? -10.141 -8.438 -10.32 1 95.62 40 LEU B N 1
ATOM 5389 C CA . LEU B 1 40 ? -10.664 -9.242 -11.414 1 95.62 40 LEU B CA 1
ATOM 5390 C C . LEU B 1 40 ? -12.188 -9.25 -11.406 1 95.62 40 LEU B C 1
ATOM 5392 O O . LEU B 1 40 ? -12.812 -9.398 -10.352 1 95.62 40 LEU B O 1
ATOM 5396 N N . ALA B 1 41 ? -12.844 -9.125 -12.609 1 94.94 41 ALA B N 1
ATOM 5397 C CA . ALA B 1 41 ? -14.297 -9.008 -12.719 1 94.94 41 ALA B CA 1
ATOM 5398 C C . ALA B 1 41 ? -14.938 -10.359 -13.039 1 94.94 41 ALA B C 1
ATOM 5400 O O . ALA B 1 41 ? -16.156 -10.492 -13.016 1 94.94 41 ALA B O 1
ATOM 5401 N N . GLU B 1 42 ? -14.148 -11.367 -13.336 1 94.62 42 GLU B N 1
ATOM 5402 C CA . GLU B 1 42 ? -14.648 -12.695 -13.68 1 94.62 42 GLU B CA 1
ATOM 5403 C C . GLU B 1 42 ? -13.617 -13.773 -13.359 1 94.62 42 GLU B C 1
ATOM 5405 O O . GLU B 1 42 ? -12.438 -13.477 -13.172 1 94.62 42 GLU B O 1
ATOM 5410 N N . ASP B 1 43 ? -14.125 -15 -13.227 1 95.06 43 ASP B N 1
ATOM 5411 C CA . ASP B 1 43 ? -13.211 -16.141 -13.102 1 95.06 43 ASP B CA 1
ATOM 5412 C C . ASP B 1 43 ? -12.406 -16.328 -14.383 1 95.06 43 ASP B C 1
ATOM 5414 O O . ASP B 1 43 ? -12.93 -16.188 -15.484 1 95.06 43 ASP B O 1
ATOM 5418 N N . ILE B 1 44 ? -11.164 -16.641 -14.227 1 96.25 44 ILE B N 1
ATOM 5419 C CA . ILE B 1 44 ? -10.328 -16.969 -15.375 1 96.25 44 ILE B CA 1
ATOM 5420 C C . ILE B 1 44 ? -10.031 -18.469 -15.391 1 96.25 44 ILE B C 1
ATOM 5422 O O . ILE B 1 44 ? -9.344 -18.984 -14.508 1 96.25 44 ILE B O 1
ATOM 5426 N N . VAL B 1 45 ? -10.531 -19.125 -16.328 1 94.62 45 VAL B N 1
ATOM 5427 C CA . VAL B 1 45 ? -10.312 -20.547 -16.531 1 94.62 45 VAL B CA 1
ATOM 5428 C C . VAL B 1 45 ? -9.25 -20.766 -17.609 1 94.62 45 VAL B C 1
ATOM 5430 O O . VAL B 1 45 ? -9.305 -20.141 -18.672 1 94.62 45 VAL B O 1
ATOM 5433 N N . SER B 1 46 ? -8.289 -21.578 -17.328 1 94.38 46 SER B N 1
ATOM 5434 C CA . SER B 1 46 ? -7.203 -21.781 -18.266 1 94.38 46 SER B CA 1
ATOM 5435 C C . SER B 1 46 ? -7.699 -22.438 -19.547 1 94.38 46 SER B C 1
ATOM 5437 O O . SER B 1 46 ? -8.43 -23.438 -19.5 1 94.38 46 SER B O 1
ATOM 5439 N N . GLY B 1 47 ? -7.301 -21.938 -20.625 1 92 47 GLY B N 1
ATOM 5440 C CA . GLY B 1 47 ? -7.566 -22.531 -21.938 1 92 47 GLY B CA 1
ATOM 5441 C C . GLY B 1 47 ? -6.398 -23.344 -22.469 1 92 47 GLY B C 1
ATOM 5442 O O . GLY B 1 47 ? -6.492 -23.938 -23.531 1 92 47 GLY B O 1
ATOM 5443 N N . VAL B 1 48 ? -5.324 -23.375 -21.688 1 93.19 48 VAL B N 1
ATOM 5444 C CA . VAL B 1 48 ? -4.133 -24.094 -22.125 1 93.19 48 VAL B CA 1
ATOM 5445 C C . VAL B 1 48 ? -3.547 -24.859 -20.938 1 93.19 48 VAL B C 1
ATOM 5447 O O . VAL B 1 48 ? -3.934 -24.641 -19.797 1 93.19 48 VAL B O 1
ATOM 5450 N N . ASP B 1 49 ? -2.691 -25.828 -21.281 1 92.75 49 ASP B N 1
ATOM 5451 C CA . ASP B 1 49 ? -1.936 -26.562 -20.281 1 92.75 49 ASP B CA 1
ATOM 5452 C C . ASP B 1 49 ? -0.567 -25.938 -20.047 1 92.75 49 ASP B C 1
ATOM 5454 O O . ASP B 1 49 ? 0.064 -25.438 -20.984 1 92.75 49 ASP B O 1
ATOM 5458 N N . VAL B 1 50 ? -0.135 -25.953 -18.766 1 92.81 50 VAL B N 1
ATOM 5459 C CA . VAL B 1 50 ? 1.201 -25.484 -18.422 1 92.81 50 VAL B CA 1
ATOM 5460 C C . VAL B 1 50 ? 1.973 -26.578 -17.688 1 92.81 50 VAL B C 1
ATOM 5462 O O . VAL B 1 50 ? 1.612 -26.953 -16.578 1 92.81 50 VAL B O 1
ATOM 5465 N N . PRO B 1 51 ? 3.021 -27.062 -18.281 1 91.94 51 PRO B N 1
ATOM 5466 C CA . PRO B 1 51 ? 3.385 -26.859 -19.672 1 91.94 51 PRO B CA 1
ATOM 5467 C C . PRO B 1 51 ? 2.42 -27.547 -20.641 1 91.94 51 PRO B C 1
ATOM 5469 O O . PRO B 1 51 ? 1.647 -28.422 -20.234 1 91.94 51 PRO B O 1
ATOM 5472 N N . GLY B 1 52 ? 2.527 -27.203 -21.875 1 92.25 52 GLY B N 1
ATOM 5473 C CA . GLY B 1 52 ? 1.672 -27.781 -22.891 1 92.25 52 GLY B CA 1
ATOM 5474 C C . GLY B 1 52 ? 2.221 -29.078 -23.453 1 92.25 52 GLY B C 1
ATOM 5475 O O . GLY B 1 52 ? 1.654 -29.641 -24.406 1 92.25 52 GLY B O 1
ATOM 5476 N N . PHE B 1 53 ? 3.312 -29.547 -22.938 1 92.62 53 PHE B N 1
ATOM 5477 C CA . PHE B 1 53 ? 3.996 -30.75 -23.375 1 92.62 53 PHE B CA 1
ATOM 5478 C C . PHE B 1 53 ? 4.824 -31.344 -22.234 1 92.62 53 PHE B C 1
ATOM 5480 O O . PHE B 1 53 ? 5.086 -30.672 -21.234 1 92.62 53 PHE B O 1
ATOM 5487 N N . ASP B 1 54 ? 5.066 -32.625 -22.328 1 93.06 54 ASP B N 1
ATOM 5488 C CA . ASP B 1 54 ? 6.039 -33.188 -21.406 1 93.06 54 ASP B CA 1
ATOM 5489 C C . ASP B 1 54 ? 7.41 -32.531 -21.578 1 93.06 54 ASP B C 1
ATOM 5491 O O . ASP B 1 54 ? 7.949 -32.5 -22.688 1 93.06 54 ASP B O 1
ATOM 5495 N N . ARG B 1 55 ? 7.91 -32.062 -20.469 1 92.69 55 ARG B N 1
ATOM 5496 C CA . ARG B 1 55 ? 9.102 -31.234 -20.562 1 92.69 55 ARG B CA 1
ATOM 5497 C C . ARG B 1 55 ? 10.289 -31.891 -19.875 1 92.69 55 ARG B C 1
ATOM 5499 O O . ARG B 1 55 ? 10.141 -32.5 -18.812 1 92.69 55 ARG B O 1
ATOM 5506 N N . VAL B 1 56 ? 11.438 -31.719 -20.5 1 93.31 56 VAL B N 1
ATOM 5507 C CA . VAL B 1 56 ? 12.695 -32.25 -19.969 1 93.31 56 VAL B CA 1
ATOM 5508 C C . VAL B 1 56 ? 13.164 -31.391 -18.797 1 93.31 56 VAL B C 1
ATOM 5510 O O . VAL B 1 56 ? 13.203 -30.156 -18.891 1 93.31 56 VAL B O 1
ATOM 5513 N N . MET B 1 57 ? 13.617 -31.953 -17.719 1 90.12 57 MET B N 1
ATOM 5514 C CA . MET B 1 57 ? 13.914 -31.203 -16.5 1 90.12 57 MET B CA 1
ATOM 5515 C C . MET B 1 57 ? 15.414 -30.984 -16.344 1 90.12 57 MET B C 1
ATOM 5517 O O . MET B 1 57 ? 15.844 -30.172 -15.523 1 90.12 57 MET B O 1
ATOM 5521 N N . LEU B 1 58 ? 16.203 -31.734 -17.062 1 88.88 58 LEU B N 1
ATOM 5522 C CA . LEU B 1 58 ? 17.656 -31.625 -16.953 1 88.88 58 LEU B CA 1
ATOM 5523 C C . LEU B 1 58 ? 18.312 -31.953 -18.297 1 88.88 58 LEU B C 1
ATOM 5525 O O . LEU B 1 58 ? 17.672 -32.531 -19.188 1 88.88 58 LEU B O 1
ATOM 5529 N N . ASP B 1 59 ? 19.547 -31.672 -18.375 1 89.75 59 ASP B N 1
ATOM 5530 C CA . ASP B 1 59 ? 20.312 -32 -19.578 1 89.75 59 ASP B CA 1
ATOM 5531 C C . ASP B 1 59 ? 20.688 -33.469 -19.609 1 89.75 59 ASP B C 1
ATOM 5533 O O . ASP B 1 59 ? 21.047 -34.062 -18.578 1 89.75 59 ASP B O 1
ATOM 5537 N N . GLY B 1 60 ? 20.516 -34.031 -20.75 1 95.81 60 GLY B N 1
ATOM 5538 C CA . GLY B 1 60 ? 20.859 -35.438 -20.891 1 95.81 60 GLY B CA 1
ATOM 5539 C C . GLY B 1 60 ? 20.328 -36.062 -22.172 1 95.81 60 GLY B C 1
ATOM 5540 O O . GLY B 1 60 ? 20.516 -35.5 -23.25 1 95.81 60 GLY B O 1
ATOM 5541 N N . TYR B 1 61 ? 19.797 -37.281 -22.016 1 97.75 61 TYR B N 1
ATOM 5542 C CA . TYR B 1 61 ? 19.328 -38.031 -23.172 1 97.75 61 TYR B CA 1
ATOM 5543 C C . TYR B 1 61 ? 17.938 -38.625 -22.922 1 97.75 61 TYR B C 1
ATOM 5545 O O . TYR B 1 61 ? 17.719 -39.312 -21.922 1 97.75 61 TYR B O 1
ATOM 5553 N N . ALA B 1 62 ? 17.047 -38.281 -23.844 1 97.75 62 ALA B N 1
ATOM 5554 C CA . ALA B 1 62 ? 15.711 -38.875 -23.812 1 97.75 62 ALA B CA 1
ATOM 5555 C C . ALA B 1 62 ? 15.75 -40.312 -24.359 1 97.75 62 ALA B C 1
ATOM 5557 O O . ALA B 1 62 ? 16.297 -40.562 -25.438 1 97.75 62 ALA B O 1
ATOM 5558 N N . VAL B 1 63 ? 15.172 -41.219 -23.547 1 97.75 63 VAL B N 1
ATOM 5559 C CA . VAL B 1 63 ? 15.273 -42.625 -23.875 1 97.75 63 VAL B CA 1
ATOM 5560 C C . VAL B 1 63 ? 13.961 -43.312 -23.547 1 97.75 63 VAL B C 1
ATOM 5562 O O . VAL B 1 63 ? 13.086 -42.75 -22.891 1 97.75 63 VAL B O 1
ATOM 5565 N N . ARG B 1 64 ? 13.82 -44.5 -24.125 1 95.19 64 ARG B N 1
ATOM 5566 C CA . ARG B 1 64 ? 12.875 -45.469 -23.562 1 95.19 64 ARG B CA 1
ATOM 5567 C C . ARG B 1 64 ? 13.422 -46.062 -22.266 1 95.19 64 ARG B C 1
ATOM 5569 O O . ARG B 1 64 ? 14.438 -46.75 -22.281 1 95.19 64 ARG B O 1
ATOM 5576 N N . ALA B 1 65 ? 12.734 -45.812 -21.203 1 95.38 65 ALA B N 1
ATOM 5577 C CA . ALA B 1 65 ? 13.227 -46.281 -19.906 1 95.38 65 ALA B CA 1
ATOM 5578 C C . ALA B 1 65 ? 13.516 -47.781 -19.953 1 95.38 65 ALA B C 1
ATOM 5580 O O . ALA B 1 65 ? 14.516 -48.25 -19.406 1 95.38 65 ALA B O 1
ATOM 5581 N N . GLU B 1 66 ? 12.641 -48.562 -20.562 1 91.38 66 GLU B N 1
ATOM 5582 C CA . GLU B 1 66 ? 12.734 -50.031 -20.625 1 91.38 66 GLU B CA 1
ATOM 5583 C C . GLU B 1 66 ? 14.023 -50.469 -21.312 1 91.38 66 GLU B C 1
ATOM 5585 O O . GLU B 1 66 ? 14.5 -51.594 -21.094 1 91.38 66 GLU B O 1
ATOM 5590 N N . ASP B 1 67 ? 14.648 -49.594 -22.172 1 95.12 67 ASP B N 1
ATOM 5591 C CA . ASP B 1 67 ? 15.898 -49.938 -22.844 1 95.12 67 ASP B CA 1
ATOM 5592 C C . ASP B 1 67 ? 17.094 -49.75 -21.906 1 95.12 67 ASP B C 1
ATOM 5594 O O . ASP B 1 67 ? 18.203 -50.219 -22.219 1 95.12 67 ASP B O 1
ATOM 5598 N N . THR B 1 68 ? 16.891 -49.156 -20.781 1 96.19 68 THR B N 1
ATOM 5599 C CA . THR B 1 68 ? 17.984 -48.906 -19.859 1 96.19 68 THR B CA 1
ATOM 5600 C C . THR B 1 68 ? 17.938 -49.844 -18.672 1 96.19 68 THR B C 1
ATOM 5602 O O . THR B 1 68 ? 18.812 -49.812 -17.812 1 96.19 68 THR B O 1
ATOM 5605 N N . PHE B 1 69 ? 16.812 -50.562 -18.719 1 91.75 69 PHE B N 1
ATOM 5606 C CA . PHE B 1 69 ? 16.625 -51.438 -17.547 1 91.75 69 PHE B CA 1
ATOM 5607 C C . PHE B 1 69 ? 17.875 -52.281 -17.312 1 91.75 69 PHE B C 1
ATOM 5609 O O . PHE B 1 69 ? 18.422 -52.875 -18.25 1 91.75 69 PHE B O 1
ATOM 5616 N N . TRP B 1 70 ? 18.422 -52.406 -16.125 1 89.94 70 TRP B N 1
ATOM 5617 C CA . TRP B 1 70 ? 19.516 -53.25 -15.633 1 89.94 70 TRP B CA 1
ATOM 5618 C C . TRP B 1 70 ? 20.859 -52.594 -15.945 1 89.94 70 TRP B C 1
ATOM 5620 O O . TRP B 1 70 ? 21.906 -53.188 -15.656 1 89.94 70 TRP B O 1
ATOM 5630 N N . ALA B 1 71 ? 20.844 -51.438 -16.672 1 95.19 71 ALA B N 1
ATOM 5631 C CA . ALA B 1 71 ? 22.109 -50.75 -16.906 1 95.19 71 ALA B CA 1
ATOM 5632 C C . ALA B 1 71 ? 22.781 -50.375 -15.594 1 95.19 71 ALA B C 1
ATOM 5634 O O . ALA B 1 71 ? 22.125 -49.969 -14.641 1 95.19 71 ALA B O 1
ATOM 5635 N N . ASP B 1 72 ? 24.031 -50.594 -15.492 1 94.38 72 ASP B N 1
ATOM 5636 C CA . ASP B 1 72 ? 24.875 -50.156 -14.383 1 94.38 72 ASP B CA 1
ATOM 5637 C C . ASP B 1 72 ? 26.312 -49.906 -14.844 1 94.38 72 ASP B C 1
ATOM 5639 O O . ASP B 1 72 ? 26.609 -50 -16.031 1 94.38 72 ASP B O 1
ATOM 5643 N N . GLU B 1 73 ? 27.156 -49.5 -13.945 1 93.38 73 GLU B N 1
ATOM 5644 C CA . GLU B 1 73 ? 28.531 -49.094 -14.273 1 93.38 73 GLU B CA 1
ATOM 5645 C C . GLU B 1 73 ? 29.312 -50.281 -14.859 1 93.38 73 GLU B C 1
ATOM 5647 O O . GLU B 1 73 ? 30.156 -50.094 -15.734 1 93.38 73 GLU B O 1
ATOM 5652 N N . ASP B 1 74 ? 29 -51.438 -14.367 1 94.69 74 ASP B N 1
ATOM 5653 C CA . ASP B 1 74 ? 29.734 -52.625 -14.797 1 94.69 74 ASP B CA 1
ATOM 5654 C C . ASP B 1 74 ? 29.156 -53.188 -16.094 1 94.69 74 ASP B C 1
ATOM 5656 O O . ASP B 1 74 ? 29.859 -53.812 -16.875 1 94.69 74 ASP B O 1
ATOM 5660 N N . ASN B 1 75 ? 27.906 -52.938 -16.359 1 95.81 75 ASN B N 1
ATOM 5661 C CA . ASN B 1 75 ? 27.203 -53.406 -17.547 1 95.81 75 ASN B CA 1
ATOM 5662 C C . ASN B 1 75 ? 26.422 -52.281 -18.203 1 95.81 75 ASN B C 1
ATOM 5664 O O . ASN B 1 75 ? 25.188 -52.281 -18.219 1 95.81 75 ASN B O 1
ATOM 5668 N N . PRO B 1 76 ? 27.109 -51.406 -18.844 1 96.69 76 PRO B N 1
ATOM 5669 C CA . PRO B 1 76 ? 26.406 -50.281 -19.484 1 96.69 76 PRO B CA 1
ATOM 5670 C C . PRO B 1 76 ? 25.609 -50.719 -20.719 1 96.69 76 PRO B C 1
ATOM 5672 O O . PRO B 1 76 ? 25.938 -51.719 -21.359 1 96.69 76 PRO B O 1
ATOM 5675 N N . VAL B 1 77 ? 24.594 -50.031 -20.984 1 97.44 77 VAL B N 1
ATOM 5676 C CA . VAL B 1 77 ? 23.781 -50.25 -22.172 1 97.44 77 VAL B CA 1
ATOM 5677 C C . VAL B 1 77 ? 24.094 -49.219 -23.234 1 97.44 77 VAL B C 1
ATOM 5679 O O . VAL B 1 77 ? 24.203 -48.031 -22.938 1 97.44 77 VAL B O 1
ATOM 5682 N N . GLU B 1 78 ? 24.25 -49.656 -24.438 1 97.44 78 GLU B N 1
ATOM 5683 C CA . GLU B 1 78 ? 24.562 -48.75 -25.531 1 97.44 78 GLU B CA 1
ATOM 5684 C C . GLU B 1 78 ? 23.312 -48.344 -26.297 1 97.44 78 GLU B C 1
ATOM 5686 O O . GLU B 1 78 ? 22.5 -49.188 -26.672 1 97.44 78 GLU B O 1
ATOM 5691 N N . LEU B 1 79 ? 23.125 -47.062 -26.453 1 98.25 79 LEU B N 1
ATOM 5692 C CA . LEU B 1 79 ? 22 -46.5 -27.203 1 98.25 79 LEU B CA 1
ATOM 5693 C C . LEU B 1 79 ? 22.5 -45.594 -28.328 1 98.25 79 LEU B C 1
ATOM 5695 O O . LEU B 1 79 ? 23.469 -44.844 -28.156 1 98.25 79 LEU B O 1
ATOM 5699 N N . LYS B 1 80 ? 21.891 -45.594 -29.516 1 98.25 80 LYS B N 1
ATOM 5700 C CA . LYS B 1 80 ? 22.234 -44.75 -30.656 1 98.25 80 LYS B CA 1
ATOM 5701 C C . LYS B 1 80 ? 21.594 -43.375 -30.531 1 98.25 80 LYS B C 1
ATOM 5703 O O . LYS B 1 80 ? 20.375 -43.281 -30.312 1 98.25 80 LYS B O 1
ATOM 5708 N N . VAL B 1 81 ? 22.391 -42.375 -30.641 1 98.19 81 VAL B N 1
ATOM 5709 C CA . VAL B 1 81 ? 21.859 -41 -30.594 1 98.19 81 VAL B CA 1
ATOM 5710 C C . VAL B 1 81 ? 21.391 -40.594 -31.984 1 98.19 81 VAL B C 1
ATOM 5712 O O . VAL B 1 81 ? 22.172 -40.5 -32.938 1 98.19 81 VAL B O 1
ATOM 5715 N N . ILE B 1 82 ? 20.109 -40.188 -32.094 1 97.88 82 ILE B N 1
ATOM 5716 C CA . ILE B 1 82 ? 19.547 -40.031 -33.438 1 97.88 82 ILE B CA 1
ATOM 5717 C C . ILE B 1 82 ? 19.188 -38.562 -33.656 1 97.88 82 ILE B C 1
ATOM 5719 O O . ILE B 1 82 ? 18.688 -38.188 -34.719 1 97.88 82 ILE B O 1
ATOM 5723 N N . GLY B 1 83 ? 19.375 -37.719 -32.688 1 96.5 83 GLY B N 1
ATOM 5724 C CA . GLY B 1 83 ? 19.062 -36.312 -32.844 1 96.5 83 GLY B CA 1
ATOM 5725 C C . GLY B 1 83 ? 19.234 -35.5 -31.578 1 96.5 83 GLY B C 1
ATOM 5726 O O . GLY B 1 83 ? 19.875 -35.938 -30.625 1 96.5 83 GLY B O 1
ATOM 5727 N N . VAL B 1 84 ? 18.812 -34.25 -31.703 1 95.5 84 VAL B N 1
ATOM 5728 C CA . VAL B 1 84 ? 18.938 -33.281 -30.594 1 95.5 84 VAL B CA 1
ATOM 5729 C C . VAL B 1 84 ? 17.641 -32.5 -30.453 1 95.5 84 VAL B C 1
ATOM 5731 O O . VAL B 1 84 ? 16.953 -32.219 -31.438 1 95.5 84 VAL B O 1
ATOM 5734 N N . ALA B 1 85 ? 17.219 -32.25 -29.281 1 94.38 85 ALA B N 1
ATOM 5735 C CA . ALA B 1 85 ? 16.078 -31.375 -28.984 1 94.38 85 ALA B CA 1
ATOM 5736 C C . ALA B 1 85 ? 16.438 -30.359 -27.891 1 94.38 85 ALA B C 1
ATOM 5738 O O . ALA B 1 85 ? 17.219 -30.672 -26.984 1 94.38 85 ALA B O 1
ATOM 5739 N N . SER B 1 86 ? 15.992 -29.156 -28 1 91.5 86 SER B N 1
ATOM 5740 C CA . SER B 1 86 ? 16.188 -28.094 -27.016 1 91.5 86 SER B CA 1
ATOM 5741 C C . SER B 1 86 ? 14.93 -27.25 -26.859 1 91.5 86 SER B C 1
ATOM 5743 O O . SER B 1 86 ? 13.93 -27.469 -27.547 1 91.5 86 SER B O 1
ATOM 5745 N N . ALA B 1 87 ? 14.953 -26.391 -25.891 1 88.19 87 ALA B N 1
ATOM 5746 C CA . ALA B 1 87 ? 13.805 -25.516 -25.656 1 88.19 87 ALA B CA 1
ATOM 5747 C C . ALA B 1 87 ? 13.453 -24.719 -26.922 1 88.19 87 ALA B C 1
ATOM 5749 O O . ALA B 1 87 ? 14.297 -24.016 -27.469 1 88.19 87 ALA B O 1
ATOM 5750 N N . GLY B 1 88 ? 12.273 -24.906 -27.375 1 88.88 88 GLY B N 1
ATOM 5751 C CA . GLY B 1 88 ? 11.805 -24.234 -28.562 1 88.88 88 GLY B CA 1
ATOM 5752 C C . GLY B 1 88 ? 12.125 -24.984 -29.844 1 88.88 88 GLY B C 1
ATOM 5753 O O . GLY B 1 88 ? 11.688 -24.578 -30.922 1 88.88 88 GLY B O 1
ATOM 5754 N N . HIS B 1 89 ? 12.891 -25.984 -29.688 1 91.75 89 HIS B N 1
ATOM 5755 C CA . HIS B 1 89 ? 13.32 -26.766 -30.844 1 91.75 89 HIS B CA 1
ATOM 5756 C C . HIS B 1 89 ? 13.086 -28.25 -30.609 1 91.75 89 HIS B C 1
ATOM 5758 O O . HIS B 1 89 ? 14.023 -29 -30.344 1 91.75 89 HIS B O 1
ATOM 5764 N N . PRO B 1 90 ? 11.852 -28.703 -30.844 1 93.5 90 PRO B N 1
ATOM 5765 C CA . PRO B 1 90 ? 11.523 -30.109 -30.609 1 93.5 90 PRO B CA 1
ATOM 5766 C C . PRO B 1 90 ? 12.164 -31.047 -31.641 1 93.5 90 PRO B C 1
ATOM 5768 O O . PRO B 1 90 ? 12.453 -30.609 -32.781 1 93.5 90 PRO B O 1
ATOM 5771 N N . PHE B 1 91 ? 12.406 -32.281 -31.234 1 94.94 91 PHE B N 1
ATOM 5772 C CA . PHE B 1 91 ? 12.852 -33.312 -32.156 1 94.94 91 PHE B CA 1
ATOM 5773 C C . PHE B 1 91 ? 11.68 -33.844 -32.969 1 94.94 91 PHE B C 1
ATOM 5775 O O . PHE B 1 91 ? 10.672 -34.281 -32.406 1 94.94 91 PHE B O 1
ATOM 5782 N N . PRO B 1 92 ? 11.766 -33.781 -34.281 1 92.19 92 PRO B N 1
ATOM 5783 C CA . PRO B 1 92 ? 10.617 -34.156 -35.125 1 92.19 92 PRO B CA 1
ATOM 5784 C C . PRO B 1 92 ? 10.461 -35.688 -35.281 1 92.19 92 PRO B C 1
ATOM 5786 O O . PRO B 1 92 ? 9.406 -36.156 -35.688 1 92.19 92 PRO B O 1
ATOM 5789 N N . GLY B 1 93 ? 11.445 -36.438 -34.906 1 91.88 93 GLY B N 1
ATOM 5790 C CA . GLY B 1 93 ? 11.406 -37.875 -35.094 1 91.88 93 GLY B CA 1
ATOM 5791 C C . GLY B 1 93 ? 10.852 -38.625 -33.906 1 91.88 93 GLY B C 1
ATOM 5792 O O . GLY B 1 93 ? 10.188 -38.031 -33.031 1 91.88 93 GLY B O 1
ATOM 5793 N N . GLU B 1 94 ? 10.961 -39.969 -33.906 1 92.44 94 GLU B N 1
ATOM 5794 C CA . GLU B 1 94 ? 10.508 -40.875 -32.844 1 92.44 94 GLU B CA 1
ATOM 5795 C C . GLU B 1 94 ? 11.656 -41.719 -32.344 1 92.44 94 GLU B C 1
ATOM 5797 O O . GLU B 1 94 ? 12.453 -42.25 -33.125 1 92.44 94 GLU B O 1
ATOM 5802 N N . VAL B 1 95 ? 11.75 -41.781 -31.094 1 95.19 95 VAL B N 1
ATOM 5803 C CA . VAL B 1 95 ? 12.773 -42.594 -30.469 1 95.19 95 VAL B CA 1
ATOM 5804 C C . VAL B 1 95 ? 12.336 -44.062 -30.469 1 95.19 95 VAL B C 1
ATOM 5806 O O . VAL B 1 95 ? 11.289 -44.406 -29.891 1 95.19 95 VAL B O 1
ATOM 5809 N N . GLY B 1 96 ? 13.062 -44.875 -31.078 1 92.12 96 GLY B N 1
ATOM 5810 C CA . GLY B 1 96 ? 12.805 -46.281 -31.125 1 92.12 96 GLY B CA 1
ATOM 5811 C C . GLY B 1 96 ? 13.625 -47.094 -30.125 1 92.12 96 GLY B C 1
ATOM 5812 O O . GLY B 1 96 ? 14.227 -46.5 -29.219 1 92.12 96 GLY B O 1
ATOM 5813 N N . GLU B 1 97 ? 13.547 -48.469 -30.266 1 93.31 97 GLU B N 1
ATOM 5814 C CA . GLU B 1 97 ? 14.312 -49.344 -29.391 1 93.31 97 GLU B CA 1
ATOM 5815 C C . GLU B 1 97 ? 15.805 -49.094 -29.5 1 93.31 97 GLU B C 1
ATOM 5817 O O . GLU B 1 97 ? 16.344 -48.969 -30.609 1 93.31 97 GLU B O 1
ATOM 5822 N N . ARG B 1 98 ? 16.453 -48.875 -28.375 1 96.62 98 ARG B N 1
ATOM 5823 C CA . ARG B 1 98 ? 17.906 -48.719 -28.25 1 96.62 98 ARG B CA 1
ATOM 5824 C C . ARG B 1 98 ? 18.344 -47.406 -28.938 1 96.62 98 ARG B C 1
ATOM 5826 O O . ARG B 1 98 ? 19.422 -47.375 -29.531 1 96.62 98 ARG B O 1
ATOM 5833 N N . GLU B 1 99 ? 17.516 -46.438 -28.969 1 97.62 99 GLU B N 1
ATOM 5834 C CA . GLU B 1 99 ? 17.828 -45.125 -29.484 1 97.62 99 GLU B CA 1
ATOM 5835 C C . GLU B 1 99 ? 17.688 -44.062 -28.391 1 97.62 99 GLU B C 1
ATOM 5837 O O . GLU B 1 99 ? 17.047 -44.281 -27.375 1 97.62 99 GLU B O 1
ATOM 5842 N N . ALA B 1 100 ? 18.312 -42.938 -28.625 1 98.19 100 ALA B N 1
ATOM 5843 C CA . ALA B 1 100 ? 18.281 -41.812 -27.703 1 98.19 100 ALA B CA 1
ATOM 5844 C C . ALA B 1 100 ? 18.312 -40.5 -28.453 1 98.19 100 ALA B C 1
ATOM 5846 O O . ALA B 1 100 ? 18.766 -40.438 -29.609 1 98.19 100 ALA B O 1
ATOM 5847 N N . VAL B 1 101 ? 17.781 -39.5 -27.906 1 97.94 101 VAL B N 1
ATOM 5848 C CA . VAL B 1 101 ? 17.875 -38.125 -28.391 1 97.94 101 VAL B CA 1
ATOM 5849 C C . VAL B 1 101 ? 18.531 -37.25 -27.328 1 97.94 101 VAL B C 1
ATOM 5851 O O . VAL B 1 101 ? 18.156 -37.281 -26.156 1 97.94 101 VAL B O 1
ATOM 5854 N N . GLU B 1 102 ? 19.531 -36.531 -27.734 1 97.06 102 GLU B N 1
ATOM 5855 C CA . GLU B 1 102 ? 20.141 -35.562 -26.828 1 97.06 102 GLU B CA 1
ATOM 5856 C C . GLU B 1 102 ? 19.188 -34.406 -26.531 1 97.06 102 GLU B C 1
ATOM 5858 O O . GLU B 1 102 ? 18.609 -33.812 -27.453 1 97.06 102 GLU B O 1
ATOM 5863 N N . VAL B 1 103 ? 18.969 -34.156 -25.234 1 95.56 103 VAL B N 1
ATOM 5864 C CA . VAL B 1 103 ? 17.984 -33.125 -24.875 1 95.56 103 VAL B CA 1
ATOM 5865 C C . VAL B 1 103 ? 18.578 -32.156 -23.875 1 95.56 103 VAL B C 1
ATOM 5867 O O . VAL B 1 103 ? 19.391 -32.531 -23.031 1 95.56 103 VAL B O 1
ATOM 5870 N N . ALA B 1 104 ? 18.156 -30.922 -23.969 1 90.38 104 ALA B N 1
ATOM 5871 C CA . ALA B 1 104 ? 18.469 -29.891 -22.984 1 90.38 104 ALA B CA 1
ATOM 5872 C C . ALA B 1 104 ? 17.25 -29.594 -22.109 1 90.38 104 ALA B C 1
ATOM 5874 O O . ALA B 1 104 ? 16.125 -29.922 -22.469 1 90.38 104 ALA B O 1
ATOM 5875 N N . THR B 1 105 ? 17.531 -29.016 -20.938 1 88.06 105 THR B N 1
ATOM 5876 C CA . THR B 1 105 ? 16.469 -28.625 -20.016 1 88.06 105 THR B CA 1
ATOM 5877 C C . THR B 1 105 ? 15.438 -27.75 -20.719 1 88.06 105 THR B C 1
ATOM 5879 O O . THR B 1 105 ? 15.789 -26.812 -21.438 1 88.06 105 THR B O 1
ATOM 5882 N N . GLY B 1 106 ? 14.188 -28.188 -20.531 1 89.31 106 GLY B N 1
ATOM 5883 C CA . GLY B 1 106 ? 13.109 -27.391 -21.094 1 89.31 106 GLY B CA 1
ATOM 5884 C C . GLY B 1 106 ? 12.609 -27.906 -22.422 1 89.31 106 GLY B C 1
ATOM 5885 O O . GLY B 1 106 ? 11.531 -27.516 -22.875 1 89.31 106 GLY B O 1
ATOM 5886 N N . ALA B 1 107 ? 13.328 -28.766 -23.047 1 92.94 107 ALA B N 1
ATOM 5887 C CA . ALA B 1 107 ? 12.93 -29.328 -24.328 1 92.94 107 ALA B CA 1
ATOM 5888 C C . ALA B 1 107 ? 11.664 -30.172 -24.188 1 92.94 107 ALA B C 1
ATOM 5890 O O . ALA B 1 107 ? 11.43 -30.781 -23.156 1 92.94 107 ALA B O 1
ATOM 5891 N N . PRO B 1 108 ? 10.844 -30.188 -25.25 1 94.38 108 PRO B N 1
ATOM 5892 C CA . PRO B 1 108 ? 9.773 -31.188 -25.266 1 94.38 108 PRO B CA 1
ATOM 5893 C C . PRO B 1 108 ? 10.289 -32.625 -25.359 1 94.38 108 PRO B C 1
ATOM 5895 O O . PRO B 1 108 ? 11.273 -32.875 -26.062 1 94.38 108 PRO B O 1
ATOM 5898 N N . MET B 1 109 ? 9.625 -33.469 -24.641 1 94.38 109 MET B N 1
ATOM 5899 C CA . MET B 1 109 ? 9.977 -34.875 -24.734 1 94.38 109 MET B CA 1
ATOM 5900 C C . MET B 1 109 ? 9.703 -35.406 -26.141 1 94.38 109 MET B C 1
ATOM 5902 O O . MET B 1 109 ? 8.625 -35.188 -26.703 1 94.38 109 MET B O 1
ATOM 5906 N N . PRO B 1 110 ? 10.68 -36.062 -26.719 1 94 110 PRO B N 1
ATOM 5907 C CA . PRO B 1 110 ? 10.438 -36.656 -28.047 1 94 110 PRO B CA 1
ATOM 5908 C C . PRO B 1 110 ? 9.438 -37.812 -28 1 94 110 PRO B C 1
ATOM 5910 O O . PRO B 1 110 ? 9.398 -38.562 -27.016 1 94 110 PRO B O 1
ATOM 5913 N N . ARG B 1 111 ? 8.727 -37.906 -29.125 1 90.19 111 ARG B N 1
ATOM 5914 C CA . ARG B 1 111 ? 7.852 -39.062 -29.266 1 90.19 111 ARG B CA 1
ATOM 5915 C C . ARG B 1 111 ? 8.633 -40.375 -29.094 1 90.19 111 ARG B C 1
ATOM 5917 O O . ARG B 1 111 ? 9.758 -40.5 -29.578 1 90.19 111 ARG B O 1
ATOM 5924 N N . GLY B 1 112 ? 8.047 -41.25 -28.328 1 90.75 112 GLY B N 1
ATOM 5925 C CA . GLY B 1 112 ? 8.664 -42.562 -28.141 1 90.75 112 GLY B CA 1
ATOM 5926 C C . GLY B 1 112 ? 9.461 -42.656 -26.844 1 90.75 112 GLY B C 1
ATOM 5927 O O . GLY B 1 112 ? 9.656 -43.75 -26.328 1 90.75 112 GLY B O 1
ATOM 5928 N N . ALA B 1 113 ? 10.062 -41.594 -26.422 1 93.88 113 ALA B N 1
ATOM 5929 C CA . ALA B 1 113 ? 10.828 -41.562 -25.188 1 93.88 113 ALA B CA 1
ATOM 5930 C C . ALA B 1 113 ? 9.922 -41.312 -23.984 1 93.88 113 ALA B C 1
ATOM 5932 O O . ALA B 1 113 ? 8.906 -40.625 -24.094 1 93.88 113 ALA B O 1
ATOM 5933 N N . ASN B 1 114 ? 10.305 -41.906 -22.812 1 93.94 114 ASN B N 1
ATOM 5934 C CA . ASN B 1 114 ? 9.477 -41.719 -21.625 1 93.94 114 ASN B CA 1
ATOM 5935 C C . ASN B 1 114 ? 10.328 -41.406 -20.406 1 93.94 114 ASN B C 1
ATOM 5937 O O . ASN B 1 114 ? 9.828 -41.438 -19.281 1 93.94 114 ASN B O 1
ATOM 5941 N N . SER B 1 115 ? 11.555 -41.125 -20.609 1 96.5 115 SER B N 1
ATOM 5942 C CA . SER B 1 115 ? 12.445 -40.75 -19.516 1 96.5 115 SER B CA 1
ATOM 5943 C C . SER B 1 115 ? 13.703 -40.062 -20.047 1 96.5 115 SER B C 1
ATOM 5945 O O . SER B 1 115 ? 13.93 -40.031 -21.266 1 96.5 115 SER B O 1
ATOM 5947 N N . VAL B 1 116 ? 14.461 -39.469 -19.125 1 97.44 116 VAL B N 1
ATOM 5948 C CA . VAL B 1 116 ? 15.703 -38.781 -19.5 1 97.44 116 VAL B CA 1
ATOM 5949 C C . VAL B 1 116 ? 16.844 -39.25 -18.594 1 97.44 116 VAL B C 1
ATOM 5951 O O . VAL B 1 116 ? 16.719 -39.219 -17.359 1 97.44 116 VAL B O 1
ATOM 5954 N N . VAL B 1 117 ? 17.906 -39.719 -19.188 1 97.56 117 VAL B N 1
ATOM 5955 C CA . VAL B 1 117 ? 19.109 -40.031 -18.453 1 97.56 117 VAL B CA 1
ATOM 5956 C C . VAL B 1 117 ? 20.016 -38.812 -18.359 1 97.56 117 VAL B C 1
ATOM 5958 O O . VAL B 1 117 ? 20.312 -38.188 -19.375 1 97.56 117 VAL B O 1
ATOM 5961 N N . LYS B 1 118 ? 20.406 -38.594 -17.188 1 96.19 118 LYS B N 1
ATOM 5962 C CA . LYS B 1 118 ? 21.312 -37.438 -16.984 1 96.19 118 LYS B CA 1
ATOM 5963 C C . LYS B 1 118 ? 22.625 -37.656 -17.75 1 96.19 118 LYS B C 1
ATOM 5965 O O . LYS B 1 118 ? 23.156 -38.75 -17.781 1 96.19 118 LYS B O 1
ATOM 5970 N N . GLU B 1 119 ? 23.156 -36.562 -18.219 1 93.56 119 GLU B N 1
ATOM 5971 C CA . GLU B 1 119 ? 24.406 -36.625 -18.969 1 93.56 119 GLU B CA 1
ATOM 5972 C C . GLU B 1 119 ? 25.531 -37.219 -18.141 1 93.56 119 GLU B C 1
ATOM 5974 O O . GLU B 1 119 ? 26.359 -37.969 -18.656 1 93.56 119 GLU B O 1
ATOM 5979 N N . GLU B 1 120 ? 25.531 -37 -16.844 1 93.19 120 GLU B N 1
ATOM 5980 C CA . GLU B 1 120 ? 26.594 -37.438 -15.93 1 93.19 120 GLU B CA 1
ATOM 5981 C C . GLU B 1 120 ? 26.641 -38.969 -15.844 1 93.19 120 GLU B C 1
ATOM 5983 O O . GLU B 1 120 ? 27.672 -39.531 -15.469 1 93.19 120 GLU B O 1
ATOM 5988 N N . PHE B 1 121 ? 25.578 -39.594 -16.234 1 95.94 121 PHE B N 1
ATOM 5989 C CA . PHE B 1 121 ? 25.5 -41.031 -16.125 1 95.94 121 PHE B CA 1
ATOM 5990 C C . PHE B 1 121 ? 25.672 -41.688 -17.484 1 95.94 121 PHE B C 1
ATOM 5992 O O . PHE B 1 121 ? 25.219 -42.812 -17.703 1 95.94 121 PHE B O 1
ATOM 5999 N N . THR B 1 122 ? 26.203 -40.969 -18.406 1 96.31 122 THR B N 1
ATOM 6000 C CA . THR B 1 122 ? 26.406 -41.469 -19.75 1 96.31 122 THR B CA 1
ATOM 6001 C C . THR B 1 122 ? 27.828 -41.156 -20.234 1 96.31 122 THR B C 1
ATOM 6003 O O . THR B 1 122 ? 28.5 -40.281 -19.688 1 96.31 122 THR B O 1
ATOM 6006 N N . VAL B 1 123 ? 28.281 -41.938 -21.125 1 95.56 123 VAL B N 1
ATOM 6007 C CA . VAL B 1 123 ? 29.547 -41.688 -21.828 1 95.56 123 VAL B CA 1
ATOM 6008 C C . VAL B 1 123 ? 29.328 -41.75 -23.328 1 95.56 123 VAL B C 1
ATOM 6010 O O . VAL B 1 123 ? 28.781 -42.719 -23.859 1 95.56 123 VAL B O 1
ATOM 6013 N N . ARG B 1 124 ? 29.703 -40.688 -23.969 1 94.81 124 ARG B N 1
ATOM 6014 C CA . ARG B 1 124 ? 29.531 -40.594 -25.422 1 94.81 124 ARG B CA 1
ATOM 6015 C C . ARG B 1 124 ? 30.578 -41.438 -26.141 1 94.81 124 ARG B C 1
ATOM 6017 O O . ARG B 1 124 ? 31.766 -41.375 -25.812 1 94.81 124 ARG B O 1
ATOM 6024 N N . LYS B 1 125 ? 30.156 -42.219 -27.047 1 94.06 125 LYS B N 1
ATOM 6025 C CA . LYS B 1 125 ? 31 -43.031 -27.922 1 94.06 125 LYS B CA 1
ATOM 6026 C C . LYS B 1 125 ? 30.578 -42.906 -29.375 1 94.06 125 LYS B C 1
ATOM 6028 O O . LYS B 1 125 ? 29.797 -43.719 -29.875 1 94.06 125 LYS B O 1
ATOM 6033 N N . GLY B 1 126 ? 31.172 -41.938 -30.094 1 93.25 126 GLY B N 1
ATOM 6034 C CA . GLY B 1 126 ? 30.766 -41.719 -31.469 1 93.25 126 GLY B CA 1
ATOM 6035 C C . GLY B 1 126 ? 29.328 -41.281 -31.609 1 93.25 126 GLY B C 1
ATOM 6036 O O . GLY B 1 126 ? 28.906 -40.281 -31.016 1 93.25 126 GLY B O 1
ATOM 6037 N N . ASP B 1 127 ? 28.578 -42.125 -32.281 1 95.62 127 ASP B N 1
ATOM 6038 C CA . ASP B 1 127 ? 27.172 -41.781 -32.5 1 95.62 127 ASP B CA 1
ATOM 6039 C C . ASP B 1 127 ? 26.266 -42.469 -31.469 1 95.62 127 ASP B C 1
ATOM 6041 O O . ASP B 1 127 ? 25.047 -42.562 -31.656 1 95.62 127 ASP B O 1
ATOM 6045 N N . SER B 1 128 ? 26.969 -42.969 -30.469 1 97.31 128 SER B N 1
ATOM 6046 C CA . SER B 1 128 ? 26.234 -43.656 -29.422 1 97.31 128 SER B CA 1
ATOM 6047 C C . SER B 1 128 ? 26.609 -43.156 -28.047 1 97.31 128 SER B C 1
ATOM 6049 O O . SER B 1 128 ? 27.531 -42.344 -27.906 1 97.31 128 SER B O 1
ATOM 6051 N N . ILE B 1 129 ? 25.797 -43.562 -27.078 1 97.5 129 ILE B N 1
ATOM 6052 C CA . ILE B 1 129 ? 26.125 -43.281 -25.688 1 97.5 129 ILE B CA 1
ATOM 6053 C C . ILE B 1 129 ? 26.062 -44.594 -24.891 1 97.5 129 ILE B C 1
ATOM 6055 O O . ILE B 1 129 ? 25.297 -45.5 -25.219 1 97.5 129 ILE B O 1
ATOM 6059 N N . LEU B 1 130 ? 26.891 -44.656 -23.906 1 97.69 130 LEU B N 1
ATOM 6060 C CA . LEU B 1 130 ? 26.828 -45.719 -22.891 1 97.69 130 LEU B CA 1
ATOM 6061 C C . LEU B 1 130 ? 26.109 -45.25 -21.641 1 97.69 130 LEU B C 1
ATOM 6063 O O . LEU B 1 130 ? 26.547 -44.281 -21 1 97.69 130 LEU B O 1
ATOM 6067 N N . VAL B 1 131 ? 25 -45.875 -21.344 1 97.88 131 VAL B N 1
ATOM 6068 C CA . VAL B 1 131 ? 24.219 -45.531 -20.156 1 97.88 131 VAL B CA 1
ATOM 6069 C C . VAL B 1 131 ? 24.688 -46.344 -18.969 1 97.88 131 VAL B C 1
ATOM 6071 O O . VAL B 1 131 ? 24.641 -47.594 -19 1 97.88 131 VAL B O 1
ATOM 6074 N N . MET B 1 132 ? 25.016 -45.719 -17.891 1 97.31 132 MET B N 1
ATOM 6075 C CA . MET B 1 132 ? 25.641 -46.406 -16.75 1 97.31 132 MET B CA 1
ATOM 6076 C C . MET B 1 132 ? 24.656 -46.5 -15.586 1 97.31 132 MET B C 1
ATOM 6078 O O . MET B 1 132 ? 25 -47.062 -14.539 1 97.31 132 MET B O 1
ATOM 6082 N N . ARG B 1 133 ? 23.5 -45.969 -15.75 1 96.5 133 ARG B N 1
ATOM 6083 C CA . ARG B 1 133 ? 22.453 -46.031 -14.727 1 96.5 133 ARG B CA 1
ATOM 6084 C C . ARG B 1 133 ? 21.078 -46.125 -15.359 1 96.5 133 ARG B C 1
ATOM 6086 O O . ARG B 1 133 ? 20.75 -45.344 -16.25 1 96.5 133 ARG B O 1
ATOM 6093 N N . ALA B 1 134 ? 20.281 -47.031 -14.844 1 96.31 134 ALA B N 1
ATOM 6094 C CA . ALA B 1 134 ? 18.906 -47.156 -15.328 1 96.31 134 ALA B CA 1
ATOM 6095 C C . ALA B 1 134 ? 18.047 -46 -14.859 1 96.31 134 ALA B C 1
ATOM 6097 O O . ALA B 1 134 ? 18.344 -45.375 -13.859 1 96.31 134 ALA B O 1
ATOM 6098 N N . VAL B 1 135 ? 17.062 -45.719 -15.664 1 96.31 135 VAL B N 1
ATOM 6099 C CA . VAL B 1 135 ? 16.078 -44.719 -15.266 1 96.31 135 VAL B CA 1
ATOM 6100 C C . VAL B 1 135 ? 14.688 -45.344 -15.281 1 96.31 135 VAL B C 1
ATOM 6102 O O . VAL B 1 135 ? 14.398 -46.25 -16.094 1 96.31 135 VAL B O 1
ATOM 6105 N N . ALA B 1 136 ? 13.844 -44.906 -14.336 1 94 136 ALA B N 1
ATOM 6106 C CA . ALA B 1 136 ? 12.445 -45.344 -14.305 1 94 136 ALA B CA 1
ATOM 6107 C C . ALA B 1 136 ? 11.602 -44.531 -15.289 1 94 136 ALA B C 1
ATOM 6109 O O . ALA B 1 136 ? 11.945 -43.406 -15.633 1 94 136 ALA B O 1
ATOM 6110 N N . PRO B 1 137 ? 10.508 -45.125 -15.82 1 91.5 137 PRO B N 1
ATOM 6111 C CA . PRO B 1 137 ? 9.586 -44.312 -16.625 1 91.5 137 PRO B CA 1
ATOM 6112 C C . PRO B 1 137 ? 9.117 -43.062 -15.922 1 91.5 137 PRO B C 1
ATOM 6114 O O . PRO B 1 137 ? 8.758 -43.094 -14.742 1 91.5 137 PRO B O 1
ATOM 6117 N N . GLY B 1 138 ? 9.18 -41.938 -16.656 1 91.81 138 GLY B N 1
ATOM 6118 C CA . GLY B 1 138 ? 8.727 -40.656 -16.109 1 91.81 138 GLY B CA 1
ATOM 6119 C C . GLY B 1 138 ? 9.812 -39.938 -15.344 1 91.81 138 GLY B C 1
ATOM 6120 O O . GLY B 1 138 ? 9.625 -38.75 -14.961 1 91.81 138 GLY B O 1
ATOM 6121 N N . GLU B 1 139 ? 10.914 -40.594 -15.133 1 93.81 139 GLU B N 1
ATOM 6122 C CA . GLU B 1 139 ? 12 -39.969 -14.383 1 93.81 139 GLU B CA 1
ATOM 6123 C C . GLU B 1 139 ? 12.578 -38.781 -15.148 1 93.81 139 GLU B C 1
ATOM 6125 O O . GLU B 1 139 ? 12.773 -38.844 -16.359 1 93.81 139 GLU B O 1
ATOM 6130 N N . ASN B 1 140 ? 12.727 -37.625 -14.469 1 93.88 140 ASN B N 1
ATOM 6131 C CA . ASN B 1 140 ? 13.336 -36.406 -14.969 1 93.88 140 ASN B CA 1
ATOM 6132 C C . ASN B 1 140 ? 12.469 -35.75 -16.031 1 93.88 140 ASN B C 1
ATOM 6134 O O . ASN B 1 140 ? 12.984 -35.125 -16.969 1 93.88 140 ASN B O 1
ATOM 6138 N N . VAL B 1 141 ? 11.156 -36 -15.953 1 92.19 141 VAL B N 1
ATOM 6139 C CA . VAL B 1 141 ? 10.188 -35.406 -16.875 1 92.19 141 VAL B CA 1
ATOM 6140 C C . VAL B 1 141 ? 9.109 -34.688 -16.094 1 92.19 141 VAL B C 1
ATOM 6142 O O . VAL B 1 141 ? 8.586 -35.188 -15.102 1 92.19 141 VAL B O 1
ATOM 6145 N N . GLN B 1 142 ? 8.906 -33.5 -16.469 1 90.31 142 GLN B N 1
ATOM 6146 C CA . GLN B 1 142 ? 7.734 -32.781 -15.961 1 90.31 142 GLN B CA 1
ATOM 6147 C C . GLN B 1 142 ? 6.527 -33.031 -16.859 1 90.31 142 GLN B C 1
ATOM 6149 O O . GLN B 1 142 ? 6.559 -32.656 -18.047 1 90.31 142 GLN B O 1
ATOM 6154 N N . GLY B 1 143 ? 5.512 -33.531 -16.297 1 89.69 143 GLY B N 1
ATOM 6155 C CA . GLY B 1 143 ? 4.34 -33.875 -17.078 1 89.69 143 GLY B CA 1
ATOM 6156 C C . GLY B 1 143 ? 3.578 -32.688 -17.594 1 89.69 143 GLY B C 1
ATOM 6157 O O . GLY B 1 143 ? 3.471 -31.672 -16.906 1 89.69 143 GLY B O 1
ATOM 6158 N N . ALA B 1 144 ? 3.051 -32.812 -18.797 1 91.44 144 ALA B N 1
ATOM 6159 C CA . ALA B 1 144 ? 2.176 -31.797 -19.344 1 91.44 144 ALA B CA 1
ATOM 6160 C C . ALA B 1 144 ? 1.018 -31.5 -18.391 1 91.44 144 ALA B C 1
ATOM 6162 O O . ALA B 1 144 ? 0.447 -32.406 -17.797 1 91.44 144 ALA B O 1
ATOM 6163 N N . GLY B 1 145 ? 0.718 -30.172 -18.219 1 90.31 145 GLY B N 1
ATOM 6164 C CA . GLY B 1 145 ? -0.4 -29.766 -17.391 1 90.31 145 GLY B CA 1
ATOM 6165 C C . GLY B 1 145 ? -0.129 -29.938 -15.906 1 90.31 145 GLY B C 1
ATOM 6166 O O . GLY B 1 145 ? -1.047 -29.859 -15.086 1 90.31 145 GLY B O 1
ATOM 6167 N N . SER B 1 146 ? 1.047 -30.297 -15.57 1 87.81 146 SER B N 1
ATOM 6168 C CA . SER B 1 146 ? 1.366 -30.547 -14.172 1 87.81 146 SER B CA 1
ATOM 6169 C C . SER B 1 146 ? 1.24 -29.266 -13.336 1 87.81 146 SER B C 1
ATOM 6171 O O . SER B 1 146 ? 1.004 -29.328 -12.133 1 87.81 146 SER B O 1
ATOM 6173 N N . ASP B 1 147 ? 1.35 -28.188 -13.969 1 90.62 147 ASP B N 1
ATOM 6174 C CA . ASP B 1 147 ? 1.229 -26.922 -13.273 1 90.62 147 ASP B CA 1
ATOM 6175 C C . ASP B 1 147 ? -0.201 -26.391 -13.336 1 90.62 147 ASP B C 1
ATOM 6177 O O . ASP B 1 147 ? -0.818 -26.125 -12.297 1 90.62 147 ASP B O 1
ATOM 6181 N N . VAL B 1 148 ? -0.628 -26.234 -14.531 1 91.25 148 VAL B N 1
ATOM 6182 C CA . VAL B 1 148 ? -2 -25.797 -14.773 1 91.25 148 VAL B CA 1
ATOM 6183 C C . VAL B 1 148 ? -2.621 -26.641 -15.883 1 91.25 148 VAL B C 1
ATOM 6185 O O . VAL B 1 148 ? -1.956 -26.969 -16.859 1 91.25 148 VAL B O 1
ATOM 6188 N N . ARG B 1 149 ? -3.924 -26.938 -15.773 1 91.06 149 ARG B N 1
ATOM 6189 C CA . ARG B 1 149 ? -4.641 -27.766 -16.75 1 91.06 149 ARG B CA 1
ATOM 6190 C C . ARG B 1 149 ? -5.77 -26.969 -17.391 1 91.06 149 ARG B C 1
ATOM 6192 O O . ARG B 1 149 ? -6.355 -26.078 -16.766 1 91.06 149 ARG B O 1
ATOM 6199 N N . VAL B 1 150 ? -5.98 -27.297 -18.578 1 92.06 150 VAL B N 1
ATOM 6200 C CA . VAL B 1 150 ? -7.168 -26.766 -19.234 1 92.06 150 VAL B CA 1
ATOM 6201 C C . VAL B 1 150 ? -8.398 -27.031 -18.375 1 92.06 150 VAL B C 1
ATOM 6203 O O . VAL B 1 150 ? -8.586 -28.141 -17.875 1 92.06 150 VAL B O 1
ATOM 6206 N N . GLY B 1 151 ? -9.18 -25.953 -18.188 1 90.06 151 GLY B N 1
ATOM 6207 C CA . GLY B 1 151 ? -10.391 -26.078 -17.391 1 90.06 151 GLY B CA 1
ATOM 6208 C C . GLY B 1 151 ? -10.203 -25.672 -15.945 1 90.06 151 GLY B C 1
ATOM 6209 O O . GLY B 1 151 ? -11.18 -25.484 -15.219 1 90.06 151 GLY B O 1
ATOM 6210 N N . GLU B 1 152 ? -9.016 -25.547 -15.562 1 90.5 152 GLU B N 1
ATOM 6211 C CA . GLU B 1 152 ? -8.719 -25.141 -14.188 1 90.5 152 GLU B CA 1
ATOM 6212 C C . GLU B 1 152 ? -8.891 -23.641 -14.016 1 90.5 152 GLU B C 1
ATOM 6214 O O . GLU B 1 152 ? -8.492 -22.859 -14.891 1 90.5 152 GLU B O 1
ATOM 6219 N N . THR B 1 153 ? -9.539 -23.25 -12.945 1 92.44 153 THR B N 1
ATOM 6220 C CA . THR B 1 153 ? -9.633 -21.828 -12.633 1 92.44 153 THR B CA 1
ATOM 6221 C C . THR B 1 153 ? -8.32 -21.328 -12.031 1 92.44 153 THR B C 1
ATOM 6223 O O . THR B 1 153 ? -7.902 -21.797 -10.969 1 92.44 153 THR B O 1
ATOM 6226 N N . VAL B 1 154 ? -7.719 -20.359 -12.672 1 93.56 154 VAL B N 1
ATOM 6227 C CA . VAL B 1 154 ? -6.402 -19.922 -12.219 1 93.56 154 VAL B CA 1
ATOM 6228 C C . VAL B 1 154 ? -6.543 -18.672 -11.359 1 93.56 154 VAL B C 1
ATOM 6230 O O . VAL B 1 154 ? -5.629 -18.328 -10.609 1 93.56 154 VAL B O 1
ATOM 6233 N N . ALA B 1 155 ? -7.648 -17.969 -11.523 1 93.44 155 ALA B N 1
ATOM 6234 C CA . ALA B 1 155 ? -7.969 -16.812 -10.703 1 93.44 155 ALA B CA 1
ATOM 6235 C C . ALA B 1 155 ? -9.477 -16.594 -10.617 1 93.44 155 ALA B C 1
ATOM 6237 O O . ALA B 1 155 ? -10.188 -16.75 -11.609 1 93.44 155 ALA B O 1
ATOM 6238 N N . TYR B 1 156 ? -9.891 -16.203 -9.477 1 92.44 156 TYR B N 1
ATOM 6239 C CA . TYR B 1 156 ? -11.32 -16.031 -9.273 1 92.44 156 TYR B CA 1
ATOM 6240 C C . TYR B 1 156 ? -11.727 -14.57 -9.352 1 92.44 156 TYR B C 1
ATOM 6242 O O . TYR B 1 156 ? -10.906 -13.68 -9.094 1 92.44 156 TYR B O 1
ATOM 6250 N N . ARG B 1 157 ? -12.977 -14.398 -9.711 1 91.88 157 ARG B N 1
ATOM 6251 C CA . ARG B 1 157 ? -13.562 -13.07 -9.594 1 91.88 157 ARG B CA 1
ATOM 6252 C C . ARG B 1 157 ? -13.328 -12.492 -8.195 1 91.88 157 ARG B C 1
ATOM 6254 O O . ARG B 1 157 ? -13.438 -13.211 -7.199 1 91.88 157 ARG B O 1
ATOM 6261 N N . GLY B 1 158 ? -13.008 -11.18 -8.164 1 88.5 158 GLY B N 1
ATOM 6262 C CA . GLY B 1 158 ? -12.797 -10.523 -6.883 1 88.5 158 GLY B CA 1
ATOM 6263 C C . GLY B 1 158 ? -11.352 -10.578 -6.41 1 88.5 158 GLY B C 1
ATOM 6264 O O . GLY B 1 158 ? -10.984 -9.922 -5.434 1 88.5 158 GLY B O 1
ATOM 6265 N N . THR B 1 159 ? -10.516 -11.289 -7.148 1 90.38 159 THR B N 1
ATOM 6266 C CA . THR B 1 159 ? -9.109 -11.391 -6.801 1 90.38 159 THR B CA 1
ATOM 6267 C C . THR B 1 159 ? -8.375 -10.102 -7.145 1 90.38 159 THR B C 1
ATOM 6269 O O . THR B 1 159 ? -8.531 -9.562 -8.242 1 90.38 159 THR B O 1
ATOM 6272 N N . ARG B 1 160 ? -7.676 -9.57 -6.145 1 91.38 160 ARG B N 1
ATOM 6273 C CA . ARG B 1 160 ? -6.773 -8.461 -6.434 1 91.38 160 ARG B CA 1
ATOM 6274 C C . ARG B 1 160 ? -5.52 -8.945 -7.152 1 91.38 160 ARG B C 1
ATOM 6276 O O . ARG B 1 160 ? -4.871 -9.898 -6.711 1 91.38 160 ARG B O 1
ATOM 6283 N N . LEU B 1 161 ? -5.109 -8.32 -8.18 1 94.88 161 LEU B N 1
ATOM 6284 C CA . LEU B 1 161 ? -4.035 -8.797 -9.047 1 94.88 161 LEU B CA 1
ATOM 6285 C C . LEU B 1 161 ? -2.686 -8.258 -8.586 1 94.88 161 LEU B C 1
ATOM 6287 O O . LEU B 1 161 ? -2.473 -7.043 -8.578 1 94.88 161 LEU B O 1
ATOM 6291 N N . SER B 1 162 ? -1.854 -9.102 -8.141 1 93.44 162 SER B N 1
ATOM 6292 C CA . SER B 1 162 ? -0.448 -8.836 -7.848 1 93.44 162 SER B CA 1
ATOM 6293 C C . SER B 1 162 ? 0.462 -9.484 -8.891 1 93.44 162 SER B C 1
ATOM 6295 O O . SER B 1 162 ? -0.013 -9.992 -9.906 1 93.44 162 SER B O 1
ATOM 6297 N N . ALA B 1 163 ? 1.753 -9.414 -8.664 1 94.94 163 ALA B N 1
ATOM 6298 C CA . ALA B 1 163 ? 2.723 -10.008 -9.586 1 94.94 163 ALA B CA 1
ATOM 6299 C C . ALA B 1 163 ? 2.486 -11.508 -9.742 1 94.94 163 ALA B C 1
ATOM 6301 O O . ALA B 1 163 ? 2.676 -12.062 -10.828 1 94.94 163 ALA B O 1
ATOM 6302 N N . ARG B 1 164 ? 2.049 -12.125 -8.711 1 93.19 164 ARG B N 1
ATOM 6303 C CA . ARG B 1 164 ? 1.83 -13.562 -8.727 1 93.19 164 ARG B CA 1
ATOM 6304 C C . ARG B 1 164 ? 0.64 -13.93 -9.609 1 93.19 164 ARG B C 1
ATOM 6306 O O . ARG B 1 164 ? 0.739 -14.812 -10.461 1 93.19 164 ARG B O 1
ATOM 6313 N N . GLU B 1 165 ? -0.48 -13.188 -9.406 1 94.88 165 GLU B N 1
ATOM 6314 C CA . GLU B 1 165 ? -1.67 -13.438 -10.211 1 94.88 165 GLU B CA 1
ATOM 6315 C C . GLU B 1 165 ? -1.437 -13.055 -11.672 1 94.88 165 GLU B C 1
ATOM 6317 O O . GLU B 1 165 ? -1.865 -13.773 -12.578 1 94.88 165 GLU B O 1
ATOM 6322 N N . ILE B 1 166 ? -0.753 -12.008 -11.852 1 96.88 166 ILE B N 1
ATOM 6323 C CA . ILE B 1 166 ? -0.454 -11.578 -13.219 1 96.88 166 ILE B CA 1
ATOM 6324 C C . ILE B 1 166 ? 0.448 -12.602 -13.898 1 96.88 166 ILE B C 1
ATOM 6326 O O . ILE B 1 166 ? 0.301 -12.875 -15.094 1 96.88 166 ILE B O 1
ATOM 6330 N N . GLY B 1 167 ? 1.348 -13.156 -13.125 1 96.12 167 GLY B N 1
ATOM 6331 C CA . GLY B 1 167 ? 2.205 -14.211 -13.648 1 96.12 167 GLY B CA 1
ATOM 6332 C C . GLY B 1 167 ? 1.433 -15.414 -14.156 1 96.12 167 GLY B C 1
ATOM 6333 O O . GLY B 1 167 ? 1.697 -15.914 -15.25 1 96.12 167 GLY B O 1
ATOM 6334 N N . ILE B 1 168 ? 0.526 -15.859 -13.352 1 95.81 168 ILE B N 1
ATOM 6335 C CA . ILE B 1 168 ? -0.214 -17.062 -13.75 1 95.81 168 ILE B CA 1
ATOM 6336 C C . ILE B 1 168 ? -1.13 -16.734 -14.922 1 95.81 168 ILE B C 1
ATOM 6338 O O . ILE B 1 168 ? -1.349 -17.562 -15.805 1 95.81 168 ILE B O 1
ATOM 6342 N N . LEU B 1 169 ? -1.702 -15.547 -14.992 1 97.25 169 LEU B N 1
ATOM 6343 C CA . LEU B 1 169 ? -2.471 -15.125 -16.156 1 97.25 169 LEU B CA 1
ATOM 6344 C C . LEU B 1 169 ? -1.613 -15.164 -17.422 1 97.25 169 LEU B C 1
ATOM 6346 O O . LEU B 1 169 ? -2.043 -15.688 -18.453 1 97.25 169 LEU B O 1
ATOM 6350 N N . ALA B 1 170 ? -0.392 -14.672 -17.312 1 97.44 170 ALA B N 1
ATOM 6351 C CA . ALA B 1 170 ? 0.535 -14.703 -18.438 1 97.44 170 ALA B CA 1
ATOM 6352 C C . ALA B 1 170 ? 0.858 -16.141 -18.828 1 97.44 170 ALA B C 1
ATOM 6354 O O . ALA B 1 170 ? 0.913 -16.469 -20.016 1 97.44 170 ALA B O 1
ATOM 6355 N N . ALA B 1 171 ? 1.023 -16.969 -17.891 1 96.19 171 ALA B N 1
ATOM 6356 C CA . ALA B 1 171 ? 1.409 -18.359 -18.125 1 96.19 171 ALA B CA 1
ATOM 6357 C C . ALA B 1 171 ? 0.354 -19.094 -18.953 1 96.19 171 ALA B C 1
ATOM 6359 O O . ALA B 1 171 ? 0.673 -20.016 -19.688 1 96.19 171 ALA B O 1
ATOM 6360 N N . VAL B 1 172 ? -0.869 -18.672 -18.781 1 96.25 172 VAL B N 1
ATOM 6361 C CA . VAL B 1 172 ? -1.93 -19.359 -19.5 1 96.25 172 VAL B CA 1
ATOM 6362 C C . VAL B 1 172 ? -2.328 -18.547 -20.734 1 96.25 172 VAL B C 1
ATOM 6364 O O . VAL B 1 172 ? -3.402 -18.766 -21.312 1 96.25 172 VAL B O 1
ATOM 6367 N N . GLY B 1 173 ? -1.582 -17.547 -21.078 1 97.25 173 GLY B N 1
ATOM 6368 C CA . GLY B 1 173 ? -1.696 -16.875 -22.359 1 97.25 173 GLY B CA 1
ATOM 6369 C C . GLY B 1 173 ? -2.65 -15.703 -22.344 1 97.25 173 GLY B C 1
ATOM 6370 O O . GLY B 1 173 ? -3.072 -15.219 -23.391 1 97.25 173 GLY B O 1
ATOM 6371 N N . ILE B 1 174 ? -2.998 -15.258 -21.203 1 97.44 174 ILE B N 1
ATOM 6372 C CA . ILE B 1 174 ? -3.936 -14.148 -21.078 1 97.44 174 ILE B CA 1
ATOM 6373 C C . ILE B 1 174 ? -3.182 -12.82 -21.188 1 97.44 174 ILE B C 1
ATOM 6375 O O . ILE B 1 174 ? -2.246 -12.562 -20.438 1 97.44 174 ILE B O 1
ATOM 6379 N N . ARG B 1 175 ? -3.596 -12.008 -22.125 1 97.25 175 ARG B N 1
ATOM 6380 C CA . ARG B 1 175 ? -2.961 -10.711 -22.344 1 97.25 175 ARG B CA 1
ATOM 6381 C C . ARG B 1 175 ? -3.826 -9.578 -21.797 1 97.25 175 ARG B C 1
ATOM 6383 O O . ARG B 1 175 ? -3.312 -8.531 -21.391 1 97.25 175 ARG B O 1
ATOM 6390 N N . GLU B 1 176 ? -5.117 -9.859 -21.859 1 98 176 GLU B N 1
ATOM 6391 C CA . GLU B 1 176 ? -6.094 -8.891 -21.375 1 98 176 GLU B CA 1
ATOM 6392 C C . GLU B 1 176 ? -7.082 -9.539 -20.406 1 98 176 GLU B C 1
ATOM 6394 O O . GLU B 1 176 ? -7.406 -10.719 -20.547 1 98 176 GLU B O 1
ATOM 6399 N N . VAL B 1 177 ? -7.484 -8.766 -19.484 1 97.75 177 VAL B N 1
ATOM 6400 C CA . VAL B 1 177 ? -8.43 -9.281 -18.5 1 97.75 177 VAL B CA 1
ATOM 6401 C C . VAL B 1 177 ? -9.508 -8.242 -18.219 1 97.75 177 VAL B C 1
ATOM 6403 O O . VAL B 1 177 ? -9.289 -7.039 -18.406 1 97.75 177 VAL B O 1
ATOM 6406 N N . GLU B 1 178 ? -10.664 -8.703 -17.844 1 97.75 178 GLU B N 1
ATOM 6407 C CA . GLU B 1 178 ? -11.727 -7.824 -17.375 1 97.75 178 GLU B CA 1
ATOM 6408 C C . GLU B 1 178 ? -11.594 -7.551 -15.883 1 97.75 178 GLU B C 1
ATOM 6410 O O . GLU B 1 178 ? -11.555 -8.484 -15.078 1 97.75 178 GLU B O 1
ATOM 6415 N N . VAL B 1 179 ? -11.508 -6.266 -15.508 1 97.06 179 VAL B N 1
ATOM 6416 C CA . VAL B 1 179 ? -11.398 -5.867 -14.109 1 97.06 179 VAL B CA 1
ATOM 6417 C C . VAL B 1 179 ? -12.547 -4.93 -13.75 1 97.06 179 VAL B C 1
ATOM 6419 O O . VAL B 1 179 ? -13.188 -4.352 -14.625 1 97.06 179 VAL B O 1
ATOM 6422 N N . LEU B 1 180 ? -12.867 -4.859 -12.516 1 95.12 180 LEU B N 1
ATOM 6423 C CA . LEU B 1 180 ? -13.844 -3.893 -12.039 1 95.12 180 LEU B CA 1
ATOM 6424 C C . LEU B 1 180 ? -13.312 -2.469 -12.172 1 95.12 180 LEU B C 1
ATOM 6426 O O . LEU B 1 180 ? -12.141 -2.215 -11.898 1 95.12 180 LEU B O 1
ATOM 6430 N N . SER B 1 181 ? -14.211 -1.58 -12.641 1 95.44 181 SER B N 1
ATOM 6431 C CA . SER B 1 181 ? -13.805 -0.183 -12.727 1 95.44 181 SER B CA 1
ATOM 6432 C C . SER B 1 181 ? -13.555 0.408 -11.344 1 95.44 181 SER B C 1
ATOM 6434 O O . SER B 1 181 ? -14.164 -0.02 -10.359 1 95.44 181 SER B O 1
ATOM 6436 N N . LYS B 1 182 ? -12.664 1.348 -11.297 1 95.94 182 LYS B N 1
ATOM 6437 C CA . LYS B 1 182 ? -12.43 2.057 -10.047 1 95.94 182 LYS B CA 1
ATOM 6438 C C . LYS B 1 182 ? -13.633 2.906 -9.656 1 95.94 182 LYS B C 1
ATOM 6440 O O . LYS B 1 182 ? -14.312 3.459 -10.523 1 95.94 182 LYS B O 1
ATOM 6445 N N . PRO B 1 183 ? -13.938 3.012 -8.336 1 96.38 183 PRO B N 1
ATOM 6446 C CA . PRO B 1 183 ? -14.992 3.93 -7.914 1 96.38 183 PRO B CA 1
ATOM 6447 C C . PRO B 1 183 ? -14.711 5.379 -8.312 1 96.38 183 PRO B C 1
ATOM 6449 O O . PRO B 1 183 ? -13.633 5.902 -8.016 1 96.38 183 PRO B O 1
ATOM 6452 N N . ARG B 1 184 ? -15.68 6.004 -8.977 1 97.62 184 ARG B N 1
ATOM 6453 C CA . ARG B 1 184 ? -15.539 7.398 -9.391 1 97.62 184 ARG B CA 1
ATOM 6454 C C . ARG B 1 184 ? -16.062 8.336 -8.305 1 97.62 184 ARG B C 1
ATOM 6456 O O . ARG B 1 184 ? -17.219 8.25 -7.898 1 97.62 184 ARG B O 1
ATOM 6463 N N . VAL B 1 185 ? -15.195 9.266 -7.809 1 98.38 185 VAL B N 1
ATOM 6464 C CA . VAL B 1 185 ? -15.555 10.172 -6.727 1 98.38 185 VAL B CA 1
ATOM 6465 C C . VAL B 1 185 ? -15.422 11.617 -7.195 1 98.38 185 VAL B C 1
ATOM 6467 O O . VAL B 1 185 ? -14.328 12.062 -7.551 1 98.38 185 VAL B O 1
ATOM 6470 N N . GLY B 1 186 ? -16.578 12.344 -7.305 1 98.69 186 GLY B N 1
ATOM 6471 C CA . GLY B 1 186 ? -16.562 13.773 -7.566 1 98.69 186 GLY B CA 1
ATOM 6472 C C . GLY B 1 186 ? -16.375 14.609 -6.312 1 98.69 186 GLY B C 1
ATOM 6473 O O . GLY B 1 186 ? -16.922 14.297 -5.262 1 98.69 186 GLY B O 1
ATOM 6474 N N . ILE B 1 187 ? -15.578 15.703 -6.367 1 98.62 187 ILE B N 1
ATOM 6475 C CA . ILE B 1 187 ? -15.25 16.5 -5.195 1 98.62 187 ILE B CA 1
ATOM 6476 C C . ILE B 1 187 ? -15.555 17.969 -5.473 1 98.62 187 ILE B C 1
ATOM 6478 O O . ILE B 1 187 ? -15.008 18.562 -6.406 1 98.62 187 ILE B O 1
ATOM 6482 N N . PHE B 1 188 ? -16.469 18.562 -4.711 1 97.75 188 PHE B N 1
ATOM 6483 C CA . PHE B 1 188 ? -16.719 20 -4.68 1 97.75 188 PHE B CA 1
ATOM 6484 C C . PHE B 1 188 ? -16.188 20.609 -3.396 1 97.75 188 PHE B C 1
ATOM 6486 O O . PHE B 1 188 ? -16.141 19.953 -2.354 1 97.75 188 PHE B O 1
ATOM 6493 N N . SER B 1 189 ? -15.703 21.812 -3.484 1 96.62 189 SER B N 1
ATOM 6494 C CA . SER B 1 189 ? -15.531 22.656 -2.316 1 96.62 189 SER B CA 1
ATOM 6495 C C . SER B 1 189 ? -16.531 23.812 -2.322 1 96.62 189 SER B C 1
ATOM 6497 O O . SER B 1 189 ? -17 24.219 -3.383 1 96.62 189 SER B O 1
ATOM 6499 N N . THR B 1 190 ? -16.922 24.188 -1.17 1 93.12 190 THR B N 1
ATOM 6500 C CA . THR B 1 190 ? -17.812 25.344 -1.091 1 93.12 190 THR B CA 1
ATOM 6501 C C . THR B 1 190 ? -17.312 26.359 -0.078 1 93.12 190 THR B C 1
ATOM 6503 O O . THR B 1 190 ? -16.828 25.984 0.992 1 93.12 190 THR B O 1
ATOM 6506 N N . GLY B 1 191 ? -17.422 27.625 -0.446 1 90.06 191 GLY B N 1
ATOM 6507 C CA . GLY B 1 191 ? -16.984 28.734 0.393 1 90.06 191 GLY B CA 1
ATOM 6508 C C . GLY B 1 191 ? -16.5 29.922 -0.403 1 90.06 191 GLY B C 1
ATOM 6509 O O . GLY B 1 191 ? -15.625 29.797 -1.265 1 90.06 191 GLY B O 1
ATOM 6510 N N . ASP B 1 192 ? -16.969 31.078 -0.055 1 89.38 192 ASP B N 1
ATOM 6511 C CA . ASP B 1 192 ? -16.609 32.312 -0.757 1 89.38 192 ASP B CA 1
ATOM 6512 C C . ASP B 1 192 ? -15.156 32.688 -0.464 1 89.38 192 ASP B C 1
ATOM 6514 O O . ASP B 1 192 ? -14.555 33.469 -1.217 1 89.38 192 ASP B O 1
ATOM 6518 N N . GLU B 1 193 ? -14.648 32.188 0.59 1 92.75 193 GLU B N 1
ATOM 6519 C CA . GLU B 1 193 ? -13.305 32.562 1.023 1 92.75 193 GLU B CA 1
ATOM 6520 C C . GLU B 1 193 ? -12.25 31.719 0.304 1 92.75 193 GLU B C 1
ATOM 6522 O O . GLU B 1 193 ? -11.055 32 0.396 1 92.75 193 GLU B O 1
ATOM 6527 N N . LEU B 1 194 ? -12.68 30.75 -0.438 1 95 194 LEU B N 1
ATOM 6528 C CA . LEU B 1 194 ? -11.742 29.75 -0.939 1 95 194 LEU B CA 1
ATOM 6529 C C . LEU B 1 194 ? -11.109 30.219 -2.252 1 95 194 LEU B C 1
ATOM 6531 O O . LEU B 1 194 ? -11.789 30.797 -3.1 1 95 194 LEU B O 1
ATOM 6535 N N . ALA B 1 195 ? -9.82 29.984 -2.344 1 95.75 195 ALA B N 1
ATOM 6536 C CA . ALA B 1 195 ? -9.055 30.094 -3.58 1 95.75 195 ALA B CA 1
ATOM 6537 C C . ALA B 1 195 ? -8.273 28.828 -3.867 1 95.75 195 ALA B C 1
ATOM 6539 O O . ALA B 1 195 ? -8.062 28 -2.973 1 95.75 195 ALA B O 1
ATOM 6540 N N . GLN B 1 196 ? -7.918 28.656 -5.105 1 95.88 196 GLN B N 1
ATOM 6541 C CA . GLN B 1 196 ? -7.113 27.5 -5.445 1 95.88 196 GLN B CA 1
ATOM 6542 C C . GLN B 1 196 ? -5.629 27.75 -5.199 1 95.88 196 GLN B C 1
ATOM 6544 O O . GLN B 1 196 ? -5.141 28.859 -5.453 1 95.88 196 GLN B O 1
ATOM 6549 N N . PRO B 1 197 ? -4.918 26.719 -4.742 1 96.25 197 PRO B N 1
ATOM 6550 C CA . PRO B 1 197 ? -3.463 26.875 -4.648 1 96.25 197 PRO B CA 1
ATOM 6551 C C . PRO B 1 197 ? -2.828 27.281 -5.977 1 96.25 197 PRO B C 1
ATOM 6553 O O . PRO B 1 197 ? -3.254 26.812 -7.035 1 96.25 197 PRO B O 1
ATOM 6556 N N . GLY B 1 198 ? -1.801 28.062 -5.883 1 94.75 198 GLY B N 1
ATOM 6557 C CA . GLY B 1 198 ? -1.125 28.531 -7.086 1 94.75 198 GLY B CA 1
ATOM 6558 C C . GLY B 1 198 ? -1.572 29.922 -7.523 1 94.75 198 GLY B C 1
ATOM 6559 O O . GLY B 1 198 ? -0.892 30.578 -8.312 1 94.75 198 GLY B O 1
ATOM 6560 N N . GLU B 1 199 ? -2.703 30.344 -7.008 1 93.38 199 GLU B N 1
ATOM 6561 C CA . GLU B 1 199 ? -3.219 31.688 -7.297 1 93.38 199 GLU B CA 1
ATOM 6562 C C . GLU B 1 199 ? -2.852 32.656 -6.191 1 93.38 199 GLU B C 1
ATOM 6564 O O . GLU B 1 199 ? -2.633 32.281 -5.043 1 93.38 199 GLU B O 1
ATOM 6569 N N . PRO B 1 200 ? -2.744 33.938 -6.59 1 91.81 200 PRO B N 1
ATOM 6570 C CA . PRO B 1 200 ? -2.561 34.938 -5.523 1 91.81 200 PRO B CA 1
ATOM 6571 C C . PRO B 1 200 ? -3.727 34.938 -4.535 1 91.81 200 PRO B C 1
ATOM 6573 O O . PRO B 1 200 ? -4.883 34.812 -4.938 1 91.81 200 PRO B O 1
ATOM 6576 N N . LEU B 1 201 ? -3.391 35.188 -3.377 1 92 201 LEU B N 1
ATOM 6577 C CA . LEU B 1 201 ? -4.398 35.125 -2.322 1 92 201 LEU B CA 1
ATOM 6578 C C . LEU B 1 201 ? -4.82 36.5 -1.888 1 92 201 LEU B C 1
ATOM 6580 O O . LEU B 1 201 ? -3.996 37.281 -1.397 1 92 201 LEU B O 1
ATOM 6584 N N . GLU B 1 202 ? -6.094 36.812 -2.012 1 90.5 202 GLU B N 1
ATOM 6585 C CA . GLU B 1 202 ? -6.633 38.094 -1.553 1 90.5 202 GLU B CA 1
ATOM 6586 C C . GLU B 1 202 ? -6.844 38.094 -0.041 1 90.5 202 GLU B C 1
ATOM 6588 O O . GLU B 1 202 ? -6.996 37.031 0.569 1 90.5 202 GLU B O 1
ATOM 6593 N N . TYR B 1 203 ? -6.805 39.344 0.521 1 90.5 203 TYR B N 1
ATOM 6594 C CA . TYR B 1 203 ? -7.039 39.438 1.956 1 90.5 203 TYR B CA 1
ATOM 6595 C C . TYR B 1 203 ? -8.398 38.875 2.336 1 90.5 203 TYR B C 1
ATOM 6597 O O . TYR B 1 203 ? -9.406 39.188 1.696 1 90.5 203 TYR B O 1
ATOM 6605 N N . GLY B 1 204 ? -8.352 38.031 3.273 1 91.56 204 GLY B N 1
ATOM 6606 C CA . GLY B 1 204 ? -9.578 37.438 3.762 1 91.56 204 GLY B CA 1
ATOM 6607 C C . GLY B 1 204 ? -9.859 36.062 3.145 1 91.56 204 GLY B C 1
ATOM 6608 O O . GLY B 1 204 ? -10.781 35.375 3.566 1 91.56 204 GLY B O 1
ATOM 6609 N N . LYS B 1 205 ? -9.07 35.75 2.188 1 93.81 205 LYS B N 1
ATOM 6610 C CA . LYS B 1 205 ? -9.242 34.438 1.535 1 93.81 205 LYS B CA 1
ATOM 6611 C C . LYS B 1 205 ? -8.227 33.438 2.055 1 93.81 205 LYS B C 1
ATOM 6613 O O . LYS B 1 205 ? -7.238 33.812 2.691 1 93.81 205 LYS B O 1
ATOM 6618 N N . ILE B 1 206 ? -8.539 32.156 1.818 1 94.25 206 ILE B N 1
ATOM 6619 C CA . ILE B 1 206 ? -7.652 31.047 2.168 1 94.25 206 ILE B CA 1
ATOM 6620 C C . ILE B 1 206 ? -7.625 30.031 1.029 1 94.25 206 ILE B C 1
ATOM 6622 O O . ILE B 1 206 ? -8.531 30 0.193 1 94.25 206 ILE B O 1
ATOM 6626 N N . TYR B 1 207 ? -6.621 29.281 0.903 1 96.12 207 TYR B N 1
ATOM 6627 C CA . TYR B 1 207 ? -6.523 28.266 -0.142 1 96.12 207 TYR B CA 1
ATOM 6628 C C . TYR B 1 207 ? -7.387 27.062 0.193 1 96.12 207 TYR B C 1
ATOM 6630 O O . TYR B 1 207 ? -7.547 26.703 1.363 1 96.12 207 TYR B O 1
ATOM 6638 N N . ASP B 1 208 ? -7.914 26.438 -0.829 1 96.44 208 ASP B N 1
ATOM 6639 C CA . ASP B 1 208 ? -8.695 25.203 -0.713 1 96.44 208 ASP B CA 1
ATOM 6640 C C . ASP B 1 208 ? -7.797 24.016 -0.391 1 96.44 208 ASP B C 1
ATOM 6642 O O . ASP B 1 208 ? -7.148 23.453 -1.28 1 96.44 208 ASP B O 1
ATOM 6646 N N . VAL B 1 209 ? -7.852 23.578 0.811 1 96.12 209 VAL B N 1
ATOM 6647 C CA . VAL B 1 209 ? -7.027 22.484 1.302 1 96.12 209 VAL B CA 1
ATOM 6648 C C . VAL B 1 209 ? -7.754 21.156 1.093 1 96.12 209 VAL B C 1
ATOM 6650 O O . VAL B 1 209 ? -7.145 20.156 0.689 1 96.12 209 VAL B O 1
ATOM 6653 N N . ASN B 1 210 ? -8.977 21.172 1.3 1 96.81 210 ASN B N 1
ATOM 6654 C CA . ASN B 1 210 ? -9.766 19.938 1.385 1 96.81 210 ASN B CA 1
ATOM 6655 C C . ASN B 1 210 ? -9.805 19.203 0.048 1 96.81 210 ASN B C 1
ATOM 6657 O O . ASN B 1 210 ? -9.68 17.984 0.002 1 96.81 210 ASN B O 1
ATOM 6661 N N . SER B 1 211 ? -9.977 19.984 -1.02 1 97.75 211 SER B N 1
ATOM 6662 C CA . SER B 1 211 ? -10.07 19.312 -2.318 1 97.75 211 SER B CA 1
ATOM 6663 C C . SER B 1 211 ? -8.812 18.516 -2.623 1 97.75 211 SER B C 1
ATOM 6665 O O . SER B 1 211 ? -8.898 17.359 -3.049 1 97.75 211 SER B O 1
ATOM 6667 N N . SER B 1 212 ? -7.672 19.094 -2.389 1 97.38 212 SER B N 1
ATOM 6668 C CA . SER B 1 212 ? -6.414 18.422 -2.68 1 97.38 212 SER B CA 1
ATOM 6669 C C . SER B 1 212 ? -6.219 17.203 -1.772 1 97.38 212 SER B C 1
ATOM 6671 O O . SER B 1 212 ? -5.781 16.156 -2.227 1 97.38 212 SER B O 1
ATOM 6673 N N . SER B 1 213 ? -6.527 17.344 -0.512 1 96.88 213 SER B N 1
ATOM 6674 C CA . SER B 1 213 ? -6.406 16.234 0.428 1 96.88 213 SER B CA 1
ATOM 6675 C C . SER B 1 213 ? -7.352 15.094 0.066 1 96.88 213 SER B C 1
ATOM 6677 O O . SER B 1 213 ? -6.984 13.914 0.148 1 96.88 213 SER B O 1
ATOM 6679 N N . LEU B 1 214 ? -8.531 15.469 -0.289 1 98.25 214 LEU B N 1
ATOM 6680 C CA . LEU B 1 214 ? -9.531 14.461 -0.656 1 98.25 214 LEU B CA 1
ATOM 6681 C C . LEU B 1 214 ? -9.125 13.742 -1.937 1 98.25 214 LEU B C 1
ATOM 6683 O O . LEU B 1 214 ? -9.289 12.523 -2.047 1 98.25 214 LEU B O 1
ATOM 6687 N N . MET B 1 215 ? -8.625 14.5 -2.912 1 98.25 215 MET B N 1
ATOM 6688 C CA . MET B 1 215 ? -8.133 13.883 -4.141 1 98.25 215 MET B CA 1
ATOM 6689 C C . MET B 1 215 ? -7.098 12.805 -3.83 1 98.25 215 MET B C 1
ATOM 6691 O O . MET B 1 215 ? -7.195 11.688 -4.332 1 98.25 215 MET B O 1
ATOM 6695 N N . ALA B 1 216 ? -6.164 13.133 -3.035 1 97.31 216 ALA B N 1
ATOM 6696 C CA . ALA B 1 216 ? -5.105 12.195 -2.66 1 97.31 216 ALA B CA 1
ATOM 6697 C C . ALA B 1 216 ? -5.676 11 -1.898 1 97.31 216 ALA B C 1
ATOM 6699 O O . ALA B 1 216 ? -5.266 9.859 -2.127 1 97.31 216 ALA B O 1
ATOM 6700 N N . SER B 1 217 ? -6.613 11.234 -0.999 1 97.06 217 SER B N 1
ATOM 6701 C CA . SER B 1 217 ? -7.195 10.18 -0.175 1 97.06 217 SER B CA 1
ATOM 6702 C C . SER B 1 217 ? -7.957 9.164 -1.027 1 97.06 217 SER B C 1
ATOM 6704 O O . SER B 1 217 ? -7.852 7.957 -0.811 1 97.06 217 SER B O 1
ATOM 6706 N N . VAL B 1 218 ? -8.703 9.672 -1.97 1 98.06 218 VAL B N 1
ATOM 6707 C CA . VAL B 1 218 ? -9.477 8.805 -2.852 1 98.06 218 VAL B CA 1
ATOM 6708 C C . VAL B 1 218 ? -8.539 7.914 -3.658 1 98.06 218 VAL B C 1
ATOM 6710 O O . VAL B 1 218 ? -8.797 6.719 -3.826 1 98.06 218 VAL B O 1
ATOM 6713 N N . LEU B 1 219 ? -7.434 8.492 -4.105 1 96.25 219 LEU B N 1
ATOM 6714 C CA . LEU B 1 219 ? -6.43 7.715 -4.824 1 96.25 219 LEU B CA 1
ATOM 6715 C C . LEU B 1 219 ? -5.855 6.617 -3.938 1 96.25 219 LEU B C 1
ATOM 6717 O O . LEU B 1 219 ? -5.754 5.461 -4.359 1 96.25 219 LEU B O 1
ATOM 6721 N N . GLU B 1 220 ? -5.535 6.973 -2.781 1 93.62 220 GLU B N 1
ATOM 6722 C CA . GLU B 1 220 ? -4.977 6.016 -1.829 1 93.62 220 GLU B CA 1
ATOM 6723 C C . GLU B 1 220 ? -5.918 4.832 -1.618 1 93.62 220 GLU B C 1
ATOM 6725 O O . GLU B 1 220 ? -5.465 3.695 -1.471 1 93.62 220 GLU B O 1
ATOM 6730 N N . ASP B 1 221 ? -7.168 5.117 -1.644 1 95.12 221 ASP B N 1
ATOM 6731 C CA . ASP B 1 221 ? -8.164 4.102 -1.324 1 95.12 221 ASP B CA 1
ATOM 6732 C C . ASP B 1 221 ? -8.555 3.301 -2.566 1 95.12 221 ASP B C 1
ATOM 6734 O O . ASP B 1 221 ? -9.328 2.346 -2.479 1 95.12 221 ASP B O 1
ATOM 6738 N N . GLY B 1 222 ? -8.023 3.652 -3.678 1 94 222 GLY B N 1
ATOM 6739 C CA . GLY B 1 222 ? -8.227 2.869 -4.887 1 94 222 GLY B CA 1
ATOM 6740 C C . GLY B 1 222 ? -9.297 3.443 -5.793 1 94 222 GLY B C 1
ATOM 6741 O O . GLY B 1 222 ? -9.68 2.816 -6.785 1 94 222 GLY B O 1
ATOM 6742 N N . GLY B 1 223 ? -9.812 4.641 -5.469 1 96.38 223 GLY B N 1
ATOM 6743 C CA . GLY B 1 223 ? -10.805 5.301 -6.301 1 96.38 223 GLY B CA 1
ATOM 6744 C C . GLY B 1 223 ? -10.195 6.215 -7.348 1 96.38 223 GLY B C 1
ATOM 6745 O O . GLY B 1 223 ? -8.977 6.332 -7.441 1 96.38 223 GLY B O 1
ATOM 6746 N N . GLU B 1 224 ? -11.062 6.766 -8.156 1 97.25 224 GLU B N 1
ATOM 6747 C CA . GLU B 1 224 ? -10.711 7.766 -9.156 1 97.25 224 GLU B CA 1
ATOM 6748 C C . GLU B 1 224 ? -11.352 9.109 -8.844 1 97.25 224 GLU B C 1
ATOM 6750 O O . GLU B 1 224 ? -12.523 9.344 -9.156 1 97.25 224 GLU B O 1
ATOM 6755 N N . PRO B 1 225 ? -10.57 10.047 -8.281 1 98.31 225 PRO B N 1
ATOM 6756 C CA . PRO B 1 225 ? -11.125 11.344 -7.902 1 98.31 225 PRO B CA 1
ATOM 6757 C C . PRO B 1 225 ? -11.156 12.336 -9.062 1 98.31 225 PRO B C 1
ATOM 6759 O O . PRO B 1 225 ? -10.328 12.25 -9.977 1 98.31 225 PRO B O 1
ATOM 6762 N N . LYS B 1 226 ? -12.102 13.203 -9.078 1 98.44 226 LYS B N 1
ATOM 6763 C CA . LYS B 1 226 ? -12.188 14.336 -9.992 1 98.44 226 LYS B CA 1
ATOM 6764 C C . LYS B 1 226 ? -12.641 15.594 -9.258 1 98.44 226 LYS B C 1
ATOM 6766 O O . LYS B 1 226 ? -13.68 15.594 -8.594 1 98.44 226 LYS B O 1
ATOM 6771 N N . PHE B 1 227 ? -11.836 16.625 -9.336 1 98.31 227 PHE B N 1
ATOM 6772 C CA . PHE B 1 227 ? -12.234 17.922 -8.781 1 98.31 227 PHE B CA 1
ATOM 6773 C C . PHE B 1 227 ? -13.25 18.594 -9.68 1 98.31 227 PHE B C 1
ATOM 6775 O O . PHE B 1 227 ? -13.016 18.766 -10.875 1 98.31 227 PHE B O 1
ATOM 6782 N N . LEU B 1 228 ? -14.336 19.031 -9.102 1 98.25 228 LEU B N 1
ATOM 6783 C CA . LEU B 1 228 ? -15.445 19.562 -9.883 1 98.25 228 LEU B CA 1
ATOM 6784 C C . LEU B 1 228 ? -15.555 21.062 -9.727 1 98.25 228 LEU B C 1
ATOM 6786 O O . LEU B 1 228 ? -16.328 21.719 -10.43 1 98.25 228 LEU B O 1
ATOM 6790 N N . GLY B 1 229 ? -14.781 21.641 -8.781 1 97.12 229 GLY B N 1
ATOM 6791 C CA . GLY B 1 229 ? -14.734 23.078 -8.656 1 97.12 229 GLY B CA 1
ATOM 6792 C C . GLY B 1 229 ? -15.164 23.578 -7.293 1 97.12 229 GLY B C 1
ATOM 6793 O O . GLY B 1 229 ? -15.508 22.781 -6.418 1 97.12 229 GLY B O 1
ATOM 6794 N N . ILE B 1 230 ? -15.047 24.891 -7.074 1 96.19 230 ILE B N 1
ATOM 6795 C CA . ILE B 1 230 ? -15.492 25.594 -5.875 1 96.19 230 ILE B CA 1
ATOM 6796 C C . ILE B 1 230 ? -16.875 26.203 -6.117 1 96.19 230 ILE B C 1
ATOM 6798 O O . ILE B 1 230 ? -17.062 26.969 -7.07 1 96.19 230 ILE B O 1
ATOM 6802 N N . LEU B 1 231 ? -17.797 25.859 -5.262 1 94.19 231 LEU B N 1
ATOM 6803 C CA . LEU B 1 231 ? -19.156 26.391 -5.375 1 94.19 231 LEU B CA 1
ATOM 6804 C C . LEU B 1 231 ? -19.359 27.578 -4.438 1 94.19 231 LEU B C 1
ATOM 6806 O O . LEU B 1 231 ? -18.875 27.562 -3.305 1 94.19 231 LEU B O 1
ATOM 6810 N N . PRO B 1 232 ? -20.047 28.562 -4.918 1 89.44 232 PRO B N 1
ATOM 6811 C CA . PRO B 1 232 ? -20.422 29.641 -4 1 89.44 232 PRO B CA 1
ATOM 6812 C C . PRO B 1 232 ? -21.484 29.203 -2.988 1 89.44 232 PRO B C 1
ATOM 6814 O O . PRO B 1 232 ? -22.156 28.188 -3.188 1 89.44 232 PRO B O 1
ATOM 6817 N N . ASP B 1 233 ? -21.547 29.922 -1.925 1 83.31 233 ASP B N 1
ATOM 6818 C CA . ASP B 1 233 ? -22.547 29.625 -0.911 1 83.31 233 ASP B CA 1
ATOM 6819 C C . ASP B 1 233 ? -23.938 30.109 -1.354 1 83.31 233 ASP B C 1
ATOM 6821 O O . ASP B 1 233 ? -24.531 30.984 -0.712 1 83.31 233 ASP B O 1
ATOM 6825 N N . ASP B 1 234 ? -24.391 29.516 -2.371 1 87.69 234 ASP B N 1
ATOM 6826 C CA . ASP B 1 234 ? -25.656 29.859 -3.01 1 87.69 234 ASP B CA 1
ATOM 6827 C C . ASP B 1 234 ? -26.484 28.609 -3.316 1 87.69 234 ASP B C 1
ATOM 6829 O O . ASP B 1 234 ? -25.969 27.656 -3.895 1 87.69 234 ASP B O 1
ATOM 6833 N N . TYR B 1 235 ? -27.703 28.672 -2.9 1 90.69 235 TYR B N 1
ATOM 6834 C CA . TYR B 1 235 ? -28.594 27.531 -3.023 1 90.69 235 TYR B CA 1
ATOM 6835 C C . TYR B 1 235 ? -28.688 27.062 -4.469 1 90.69 235 TYR B C 1
ATOM 6837 O O . TYR B 1 235 ? -28.469 25.875 -4.758 1 90.69 235 TYR B O 1
ATOM 6845 N N . GLU B 1 236 ? -28.922 27.984 -5.391 1 94.06 236 GLU B N 1
ATOM 6846 C CA . GLU B 1 236 ? -29.125 27.625 -6.793 1 94.06 236 GLU B CA 1
ATOM 6847 C C . GLU B 1 236 ? -27.844 27.078 -7.414 1 94.06 236 GLU B C 1
ATOM 6849 O O . GLU B 1 236 ? -27.891 26.109 -8.18 1 94.06 236 GLU B O 1
ATOM 6854 N N . ALA B 1 237 ? -26.766 27.656 -7.09 1 93.5 237 ALA B N 1
ATOM 6855 C CA . ALA B 1 237 ? -25.484 27.234 -7.637 1 93.5 237 ALA B CA 1
ATOM 6856 C C . ALA B 1 237 ? -25.156 25.812 -7.195 1 93.5 237 ALA B C 1
ATOM 6858 O O . ALA B 1 237 ? -24.734 24.984 -8.016 1 93.5 237 ALA B O 1
ATOM 6859 N N . ILE B 1 238 ? -25.375 25.5 -5.957 1 93.31 238 ILE B N 1
ATOM 6860 C CA . ILE B 1 238 ? -25.078 24.172 -5.418 1 93.31 238 ILE B CA 1
ATOM 6861 C C . ILE B 1 238 ? -26.047 23.141 -6.016 1 93.31 238 ILE B C 1
ATOM 6863 O O . ILE B 1 238 ? -25.609 22.094 -6.504 1 93.31 238 ILE B O 1
ATOM 6867 N N . ARG B 1 239 ? -27.312 23.484 -5.988 1 94.25 239 ARG B N 1
ATOM 6868 C CA . ARG B 1 239 ? -28.344 22.594 -6.504 1 94.25 239 ARG B CA 1
ATOM 6869 C C . ARG B 1 239 ? -28.078 22.234 -7.965 1 94.25 239 ARG B C 1
ATOM 6871 O O . ARG B 1 239 ? -28.078 21.062 -8.344 1 94.25 239 ARG B O 1
ATOM 6878 N N . ASP B 1 240 ? -27.828 23.234 -8.758 1 95.94 240 ASP B N 1
ATOM 6879 C CA . ASP B 1 240 ? -27.672 23.031 -10.195 1 95.94 240 ASP B CA 1
ATOM 6880 C C . ASP B 1 240 ? -26.391 22.25 -10.508 1 95.94 240 ASP B C 1
ATOM 6882 O O . ASP B 1 240 ? -26.375 21.406 -11.422 1 95.94 240 ASP B O 1
ATOM 6886 N N . SER B 1 241 ? -25.375 22.516 -9.828 1 96.19 241 SER B N 1
ATOM 6887 C CA . SER B 1 241 ? -24.125 21.781 -10.023 1 96.19 241 SER B CA 1
ATOM 6888 C C . SER B 1 241 ? -24.266 20.312 -9.656 1 96.19 241 SER B C 1
ATOM 6890 O O . SER B 1 241 ? -23.797 19.438 -10.383 1 96.19 241 SER B O 1
ATOM 6892 N N . LEU B 1 242 ? -24.906 20 -8.57 1 95.44 242 LEU B N 1
ATOM 6893 C CA . LEU B 1 242 ? -25.125 18.625 -8.133 1 95.44 242 LEU B CA 1
ATOM 6894 C C . LEU B 1 242 ? -25.984 17.875 -9.125 1 95.44 242 LEU B C 1
ATOM 6896 O O . LEU B 1 242 ? -25.703 16.719 -9.461 1 95.44 242 LEU B O 1
ATOM 6900 N N . LYS B 1 243 ? -27.016 18.531 -9.57 1 94.88 243 LYS B N 1
ATOM 6901 C CA . LYS B 1 243 ? -27.906 17.891 -10.539 1 94.88 243 LYS B CA 1
ATOM 6902 C C . LYS B 1 243 ? -27.172 17.531 -11.82 1 94.88 243 LYS B C 1
ATOM 6904 O O . LYS B 1 243 ? -27.406 16.484 -12.414 1 94.88 243 LYS B O 1
ATOM 6909 N N . ARG B 1 244 ? -26.297 18.359 -12.18 1 95.88 244 ARG B N 1
ATOM 6910 C CA . ARG B 1 244 ? -25.547 18.188 -13.414 1 95.88 244 ARG B CA 1
ATOM 6911 C C . ARG B 1 244 ? -24.547 17.047 -13.281 1 95.88 244 ARG B C 1
ATOM 6913 O O . ARG B 1 244 ? -24.312 16.297 -14.234 1 95.88 244 ARG B O 1
ATOM 6920 N N . GLU B 1 245 ? -23.953 16.891 -12.109 1 97 245 GLU B N 1
ATOM 6921 C CA . GLU B 1 245 ? -22.766 16.047 -11.984 1 97 245 GLU B CA 1
ATOM 6922 C C . GLU B 1 245 ? -23.109 14.711 -11.336 1 97 245 GLU B C 1
ATOM 6924 O O . GLU B 1 245 ? -22.391 13.719 -11.508 1 97 245 GLU B O 1
ATOM 6929 N N . ILE B 1 246 ? -24.188 14.5 -10.656 1 95 246 ILE B N 1
ATOM 6930 C CA . ILE B 1 246 ? -24.422 13.43 -9.695 1 95 246 ILE B CA 1
ATOM 6931 C C . ILE B 1 246 ? -24.438 12.078 -10.414 1 95 246 ILE B C 1
ATOM 6933 O O . ILE B 1 246 ? -23.938 11.086 -9.875 1 95 246 ILE B O 1
ATOM 6937 N N . GLU B 1 247 ? -24.828 11.969 -11.625 1 93.94 247 GLU B N 1
ATOM 6938 C CA . GLU B 1 247 ? -24.984 10.695 -12.32 1 93.94 247 GLU B CA 1
ATOM 6939 C C . GLU B 1 247 ? -23.641 10.18 -12.828 1 93.94 247 GLU B C 1
ATOM 6941 O O . GLU B 1 247 ? -23.5 9 -13.164 1 93.94 247 GLU B O 1
ATOM 6946 N N . LYS B 1 248 ? -22.703 11.031 -12.938 1 95.94 248 LYS B N 1
ATOM 6947 C CA . LYS B 1 248 ? -21.406 10.688 -13.508 1 95.94 248 LYS B CA 1
ATOM 6948 C C . LYS B 1 248 ? -20.516 10.023 -12.469 1 95.94 248 LYS B C 1
ATOM 6950 O O . LYS B 1 248 ? -19.469 9.477 -12.812 1 95.94 248 LYS B O 1
ATOM 6955 N N . PHE B 1 249 ? -20.891 10.023 -11.203 1 97 249 PHE B N 1
ATOM 6956 C CA . PHE B 1 249 ? -20.016 9.555 -10.133 1 97 249 PHE B CA 1
ATOM 6957 C C . PHE B 1 249 ? -20.734 8.562 -9.234 1 97 249 PHE B C 1
ATOM 6959 O O . PHE B 1 249 ? -21.969 8.5 -9.234 1 97 249 PHE B O 1
ATOM 6966 N N . ASP B 1 250 ? -20 7.73 -8.539 1 96.69 250 ASP B N 1
ATOM 6967 C CA . ASP B 1 250 ? -20.562 6.82 -7.543 1 96.69 250 ASP B CA 1
ATOM 6968 C C . ASP B 1 250 ? -20.797 7.539 -6.215 1 96.69 250 ASP B C 1
ATOM 6970 O O . ASP B 1 250 ? -21.734 7.215 -5.492 1 96.69 250 ASP B O 1
ATOM 6974 N N . ILE B 1 251 ? -19.938 8.477 -5.879 1 97.56 251 ILE B N 1
ATOM 6975 C CA . ILE B 1 251 ? -20 9.32 -4.688 1 97.56 251 ILE B CA 1
ATOM 6976 C C . ILE B 1 251 ? -19.641 10.758 -5.051 1 97.56 251 ILE B C 1
ATOM 6978 O O . ILE B 1 251 ? -18.719 10.992 -5.84 1 97.56 251 ILE B O 1
ATOM 6982 N N . ILE B 1 252 ? -20.375 11.719 -4.566 1 97.94 252 ILE B N 1
ATOM 6983 C CA . ILE B 1 252 ? -19.969 13.117 -4.609 1 97.94 252 ILE B CA 1
ATOM 6984 C C . ILE B 1 252 ? -19.672 13.609 -3.195 1 97.94 252 ILE B C 1
ATOM 6986 O O . ILE B 1 252 ? -20.469 13.43 -2.281 1 97.94 252 ILE B O 1
ATOM 6990 N N . LEU B 1 253 ? -18.484 14.156 -2.986 1 98.12 253 LEU B N 1
ATOM 6991 C CA . LEU B 1 253 ? -18.078 14.797 -1.739 1 98.12 253 LEU B CA 1
ATOM 6992 C C . LEU B 1 253 ? -18.125 16.312 -1.864 1 98.12 253 LEU B C 1
ATOM 6994 O O . LEU B 1 253 ? -17.656 16.875 -2.855 1 98.12 253 LEU B O 1
ATOM 6998 N N . ILE B 1 254 ? -18.734 16.922 -0.912 1 96.25 254 ILE B N 1
ATOM 6999 C CA . ILE B 1 254 ? -18.75 18.375 -0.84 1 96.25 254 ILE B CA 1
ATOM 7000 C C . ILE B 1 254 ? -18.172 18.844 0.492 1 96.25 254 ILE B C 1
ATOM 7002 O O . ILE B 1 254 ? -18.688 18.5 1.558 1 96.25 254 ILE B O 1
ATOM 7006 N N . SER B 1 255 ? -17.109 19.562 0.412 1 94.75 255 SER B N 1
ATOM 7007 C CA . SER B 1 255 ? -16.5 20.047 1.645 1 94.75 255 SER B CA 1
ATOM 7008 C C . SER B 1 255 ? -16.828 21.516 1.885 1 94.75 255 SER B C 1
ATOM 7010 O O . SER B 1 255 ? -16.703 22.344 0.979 1 94.75 255 SER B O 1
ATOM 7012 N N . GLY B 1 256 ? -17.234 21.812 3.037 1 87.5 256 GLY B N 1
ATOM 7013 C CA . GLY B 1 256 ? -17.594 23.172 3.406 1 87.5 256 GLY B CA 1
ATOM 7014 C C . GLY B 1 256 ? -19.094 23.359 3.602 1 87.5 256 GLY B C 1
ATOM 7015 O O . GLY B 1 256 ? -19.875 22.453 3.32 1 87.5 256 GLY B O 1
ATOM 7016 N N . SER B 1 257 ? -19.516 24.531 4.145 1 66.19 257 SER B N 1
ATOM 7017 C CA . SER B 1 257 ? -20.875 25.047 4.266 1 66.19 257 SER B CA 1
ATOM 7018 C C . SER B 1 257 ? -21.766 24.094 5.066 1 66.19 257 SER B C 1
ATOM 7020 O O . SER B 1 257 ? -22.922 23.859 4.715 1 66.19 257 SER B O 1
ATOM 7022 N N . THR B 1 258 ? -21.156 23.5 6.023 1 58.66 258 THR B N 1
ATOM 7023 C CA . THR B 1 258 ? -22 22.594 6.801 1 58.66 258 THR B CA 1
ATOM 7024 C C . THR B 1 258 ? -22.234 23.141 8.203 1 58.66 258 THR B C 1
ATOM 7026 O O . THR B 1 258 ? -22.953 22.547 9 1 58.66 258 THR B O 1
ATOM 7029 N N . SER B 1 259 ? -21.578 24.312 8.383 1 60.78 259 SER B N 1
ATOM 7030 C CA . SER B 1 259 ? -21.75 24.891 9.711 1 60.78 259 SER B CA 1
ATOM 7031 C C . SER B 1 259 ? -23.078 25.625 9.82 1 60.78 259 SER B C 1
ATOM 7033 O O . SER B 1 259 ? -23.828 25.703 8.852 1 60.78 259 SER B O 1
ATOM 7035 N N . VAL B 1 260 ? -23.312 26.172 10.977 1 52.62 260 VAL B N 1
ATOM 7036 C CA . VAL B 1 260 ? -24.578 26.828 11.305 1 52.62 260 VAL B CA 1
ATOM 7037 C C . VAL B 1 260 ? -24.812 28 10.359 1 52.62 260 VAL B C 1
ATOM 7039 O O . VAL B 1 260 ? -23.891 28.781 10.086 1 52.62 260 VAL B O 1
ATOM 7042 N N . GLY B 1 261 ? -25.969 28.047 9.602 1 57.16 261 GLY B N 1
ATOM 7043 C CA . GLY B 1 261 ? -26.406 28.984 8.578 1 57.16 261 GLY B CA 1
ATOM 7044 C C . GLY B 1 261 ? -26.266 28.438 7.172 1 57.16 261 GLY B C 1
ATOM 7045 O O . GLY B 1 261 ? -27.25 28.062 6.547 1 57.16 261 GLY B O 1
ATOM 7046 N N . ALA B 1 262 ? -24.859 28.281 6.805 1 57.56 262 ALA B N 1
ATOM 7047 C CA . ALA B 1 262 ? -24.578 27.734 5.477 1 57.56 262 ALA B CA 1
ATOM 7048 C C . ALA B 1 262 ? -25.016 26.266 5.387 1 57.56 262 ALA B C 1
ATOM 7050 O O . ALA B 1 262 ? -25.406 25.797 4.316 1 57.56 262 ALA B O 1
ATOM 7051 N N . GLY B 1 263 ? -25 25.703 6.484 1 63.03 263 GLY B N 1
ATOM 7052 C CA . GLY B 1 263 ? -25.391 24.297 6.562 1 63.03 263 GLY B CA 1
ATOM 7053 C C . GLY B 1 263 ? -26.859 24.078 6.215 1 63.03 263 GLY B C 1
ATOM 7054 O O . GLY B 1 263 ? -27.219 23.031 5.664 1 63.03 263 GLY B O 1
ATOM 7055 N N . ASP B 1 264 ? -27.578 25.094 6.379 1 71.81 264 ASP B N 1
ATOM 7056 C CA . ASP B 1 264 ? -28.984 25 6.047 1 71.81 264 ASP B CA 1
ATOM 7057 C C . ASP B 1 264 ? -29.188 24.922 4.535 1 71.81 264 ASP B C 1
ATOM 7059 O O . ASP B 1 264 ? -30.062 24.203 4.059 1 71.81 264 ASP B O 1
ATOM 7063 N N . VAL B 1 265 ? -28.344 25.562 3.869 1 82 265 VAL B N 1
ATOM 7064 C CA . VAL B 1 265 ? -28.438 25.562 2.414 1 82 265 VAL B CA 1
ATOM 7065 C C . VAL B 1 265 ? -28.125 24.172 1.88 1 82 265 VAL B C 1
ATOM 7067 O O . VAL B 1 265 ? -28.859 23.625 1.057 1 82 265 VAL B O 1
ATOM 7070 N N . MET B 1 266 ? -27.125 23.531 2.305 1 86.44 266 MET B N 1
ATOM 7071 C CA . MET B 1 266 ? -26.703 22.203 1.866 1 86.44 266 MET B CA 1
ATOM 7072 C C . MET B 1 266 ? -27.797 21.172 2.156 1 86.44 266 MET B C 1
ATOM 7074 O O . MET B 1 266 ? -28.109 20.359 1.299 1 86.44 266 MET B O 1
ATOM 7078 N N . TYR B 1 267 ? -28.297 21.312 3.338 1 86.69 267 TYR B N 1
ATOM 7079 C CA . TYR B 1 267 ? -29.344 20.375 3.746 1 86.69 267 TYR B CA 1
ATOM 7080 C C . TYR B 1 267 ? -30.547 20.484 2.816 1 86.69 267 TYR B C 1
ATOM 7082 O O . TYR B 1 267 ? -31.078 19.469 2.365 1 86.69 267 TYR B O 1
ATOM 7090 N N . ARG B 1 268 ? -30.938 21.672 2.559 1 89.31 268 ARG B N 1
ATOM 7091 C CA . ARG B 1 268 ? -32.094 21.906 1.714 1 89.31 268 ARG B CA 1
ATOM 7092 C C . ARG B 1 268 ? -31.859 21.391 0.299 1 89.31 268 ARG B C 1
ATOM 7094 O O . ARG B 1 268 ? -32.75 20.781 -0.298 1 89.31 268 ARG B O 1
ATOM 7101 N N . VAL B 1 269 ? -30.734 21.609 -0.202 1 91.56 269 VAL B N 1
ATOM 7102 C CA . VAL B 1 269 ? -30.406 21.172 -1.551 1 91.56 269 VAL B CA 1
ATOM 7103 C C . VAL B 1 269 ? -30.438 19.641 -1.616 1 91.56 269 VAL B C 1
ATOM 7105 O O . VAL B 1 269 ? -31.016 19.078 -2.537 1 91.56 269 VAL B O 1
ATOM 7108 N N . LEU B 1 270 ? -29.875 18.969 -0.649 1 91.12 270 LEU B N 1
ATOM 7109 C CA . LEU B 1 270 ? -29.766 17.516 -0.637 1 91.12 270 LEU B CA 1
ATOM 7110 C C . LEU B 1 270 ? -31.141 16.859 -0.458 1 91.12 270 LEU B C 1
ATOM 7112 O O . LEU B 1 270 ? -31.406 15.805 -1.027 1 91.12 270 LEU B O 1
ATOM 7116 N N . GLU B 1 271 ? -31.938 17.531 0.317 1 90.69 271 GLU B N 1
ATOM 7117 C CA . GLU B 1 271 ? -33.312 17.047 0.493 1 90.69 271 GLU B CA 1
ATOM 7118 C C . GLU B 1 271 ? -34.094 17.125 -0.814 1 90.69 271 GLU B C 1
ATOM 7120 O O . GLU B 1 271 ? -34.844 16.219 -1.134 1 90.69 271 GLU B O 1
ATOM 7125 N N . GLU B 1 272 ? -33.844 18.109 -1.46 1 91.75 272 GLU B N 1
ATOM 7126 C CA . GLU B 1 272 ? -34.562 18.328 -2.727 1 91.75 272 GLU B CA 1
ATOM 7127 C C . GLU B 1 272 ? -34.094 17.328 -3.787 1 91.75 272 GLU B C 1
ATOM 7129 O O . GLU B 1 272 ? -34.844 16.953 -4.668 1 91.75 272 GLU B O 1
ATOM 7134 N N . LEU B 1 273 ? -32.844 16.906 -3.764 1 89.19 273 LEU B N 1
ATOM 7135 C CA . LEU B 1 273 ? -32.281 16 -4.758 1 89.19 273 LEU B CA 1
ATOM 7136 C C . LEU B 1 273 ? -32.844 14.594 -4.613 1 89.19 273 LEU B C 1
ATOM 7138 O O . LEU B 1 273 ? -32.75 13.797 -5.551 1 89.19 273 LEU B O 1
ATOM 7142 N N . GLY B 1 274 ? -33.375 14.148 -3.395 1 84.88 274 GLY B N 1
ATOM 7143 C CA . GLY B 1 274 ? -33.938 12.82 -3.17 1 84.88 274 GLY B CA 1
ATOM 7144 C C . GLY B 1 274 ? -34.969 12.438 -4.191 1 84.88 274 GLY B C 1
ATOM 7145 O O . GLY B 1 274 ? -35.219 13.172 -5.152 1 84.88 274 GLY B O 1
ATOM 7146 N N . PRO B 1 275 ? -35.625 11.148 -4.098 1 87.75 275 PRO B N 1
ATOM 7147 C CA . PRO B 1 275 ? -35.531 10.391 -2.848 1 87.75 275 PRO B CA 1
ATOM 7148 C C . PRO B 1 275 ? -34.281 9.516 -2.77 1 87.75 275 PRO B C 1
ATOM 7150 O O . PRO B 1 275 ? -33.75 9.117 -3.803 1 87.75 275 PRO B O 1
ATOM 7153 N N . PRO B 1 276 ? -34 9.164 -1.521 1 91.88 276 PRO B N 1
ATOM 7154 C CA . PRO B 1 276 ? -34.656 9.547 -0.266 1 91.88 276 PRO B CA 1
ATOM 7155 C C . PRO B 1 276 ? -34.188 10.906 0.253 1 91.88 276 PRO B C 1
ATOM 7157 O O . PRO B 1 276 ? -34.844 11.477 1.147 1 91.88 276 PRO B O 1
ATOM 7160 N N . GLY B 1 277 ? -33.125 11.438 -0.283 1 93.38 277 GLY B N 1
ATOM 7161 C CA . GLY B 1 277 ? -32.562 12.688 0.212 1 93.38 277 GLY B CA 1
ATOM 7162 C C . GLY B 1 277 ? -31.625 12.492 1.397 1 93.38 277 GLY B C 1
ATOM 7163 O O . GLY B 1 277 ? -30.766 11.602 1.384 1 93.38 277 GLY B O 1
ATOM 7164 N N . VAL B 1 278 ? -31.766 13.328 2.451 1 94.19 278 VAL B N 1
ATOM 7165 C CA . VAL B 1 278 ? -30.859 13.297 3.59 1 94.19 278 VAL B CA 1
ATOM 7166 C C . VAL B 1 278 ? -31.141 12.078 4.457 1 94.19 278 VAL B C 1
ATOM 7168 O O . VAL B 1 278 ? -32.281 11.867 4.879 1 94.19 278 VAL B O 1
ATOM 7171 N N . ILE B 1 279 ? -30.141 11.32 4.699 1 93.44 279 ILE B N 1
ATOM 7172 C CA . ILE B 1 279 ? -30.312 10.117 5.504 1 93.44 279 ILE B CA 1
ATOM 7173 C C . ILE B 1 279 ? -29.578 10.273 6.836 1 93.44 279 ILE B C 1
ATOM 7175 O O . ILE B 1 279 ? -29.906 9.602 7.812 1 93.44 279 ILE B O 1
ATOM 7179 N N . VAL B 1 280 ? -28.547 11.109 6.879 1 93.88 280 VAL B N 1
ATOM 7180 C CA . VAL B 1 280 ? -27.828 11.445 8.102 1 93.88 280 VAL B CA 1
ATOM 7181 C C . VAL B 1 280 ? -27.641 12.953 8.195 1 93.88 280 VAL B C 1
ATOM 7183 O O . VAL B 1 280 ? -27.141 13.578 7.258 1 93.88 280 VAL B O 1
ATOM 7186 N N . HIS B 1 281 ? -28.094 13.531 9.227 1 92.62 281 HIS B N 1
ATOM 7187 C CA . HIS B 1 281 ? -27.875 14.953 9.508 1 92.62 281 HIS B CA 1
ATOM 7188 C C . HIS B 1 281 ? -27.109 15.148 10.812 1 92.62 281 HIS B C 1
ATOM 7190 O O . HIS B 1 281 ? -27.703 15.477 11.844 1 92.62 281 HIS B O 1
ATOM 7196 N N . GLY B 1 282 ? -25.797 15.031 10.695 1 92.56 282 GLY B N 1
ATOM 7197 C CA . GLY B 1 282 ? -24.938 15.141 11.859 1 92.56 282 GLY B CA 1
ATOM 7198 C C . GLY B 1 282 ? -24.516 13.789 12.414 1 92.56 282 GLY B C 1
ATOM 7199 O O . GLY B 1 282 ? -25.312 12.852 12.43 1 92.56 282 GLY B O 1
ATOM 7200 N N . ILE B 1 283 ? -23.297 13.719 12.789 1 93.94 283 ILE B N 1
ATOM 7201 C CA . ILE B 1 283 ? -22.75 12.508 13.383 1 93.94 283 ILE B CA 1
ATOM 7202 C C . ILE B 1 283 ? -22.25 12.812 14.797 1 93.94 283 ILE B C 1
ATOM 7204 O O . ILE B 1 283 ? -21.625 13.852 15.031 1 93.94 283 ILE B O 1
ATOM 7208 N N . ALA B 1 284 ? -22.516 11.945 15.75 1 93.62 284 ALA B N 1
ATOM 7209 C CA . ALA B 1 284 ? -22.047 12.109 17.125 1 93.62 284 ALA B CA 1
ATOM 7210 C C . ALA B 1 284 ? -20.562 11.758 17.25 1 93.62 284 ALA B C 1
ATOM 7212 O O . ALA B 1 284 ? -20.203 10.789 17.906 1 93.62 284 ALA B O 1
ATOM 7213 N N . MET B 1 285 ? -19.797 12.602 16.672 1 93 285 MET B N 1
ATOM 7214 C CA . MET B 1 285 ? -18.344 12.43 16.719 1 93 285 MET B CA 1
ATOM 7215 C C . MET B 1 285 ? -17.641 13.773 16.781 1 93 285 MET B C 1
ATOM 7217 O O . MET B 1 285 ? -18.219 14.805 16.438 1 93 285 MET B O 1
ATOM 7221 N N . HIS B 1 286 ? -16.484 13.742 17.281 1 91.56 286 HIS B N 1
ATOM 7222 C CA . HIS B 1 286 ? -15.594 14.898 17.312 1 91.56 286 HIS B CA 1
ATOM 7223 C C . HIS B 1 286 ? -14.203 14.555 16.797 1 91.56 286 HIS B C 1
ATOM 7225 O O . HIS B 1 286 ? -13.57 13.617 17.297 1 91.56 286 HIS B O 1
ATOM 7231 N N . PRO B 1 287 ? -13.695 15.375 15.891 1 90.31 287 PRO B N 1
ATOM 7232 C CA . PRO B 1 287 ? -14.445 16.344 15.078 1 90.31 287 PRO B CA 1
ATOM 7233 C C . PRO B 1 287 ? -15.359 15.656 14.062 1 90.31 287 PRO B C 1
ATOM 7235 O O . PRO B 1 287 ? -15.289 14.438 13.883 1 90.31 287 PRO B O 1
ATOM 7238 N N . GLY B 1 288 ? -16.266 16.453 13.414 1 91.5 288 GLY B N 1
ATOM 7239 C CA . GLY B 1 288 ? -17.016 15.906 12.297 1 91.5 288 GLY B CA 1
ATOM 7240 C C . GLY B 1 288 ? -18.516 15.961 12.5 1 91.5 288 GLY B C 1
ATOM 7241 O O . GLY B 1 288 ? -19.281 15.469 11.664 1 91.5 288 GLY B O 1
ATOM 7242 N N . LYS B 1 289 ? -18.969 16.578 13.547 1 90.44 289 LYS B N 1
ATOM 7243 C CA . LYS B 1 289 ? -20.391 16.641 13.883 1 90.44 289 LYS B CA 1
ATOM 7244 C C . LYS B 1 289 ? -21.219 17.156 12.703 1 90.44 289 LYS B C 1
ATOM 7246 O O . LYS B 1 289 ? -22.219 16.547 12.336 1 90.44 289 LYS B O 1
ATOM 7251 N N . PRO B 1 290 ? -20.781 18.234 12.016 1 90.25 290 PRO B N 1
ATOM 7252 C CA . PRO B 1 290 ? -21.625 18.766 10.953 1 90.25 290 PRO B CA 1
ATOM 7253 C C . PRO B 1 290 ? -21.484 18.016 9.633 1 90.25 290 PRO B C 1
ATOM 7255 O O . PRO B 1 290 ? -21.156 18.609 8.609 1 90.25 290 PRO B O 1
ATOM 7258 N N . THR B 1 291 ? -21.625 16.781 9.57 1 93.69 291 THR B N 1
ATOM 7259 C CA . THR B 1 291 ? -21.609 15.938 8.375 1 93.69 291 THR B CA 1
ATOM 7260 C C . THR B 1 291 ? -23.031 15.617 7.918 1 93.69 291 THR B C 1
ATOM 7262 O O . THR B 1 291 ? -23.906 15.336 8.742 1 93.69 291 THR B O 1
ATOM 7265 N N . VAL B 1 292 ? -23.25 15.695 6.672 1 94.06 292 VAL B N 1
ATOM 7266 C CA . VAL B 1 292 ? -24.547 15.344 6.102 1 94.06 292 VAL B CA 1
ATOM 7267 C C . VAL B 1 292 ? -24.359 14.281 5.02 1 94.06 292 VAL B C 1
ATOM 7269 O O . VAL B 1 292 ? -23.422 14.352 4.227 1 94.06 292 VAL B O 1
ATOM 7272 N N . ILE B 1 293 ? -25.141 13.234 5.039 1 95.44 293 ILE B N 1
ATOM 7273 C CA . ILE B 1 293 ? -25.125 12.18 4.035 1 95.44 293 ILE B CA 1
ATOM 7274 C C . ILE B 1 293 ? -26.484 12.07 3.373 1 95.44 293 ILE B C 1
ATOM 7276 O O . ILE B 1 293 ? -27.516 12.016 4.055 1 95.44 293 ILE B O 1
ATOM 7280 N N . ALA B 1 294 ? -26.5 12.102 2.094 1 95.44 294 ALA B N 1
ATOM 7281 C CA . ALA B 1 294 ? -27.734 11.977 1.329 1 95.44 294 ALA B CA 1
ATOM 7282 C C . ALA B 1 294 ? -27.578 10.969 0.195 1 95.44 294 ALA B C 1
ATOM 7284 O O . ALA B 1 294 ? -26.453 10.609 -0.178 1 95.44 294 ALA B O 1
ATOM 7285 N N . GLU B 1 295 ? -28.641 10.414 -0.183 1 94.38 295 GLU B N 1
ATOM 7286 C CA . GLU B 1 295 ? -28.719 9.578 -1.381 1 94.38 295 GLU B CA 1
ATOM 7287 C C . GLU B 1 295 ? -29.688 10.188 -2.4 1 94.38 295 GLU B C 1
ATOM 7289 O O . GLU B 1 295 ? -30.766 10.664 -2.039 1 94.38 295 GLU B O 1
ATOM 7294 N N . ALA B 1 296 ? -29.234 10.305 -3.537 1 91.31 296 ALA B N 1
ATOM 7295 C CA . ALA B 1 296 ? -30.062 10.812 -4.633 1 91.31 296 ALA B CA 1
ATOM 7296 C C . ALA B 1 296 ? -29.75 10.078 -5.938 1 91.31 296 ALA B C 1
ATOM 7298 O O . ALA B 1 296 ? -28.578 9.938 -6.309 1 91.31 296 ALA B O 1
ATOM 7299 N N . ARG B 1 297 ? -30.781 9.602 -6.613 1 88.94 297 ARG B N 1
ATOM 7300 C CA . ARG B 1 297 ? -30.656 8.891 -7.883 1 88.94 297 ARG B CA 1
ATOM 7301 C C . ARG B 1 297 ? -29.734 7.68 -7.738 1 88.94 297 ARG B C 1
ATOM 7303 O O . ARG B 1 297 ? -28.906 7.414 -8.609 1 88.94 297 ARG B O 1
ATOM 7310 N N . GLY B 1 298 ? -29.766 7.145 -6.621 1 88.81 298 GLY B N 1
ATOM 7311 C CA . GLY B 1 298 ? -28.984 5.941 -6.367 1 88.81 298 GLY B CA 1
ATOM 7312 C C . GLY B 1 298 ? -27.531 6.223 -6.07 1 88.81 298 GLY B C 1
ATOM 7313 O O . GLY B 1 298 ? -26.703 5.309 -6.059 1 88.81 298 GLY B O 1
ATOM 7314 N N . LYS B 1 299 ? -27.219 7.523 -5.93 1 93.75 299 LYS B N 1
ATOM 7315 C CA . LYS B 1 299 ? -25.844 7.91 -5.664 1 93.75 299 LYS B CA 1
ATOM 7316 C C . LYS B 1 299 ? -25.703 8.547 -4.281 1 93.75 299 LYS B C 1
ATOM 7318 O O . LYS B 1 299 ? -26.656 9.141 -3.77 1 93.75 299 LYS B O 1
ATOM 7323 N N . LEU B 1 300 ? -24.516 8.367 -3.713 1 95.62 300 LEU B N 1
ATOM 7324 C CA . LEU B 1 300 ? -24.25 8.953 -2.402 1 95.62 300 LEU B CA 1
ATOM 7325 C C . LEU B 1 300 ? -23.688 10.359 -2.541 1 95.62 300 LEU B C 1
ATOM 7327 O O . LEU B 1 300 ? -22.812 10.602 -3.377 1 95.62 300 LEU B O 1
ATOM 7331 N N . VAL B 1 301 ? -24.219 11.297 -1.807 1 96.5 301 VAL B N 1
ATOM 7332 C CA . VAL B 1 301 ? -23.688 12.648 -1.676 1 96.5 301 VAL B CA 1
ATOM 7333 C C . VAL B 1 301 ? -23.375 12.938 -0.212 1 96.5 301 VAL B C 1
ATOM 7335 O O . VAL B 1 301 ? -24.25 12.875 0.65 1 96.5 301 VAL B O 1
ATOM 7338 N N . ILE B 1 302 ? -22.141 13.25 0.069 1 96.44 302 ILE B N 1
ATOM 7339 C CA . ILE B 1 302 ? -21.703 13.43 1.449 1 96.44 302 ILE B CA 1
ATOM 7340 C C . ILE B 1 302 ? -21.141 14.836 1.635 1 96.44 302 ILE B C 1
ATOM 7342 O O . ILE B 1 302 ? -20.172 15.219 0.969 1 96.44 302 ILE B O 1
ATOM 7346 N N . GLY B 1 303 ? -21.844 15.602 2.473 1 95.31 303 GLY B N 1
ATOM 7347 C CA . GLY B 1 303 ? -21.312 16.891 2.91 1 95.31 303 GLY B CA 1
ATOM 7348 C C . GLY B 1 303 ? -20.344 16.766 4.07 1 95.31 303 GLY B C 1
ATOM 7349 O O . GLY B 1 303 ? -20.734 16.375 5.172 1 95.31 303 GLY B O 1
ATOM 7350 N N . LEU B 1 304 ? -19.094 17.141 3.816 1 95.75 304 LEU B N 1
ATOM 7351 C CA . LEU B 1 304 ? -18.031 17.062 4.816 1 95.75 304 LEU B CA 1
ATOM 7352 C C . LEU B 1 304 ? -17.812 18.422 5.469 1 95.75 304 LEU B C 1
ATOM 7354 O O . LEU B 1 304 ? -18.094 19.469 4.867 1 95.75 304 LEU B O 1
ATOM 7358 N N . PRO B 1 305 ? -17.281 18.422 6.691 1 92.38 305 PRO B N 1
ATOM 7359 C CA . PRO B 1 305 ? -16.953 19.688 7.34 1 92.38 305 PRO B CA 1
ATOM 7360 C C . PRO B 1 305 ? -15.922 20.5 6.555 1 92.38 305 PRO B C 1
ATOM 7362 O O . PRO B 1 305 ? -15.125 19.938 5.805 1 92.38 305 PRO B O 1
ATOM 7365 N N . GLY B 1 306 ? -15.93 21.797 6.836 1 90.69 306 GLY B N 1
ATOM 7366 C CA . GLY B 1 306 ? -15.016 22.688 6.137 1 90.69 306 GLY B CA 1
ATOM 7367 C C . GLY B 1 306 ? -13.609 22.672 6.715 1 90.69 306 GLY B C 1
ATOM 7368 O O . GLY B 1 306 ? -12.641 22.922 6 1 90.69 306 GLY B O 1
ATOM 7369 N N . TYR B 1 307 ? -13.531 22.453 8.031 1 89.19 307 TYR B N 1
ATOM 7370 C CA . TYR B 1 307 ? -12.219 22.391 8.664 1 89.19 307 TYR B CA 1
ATOM 7371 C C . TYR B 1 307 ? -11.43 21.172 8.172 1 89.19 307 TYR B C 1
ATOM 7373 O O . TYR B 1 307 ? -11.945 20.062 8.172 1 89.19 307 TYR B O 1
ATOM 7381 N N . PRO B 1 308 ? -10.211 21.375 7.75 1 92.38 308 PRO B N 1
ATOM 7382 C CA . PRO B 1 308 ? -9.445 20.312 7.098 1 92.38 308 PRO B CA 1
ATOM 7383 C C . PRO B 1 308 ? -9.328 19.047 7.953 1 92.38 308 PRO B C 1
ATOM 7385 O O . PRO B 1 308 ? -9.547 17.938 7.457 1 92.38 308 PRO B O 1
ATOM 7388 N N . THR B 1 309 ? -8.984 19.156 9.203 1 91.38 309 THR B N 1
ATOM 7389 C CA . THR B 1 309 ? -8.836 18 10.078 1 91.38 309 THR B CA 1
ATOM 7390 C C . THR B 1 309 ? -10.156 17.25 10.211 1 91.38 309 THR B C 1
ATOM 7392 O O . THR B 1 309 ? -10.188 16.016 10.148 1 91.38 309 THR B O 1
ATOM 7395 N N . SER B 1 310 ? -11.195 18.016 10.406 1 91.81 310 SER B N 1
ATOM 7396 C CA . SER B 1 310 ? -12.516 17.391 10.5 1 91.81 310 SER B CA 1
ATOM 7397 C C . SER B 1 310 ? -12.906 16.703 9.203 1 91.81 310 SER B C 1
ATOM 7399 O O . SER B 1 310 ? -13.43 15.594 9.211 1 91.81 310 SER B O 1
ATOM 7401 N N . CYS B 1 311 ? -12.648 17.359 8.125 1 94.5 311 CYS B N 1
ATOM 7402 C CA . CYS B 1 311 ? -12.953 16.828 6.801 1 94.5 311 CYS B CA 1
ATOM 7403 C C . CYS B 1 311 ? -12.266 15.477 6.59 1 94.5 311 CYS B C 1
ATOM 7405 O O . CYS B 1 311 ? -12.93 14.484 6.273 1 94.5 311 CYS B O 1
ATOM 7407 N N . LEU B 1 312 ? -11 15.406 6.816 1 93.69 312 LEU B N 1
ATOM 7408 C CA . LEU B 1 312 ? -10.227 14.195 6.57 1 93.69 312 LEU B CA 1
ATOM 7409 C C . LEU B 1 312 ? -10.586 13.102 7.57 1 93.69 312 LEU B C 1
ATOM 7411 O O . LEU B 1 312 ? -10.578 11.914 7.23 1 93.69 312 LEU B O 1
ATOM 7415 N N . THR B 1 313 ? -10.922 13.539 8.781 1 93.31 313 THR B N 1
ATOM 7416 C CA . THR B 1 313 ? -11.32 12.562 9.789 1 93.31 313 THR B CA 1
ATOM 7417 C C . THR B 1 313 ? -12.617 11.859 9.375 1 93.31 313 THR B C 1
ATOM 7419 O O . THR B 1 313 ? -12.703 10.633 9.43 1 93.31 313 THR B O 1
ATOM 7422 N N . VAL B 1 314 ? -13.57 12.648 8.969 1 95.5 314 VAL B N 1
ATOM 7423 C CA . VAL B 1 314 ? -14.844 12.07 8.539 1 95.5 314 VAL B CA 1
ATOM 7424 C C . VAL B 1 314 ? -14.625 11.195 7.309 1 95.5 314 VAL B C 1
ATOM 7426 O O . VAL B 1 314 ? -15.164 10.094 7.223 1 95.5 314 VAL B O 1
ATOM 7429 N N . TYR B 1 315 ? -13.836 11.648 6.34 1 96.81 315 TYR B N 1
ATOM 7430 C CA . TYR B 1 315 ? -13.523 10.844 5.168 1 96.81 315 TYR B CA 1
ATOM 7431 C C . TYR B 1 315 ? -12.969 9.484 5.57 1 96.81 315 TYR B C 1
ATOM 7433 O O . TYR B 1 315 ? -13.422 8.445 5.082 1 96.81 315 TYR B O 1
ATOM 7441 N N . ARG B 1 316 ? -12.023 9.508 6.418 1 94.19 316 ARG B N 1
ATOM 7442 C CA . ARG B 1 316 ? -11.32 8.297 6.824 1 94.19 316 ARG B CA 1
ATOM 7443 C C . ARG B 1 316 ? -12.266 7.309 7.492 1 94.19 316 ARG B C 1
ATOM 7445 O O . ARG B 1 316 ? -12.164 6.102 7.277 1 94.19 316 ARG B O 1
ATOM 7452 N N . GLU B 1 317 ? -13.18 7.816 8.273 1 93.94 317 GLU B N 1
ATOM 7453 C CA . GLU B 1 317 ? -14.031 6.945 9.07 1 93.94 317 GLU B CA 1
ATOM 7454 C C . GLU B 1 317 ? -15.234 6.465 8.266 1 93.94 317 GLU B C 1
ATOM 7456 O O . GLU B 1 317 ? -15.734 5.359 8.492 1 93.94 317 GLU B O 1
ATOM 7461 N N . ILE B 1 318 ? -15.648 7.285 7.359 1 95.69 318 ILE B N 1
ATOM 7462 C CA . ILE B 1 318 ? -16.953 7.02 6.766 1 95.69 318 ILE B CA 1
ATOM 7463 C C . ILE B 1 318 ? -16.781 6.676 5.289 1 95.69 318 ILE B C 1
ATOM 7465 O O . ILE B 1 318 ? -17.328 5.676 4.812 1 95.69 318 ILE B O 1
ATOM 7469 N N . VAL B 1 319 ? -16 7.402 4.555 1 97.06 319 VAL B N 1
ATOM 7470 C CA . VAL B 1 319 ? -15.938 7.293 3.102 1 97.06 319 VAL B CA 1
ATOM 7471 C C . VAL B 1 319 ? -14.898 6.25 2.711 1 97.06 319 VAL B C 1
ATOM 7473 O O . VAL B 1 319 ? -15.156 5.383 1.87 1 97.06 319 VAL B O 1
ATOM 7476 N N . SER B 1 320 ? -13.75 6.277 3.34 1 96.69 320 SER B N 1
ATOM 7477 C CA . SER B 1 320 ? -12.602 5.438 3.012 1 96.69 320 SER B CA 1
ATOM 7478 C C . SER B 1 320 ? -12.977 3.959 3.037 1 96.69 320 SER B C 1
ATOM 7480 O O . SER B 1 320 ? -12.727 3.236 2.068 1 96.69 320 SER B O 1
ATOM 7482 N N . PRO B 1 321 ? -13.641 3.463 4.098 1 95.69 321 PRO B N 1
ATOM 7483 C CA . PRO B 1 321 ? -13.953 2.033 4.125 1 95.69 321 PRO B CA 1
ATOM 7484 C C . PRO B 1 321 ? -14.805 1.592 2.934 1 95.69 321 PRO B C 1
ATOM 7486 O O . PRO B 1 321 ? -14.617 0.489 2.412 1 95.69 321 PRO B O 1
ATOM 7489 N N . LEU B 1 322 ? -15.688 2.439 2.539 1 95.81 322 LEU B N 1
ATOM 7490 C CA . LEU B 1 322 ? -16.562 2.092 1.428 1 95.81 322 LEU B CA 1
ATOM 7491 C C . LEU B 1 322 ? -15.789 2.01 0.121 1 95.81 322 LEU B C 1
ATOM 7493 O O . LEU B 1 322 ? -15.938 1.053 -0.641 1 95.81 322 LEU B O 1
ATOM 7497 N N . ILE B 1 323 ? -14.945 3.004 -0.17 1 96 323 ILE B N 1
ATOM 7498 C CA . ILE B 1 323 ? -14.141 3.016 -1.387 1 96 323 ILE B CA 1
ATOM 7499 C C . ILE B 1 323 ? -13.172 1.838 -1.375 1 96 323 ILE B C 1
ATOM 7501 O O . ILE B 1 323 ? -12.961 1.189 -2.402 1 96 323 ILE B O 1
ATOM 7505 N N . ARG B 1 324 ? -12.57 1.581 -0.274 1 92.88 324 ARG B N 1
ATOM 7506 C CA . ARG B 1 324 ? -11.664 0.444 -0.15 1 92.88 324 ARG B CA 1
ATOM 7507 C C . ARG B 1 324 ? -12.391 -0.869 -0.41 1 92.88 324 ARG B C 1
ATOM 7509 O O . ARG B 1 324 ? -11.883 -1.738 -1.121 1 92.88 324 ARG B O 1
ATOM 7516 N N . LYS B 1 325 ? -13.594 -1.006 0.16 1 90.75 325 LYS B N 1
ATOM 7517 C CA . LYS B 1 325 ? -14.422 -2.18 -0.1 1 90.75 325 LYS B CA 1
ATOM 7518 C C . LYS B 1 325 ? -14.648 -2.367 -1.597 1 90.75 325 LYS B C 1
ATOM 7520 O O . LYS B 1 325 ? -14.43 -3.455 -2.133 1 90.75 325 LYS B O 1
ATOM 7525 N N . TRP B 1 326 ? -15 -1.314 -2.281 1 91.62 326 TRP B N 1
ATOM 7526 C CA . TRP B 1 326 ? -15.297 -1.355 -3.709 1 91.62 326 TRP B CA 1
ATOM 7527 C C . TRP B 1 326 ? -14.031 -1.639 -4.516 1 91.62 326 TRP B C 1
ATOM 7529 O O . TRP B 1 326 ? -14.109 -2.137 -5.645 1 91.62 326 TRP B O 1
ATOM 7539 N N . SER B 1 327 ? -12.867 -1.341 -3.896 1 90.38 327 SER B N 1
ATOM 7540 C CA . SER B 1 327 ? -11.602 -1.464 -4.609 1 90.38 327 SER B CA 1
ATOM 7541 C C . SER B 1 327 ? -10.875 -2.75 -4.227 1 90.38 327 SER B C 1
ATOM 7543 O O . SER B 1 327 ? -9.758 -2.996 -4.68 1 90.38 327 SER B O 1
ATOM 7545 N N . GLY B 1 328 ? -11.469 -3.48 -3.34 1 82.31 328 GLY B N 1
ATOM 7546 C CA . GLY B 1 328 ? -10.859 -4.738 -2.93 1 82.31 328 GLY B CA 1
ATOM 7547 C C . GLY B 1 328 ? -9.664 -4.555 -2.02 1 82.31 328 GLY B C 1
ATOM 7548 O O . GLY B 1 328 ? -8.781 -5.418 -1.958 1 82.31 328 GLY B O 1
ATOM 7549 N N . LYS B 1 329 ? -9.516 -3.494 -1.456 1 83.56 329 LYS B N 1
ATOM 7550 C CA . LYS B 1 329 ? -8.43 -3.215 -0.521 1 83.56 329 LYS B CA 1
ATOM 7551 C C . LYS B 1 329 ? -8.828 -3.574 0.907 1 83.56 329 LYS B C 1
ATOM 7553 O O . LYS B 1 329 ? -10.016 -3.609 1.236 1 83.56 329 LYS B O 1
ATOM 7558 N N . PRO B 1 330 ? -7.824 -3.859 1.689 1 79 330 PRO B N 1
ATOM 7559 C CA . PRO B 1 330 ? -8.148 -4.09 3.1 1 79 330 PRO B CA 1
ATOM 7560 C C . PRO B 1 330 ? -8.82 -2.889 3.758 1 79 330 PRO B C 1
ATOM 7562 O O . PRO B 1 330 ? -8.438 -1.745 3.502 1 79 330 PRO B O 1
ATOM 7565 N N . LEU B 1 331 ? -9.797 -3.182 4.566 1 79.25 331 LEU B N 1
ATOM 7566 C CA . LEU B 1 331 ? -10.555 -2.121 5.219 1 79.25 331 LEU B CA 1
ATOM 7567 C C . LEU B 1 331 ? -9.711 -1.442 6.301 1 79.25 331 LEU B C 1
ATOM 7569 O O . LEU B 1 331 ? -9.812 -0.228 6.492 1 79.25 331 LEU B O 1
ATOM 7573 N N . GLU B 1 332 ? -9.039 -2.35 7.008 1 67.69 332 GLU B N 1
ATOM 7574 C CA . GLU B 1 332 ? -8.211 -1.804 8.078 1 67.69 332 GLU B CA 1
ATOM 7575 C C . GLU B 1 332 ? -6.844 -1.361 7.551 1 67.69 332 GLU B C 1
ATOM 7577 O O . GLU B 1 332 ? -6.234 -2.057 6.738 1 67.69 332 GLU B O 1
ATOM 7582 N N . THR B 1 333 ? -6.699 -0.049 7.887 1 65.81 333 THR B N 1
ATOM 7583 C CA . THR B 1 333 ? -5.402 0.476 7.469 1 65.81 333 THR B CA 1
ATOM 7584 C C . THR B 1 333 ? -4.598 0.941 8.68 1 65.81 333 THR B C 1
ATOM 7586 O O . THR B 1 333 ? -5.16 1.229 9.734 1 65.81 333 THR B O 1
ATOM 7589 N N . GLY B 1 334 ? -3.408 0.738 8.695 1 66.44 334 GLY B N 1
ATOM 7590 C CA . GLY B 1 334 ? -2.484 1.42 9.586 1 66.44 334 GLY B CA 1
ATOM 7591 C C . GLY B 1 334 ? -1.996 0.543 10.727 1 66.44 334 GLY B C 1
ATOM 7592 O O . GLY B 1 334 ? -2.594 -0.496 11.016 1 66.44 334 GLY B O 1
ATOM 7593 N N . LYS B 1 335 ? -0.954 0.858 11.344 1 77.69 335 LYS B N 1
ATOM 7594 C CA . LYS B 1 335 ? -0.33 0.237 12.508 1 77.69 335 LYS B CA 1
ATOM 7595 C C . LYS B 1 335 ? -0.847 0.856 13.797 1 77.69 335 LYS B C 1
ATOM 7597 O O . LYS B 1 335 ? -1.319 1.994 13.805 1 77.69 335 LYS B O 1
ATOM 7602 N N . GLU B 1 336 ? -1.04 0.064 14.766 1 88.25 336 GLU B N 1
ATOM 7603 C CA . GLU B 1 336 ? -1.404 0.549 16.094 1 88.25 336 GLU B CA 1
ATOM 7604 C C . GLU B 1 336 ? -0.25 0.385 17.078 1 88.25 336 GLU B C 1
ATOM 7606 O O . GLU B 1 336 ? 0.521 -0.573 16.984 1 88.25 336 GLU B O 1
ATOM 7611 N N . VAL B 1 337 ? -0.129 1.372 17.953 1 89.56 337 VAL B N 1
ATOM 7612 C CA . VAL B 1 337 ? 0.858 1.256 19.031 1 89.56 337 VAL B CA 1
ATOM 7613 C C . VAL B 1 337 ? 0.192 1.519 20.375 1 89.56 337 VAL B C 1
ATOM 7615 O O . VAL B 1 337 ? -0.823 2.215 20.453 1 89.56 337 VAL B O 1
ATOM 7618 N N . ILE B 1 338 ? 0.714 0.904 21.375 1 93.69 338 ILE B N 1
ATOM 7619 C CA . ILE B 1 338 ? 0.254 1.119 22.75 1 93.69 338 ILE B CA 1
ATOM 7620 C C . ILE B 1 338 ? 1.238 2.021 23.484 1 93.69 338 ILE B C 1
ATOM 7622 O O . ILE B 1 338 ? 2.445 1.766 23.484 1 93.69 338 ILE B O 1
ATOM 7626 N N . GLY B 1 339 ? 0.74 3.105 24 1 93.5 339 GLY B N 1
ATOM 7627 C CA . GLY B 1 339 ? 1.55 4.031 24.766 1 93.5 339 GLY B CA 1
ATOM 7628 C C . GLY B 1 339 ? 0.855 4.527 26.016 1 93.5 339 GLY B C 1
ATOM 7629 O O . GLY B 1 339 ? -0.163 3.969 26.438 1 93.5 339 GLY B O 1
ATOM 7630 N N . ARG B 1 340 ? 1.486 5.48 26.688 1 94.19 340 ARG B N 1
ATOM 7631 C CA . ARG B 1 340 ? 0.92 6.094 27.891 1 94.19 340 ARG B CA 1
ATOM 7632 C C . ARG B 1 340 ? 0.65 7.578 27.672 1 94.19 340 ARG B C 1
ATOM 7634 O O . ARG B 1 340 ? 1.447 8.273 27.031 1 94.19 340 ARG B O 1
ATOM 7641 N N . ALA B 1 341 ? -0.452 8.016 28.25 1 93.81 341 ALA B N 1
ATOM 7642 C CA . ALA B 1 341 ? -0.784 9.43 28.156 1 93.81 341 ALA B CA 1
ATOM 7643 C C . ALA B 1 341 ? 0.2 10.281 28.953 1 93.81 341 ALA B C 1
ATOM 7645 O O . ALA B 1 341 ? 0.407 10.039 30.156 1 93.81 341 ALA B O 1
ATOM 7646 N N . ALA B 1 342 ? 0.77 11.25 28.344 1 89.19 342 ALA B N 1
ATOM 7647 C CA . ALA B 1 342 ? 1.738 12.117 29 1 89.19 342 ALA B CA 1
ATOM 7648 C C . ALA B 1 342 ? 1.04 13.125 29.906 1 89.19 342 ALA B C 1
ATOM 7650 O O . ALA B 1 342 ? 1.663 13.695 30.797 1 89.19 342 ALA B O 1
ATOM 7651 N N . GLU B 1 343 ? -0.219 13.383 29.594 1 88.62 343 GLU B N 1
ATOM 7652 C CA . GLU B 1 343 ? -1.036 14.312 30.375 1 88.62 343 GLU B CA 1
ATOM 7653 C C . GLU B 1 343 ? -2.502 13.891 30.375 1 88.62 343 GLU B C 1
ATOM 7655 O O . GLU B 1 343 ? -2.891 12.969 29.656 1 88.62 343 GLU B O 1
ATOM 7660 N N . ARG B 1 344 ? -3.145 14.539 31.25 1 91.06 344 ARG B N 1
ATOM 7661 C CA . ARG B 1 344 ? -4.586 14.312 31.281 1 91.06 344 ARG B CA 1
ATOM 7662 C C . ARG B 1 344 ? -5.25 14.805 30.016 1 91.06 344 ARG B C 1
ATOM 7664 O O . ARG B 1 344 ? -4.969 15.914 29.547 1 91.06 344 ARG B O 1
ATOM 7671 N N . ILE B 1 345 ? -6.004 13.914 29.438 1 89.56 345 ILE B N 1
ATOM 7672 C CA . ILE B 1 345 ? -6.699 14.25 28.203 1 89.56 345 ILE B CA 1
ATOM 7673 C C . ILE B 1 345 ? -8.211 14.258 28.438 1 89.56 345 ILE B C 1
ATOM 7675 O O . ILE B 1 345 ? -8.766 13.289 28.969 1 89.56 345 ILE B O 1
ATOM 7679 N N . ILE B 1 346 ? -8.797 15.336 28.125 1 86.81 346 ILE B N 1
ATOM 7680 C CA . ILE B 1 346 ? -10.242 15.469 28.281 1 86.81 346 ILE B CA 1
ATOM 7681 C C . ILE B 1 346 ? -10.93 15.312 26.938 1 86.81 346 ILE B C 1
ATOM 7683 O O . ILE B 1 346 ? -10.656 16.062 25.984 1 86.81 346 ILE B O 1
ATOM 7687 N N . GLY B 1 347 ? -11.766 14.422 26.875 1 84.19 347 GLY B N 1
ATOM 7688 C CA . GLY B 1 347 ? -12.508 14.18 25.641 1 84.19 347 GLY B CA 1
ATOM 7689 C C . GLY B 1 347 ? -13.805 14.961 25.578 1 84.19 347 GLY B C 1
ATOM 7690 O O . GLY B 1 347 ? -14.172 15.664 26.531 1 84.19 347 GLY B O 1
ATOM 7691 N N . GLU B 1 348 ? -14.445 14.859 24.391 1 81.12 348 GLU B N 1
ATOM 7692 C CA . GLU B 1 348 ? -15.727 15.523 24.172 1 81.12 348 GLU B CA 1
ATOM 7693 C C . GLU B 1 348 ? -16.875 14.695 24.719 1 81.12 348 GLU B C 1
ATOM 7695 O O . GLU B 1 348 ? -17.078 13.547 24.328 1 81.12 348 GLU B O 1
ATOM 7700 N N . ARG B 1 349 ? -17.656 15.258 25.578 1 80.94 349 ARG B N 1
ATOM 7701 C CA . ARG B 1 349 ? -18.75 14.531 26.219 1 80.94 349 ARG B CA 1
ATOM 7702 C C . ARG B 1 349 ? -19.859 14.203 25.219 1 80.94 349 ARG B C 1
ATOM 7704 O O . ARG B 1 349 ? -20.297 15.07 24.469 1 80.94 349 ARG B O 1
ATOM 7711 N N . GLY B 1 350 ? -20.219 12.969 25.219 1 82.94 350 GLY B N 1
ATOM 7712 C CA . GLY B 1 350 ? -21.391 12.539 24.469 1 82.94 350 GLY B CA 1
ATOM 7713 C C . GLY B 1 350 ? -21.094 12.227 23.016 1 82.94 350 GLY B C 1
ATOM 7714 O O . GLY B 1 350 ? -22 11.945 22.234 1 82.94 350 GLY B O 1
ATOM 7715 N N . ARG B 1 351 ? -19.875 12.312 22.578 1 90.56 351 ARG B N 1
ATOM 7716 C CA . ARG B 1 351 ? -19.484 12.039 21.203 1 90.56 351 ARG B CA 1
ATOM 7717 C C . ARG B 1 351 ? -18.25 11.148 21.156 1 90.56 351 ARG B C 1
ATOM 7719 O O . ARG B 1 351 ? -17.422 11.164 22.062 1 90.56 351 ARG B O 1
ATOM 7726 N N . ARG B 1 352 ? -18.219 10.32 20.109 1 91.56 352 ARG B N 1
ATOM 7727 C CA . ARG B 1 352 ? -16.969 9.625 19.828 1 91.56 352 ARG B CA 1
ATOM 7728 C C . ARG B 1 352 ? -15.859 10.609 19.484 1 91.56 352 ARG B C 1
ATOM 7730 O O . ARG B 1 352 ? -15.984 11.375 18.516 1 91.56 352 ARG B O 1
ATOM 7737 N N . ASP B 1 353 ? -14.836 10.594 20.297 1 92.75 353 ASP B N 1
ATOM 7738 C CA . ASP B 1 353 ? -13.766 11.562 20.094 1 92.75 353 ASP B CA 1
ATOM 7739 C C . ASP B 1 353 ? -12.555 10.922 19.422 1 92.75 353 ASP B C 1
ATOM 7741 O O . ASP B 1 353 ? -11.984 9.961 19.938 1 92.75 353 ASP B O 1
ATOM 7745 N N . LEU B 1 354 ? -12.242 11.406 18.281 1 93.19 354 LEU B N 1
ATOM 7746 C CA . LEU B 1 354 ? -11.023 11.016 17.578 1 93.19 354 LEU B CA 1
ATOM 7747 C C . LEU B 1 354 ? -9.953 12.094 17.703 1 93.19 354 LEU B C 1
ATOM 7749 O O . LEU B 1 354 ? -9.867 13 16.859 1 93.19 354 LEU B O 1
ATOM 7753 N N . LEU B 1 355 ? -9.102 11.961 18.641 1 92.19 355 LEU B N 1
ATOM 7754 C CA . LEU B 1 355 ? -8.172 13.008 19.047 1 92.19 355 LEU B CA 1
ATOM 7755 C C . LEU B 1 355 ? -6.809 12.82 18.391 1 92.19 355 LEU B C 1
ATOM 7757 O O . LEU B 1 355 ? -6.105 11.852 18.688 1 92.19 355 LEU B O 1
ATOM 7761 N N . PRO B 1 356 ? -6.367 13.758 17.562 1 92.75 356 PRO B N 1
ATOM 7762 C CA . PRO B 1 356 ? -5.004 13.672 17.031 1 92.75 356 PRO B CA 1
ATOM 7763 C C . PRO B 1 356 ? -3.941 13.773 18.125 1 92.75 356 PRO B C 1
ATOM 7765 O O . PRO B 1 356 ? -4.062 14.594 19.047 1 92.75 356 PRO B O 1
ATOM 7768 N N . VAL B 1 357 ? -2.955 12.914 18 1 92.56 357 VAL B N 1
ATOM 7769 C CA . VAL B 1 357 ? -1.957 12.891 19.062 1 92.56 357 VAL B CA 1
ATOM 7770 C C . VAL B 1 357 ? -0.558 12.812 18.453 1 92.56 357 VAL B C 1
ATOM 7772 O O . VAL B 1 357 ? -0.398 12.422 17.297 1 92.56 357 VAL B O 1
ATOM 7775 N N . HIS B 1 358 ? 0.369 13.266 19.25 1 91.31 358 HIS B N 1
ATOM 7776 C CA . HIS B 1 358 ? 1.79 13.016 19.031 1 91.31 358 HIS B CA 1
ATOM 7777 C C . HIS B 1 358 ? 2.266 11.797 19.812 1 91.31 358 HIS B C 1
ATOM 7779 O O . HIS B 1 358 ? 1.754 11.5 20.891 1 91.31 358 HIS B O 1
ATOM 7785 N N . VAL B 1 359 ? 3.182 11.078 19.188 1 91.5 359 VAL B N 1
ATOM 7786 C CA . VAL B 1 359 ? 3.781 9.922 19.859 1 91.5 359 VAL B CA 1
ATOM 7787 C C . VAL B 1 359 ? 5.301 10.078 19.875 1 91.5 359 VAL B C 1
ATOM 7789 O O . VAL B 1 359 ? 5.922 10.344 18.844 1 91.5 359 VAL B O 1
ATOM 7792 N N . VAL B 1 360 ? 5.852 9.945 21.062 1 87.38 360 VAL B N 1
ATOM 7793 C CA . VAL B 1 360 ? 7.305 9.984 21.203 1 87.38 360 VAL B CA 1
ATOM 7794 C C . VAL B 1 360 ? 7.797 8.68 21.828 1 87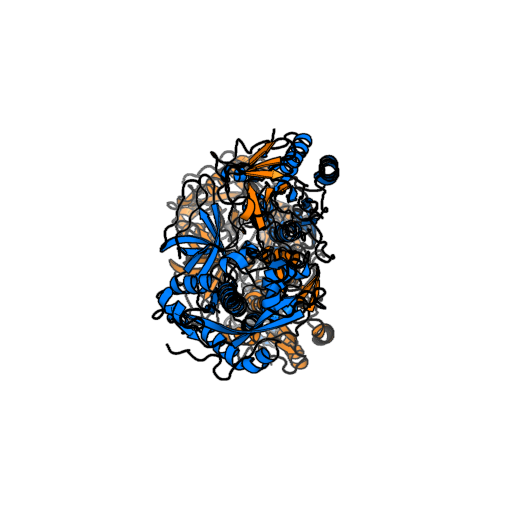.38 360 VAL B C 1
ATOM 7796 O O . VAL B 1 360 ? 7.152 8.133 22.719 1 87.38 360 VAL B O 1
ATOM 7799 N N . LYS B 1 361 ? 8.891 8.203 21.234 1 81 361 LYS B N 1
ATOM 7800 C CA . LYS B 1 361 ? 9.438 6.953 21.75 1 81 361 LYS B CA 1
ATOM 7801 C C . LYS B 1 361 ? 10.57 7.219 22.734 1 81 361 LYS B C 1
ATOM 7803 O O . LYS B 1 361 ? 11.555 7.875 22.406 1 81 361 LYS B O 1
ATOM 7808 N N . ASP B 1 362 ? 10.422 6.926 23.891 1 75.5 362 ASP B N 1
ATOM 7809 C CA . ASP B 1 362 ? 11.469 6.848 24.906 1 75.5 362 ASP B CA 1
ATOM 7810 C C . ASP B 1 362 ? 11.672 5.41 25.375 1 75.5 362 ASP B C 1
ATOM 7812 O O . ASP B 1 362 ? 11.953 4.52 24.578 1 75.5 362 ASP B O 1
ATOM 7816 N N . GLU B 1 363 ? 11.531 5.023 26.578 1 74.25 363 GLU B N 1
ATOM 7817 C CA . GLU B 1 363 ? 11.469 3.639 27.047 1 74.25 363 GLU B CA 1
ATOM 7818 C C . GLU B 1 363 ? 10.141 2.992 26.641 1 74.25 363 GLU B C 1
ATOM 7820 O O . GLU B 1 363 ? 10.109 1.811 26.281 1 74.25 363 GLU B O 1
ATOM 7825 N N . GLU B 1 364 ? 9.211 3.816 26.656 1 85.69 364 GLU B N 1
ATOM 7826 C CA . GLU B 1 364 ? 7.867 3.498 26.172 1 85.69 364 GLU B CA 1
ATOM 7827 C C . GLU B 1 364 ? 7.32 4.617 25.281 1 85.69 364 GLU B C 1
ATOM 7829 O O . GLU B 1 364 ? 7.977 5.648 25.094 1 85.69 364 GLU B O 1
ATOM 7834 N N . TYR B 1 365 ? 6.223 4.375 24.703 1 89.56 365 TYR B N 1
ATOM 7835 C CA . TYR B 1 365 ? 5.59 5.426 23.906 1 89.56 365 TYR B CA 1
ATOM 7836 C C . TYR B 1 365 ? 4.797 6.379 24.781 1 89.56 365 TYR B C 1
ATOM 7838 O O . TYR B 1 365 ? 4.004 5.941 25.625 1 89.56 365 TYR B O 1
ATOM 7846 N N . LEU B 1 366 ? 5.156 7.637 24.656 1 91.31 366 LEU B N 1
ATOM 7847 C CA . LEU B 1 366 ? 4.379 8.68 25.312 1 91.31 366 LEU B CA 1
ATOM 7848 C C . LEU B 1 366 ? 3.449 9.367 24.312 1 91.31 366 LEU B C 1
ATOM 7850 O O . LEU B 1 366 ? 3.863 9.695 23.203 1 91.31 366 LEU B O 1
ATOM 7854 N N . VAL B 1 367 ? 2.205 9.516 24.75 1 92.62 367 VAL B N 1
ATOM 7855 C CA . VAL B 1 367 ? 1.168 10.039 23.875 1 92.62 367 VAL B CA 1
ATOM 7856 C C . VAL B 1 367 ? 0.621 11.352 24.438 1 92.62 367 VAL B C 1
ATOM 7858 O O . VAL B 1 367 ? 0.303 11.438 25.625 1 92.62 367 VAL B O 1
ATOM 7861 N N . PHE B 1 368 ? 0.503 12.344 23.609 1 89.69 368 PHE B N 1
ATOM 7862 C CA . PHE B 1 368 ? -0.076 13.609 24.062 1 89.69 368 PHE B CA 1
ATOM 7863 C C . PHE B 1 368 ? -0.79 14.32 22.906 1 89.69 368 PHE B C 1
ATOM 7865 O O . PHE B 1 368 ? -0.417 14.164 21.75 1 89.69 368 PHE B O 1
ATOM 7872 N N . PRO B 1 369 ? -1.788 15.086 23.219 1 89.38 369 PRO B N 1
ATOM 7873 C CA . PRO B 1 369 ? -2.602 15.719 22.172 1 89.38 369 PRO B CA 1
ATOM 7874 C C . PRO B 1 369 ? -1.836 16.781 21.391 1 89.38 369 PRO B C 1
ATOM 7876 O O . PRO B 1 369 ? -0.961 17.453 21.938 1 89.38 369 PRO B O 1
ATOM 7879 N N . VAL B 1 370 ? -2.186 16.891 20.156 1 86.31 370 VAL B N 1
ATOM 7880 C CA . VAL B 1 370 ? -1.683 18 19.359 1 86.31 370 VAL B CA 1
ATOM 7881 C C . VAL B 1 370 ? -2.273 19.312 19.875 1 86.31 370 VAL B C 1
ATOM 7883 O O . VAL B 1 370 ? -3.465 19.391 20.188 1 86.31 370 VAL B O 1
ATOM 7886 N N . PRO B 1 371 ? -1.482 20.281 19.969 1 76.56 371 PRO B N 1
ATOM 7887 C CA . PRO B 1 371 ? -1.962 21.516 20.594 1 76.56 371 PRO B CA 1
ATOM 7888 C C . PRO B 1 371 ? -2.91 22.297 19.688 1 76.56 371 PRO B C 1
ATOM 7890 O O . PRO B 1 371 ? -3.631 23.188 20.156 1 76.56 371 PRO B O 1
ATOM 7893 N N . THR B 1 372 ? -2.908 21.906 18.453 1 70.5 372 THR B N 1
ATOM 7894 C CA . THR B 1 372 ? -3.752 22.641 17.516 1 70.5 372 THR B CA 1
ATOM 7895 C C . THR B 1 372 ? -5.117 21.969 17.375 1 70.5 372 THR B C 1
ATOM 7897 O O . THR B 1 372 ? -5.27 20.781 17.672 1 70.5 372 THR B O 1
ATOM 7900 N N . GLY B 1 373 ? -6.062 22.828 17.047 1 69.69 373 GLY B N 1
ATOM 7901 C CA . GLY B 1 373 ? -7.426 22.328 16.953 1 69.69 373 GLY B CA 1
ATOM 7902 C C . GLY B 1 373 ? -7.773 21.828 15.562 1 69.69 373 GLY B C 1
ATOM 7903 O O . GLY B 1 373 ? -6.887 21.594 14.742 1 69.69 373 GLY B O 1
ATOM 7904 N N . SER B 1 374 ? -9.062 21.594 15.359 1 72.38 374 SER B N 1
ATOM 7905 C CA . SER B 1 374 ? -9.57 20.984 14.133 1 72.38 374 SER B CA 1
ATOM 7906 C C . SER B 1 374 ? -9.477 21.953 12.961 1 72.38 374 SER B C 1
ATOM 7908 O O . SER B 1 374 ? -9.555 21.547 11.797 1 72.38 374 SER B O 1
ATOM 7910 N N . GLU B 1 375 ? -9.305 23.188 13.242 1 74 375 GLU B N 1
ATOM 7911 C CA . GLU B 1 375 ? -9.25 24.219 12.203 1 74 375 GLU B CA 1
ATOM 7912 C C . GLU B 1 375 ? -7.871 24.266 11.555 1 74 375 GLU B C 1
ATOM 7914 O O . GLU B 1 375 ? -7.703 24.859 10.484 1 74 375 GLU B O 1
ATOM 7919 N N . ALA B 1 376 ? -6.992 23.531 12.172 1 80.25 376 ALA B N 1
ATOM 7920 C CA . ALA B 1 376 ? -5.609 23.625 11.711 1 80.25 376 ALA B CA 1
ATOM 7921 C C . ALA B 1 376 ? -5.23 22.406 10.875 1 80.25 376 ALA B C 1
ATOM 7923 O O . ALA B 1 376 ? -5.391 21.266 11.312 1 80.25 376 ALA B O 1
ATOM 7924 N N . ILE B 1 377 ? -4.738 22.656 9.633 1 84.5 377 ILE B N 1
ATOM 7925 C CA . ILE B 1 377 ? -4.254 21.578 8.789 1 84.5 377 ILE B CA 1
ATOM 7926 C C . ILE B 1 377 ? -2.988 20.969 9.398 1 84.5 377 ILE B C 1
ATOM 7928 O O . ILE B 1 377 ? -2.713 19.781 9.227 1 84.5 377 ILE B O 1
ATOM 7932 N N . SER B 1 378 ? -2.271 21.766 10.125 1 82.25 378 SER B N 1
ATOM 7933 C CA . SER B 1 378 ? -1.051 21.266 10.75 1 82.25 378 SER B CA 1
ATOM 7934 C C . SER B 1 378 ? -1.359 20.172 11.773 1 82.25 378 SER B C 1
ATOM 7936 O O . SER B 1 378 ? -0.517 19.312 12.047 1 82.25 378 SER B O 1
ATOM 7938 N N . THR B 1 379 ? -2.574 20.25 12.312 1 79.81 379 THR B N 1
ATOM 7939 C CA . THR B 1 379 ? -2.98 19.219 13.266 1 79.81 379 THR B CA 1
ATOM 7940 C C . THR B 1 379 ? -2.84 17.828 12.648 1 79.81 379 THR B C 1
ATOM 7942 O O . THR B 1 379 ? -2.205 16.938 13.234 1 79.81 379 THR B O 1
ATOM 7945 N N . LEU B 1 380 ? -3.324 17.688 11.516 1 78.81 380 LEU B N 1
ATOM 7946 C CA . LEU B 1 380 ? -3.281 16.375 10.898 1 78.81 380 LEU B CA 1
ATOM 7947 C C . LEU B 1 380 ? -1.905 16.094 10.297 1 78.81 380 LEU B C 1
ATOM 7949 O O . LEU B 1 380 ? -1.396 14.977 10.391 1 78.81 380 LEU B O 1
ATOM 7953 N N . SER B 1 381 ? -1.354 17.094 9.703 1 83.88 381 SER B N 1
ATOM 7954 C CA . SER B 1 381 ? -0.09 16.875 9.008 1 83.88 381 SER B CA 1
ATOM 7955 C C . SER B 1 381 ? 1.025 16.531 9.992 1 83.88 381 SER B C 1
ATOM 7957 O O . SER B 1 381 ? 1.956 15.797 9.648 1 83.88 381 SER B O 1
ATOM 7959 N N . ARG B 1 382 ? 0.881 17.016 11.172 1 86.06 382 ARG B N 1
ATOM 7960 C CA . ARG B 1 382 ? 1.969 16.812 12.125 1 86.06 382 ARG B CA 1
ATOM 7961 C C . ARG B 1 382 ? 1.632 15.703 13.109 1 86.06 382 ARG B C 1
ATOM 7963 O O . ARG B 1 382 ? 2.514 15.195 13.812 1 86.06 382 ARG B O 1
ATOM 7970 N N . ALA B 1 383 ? 0.359 15.328 13.18 1 90.12 383 ALA B N 1
ATOM 7971 C CA . ALA B 1 383 ? -0.03 14.266 14.094 1 90.12 383 ALA B CA 1
ATOM 7972 C C . ALA B 1 383 ? 0.576 12.93 13.672 1 90.12 383 ALA B C 1
ATOM 7974 O O . ALA B 1 383 ? 0.758 12.672 12.484 1 90.12 383 ALA B O 1
ATOM 7975 N N . ASP B 1 384 ? 0.855 12.117 14.688 1 91.19 384 ASP B N 1
ATOM 7976 C CA . ASP B 1 384 ? 1.361 10.773 14.414 1 91.19 384 ASP B CA 1
ATOM 7977 C C . ASP B 1 384 ? 0.217 9.773 14.273 1 91.19 384 ASP B C 1
ATOM 7979 O O . ASP B 1 384 ? 0.385 8.711 13.68 1 91.19 384 ASP B O 1
ATOM 7983 N N . GLY B 1 385 ? -0.835 10.141 14.883 1 91.75 385 GLY B N 1
ATOM 7984 C CA . GLY B 1 385 ? -2.021 9.297 14.867 1 91.75 385 GLY B CA 1
ATOM 7985 C C . GLY B 1 385 ? -3.182 9.891 15.648 1 91.75 385 GLY B C 1
ATOM 7986 O O . GLY B 1 385 ? -3.277 11.109 15.797 1 91.75 385 GLY B O 1
ATOM 7987 N N . TYR B 1 386 ? -4.102 9.039 16.031 1 92.75 386 TYR B N 1
ATOM 7988 C CA . TYR B 1 386 ? -5.215 9.508 16.844 1 92.75 386 TYR B CA 1
ATOM 7989 C C . TYR B 1 386 ? -5.582 8.484 17.922 1 92.75 386 TYR B C 1
ATOM 7991 O O . TYR B 1 386 ? -5.305 7.293 17.766 1 92.75 386 TYR B O 1
ATOM 7999 N N . VAL B 1 387 ? -6.117 8.945 18.969 1 93.38 387 VAL B N 1
ATOM 8000 C CA . VAL B 1 387 ? -6.719 8.148 20.031 1 93.38 387 VAL B CA 1
ATOM 8001 C C . VAL B 1 387 ? -8.242 8.227 19.938 1 93.38 387 VAL B C 1
ATOM 8003 O O . VAL B 1 387 ? -8.797 9.312 19.734 1 93.38 387 VAL B O 1
ATOM 8006 N N . GLU B 1 388 ? -8.812 7.121 20.031 1 93 388 GLU B N 1
ATOM 8007 C CA . GLU B 1 388 ? -10.273 7.066 20.016 1 93 388 GLU B CA 1
ATOM 8008 C C . GLU B 1 388 ? -10.844 6.945 21.422 1 93 388 GLU B C 1
ATOM 8010 O O . GLU B 1 388 ? -10.469 6.043 22.172 1 93 388 GLU B O 1
ATOM 8015 N N . MET B 1 389 ? -11.672 7.918 21.734 1 92.75 389 MET B N 1
ATOM 8016 C CA . MET B 1 389 ? -12.375 7.887 23.016 1 92.75 389 MET B CA 1
ATOM 8017 C C . MET B 1 389 ? -13.867 7.66 22.812 1 92.75 389 MET B C 1
ATOM 8019 O O . MET B 1 389 ? -14.5 8.344 22.016 1 92.75 389 MET B O 1
ATOM 8023 N N . GLU B 1 390 ? -14.398 6.805 23.578 1 90.69 390 GLU B N 1
ATOM 8024 C CA . GLU B 1 390 ? -15.82 6.473 23.469 1 90.69 390 GLU B CA 1
ATOM 8025 C C . GLU B 1 390 ? -16.688 7.617 23.984 1 90.69 390 GLU B C 1
ATOM 8027 O O . GLU B 1 390 ? -16.219 8.5 24.688 1 90.69 390 GLU B O 1
ATOM 8032 N N . GLU B 1 391 ? -17.953 7.574 23.625 1 86.5 391 GLU B N 1
ATOM 8033 C CA . GLU B 1 391 ? -18.906 8.633 23.953 1 86.5 391 GLU B CA 1
ATOM 8034 C C . GLU B 1 391 ? -19.031 8.836 25.453 1 86.5 391 GLU B C 1
ATOM 8036 O O . GLU B 1 391 ? -19.234 9.953 25.922 1 86.5 391 GLU B O 1
ATOM 8041 N N . LEU B 1 392 ? -18.766 7.711 26.109 1 83.25 392 LEU B N 1
ATOM 8042 C CA . LEU B 1 392 ? -18.969 7.801 27.547 1 83.25 392 LEU B CA 1
ATOM 8043 C C . LEU B 1 392 ? -17.656 8.031 28.281 1 83.25 392 LEU B C 1
ATOM 8045 O O . LEU B 1 392 ? -17.641 8.336 29.469 1 83.25 392 LEU B O 1
ATOM 8049 N N . GLU B 1 393 ? -16.578 7.871 27.562 1 80.56 393 GLU B N 1
ATOM 8050 C CA . GLU B 1 393 ? -15.273 8.109 28.156 1 80.56 393 GLU B CA 1
ATOM 8051 C C . GLU B 1 393 ? -14.891 9.586 28.062 1 80.56 393 GLU B C 1
ATOM 8053 O O . GLU B 1 393 ? -14.711 10.125 26.969 1 80.56 393 GLU B O 1
ATOM 8058 N N . GLU B 1 394 ? -14.727 10.203 29.297 1 82.19 394 GLU B N 1
ATOM 8059 C CA . GLU B 1 394 ? -14.531 11.648 29.266 1 82.19 394 GLU B CA 1
ATOM 8060 C C . GLU B 1 394 ? -13.078 12.008 29.578 1 82.19 394 GLU B C 1
ATOM 8062 O O . GLU B 1 394 ? -12.609 13.086 29.188 1 82.19 394 GLU B O 1
ATOM 8067 N N . ILE B 1 395 ? -12.445 11.078 30.234 1 91.81 395 ILE B N 1
ATOM 8068 C CA . ILE B 1 395 ? -11.125 11.5 30.688 1 91.81 395 ILE B CA 1
ATOM 8069 C C . ILE B 1 395 ? -10.141 10.344 30.578 1 91.81 395 ILE B C 1
ATOM 8071 O O . ILE B 1 395 ? -10.477 9.203 30.922 1 91.81 395 ILE B O 1
ATOM 8075 N N . ILE B 1 396 ? -8.984 10.617 29.984 1 92.44 396 ILE B N 1
ATOM 8076 C CA . ILE B 1 396 ? -7.805 9.758 30.078 1 92.44 396 ILE B CA 1
ATOM 8077 C C . ILE B 1 396 ? -6.789 10.375 31.031 1 92.44 396 ILE B C 1
ATOM 8079 O O . ILE B 1 396 ? -6.324 11.492 30.812 1 92.44 396 ILE B O 1
ATOM 8083 N N . GLU B 1 397 ? -6.52 9.672 32.031 1 93.88 397 GLU B N 1
ATOM 8084 C CA . GLU B 1 397 ? -5.609 10.211 33.031 1 93.88 397 GLU B CA 1
ATOM 8085 C C . GLU B 1 397 ? -4.156 10.102 32.594 1 93.88 397 GLU B C 1
ATOM 8087 O O . GLU B 1 397 ? -3.826 9.258 31.75 1 93.88 397 GLU B O 1
ATOM 8092 N N . GLU B 1 398 ? -3.42 11 33.219 1 92.56 398 GLU B N 1
ATOM 8093 C CA . GLU B 1 398 ? -1.981 10.898 33 1 92.56 398 GLU B CA 1
ATOM 8094 C C . GLU B 1 398 ? -1.457 9.516 33.375 1 92.56 398 GLU B C 1
ATOM 8096 O O . GLU B 1 398 ? -1.828 8.977 34.406 1 92.56 398 GLU B O 1
ATOM 8101 N N . GLY B 1 399 ? -0.7 8.922 32.438 1 92 399 GLY B N 1
ATOM 8102 C CA . GLY B 1 399 ? -0.102 7.625 32.719 1 92 399 GLY B CA 1
ATOM 8103 C C . GLY B 1 399 ? -0.95 6.465 32.219 1 92 399 GLY B C 1
ATOM 8104 O O . GLY B 1 399 ? -0.467 5.332 32.125 1 92 399 GLY B O 1
ATOM 8105 N N . GLU B 1 400 ? -2.098 6.73 31.891 1 94.62 400 GLU B N 1
ATOM 8106 C CA . GLU B 1 400 ? -2.986 5.668 31.422 1 94.62 400 GLU B CA 1
ATOM 8107 C C . GLU B 1 400 ? -2.531 5.113 30.078 1 94.62 400 GLU B C 1
ATOM 8109 O O . GLU B 1 400 ? -2.014 5.855 29.234 1 94.62 400 GLU B O 1
ATOM 8114 N N . VAL B 1 401 ? -2.803 3.834 29.953 1 95.25 401 VAL B N 1
ATOM 8115 C CA . VAL B 1 401 ? -2.455 3.17 28.703 1 95.25 401 VAL B CA 1
ATOM 8116 C C . VAL B 1 401 ? -3.482 3.521 27.625 1 95.25 401 VAL B C 1
ATOM 8118 O O . VAL B 1 401 ? -4.691 3.484 27.875 1 95.25 401 VAL B O 1
ATOM 8121 N N . VAL B 1 402 ? -2.945 3.904 26.484 1 94.69 402 VAL B N 1
ATOM 8122 C CA . VAL B 1 402 ? -3.83 4.266 25.375 1 94.69 402 VAL B CA 1
ATOM 8123 C C . VAL B 1 402 ? -3.359 3.59 24.094 1 94.69 402 VAL B C 1
ATOM 8125 O O . VAL B 1 402 ? -2.164 3.34 23.922 1 94.69 402 VAL B O 1
ATOM 8128 N N . ARG B 1 403 ? -4.328 3.27 23.266 1 93.88 403 ARG B N 1
ATOM 8129 C CA . ARG B 1 403 ? -4.051 2.744 21.938 1 93.88 403 ARG B CA 1
ATOM 8130 C C . ARG B 1 403 ? -4.086 3.855 20.891 1 93.88 403 ARG B C 1
ATOM 8132 O O . ARG B 1 403 ? -5.047 4.621 20.828 1 93.88 403 ARG B O 1
ATOM 8139 N N . VAL B 1 404 ? -2.971 3.965 20.094 1 93.62 404 VAL B N 1
ATOM 8140 C CA . VAL B 1 404 ? -2.885 4.992 19.062 1 93.62 404 VAL B CA 1
ATOM 8141 C C . VAL B 1 404 ? -2.91 4.34 17.688 1 93.62 404 VAL B C 1
ATOM 8143 O O . VAL B 1 404 ? -2.102 3.455 17.391 1 93.62 404 VAL B O 1
ATOM 8146 N N . LYS B 1 405 ? -3.863 4.738 16.891 1 92.12 405 LYS B N 1
ATOM 8147 C CA . LYS B 1 405 ? -3.832 4.391 15.469 1 92.12 405 LYS B CA 1
ATOM 8148 C C . LYS B 1 405 ? -2.93 5.344 14.688 1 92.12 405 LYS B C 1
ATOM 8150 O O . LYS B 1 405 ? -3.232 6.531 14.57 1 92.12 405 LYS B O 1
ATOM 8155 N N . LEU B 1 406 ? -1.917 4.875 14.094 1 90.06 406 LEU B N 1
ATOM 8156 C CA . LEU B 1 406 ? -0.88 5.719 13.508 1 90.06 406 LEU B CA 1
ATOM 8157 C C . LEU B 1 406 ? -1.249 6.121 12.078 1 90.06 406 LEU B C 1
ATOM 8159 O O . LEU B 1 406 ? -1.853 5.336 11.344 1 90.06 406 LEU B O 1
ATOM 8163 N N . PHE B 1 407 ? -0.827 7.305 11.719 1 85.31 407 PHE B N 1
ATOM 8164 C CA . PHE B 1 407 ? -0.928 7.766 10.344 1 85.31 407 PHE B CA 1
ATOM 8165 C C . PHE B 1 407 ? 0.33 7.414 9.555 1 85.31 407 PHE B C 1
ATOM 8167 O O . PHE B 1 407 ? 0.325 7.43 8.328 1 85.31 407 PHE B O 1
ATOM 8174 N N . THR B 1 408 ? 1.374 7.18 10.312 1 77.19 408 THR B N 1
ATOM 8175 C CA . THR B 1 408 ? 2.678 6.977 9.695 1 77.19 408 THR B CA 1
ATOM 8176 C C . THR B 1 408 ? 3.316 5.68 10.188 1 77.19 408 THR B C 1
ATOM 8178 O O . THR B 1 408 ? 2.857 5.09 11.164 1 77.19 408 THR B O 1
ATOM 8181 N N . ASP B 1 409 ? 4.387 5.273 9.469 1 72.69 409 ASP B N 1
ATOM 8182 C CA . ASP B 1 409 ? 5.074 4.031 9.812 1 72.69 409 ASP B CA 1
ATOM 8183 C C . ASP B 1 409 ? 6.297 4.305 10.688 1 72.69 409 ASP B C 1
ATOM 8185 O O . ASP B 1 409 ? 6.859 3.383 11.281 1 72.69 409 ASP B O 1
ATOM 8189 N N . ARG B 1 410 ? 6.719 5.586 10.766 1 75.69 410 ARG B N 1
ATOM 8190 C CA . ARG B 1 410 ? 7.945 5.895 11.5 1 75.69 410 ARG B CA 1
ATOM 8191 C C . ARG B 1 410 ? 7.695 6.969 12.555 1 75.69 410 ARG B C 1
ATOM 8193 O O . ARG B 1 410 ? 6.965 7.93 12.312 1 75.69 410 ARG B O 1
ATOM 8200 N N . ILE B 1 411 ? 8.297 6.742 13.664 1 83.06 411 ILE B N 1
ATOM 8201 C CA . ILE B 1 411 ? 8.242 7.723 14.742 1 83.06 411 ILE B CA 1
ATOM 8202 C C . ILE B 1 411 ? 9.508 8.57 14.734 1 83.06 411 ILE B C 1
ATOM 8204 O O . ILE B 1 411 ? 10.594 8.078 14.414 1 83.06 411 ILE B O 1
ATOM 8208 N N . ALA B 1 412 ? 9.406 9.789 15.133 1 88.44 412 ALA B N 1
ATOM 8209 C CA . ALA B 1 412 ? 10.5 10.75 15.07 1 88.44 412 ALA B CA 1
ATOM 8210 C C . ALA B 1 412 ? 11.656 10.328 15.969 1 88.44 412 ALA B C 1
ATOM 8212 O O . ALA B 1 412 ? 11.445 9.734 17.031 1 88.44 412 ALA B O 1
ATOM 8213 N N . ASP B 1 413 ? 12.867 10.641 15.531 1 89.31 413 ASP B N 1
ATOM 8214 C CA . ASP B 1 413 ? 14.078 10.359 16.297 1 89.31 413 ASP B CA 1
ATOM 8215 C C . ASP B 1 413 ? 14.234 11.336 17.453 1 89.31 413 ASP B C 1
ATOM 8217 O O . ASP B 1 413 ? 14.875 11.023 18.469 1 89.31 413 ASP B O 1
ATOM 8221 N N . ILE B 1 414 ? 13.719 12.531 17.203 1 91.69 414 ILE B N 1
ATOM 8222 C CA . ILE B 1 414 ? 13.836 13.594 18.203 1 91.69 414 ILE B CA 1
ATOM 8223 C C . ILE B 1 414 ? 12.555 14.422 18.234 1 91.69 414 ILE B C 1
ATOM 8225 O O . ILE B 1 414 ? 11.977 14.711 17.188 1 91.69 414 ILE B O 1
ATOM 8229 N N . SER B 1 415 ? 12.102 14.758 19.453 1 92.38 415 SER B N 1
ATOM 8230 C CA . SER B 1 415 ? 10.945 15.617 19.656 1 92.38 415 SER B CA 1
ATOM 8231 C C . SER B 1 415 ? 11.359 17.016 20.125 1 92.38 415 SER B C 1
ATOM 8233 O O . SER B 1 415 ? 11.953 17.156 21.203 1 92.38 415 SER B O 1
ATOM 8235 N N . MET B 1 416 ? 11 17.953 19.312 1 93.69 416 MET B N 1
ATOM 8236 C CA . MET B 1 416 ? 11.297 19.344 19.656 1 93.69 416 MET B CA 1
ATOM 8237 C C . MET B 1 416 ? 10.016 20.141 19.891 1 93.69 416 MET B C 1
ATOM 8239 O O . MET B 1 416 ? 9.266 20.391 18.938 1 93.69 416 MET B O 1
ATOM 8243 N N . ILE B 1 417 ? 9.805 20.578 21.094 1 92.25 417 ILE B N 1
ATOM 8244 C CA . ILE B 1 417 ? 8.609 21.344 21.453 1 92.25 417 ILE B CA 1
ATOM 8245 C C . ILE B 1 417 ? 9.008 22.656 22.109 1 92.25 417 ILE B C 1
ATOM 8247 O O . ILE B 1 417 ? 9.633 22.656 23.188 1 92.25 417 ILE B O 1
ATOM 8251 N N . GLY B 1 418 ? 8.719 23.781 21.484 1 92.12 418 GLY B N 1
ATOM 8252 C CA . GLY B 1 418 ? 9.102 25.078 22.031 1 92.12 418 GLY B CA 1
ATOM 8253 C C . GLY B 1 418 ? 8.875 26.219 21.047 1 92.12 418 GLY B C 1
ATOM 8254 O O . GLY B 1 418 ? 7.875 26.234 20.328 1 92.12 418 GLY B O 1
ATOM 8255 N N . SER B 1 419 ? 9.797 27.141 21.094 1 91.94 419 SER B N 1
ATOM 8256 C CA . SER B 1 419 ? 9.641 28.344 20.297 1 91.94 419 SER B CA 1
ATOM 8257 C C . SER B 1 419 ? 10.234 28.156 18.906 1 91.94 419 SER B C 1
ATOM 8259 O O . SER B 1 419 ? 11.281 27.531 18.75 1 91.94 419 SER B O 1
ATOM 8261 N N . HIS B 1 420 ? 9.586 28.781 17.969 1 89.75 420 HIS B N 1
ATOM 8262 C CA . HIS B 1 420 ? 10.039 28.734 16.578 1 89.75 420 HIS B CA 1
ATOM 8263 C C . HIS B 1 420 ? 11.109 29.781 16.312 1 89.75 420 HIS B C 1
ATOM 8265 O O . HIS B 1 420 ? 11.062 30.875 16.875 1 89.75 420 HIS B O 1
ATOM 8271 N N . CYS B 1 421 ? 12.016 29.438 15.461 1 92.75 421 CYS B N 1
ATOM 8272 C CA . CYS B 1 421 ? 12.992 30.391 14.945 1 92.75 421 CYS B CA 1
ATOM 8273 C C . CYS B 1 421 ? 13.547 29.922 13.602 1 92.75 421 CYS B C 1
ATOM 8275 O O . CYS B 1 421 ? 13.727 28.719 13.383 1 92.75 421 CYS B O 1
ATOM 8277 N N . ILE B 1 422 ? 13.805 30.875 12.75 1 91.56 422 ILE B N 1
ATOM 8278 C CA . ILE B 1 422 ? 14.336 30.578 11.422 1 91.56 422 ILE B CA 1
ATOM 8279 C C . ILE B 1 422 ? 15.695 29.891 11.555 1 91.56 422 ILE B C 1
ATOM 8281 O O . ILE B 1 422 ? 16.047 29.031 10.742 1 91.56 422 ILE B O 1
ATOM 8285 N N . GLY B 1 423 ? 16.484 30.359 12.477 1 93.56 423 GLY B N 1
ATOM 8286 C CA . GLY B 1 423 ? 17.734 29.672 12.727 1 93.56 423 GLY B CA 1
ATOM 8287 C C . GLY B 1 423 ? 17.562 28.203 13.031 1 93.56 423 GLY B C 1
ATOM 8288 O O . GLY B 1 423 ? 18.359 27.375 12.586 1 93.56 423 GLY B O 1
ATOM 8289 N N . LEU B 1 424 ? 16.594 27.891 13.836 1 94.31 424 LEU B N 1
ATOM 8290 C CA . LEU B 1 424 ? 16.266 26.5 14.156 1 94.31 424 LEU B CA 1
ATOM 8291 C C . LEU B 1 424 ? 15.883 25.734 12.898 1 94.31 424 LEU B C 1
ATOM 8293 O O . LEU B 1 424 ? 16.234 24.562 12.742 1 94.31 424 LEU B O 1
ATOM 8297 N N . GLU B 1 425 ? 15.164 26.391 11.984 1 92.81 425 GLU B N 1
ATOM 8298 C CA . GLU B 1 425 ? 14.766 25.766 10.734 1 92.81 425 GLU B CA 1
ATOM 8299 C C . GLU B 1 425 ? 15.977 25.281 9.945 1 92.81 425 GLU B C 1
ATOM 8301 O O . GLU B 1 425 ? 15.938 24.219 9.328 1 92.81 425 GLU B O 1
ATOM 8306 N N . LEU B 1 426 ? 16.969 26.047 9.93 1 94.12 426 LEU B N 1
ATOM 8307 C CA . LEU B 1 426 ? 18.203 25.688 9.242 1 94.12 426 LEU B CA 1
ATOM 8308 C C . LEU B 1 426 ? 18.797 24.406 9.828 1 94.12 426 LEU B C 1
ATOM 8310 O O . LEU B 1 426 ? 19.234 23.531 9.086 1 94.12 426 LEU B O 1
ATOM 8314 N N . ILE B 1 427 ? 18.797 24.344 11.078 1 95.69 427 ILE B N 1
ATOM 8315 C CA . ILE B 1 427 ? 19.359 23.188 11.773 1 95.69 427 ILE B CA 1
ATOM 8316 C C . ILE B 1 427 ? 18.5 21.953 11.508 1 95.69 427 ILE B C 1
ATOM 8318 O O . ILE B 1 427 ? 19.016 20.875 11.219 1 95.69 427 ILE B O 1
ATOM 8322 N N . MET B 1 428 ? 17.219 22.109 11.602 1 94 428 MET B N 1
ATOM 8323 C CA . MET B 1 428 ? 16.312 20.984 11.398 1 94 428 MET B CA 1
ATOM 8324 C C . MET B 1 428 ? 16.406 20.453 9.969 1 94 428 MET B C 1
ATOM 8326 O O . MET B 1 428 ? 16.344 19.25 9.75 1 94 428 MET B O 1
ATOM 8330 N N . SER B 1 429 ? 16.547 21.344 9.023 1 93.75 429 SER B N 1
ATOM 8331 C CA . SER B 1 429 ? 16.719 20.938 7.637 1 93.75 429 SER B CA 1
ATOM 8332 C C . SER B 1 429 ? 17.969 20.062 7.48 1 93.75 429 SER B C 1
ATOM 8334 O O . SER B 1 429 ? 17.938 19.062 6.77 1 93.75 429 SER B O 1
ATOM 8336 N N . GLU B 1 430 ? 19.016 20.484 8.086 1 95.19 430 GLU B N 1
ATOM 8337 C CA . GLU B 1 430 ? 20.25 19.719 8.016 1 95.19 430 GLU B CA 1
ATOM 8338 C C . GLU B 1 430 ? 20.109 18.359 8.703 1 95.19 430 GLU B C 1
ATOM 8340 O O . GLU B 1 430 ? 20.641 17.359 8.234 1 95.19 430 GLU B O 1
ATOM 8345 N N . MET B 1 431 ? 19.438 18.344 9.828 1 95.19 431 MET B N 1
ATOM 8346 C CA . MET B 1 431 ? 19.156 17.078 10.508 1 95.19 431 MET B CA 1
ATOM 8347 C C . MET B 1 431 ? 18.469 16.094 9.57 1 95.19 431 MET B C 1
ATOM 8349 O O . MET B 1 431 ? 18.844 14.922 9.5 1 95.19 431 MET B O 1
ATOM 8353 N N . ARG B 1 432 ? 17.484 16.578 8.898 1 92.06 432 ARG B N 1
ATOM 8354 C CA . ARG B 1 432 ? 16.734 15.742 7.957 1 92.06 432 ARG B CA 1
ATOM 8355 C C . ARG B 1 432 ? 17.656 15.234 6.844 1 92.06 432 ARG B C 1
ATOM 8357 O O . ARG B 1 432 ? 17.562 14.07 6.445 1 92.06 432 ARG B O 1
ATOM 8364 N N . ARG B 1 433 ? 18.453 16.078 6.375 1 90.62 433 ARG B N 1
ATOM 8365 C CA . ARG B 1 433 ? 19.391 15.703 5.32 1 90.62 433 ARG B CA 1
ATOM 8366 C C . ARG B 1 433 ? 20.312 14.57 5.781 1 90.62 433 ARG B C 1
ATOM 8368 O O . ARG B 1 433 ? 20.703 13.727 4.977 1 90.62 433 ARG B O 1
ATOM 8375 N N . ARG B 1 434 ? 20.594 14.594 7.023 1 93.06 434 ARG B N 1
ATOM 8376 C CA . ARG B 1 434 ? 21.5 13.586 7.578 1 93.06 434 ARG B CA 1
ATOM 8377 C C . ARG B 1 434 ? 20.734 12.344 8.008 1 93.06 434 ARG B C 1
ATOM 8379 O O . ARG B 1 434 ? 21.281 11.469 8.68 1 93.06 434 ARG B O 1
ATOM 8386 N N . GLY B 1 435 ? 19.406 12.297 7.82 1 87.88 435 GLY B N 1
ATOM 8387 C CA . GLY B 1 435 ? 18.641 11.07 7.961 1 87.88 435 GLY B CA 1
ATOM 8388 C C . GLY B 1 435 ? 17.828 11.023 9.234 1 87.88 435 GLY B C 1
ATOM 8389 O O . GLY B 1 435 ? 17.203 10.008 9.547 1 87.88 435 GLY B O 1
ATOM 8390 N N . TYR B 1 436 ? 17.797 12.094 9.984 1 91.69 436 TYR B N 1
ATOM 8391 C CA . TYR B 1 436 ? 17.062 12.094 11.242 1 91.69 436 TYR B CA 1
ATOM 8392 C C . TYR B 1 436 ? 15.664 12.664 11.047 1 91.69 436 TYR B C 1
ATOM 8394 O O . TYR B 1 436 ? 15.477 13.641 10.32 1 91.69 436 TYR B O 1
ATOM 8402 N N . LEU B 1 437 ? 14.742 11.992 11.625 1 88.69 437 LEU B N 1
ATOM 8403 C CA . LEU B 1 437 ? 13.367 12.477 11.633 1 88.69 437 LEU B CA 1
ATOM 8404 C C . LEU B 1 437 ? 13.102 13.336 12.867 1 88.69 437 LEU B C 1
ATOM 8406 O O . LEU B 1 437 ? 13.406 12.922 13.984 1 88.69 437 LEU B O 1
ATOM 8410 N N . ILE B 1 438 ? 12.523 14.523 12.602 1 88.38 438 ILE B N 1
ATOM 8411 C CA . ILE B 1 438 ? 12.266 15.469 13.68 1 88.38 438 ILE B CA 1
ATOM 8412 C C . ILE B 1 438 ? 10.773 15.766 13.766 1 88.38 438 ILE B C 1
ATOM 8414 O O . ILE B 1 438 ? 10.109 15.961 12.742 1 88.38 438 ILE B O 1
ATOM 8418 N N . LYS B 1 439 ? 10.328 15.773 14.953 1 87.75 439 LYS B N 1
ATOM 8419 C CA . LYS B 1 439 ? 8.992 16.281 15.242 1 87.75 439 LYS B CA 1
ATOM 8420 C C . LYS B 1 439 ? 9.07 17.641 15.938 1 87.75 439 LYS B C 1
ATOM 8422 O O . LYS B 1 439 ? 9.664 17.766 17.016 1 87.75 439 LYS B O 1
ATOM 8427 N N . SER B 1 440 ? 8.508 18.562 15.32 1 88.88 440 SER B N 1
ATOM 8428 C CA . SER B 1 440 ? 8.555 19.906 15.914 1 88.88 440 SER B CA 1
ATOM 8429 C C . SER B 1 440 ? 7.152 20.422 16.203 1 88.88 440 SER B C 1
ATOM 8431 O O . SER B 1 440 ? 6.25 20.297 15.375 1 88.88 440 SER B O 1
ATOM 8433 N N . VAL B 1 441 ? 7.004 20.938 17.375 1 85.06 441 VAL B N 1
ATOM 8434 C CA . VAL B 1 441 ? 5.773 21.594 17.797 1 85.06 441 VAL B CA 1
ATOM 8435 C C . VAL B 1 441 ? 6.105 22.969 18.391 1 85.06 441 VAL B C 1
ATOM 8437 O O . VAL B 1 441 ? 6.875 23.062 19.344 1 85.06 441 VAL B O 1
ATOM 8440 N N . PHE B 1 442 ? 5.5 23.984 17.828 1 85.88 442 PHE B N 1
ATOM 8441 C CA . PHE B 1 442 ? 5.836 25.328 18.281 1 85.88 442 PHE B CA 1
ATOM 8442 C C . PHE B 1 442 ? 4.727 25.891 19.156 1 85.88 442 PHE B C 1
ATOM 8444 O O . PHE B 1 442 ? 3.672 26.281 18.656 1 85.88 442 PHE B O 1
ATOM 8451 N N . VAL B 1 443 ? 5.062 25.953 20.453 1 82.88 443 VAL B N 1
ATOM 8452 C CA . VAL B 1 443 ? 4.074 26.375 21.438 1 82.88 443 VAL B CA 1
ATOM 8453 C C . VAL B 1 443 ? 4.656 27.5 22.297 1 82.88 443 VAL B C 1
ATOM 8455 O O . VAL B 1 443 ? 4.18 27.75 23.406 1 82.88 443 VAL B O 1
ATOM 8458 N N . GLY B 1 444 ? 5.746 28.141 21.891 1 85.31 444 GLY B N 1
ATOM 8459 C CA . GLY B 1 444 ? 6.383 29.188 22.656 1 85.31 444 GLY B CA 1
ATOM 8460 C C . GLY B 1 444 ? 7.305 28.656 23.75 1 85.31 444 GLY B C 1
ATOM 8461 O O . GLY B 1 444 ? 7.402 27.453 23.953 1 85.31 444 GLY B O 1
ATOM 8462 N N . SER B 1 445 ? 7.969 29.547 24.469 1 91 445 SER B N 1
ATOM 8463 C CA . SER B 1 445 ? 8.945 29.172 25.484 1 91 445 SER B CA 1
ATOM 8464 C C . SER B 1 445 ? 8.266 28.5 26.672 1 91 445 SER B C 1
ATOM 8466 O O . SER B 1 445 ? 8.742 27.484 27.188 1 91 445 SER B O 1
ATOM 8468 N N . SER B 1 446 ? 7.195 29.109 27.141 1 89.19 446 SER B N 1
ATOM 8469 C CA . SER B 1 446 ? 6.48 28.547 28.281 1 89.19 446 SER B CA 1
ATOM 8470 C C . SER B 1 446 ? 6.051 27.109 27.984 1 89.19 446 SER B C 1
ATOM 8472 O O . SER B 1 446 ? 6.199 26.234 28.844 1 89.19 446 SER B O 1
ATOM 8474 N N . GLY B 1 447 ? 5.516 26.953 26.781 1 89 447 GLY B N 1
ATOM 8475 C CA . GLY B 1 447 ? 5.16 25.609 26.375 1 89 447 GLY B CA 1
ATOM 8476 C C . GLY B 1 447 ? 6.348 24.672 26.312 1 89 447 GLY B C 1
ATOM 8477 O O . GLY B 1 447 ? 6.227 23.484 26.625 1 89 447 GLY B O 1
ATOM 8478 N N . GLY B 1 448 ? 7.453 25.172 25.922 1 93.31 448 GLY B N 1
ATOM 8479 C CA . GLY B 1 448 ? 8.672 24.375 25.875 1 93.31 448 GLY B CA 1
ATOM 8480 C C . GLY B 1 448 ? 9.133 23.891 27.234 1 93.31 448 GLY B C 1
ATOM 8481 O O . GLY B 1 448 ? 9.453 22.719 27.406 1 93.31 448 GLY B O 1
ATOM 8482 N N . PHE B 1 449 ? 9.125 24.828 28.219 1 95.19 449 PHE B N 1
ATOM 8483 C CA . PHE B 1 449 ? 9.508 24.469 29.578 1 95.19 449 PHE B CA 1
ATOM 8484 C C . PHE B 1 449 ? 8.586 23.391 30.125 1 95.19 449 PHE B C 1
ATOM 8486 O O . PHE B 1 449 ? 9.055 22.422 30.734 1 95.19 449 PHE B O 1
ATOM 8493 N N . LYS B 1 450 ? 7.344 23.531 29.859 1 92.81 450 LYS B N 1
ATOM 8494 C CA . LYS B 1 450 ? 6.359 22.562 30.344 1 92.81 450 LYS B CA 1
ATOM 8495 C C . LYS B 1 450 ? 6.551 21.203 29.672 1 92.81 450 LYS B C 1
ATOM 8497 O O . LYS B 1 450 ? 6.434 20.172 30.328 1 92.81 450 LYS B O 1
ATOM 8502 N N . ALA B 1 451 ? 6.789 21.219 28.406 1 92.75 451 ALA B N 1
ATOM 8503 C CA . ALA B 1 451 ? 6.969 19.969 27.656 1 92.75 451 ALA B CA 1
ATOM 8504 C C . ALA B 1 451 ? 8.18 19.203 28.172 1 92.75 451 ALA B C 1
ATOM 8506 O O . ALA B 1 451 ? 8.148 17.969 28.266 1 92.75 451 ALA B O 1
ATOM 8507 N N . ILE B 1 452 ? 9.234 19.906 28.453 1 94.88 452 ILE B N 1
ATOM 8508 C CA . ILE B 1 452 ? 10.43 19.281 29.016 1 94.88 452 ILE B CA 1
ATOM 8509 C C . ILE B 1 452 ? 10.102 18.703 30.391 1 94.88 452 ILE B C 1
ATOM 8511 O O . ILE B 1 452 ? 10.5 17.578 30.719 1 94.88 452 ILE B O 1
ATOM 8515 N N . ALA B 1 453 ? 9.359 19.438 31.141 1 93.19 453 ALA B N 1
ATOM 8516 C CA . ALA B 1 453 ? 8.992 19.016 32.5 1 93.19 453 ALA B CA 1
ATOM 8517 C C . ALA B 1 453 ? 8.172 17.719 32.438 1 93.19 453 ALA B C 1
ATOM 8519 O O . ALA B 1 453 ? 8.336 16.844 33.312 1 93.19 453 ALA B O 1
ATOM 8520 N N . ARG B 1 454 ? 7.344 17.578 31.469 1 88.75 454 ARG B N 1
ATOM 8521 C CA . ARG B 1 454 ? 6.434 16.438 31.359 1 88.75 454 ARG B CA 1
ATOM 8522 C C . ARG B 1 454 ? 7.09 15.273 30.625 1 88.75 454 ARG B C 1
ATOM 8524 O O . ARG B 1 454 ? 6.496 14.195 30.516 1 88.75 454 ARG B O 1
ATOM 8531 N N . GLY B 1 455 ? 8.234 15.539 30.078 1 88.94 455 GLY B N 1
ATOM 8532 C CA . GLY B 1 455 ? 8.961 14.484 29.391 1 88.94 455 GLY B CA 1
ATOM 8533 C C . GLY B 1 455 ? 8.523 14.312 27.938 1 88.94 455 GLY B C 1
ATOM 8534 O O . GLY B 1 455 ? 8.906 13.336 27.281 1 88.94 455 GLY B O 1
ATOM 8535 N N . GLU B 1 456 ? 7.766 15.203 27.391 1 89.81 456 GLU B N 1
ATOM 8536 C CA . GLU B 1 456 ? 7.227 15.117 26.031 1 89.81 456 GLU B CA 1
ATOM 8537 C C . GLU B 1 456 ? 8.281 15.5 25 1 89.81 456 GLU B C 1
ATOM 8539 O O . GLU B 1 456 ? 8.227 15.055 23.859 1 89.81 456 GLU B O 1
ATOM 8544 N N . ALA B 1 457 ? 9.188 16.375 25.422 1 94.19 457 ALA B N 1
ATOM 8545 C CA . ALA B 1 457 ? 10.156 16.922 24.484 1 94.19 457 ALA B CA 1
ATOM 8546 C C . ALA B 1 457 ? 11.57 16.484 24.828 1 94.19 457 ALA B C 1
ATOM 8548 O O . ALA B 1 457 ? 11.938 16.406 26 1 94.19 457 ALA B O 1
ATOM 8549 N N . ASP B 1 458 ? 12.312 16.125 23.781 1 94.88 458 ASP B N 1
ATOM 8550 C CA . ASP B 1 458 ? 13.75 15.938 23.953 1 94.88 458 ASP B CA 1
ATOM 8551 C C . ASP B 1 458 ? 14.469 17.281 24.062 1 94.88 458 ASP B C 1
ATOM 8553 O O . ASP B 1 458 ? 15.445 17.406 24.797 1 94.88 458 ASP B O 1
ATOM 8557 N N . LEU B 1 459 ? 13.914 18.172 23.25 1 96.19 459 LEU B N 1
ATOM 8558 C CA . LEU B 1 459 ? 14.539 19.484 23.109 1 96.19 459 LEU B CA 1
ATOM 8559 C C . LEU B 1 459 ? 13.484 20.578 22.984 1 96.19 459 LEU B C 1
ATOM 8561 O O . LEU B 1 459 ? 12.391 20.328 22.469 1 96.19 459 LEU B O 1
ATOM 8565 N N . ALA B 1 460 ? 13.867 21.812 23.5 1 96.81 460 ALA B N 1
ATOM 8566 C CA . ALA B 1 460 ? 12.969 22.953 23.359 1 96.81 460 ALA B CA 1
ATOM 8567 C C . ALA B 1 460 ? 13.758 24.234 23.125 1 96.81 460 ALA B C 1
ATOM 8569 O O . ALA B 1 460 ? 14.68 24.562 23.875 1 96.81 460 ALA B O 1
ATOM 8570 N N . GLY B 1 461 ? 13.422 24.953 22.047 1 95.69 461 GLY B N 1
ATOM 8571 C CA . GLY B 1 461 ? 13.906 26.312 21.906 1 95.69 461 GLY B CA 1
ATOM 8572 C C . GLY B 1 461 ? 13.195 27.297 22.812 1 95.69 461 GLY B C 1
ATOM 8573 O O . GLY B 1 461 ? 11.961 27.281 22.906 1 95.69 461 GLY B O 1
ATOM 8574 N N . VAL B 1 462 ? 14.031 28.125 23.547 1 95.69 462 VAL B N 1
ATOM 8575 C CA . VAL B 1 462 ? 13.406 29.016 24.516 1 95.69 462 VAL B CA 1
ATOM 8576 C C . VAL B 1 462 ? 14.094 30.375 24.5 1 95.69 462 VAL B C 1
ATOM 8578 O O . VAL B 1 462 ? 15.273 30.469 24.172 1 95.69 462 VAL B O 1
ATOM 8581 N N . HIS B 1 463 ? 13.359 31.406 24.812 1 93.81 463 HIS B N 1
ATOM 8582 C CA . HIS B 1 463 ? 13.844 32.781 24.922 1 93.81 463 HIS B CA 1
ATOM 8583 C C . HIS B 1 463 ? 13.039 33.562 25.953 1 93.81 463 HIS B C 1
ATOM 8585 O O . HIS B 1 463 ? 12.578 34.656 25.672 1 93.81 463 HIS B O 1
ATOM 8591 N N . ALA B 1 464 ? 12.852 33.062 27.125 1 92.31 464 ALA B N 1
ATOM 8592 C CA . ALA B 1 464 ? 12.047 33.688 28.188 1 92.31 464 ALA B CA 1
ATOM 8593 C C . ALA B 1 464 ? 12.883 34.656 28.984 1 92.31 464 ALA B C 1
ATOM 8595 O O . ALA B 1 464 ? 13.938 34.312 29.516 1 92.31 464 ALA B O 1
ATOM 8596 N N . PHE B 1 465 ? 12.336 35.875 29.125 1 91.75 465 PHE B N 1
ATOM 8597 C CA . PHE B 1 465 ? 13.023 36.969 29.812 1 91.75 465 PHE B CA 1
ATOM 8598 C C . PHE B 1 465 ? 12.469 37.156 31.219 1 91.75 465 PHE B C 1
ATOM 8600 O O . PHE B 1 465 ? 11.25 37.219 31.406 1 91.75 465 PHE B O 1
ATOM 8607 N N . ASP B 1 466 ? 13.367 37.219 32.219 1 90.19 466 ASP B N 1
ATOM 8608 C CA . ASP B 1 466 ? 13 37.531 33.594 1 90.19 466 ASP B CA 1
ATOM 8609 C C . ASP B 1 466 ? 13.398 38.969 33.969 1 90.19 466 ASP B C 1
ATOM 8611 O O . ASP B 1 466 ? 14.586 39.281 34.094 1 90.19 466 ASP B O 1
ATOM 8615 N N . PRO B 1 467 ? 12.383 39.844 34.156 1 85.5 467 PRO B N 1
ATOM 8616 C CA . PRO B 1 467 ? 12.695 41.25 34.438 1 85.5 467 PRO B CA 1
ATOM 8617 C C . PRO B 1 467 ? 13.367 41.469 35.781 1 85.5 467 PRO B C 1
ATOM 8619 O O . PRO B 1 467 ? 14.039 42.469 36 1 85.5 467 PRO B O 1
ATOM 8622 N N . GLU B 1 468 ? 13.203 40.562 36.719 1 88.44 468 GLU B N 1
ATOM 8623 C CA . GLU B 1 468 ? 13.805 40.719 38.062 1 88.44 468 GLU B CA 1
ATOM 8624 C C . GLU B 1 468 ? 15.312 40.438 38 1 88.44 468 GLU B C 1
ATOM 8626 O O . GLU B 1 468 ? 16.094 41.188 38.594 1 88.44 468 GLU B O 1
ATOM 8631 N N . THR B 1 469 ? 15.695 39.406 37.281 1 89.75 469 THR B N 1
ATOM 8632 C CA . THR B 1 469 ? 17.094 39.031 37.25 1 89.75 469 THR B CA 1
ATOM 8633 C C . THR B 1 469 ? 17.75 39.625 35.969 1 89.75 469 THR B C 1
ATOM 8635 O O . THR B 1 469 ? 18.984 39.625 35.875 1 89.75 469 THR B O 1
ATOM 8638 N N . MET B 1 470 ? 16.984 40.062 35.094 1 88.06 470 MET B N 1
ATOM 8639 C CA . MET B 1 470 ? 17.422 40.594 33.781 1 88.06 470 MET B CA 1
ATOM 8640 C C . MET B 1 470 ? 18.125 39.5 32.969 1 88.06 470 MET B C 1
ATOM 8642 O O . MET B 1 470 ? 19 39.812 32.188 1 88.06 470 MET B O 1
ATOM 8646 N N . GLU B 1 471 ? 17.797 38.25 33.281 1 91.5 471 GLU B N 1
ATOM 8647 C CA . GLU B 1 471 ? 18.406 37.125 32.594 1 91.5 471 GLU B CA 1
ATOM 8648 C C . GLU B 1 471 ? 17.375 36.406 31.719 1 91.5 471 GLU B C 1
ATOM 8650 O O . GLU B 1 471 ? 16.172 36.469 32 1 91.5 471 GLU B O 1
ATOM 8655 N N . TYR B 1 472 ? 18 35.812 30.703 1 92.81 472 TYR B N 1
ATOM 8656 C CA . TYR B 1 472 ? 17.156 34.969 29.844 1 92.81 472 TYR B CA 1
ATOM 8657 C C . TYR B 1 472 ? 17.234 33.5 30.25 1 92.81 472 TYR B C 1
ATOM 8659 O O . TYR B 1 472 ? 18.312 33 30.516 1 92.81 472 TYR B O 1
ATOM 8667 N N . ASN B 1 473 ? 16.109 32.75 30.297 1 94.62 473 ASN B N 1
ATOM 8668 C CA . ASN B 1 473 ? 15.891 31.312 30.297 1 94.62 473 ASN B CA 1
ATOM 8669 C C . ASN B 1 473 ? 16.266 30.688 31.625 1 94.62 473 ASN B C 1
ATOM 8671 O O . ASN B 1 473 ? 15.461 29.984 32.25 1 94.62 473 ASN B O 1
ATOM 8675 N N . LEU B 1 474 ? 17.438 31 32.219 1 94.69 474 LEU B N 1
ATOM 8676 C CA . LEU B 1 474 ? 17.969 30.297 33.375 1 94.69 474 LEU B CA 1
ATOM 8677 C C . LEU B 1 474 ? 17 30.406 34.562 1 94.69 474 LEU B C 1
ATOM 8679 O O . LEU B 1 474 ? 16.719 29.391 35.219 1 94.69 474 LEU B O 1
ATOM 8683 N N . PRO B 1 475 ? 16.422 31.531 34.844 1 93.75 475 PRO B N 1
ATOM 8684 C CA . PRO B 1 475 ? 15.508 31.641 35.969 1 93.75 475 PRO B CA 1
ATOM 8685 C C . PRO B 1 475 ? 14.266 30.75 35.812 1 93.75 475 PRO B C 1
ATOM 8687 O O . PRO B 1 475 ? 13.664 30.359 36.812 1 93.75 475 PRO B O 1
ATOM 8690 N N . PHE B 1 476 ? 13.938 30.484 34.656 1 94.25 476 PHE B N 1
ATOM 8691 C CA . PHE B 1 476 ? 12.711 29.734 34.406 1 94.25 476 PHE B CA 1
ATOM 8692 C C . PHE B 1 476 ? 12.938 28.25 34.625 1 94.25 476 PHE B C 1
ATOM 8694 O O . PHE B 1 476 ? 11.977 27.484 34.75 1 94.25 476 PHE B O 1
ATOM 8701 N N . MET B 1 477 ? 14.156 27.734 34.625 1 94.94 477 MET B N 1
ATOM 8702 C CA . MET B 1 477 ? 14.422 26.344 34.969 1 94.94 477 MET B CA 1
ATOM 8703 C C . MET B 1 477 ? 14 26.062 36.406 1 94.94 477 MET B C 1
ATOM 8705 O O . MET B 1 477 ? 13.469 24.984 36.688 1 94.94 477 MET B O 1
ATOM 8709 N N . ARG B 1 478 ? 14.234 27.062 37.188 1 92.06 478 ARG B N 1
ATOM 8710 C CA . ARG B 1 478 ? 13.812 26.938 38.594 1 92.06 478 ARG B CA 1
ATOM 8711 C C . ARG B 1 478 ? 12.297 27.062 38.719 1 92.06 478 ARG B C 1
ATOM 8713 O O . ARG B 1 478 ? 11.664 26.312 39.469 1 92.06 478 ARG B O 1
ATOM 8720 N N . LYS B 1 479 ? 11.766 28 38 1 92.5 479 LYS B N 1
ATOM 8721 C CA . LYS B 1 479 ? 10.328 28.25 38.031 1 92.5 479 LYS B CA 1
ATOM 8722 C C . LYS B 1 479 ? 9.539 27.016 37.625 1 92.5 479 LYS B C 1
ATOM 8724 O O . LYS B 1 479 ? 8.469 26.734 38.156 1 92.5 479 LYS B O 1
ATOM 8729 N N . PHE B 1 480 ? 10.133 26.266 36.688 1 94.44 480 PHE B N 1
ATOM 8730 C CA . PHE B 1 480 ? 9.438 25.094 36.188 1 94.44 480 PHE B CA 1
ATOM 8731 C C . PHE B 1 480 ? 10 23.828 36.844 1 94.44 480 PHE B C 1
ATOM 8733 O O . PHE B 1 480 ? 9.633 22.719 36.438 1 94.44 480 PHE B O 1
ATOM 8740 N N . SER B 1 481 ? 10.938 23.906 37.812 1 94.38 481 SER B N 1
ATOM 8741 C CA . SER B 1 481 ? 11.523 22.812 38.594 1 94.38 481 SER B CA 1
ATOM 8742 C C . SER B 1 481 ? 12.156 21.766 37.688 1 94.38 481 SER B C 1
ATOM 8744 O O . SER B 1 481 ? 11.891 20.562 37.812 1 94.38 481 SER B O 1
ATOM 8746 N N . ILE B 1 482 ? 12.953 22.234 36.656 1 95.12 482 ILE B N 1
ATOM 8747 C CA . ILE B 1 482 ? 13.523 21.281 35.719 1 95.12 482 ILE B CA 1
ATOM 8748 C C . ILE B 1 482 ? 15.047 21.344 35.781 1 95.12 482 ILE B C 1
ATOM 8750 O O . ILE B 1 482 ? 15.727 20.875 34.875 1 95.12 482 ILE B O 1
ATOM 8754 N N . GLU B 1 483 ? 15.578 21.891 36.781 1 93.94 483 GLU B N 1
ATOM 8755 C CA . GLU B 1 483 ? 17.016 22.031 36.906 1 93.94 483 GLU B CA 1
ATOM 8756 C C . GLU B 1 483 ? 17.719 20.672 36.906 1 93.94 483 GLU B C 1
ATOM 8758 O O . GLU B 1 483 ? 18.812 20.531 36.375 1 93.94 483 GLU B O 1
ATOM 8763 N N . ASP B 1 484 ? 17.016 19.672 37.469 1 93 484 ASP B N 1
ATOM 8764 C CA . ASP B 1 484 ? 17.594 18.344 37.531 1 93 484 ASP B CA 1
ATOM 8765 C C . ASP B 1 484 ? 17.188 17.5 36.312 1 93 484 ASP B C 1
ATOM 8767 O O . ASP B 1 484 ? 17.734 16.422 36.094 1 93 484 ASP B O 1
ATOM 8771 N N . LYS B 1 485 ? 16.344 18.031 35.531 1 94.12 485 LYS B N 1
ATOM 8772 C CA . LYS B 1 485 ? 15.758 17.219 34.469 1 94.12 485 LYS B CA 1
ATOM 8773 C C . LYS B 1 485 ? 16.297 17.625 33.125 1 94.12 485 LYS B C 1
ATOM 8775 O O . LYS B 1 485 ? 16.203 16.875 32.156 1 94.12 485 LYS B O 1
ATOM 8780 N N . ALA B 1 486 ? 16.844 18.875 33.062 1 96.81 486 ALA B N 1
ATOM 8781 C CA . ALA B 1 486 ? 17.234 19.391 31.75 1 96.81 486 ALA B CA 1
ATOM 8782 C C . ALA B 1 486 ? 18.547 20.172 31.844 1 96.81 486 ALA B C 1
ATOM 8784 O O . ALA B 1 486 ? 18.969 20.578 32.938 1 96.81 486 ALA B O 1
ATOM 8785 N N . ILE B 1 487 ? 19.156 20.25 30.75 1 96.94 487 ILE B N 1
ATOM 8786 C CA . ILE B 1 487 ? 20.359 21.062 30.578 1 96.94 487 ILE B CA 1
ATOM 8787 C C . ILE B 1 487 ? 20.078 22.203 29.609 1 96.94 487 ILE B C 1
ATOM 8789 O O . ILE B 1 487 ? 19.406 22.016 28.594 1 96.94 487 ILE B O 1
ATOM 8793 N N . LEU B 1 488 ? 20.484 23.422 30.047 1 97.75 488 LEU B N 1
ATOM 8794 C CA . LEU B 1 488 ? 20.375 24.562 29.156 1 97.75 488 LEU B CA 1
ATOM 8795 C C . LEU B 1 488 ? 21.625 24.719 28.297 1 97.75 488 LEU B C 1
ATOM 8797 O O . LEU B 1 488 ? 22.734 24.812 28.828 1 97.75 488 LEU B O 1
ATOM 8801 N N . ILE B 1 489 ? 21.406 24.75 27 1 97.88 489 ILE B N 1
ATOM 8802 C CA . ILE B 1 489 ? 22.5 24.844 26.031 1 97.88 489 ILE B CA 1
ATOM 8803 C C . ILE B 1 489 ? 22.438 26.188 25.312 1 97.88 489 ILE B C 1
ATOM 8805 O O . ILE B 1 489 ? 21.375 26.625 24.875 1 97.88 489 ILE B O 1
ATOM 8809 N N . ARG B 1 490 ? 23.625 26.781 25.156 1 97.69 490 ARG B N 1
ATOM 8810 C CA . ARG B 1 490 ? 23.688 28.062 24.469 1 97.69 490 ARG B CA 1
ATOM 8811 C C . ARG B 1 490 ? 23.328 27.922 23 1 97.69 490 ARG B C 1
ATOM 8813 O O . ARG B 1 490 ? 23.875 27.094 22.281 1 97.69 490 ARG B O 1
ATOM 8820 N N . GLY B 1 491 ? 22.375 28.703 22.594 1 97.88 491 GLY B N 1
ATOM 8821 C CA . GLY B 1 491 ? 22.047 28.812 21.172 1 97.88 491 GLY B CA 1
ATOM 8822 C C . GLY B 1 491 ? 22.672 30.031 20.516 1 97.88 491 GLY B C 1
ATOM 8823 O O . GLY B 1 491 ? 23.891 30.141 20.422 1 97.88 491 GLY B O 1
ATOM 8824 N N . TYR B 1 492 ? 21.812 31.078 20.219 1 97.88 492 TYR B N 1
ATOM 8825 C CA . TYR B 1 492 ? 22.266 32.312 19.578 1 97.88 492 TYR B CA 1
ATOM 8826 C C . TYR B 1 492 ? 21.453 33.5 20.047 1 97.88 492 TYR B C 1
ATOM 8828 O O . TYR B 1 492 ? 20.422 33.344 20.703 1 97.88 492 TYR B O 1
ATOM 8836 N N . ARG B 1 493 ? 21.953 34.656 19.734 1 97.06 493 ARG B N 1
ATOM 8837 C CA . ARG B 1 493 ? 21.266 35.875 20.078 1 97.06 493 ARG B CA 1
ATOM 8838 C C . ARG B 1 493 ? 20.469 36.406 18.891 1 97.06 493 ARG B C 1
ATOM 8840 O O . ARG B 1 493 ? 20.859 36.219 17.734 1 97.06 493 ARG B O 1
ATOM 8847 N N . ARG B 1 494 ? 19.344 37 19.203 1 96.81 494 ARG B N 1
ATOM 8848 C CA . ARG B 1 494 ? 18.484 37.656 18.203 1 96.81 494 ARG B CA 1
ATOM 8849 C C . ARG B 1 494 ? 18.266 39.125 18.547 1 96.81 494 ARG B C 1
ATOM 8851 O O . ARG B 1 494 ? 18.203 39.469 19.734 1 96.81 494 ARG B O 1
ATOM 8858 N N . ILE B 1 495 ? 18.109 39.969 17.578 1 96.69 495 ILE B N 1
ATOM 8859 C CA . ILE B 1 495 ? 17.891 41.375 17.797 1 96.69 495 ILE B CA 1
ATOM 8860 C C . ILE B 1 495 ? 16.391 41.656 17.906 1 96.69 495 ILE B C 1
ATOM 8862 O O . ILE B 1 495 ? 15.633 41.344 16.984 1 96.69 495 ILE B O 1
ATOM 8866 N N . GLN B 1 496 ? 15.984 42.188 19.031 1 95.69 496 GLN B N 1
ATOM 8867 C CA . GLN B 1 496 ? 14.594 42.594 19.25 1 95.69 496 GLN B CA 1
ATOM 8868 C C . GLN B 1 496 ? 14.391 44.094 19 1 95.69 496 GLN B C 1
ATOM 8870 O O . GLN B 1 496 ? 15.312 44.875 19.188 1 95.69 496 GLN B O 1
ATOM 8875 N N . GLY B 1 497 ? 13.211 44.406 18.594 1 96.62 497 GLY B N 1
ATOM 8876 C CA . GLY B 1 497 ? 12.914 45.812 18.312 1 96.62 497 GLY B CA 1
ATOM 8877 C C . GLY B 1 497 ? 11.5 46.031 17.828 1 96.62 497 GLY B C 1
ATOM 8878 O O . GLY B 1 497 ? 10.625 45.188 18.031 1 96.62 497 GLY B O 1
ATOM 8879 N N . LEU B 1 498 ? 11.289 47.25 17.328 1 97.56 498 LEU B N 1
ATOM 8880 C CA . LEU B 1 498 ? 9.984 47.656 16.797 1 97.56 498 LEU B CA 1
ATOM 8881 C C . LEU B 1 498 ? 9.898 47.375 15.305 1 97.56 498 LEU B C 1
ATOM 8883 O O . LEU B 1 498 ? 10.789 47.75 14.547 1 97.56 498 LEU B O 1
ATOM 8887 N N . ILE B 1 499 ? 8.898 46.656 14.961 1 97.69 499 ILE B N 1
ATOM 8888 C CA . ILE B 1 499 ? 8.602 46.406 13.555 1 97.69 499 ILE B CA 1
ATOM 8889 C C . ILE B 1 499 ? 7.621 47.438 13.039 1 97.69 499 ILE B C 1
ATOM 8891 O O . ILE B 1 499 ? 6.602 47.719 13.672 1 97.69 499 ILE B O 1
ATOM 8895 N N . VAL B 1 500 ? 7.91 48.062 11.898 1 98 500 VAL B N 1
ATOM 8896 C CA . VAL B 1 500 ? 7.051 49.062 11.281 1 98 500 VAL B CA 1
ATOM 8897 C C . VAL B 1 500 ? 6.898 48.781 9.789 1 98 500 VAL B C 1
ATOM 8899 O O . VAL B 1 500 ? 7.645 47.969 9.227 1 98 500 VAL B O 1
ATOM 8902 N N . ALA B 1 501 ? 5.84 49.375 9.195 1 97.12 501 ALA B N 1
ATOM 8903 C CA . ALA B 1 501 ? 5.621 49.156 7.766 1 97.12 501 ALA B CA 1
ATOM 8904 C C . ALA B 1 501 ? 6.828 49.594 6.949 1 97.12 501 ALA B C 1
ATOM 8906 O O . ALA B 1 501 ? 7.594 50.469 7.391 1 97.12 501 ALA B O 1
ATOM 8907 N N . ARG B 1 502 ? 6.957 48.938 5.789 1 96.88 502 ARG B N 1
ATOM 8908 C CA . ARG B 1 502 ? 8.062 49.312 4.906 1 96.88 502 ARG B CA 1
ATOM 8909 C C . ARG B 1 502 ? 8.039 50.812 4.598 1 96.88 502 ARG B C 1
ATOM 8911 O O . ARG B 1 502 ? 6.996 51.344 4.223 1 96.88 502 ARG B O 1
ATOM 8918 N N . GLY B 1 503 ? 9.102 51.469 4.73 1 96.25 503 GLY B N 1
ATOM 8919 C CA . GLY B 1 503 ? 9.211 52.906 4.523 1 96.25 503 GLY B CA 1
ATOM 8920 C C . GLY B 1 503 ? 8.859 53.688 5.762 1 96.25 503 GLY B C 1
ATOM 8921 O O . GLY B 1 503 ? 9.078 54.906 5.797 1 96.25 503 GLY B O 1
ATOM 8922 N N . ASN B 1 504 ? 8.266 53.062 6.793 1 97 504 ASN B N 1
ATOM 8923 C CA . ASN B 1 504 ? 7.871 53.688 8.047 1 97 504 ASN B CA 1
ATOM 8924 C C . ASN B 1 504 ? 7.008 54.938 7.812 1 97 504 ASN B C 1
ATOM 8926 O O . ASN B 1 504 ? 7.359 56.031 8.242 1 97 504 ASN B O 1
ATOM 8930 N N . PRO B 1 505 ? 5.949 54.781 7.16 1 96 505 PRO B N 1
ATOM 8931 C CA . PRO B 1 505 ? 5.121 55.906 6.734 1 96 505 PRO B CA 1
ATOM 8932 C C . PRO B 1 505 ? 4.723 56.812 7.891 1 96 505 PRO B C 1
ATOM 8934 O O . PRO B 1 505 ? 4.461 58 7.684 1 96 505 PRO B O 1
ATOM 8937 N N . LYS B 1 506 ? 4.684 56.344 9.078 1 96.06 506 LYS B N 1
ATOM 8938 C CA . LYS B 1 506 ? 4.266 57.156 10.219 1 96.06 506 LYS B CA 1
ATOM 8939 C C . LYS B 1 506 ? 5.473 57.75 10.93 1 96.06 506 LYS B C 1
ATOM 8941 O O . LYS B 1 506 ? 5.316 58.469 11.922 1 96.06 506 LYS B O 1
ATOM 8946 N N . GLY B 1 507 ? 6.664 57.438 10.484 1 96.5 507 GLY B N 1
ATOM 8947 C CA . GLY B 1 507 ? 7.875 58.031 11.023 1 96.5 507 GLY B CA 1
ATOM 8948 C C . GLY B 1 507 ? 8.117 57.688 12.484 1 96.5 507 GLY B C 1
ATOM 8949 O O . GLY B 1 507 ? 8.523 58.531 13.273 1 96.5 507 GLY B O 1
ATOM 8950 N N . ILE B 1 508 ? 7.793 56.5 12.867 1 96.94 508 ILE B N 1
ATOM 8951 C CA . ILE B 1 508 ? 7.969 56.062 14.242 1 96.94 508 ILE B CA 1
ATOM 8952 C C . ILE B 1 508 ? 9.461 55.938 14.555 1 96.94 508 ILE B C 1
ATOM 8954 O O . ILE B 1 508 ? 10.203 55.312 13.781 1 96.94 508 ILE B O 1
ATOM 8958 N N . LYS B 1 509 ? 9.906 56.406 15.695 1 95.31 509 LYS B N 1
ATOM 8959 C CA . LYS B 1 509 ? 11.336 56.406 16 1 95.31 509 LYS B CA 1
ATOM 8960 C C . LYS B 1 509 ? 11.656 55.531 17.188 1 95.31 509 LYS B C 1
ATOM 8962 O O . LYS B 1 509 ? 12.789 55.062 17.344 1 95.31 509 LYS B O 1
ATOM 8967 N N . GLY B 1 510 ? 10.719 55.375 18.078 1 94.31 510 GLY B N 1
ATOM 8968 C CA . GLY B 1 510 ? 11.023 54.594 19.25 1 94.31 510 GLY B CA 1
ATOM 8969 C C . GLY B 1 510 ? 9.852 54.469 20.203 1 94.31 510 GLY B C 1
ATOM 8970 O O . GLY B 1 510 ? 8.703 54.719 19.828 1 94.31 510 GLY B O 1
ATOM 8971 N N . ILE B 1 511 ? 10.172 54.062 21.438 1 94.62 511 ILE B N 1
ATOM 8972 C CA . ILE B 1 511 ? 9.195 53.75 22.484 1 94.62 511 ILE B CA 1
ATOM 8973 C C . ILE B 1 511 ? 8.438 55.031 22.859 1 94.62 511 ILE B C 1
ATOM 8975 O O . ILE B 1 511 ? 7.238 54.969 23.156 1 94.62 511 ILE B O 1
ATOM 8979 N N . ARG B 1 512 ? 9.055 56.125 22.797 1 94.44 512 ARG B N 1
ATOM 8980 C CA . ARG B 1 512 ? 8.438 57.375 23.156 1 94.44 512 ARG B CA 1
ATOM 8981 C C . ARG B 1 512 ? 7.242 57.688 22.266 1 94.44 512 ARG B C 1
ATOM 8983 O O . ARG B 1 512 ? 6.23 58.219 22.734 1 94.44 512 ARG B O 1
ATOM 8990 N N . ASP B 1 513 ? 7.395 57.438 21.016 1 95.06 513 ASP B N 1
ATOM 8991 C CA . ASP B 1 513 ? 6.309 57.656 20.078 1 95.06 513 ASP B CA 1
ATOM 8992 C C . ASP B 1 513 ? 5.07 56.844 20.453 1 95.06 513 ASP B C 1
ATOM 8994 O O . ASP B 1 513 ? 3.941 57.312 20.281 1 95.06 513 ASP B O 1
ATOM 8998 N N . ILE B 1 514 ? 5.273 55.625 20.953 1 94.06 514 ILE B N 1
ATOM 8999 C CA . ILE B 1 514 ? 4.172 54.75 21.344 1 94.06 514 ILE B CA 1
ATOM 9000 C C . ILE B 1 514 ? 3.404 55.375 22.5 1 94.06 514 ILE B C 1
ATOM 9002 O O . ILE B 1 514 ? 2.178 55.281 22.578 1 94.06 514 ILE B O 1
ATOM 9006 N N . LEU B 1 515 ? 4.059 56.062 23.359 1 93.81 515 LEU B N 1
ATOM 9007 C CA . LEU B 1 515 ? 3.471 56.656 24.547 1 93.81 515 LEU B CA 1
ATOM 9008 C C . LEU B 1 515 ? 2.785 57.969 24.234 1 93.81 515 LEU B C 1
ATOM 9010 O O . LEU B 1 515 ? 1.747 58.281 24.812 1 93.81 515 LEU B O 1
ATOM 9014 N N . GLU B 1 516 ? 3.322 58.719 23.234 1 91.38 516 GLU B N 1
ATOM 9015 C CA . GLU B 1 516 ? 2.91 60.094 23.047 1 91.38 516 GLU B CA 1
ATOM 9016 C C . GLU B 1 516 ? 1.909 60.219 21.891 1 91.38 516 GLU B C 1
ATOM 9018 O O . GLU B 1 516 ? 0.988 61.062 21.953 1 91.38 516 GLU B O 1
ATOM 9023 N N . ARG B 1 517 ? 2.104 59.469 20.969 1 92.5 517 ARG B N 1
ATOM 9024 C CA . ARG B 1 517 ? 1.335 59.688 19.75 1 92.5 517 ARG B CA 1
ATOM 9025 C C . ARG B 1 517 ? -0.014 58.969 19.812 1 92.5 517 ARG B C 1
ATOM 9027 O O . ARG B 1 517 ? -0.109 57.875 20.328 1 92.5 517 ARG B O 1
ATOM 9034 N N . ARG B 1 518 ? -0.975 59.688 19.188 1 91 518 ARG B N 1
ATOM 9035 C CA . ARG B 1 518 ? -2.326 59.125 19.25 1 91 518 ARG B CA 1
ATOM 9036 C C . ARG B 1 518 ? -2.779 58.625 17.875 1 91 518 ARG B C 1
ATOM 9038 O O . ARG B 1 518 ? -3.859 58.062 17.75 1 91 518 ARG B O 1
ATOM 9045 N N . ASP B 1 519 ? -1.932 58.75 16.859 1 91.25 519 ASP B N 1
ATOM 9046 C CA . ASP B 1 519 ? -2.285 58.344 15.516 1 91.25 519 ASP B CA 1
ATOM 9047 C C . ASP B 1 519 ? -1.719 56.969 15.195 1 91.25 519 ASP B C 1
ATOM 9049 O O . ASP B 1 519 ? -1.831 56.469 14.062 1 91.25 519 ASP B O 1
ATOM 9053 N N . ILE B 1 520 ? -1.066 56.406 16.188 1 92.69 520 ILE B N 1
ATOM 9054 C CA . ILE B 1 520 ? -0.431 55.125 15.953 1 92.69 520 ILE B CA 1
ATOM 9055 C C . ILE B 1 520 ? -1.178 54.031 16.719 1 92.69 520 ILE B C 1
ATOM 9057 O O . ILE B 1 520 ? -1.622 54.25 17.844 1 92.69 520 ILE B O 1
ATOM 9061 N N . VAL B 1 521 ? -1.372 52.875 16.047 1 92 521 VAL B N 1
ATOM 9062 C CA . VAL B 1 521 ? -1.944 51.656 16.656 1 92 521 VAL B CA 1
ATOM 9063 C C . VAL B 1 521 ? -0.864 50.594 16.812 1 92 521 VAL B C 1
ATOM 9065 O O . VAL B 1 521 ? -0.149 50.281 15.859 1 92 521 VAL B O 1
ATOM 9068 N N . MET B 1 522 ? -0.771 50.062 17.953 1 93.56 522 MET B N 1
ATOM 9069 C CA . MET B 1 522 ? 0.288 49.062 18.172 1 93.56 522 MET B CA 1
ATOM 9070 C C . MET B 1 522 ? -0.282 47.656 18.219 1 93.56 522 MET B C 1
ATOM 9072 O O . MET B 1 522 ? -1.469 47.469 18.5 1 93.56 522 MET B O 1
ATOM 9076 N N . MET B 1 523 ? 0.561 46.719 17.844 1 93.19 523 MET B N 1
ATOM 9077 C CA . MET B 1 523 ? 0.347 45.281 18.078 1 93.19 523 MET B CA 1
ATOM 9078 C C . MET B 1 523 ? 1.325 44.75 19.125 1 93.19 523 MET B C 1
ATOM 9080 O O . MET B 1 523 ? 2.537 44.75 18.906 1 93.19 523 MET B O 1
ATOM 9084 N N . ASN B 1 524 ? 0.747 44.312 20.25 1 92.81 524 ASN B N 1
ATOM 9085 C CA . ASN B 1 524 ? 1.559 43.781 21.344 1 92.81 524 ASN B CA 1
ATOM 9086 C C . ASN B 1 524 ? 1.701 42.281 21.281 1 92.81 524 ASN B C 1
ATOM 9088 O O . ASN B 1 524 ? 1.134 41.625 20.391 1 92.81 524 ASN B O 1
ATOM 9092 N N . ARG B 1 525 ? 2.586 41.688 22.062 1 91.06 525 ARG B N 1
ATOM 9093 C CA . ARG B 1 525 ? 2.711 40.25 22.266 1 91.06 525 ARG B CA 1
ATOM 9094 C C . ARG B 1 525 ? 1.828 39.781 23.406 1 91.06 525 ARG B C 1
ATOM 9096 O O . ARG B 1 525 ? 1.362 40.562 24.219 1 91.06 525 ARG B O 1
ATOM 9103 N N . ASN B 1 526 ? 1.581 38.531 23.438 1 85.12 526 ASN B N 1
ATOM 9104 C CA . ASN B 1 526 ? 0.696 37.969 24.453 1 85.12 526 ASN B CA 1
ATOM 9105 C C . ASN B 1 526 ? 1.294 38.094 25.859 1 85.12 526 ASN B C 1
ATOM 9107 O O . ASN B 1 526 ? 2.514 38.062 26.016 1 85.12 526 ASN B O 1
ATOM 9111 N N . LYS B 1 527 ? 0.378 38.125 26.828 1 80.62 527 LYS B N 1
ATOM 9112 C CA . LYS B 1 527 ? 0.792 38.219 28.219 1 80.62 527 LYS B CA 1
ATOM 9113 C C . LYS B 1 527 ? 1.635 37.031 28.641 1 80.62 527 LYS B C 1
ATOM 9115 O O . LYS B 1 527 ? 1.312 35.875 28.297 1 80.62 527 LYS B O 1
ATOM 9120 N N . GLY B 1 528 ? 2.738 37.312 29.25 1 74.38 528 GLY B N 1
ATOM 9121 C CA . GLY B 1 528 ? 3.596 36.25 29.734 1 74.38 528 GLY B CA 1
ATOM 9122 C C . GLY B 1 528 ? 4.781 35.969 28.828 1 74.38 528 GLY B C 1
ATOM 9123 O O . GLY B 1 528 ? 5.738 35.312 29.219 1 74.38 528 GLY B O 1
ATOM 9124 N N . SER B 1 529 ? 4.691 36.5 27.625 1 82.62 529 SER B N 1
ATOM 9125 C CA . SER B 1 529 ? 5.844 36.344 26.75 1 82.62 529 SER B CA 1
ATOM 9126 C C . SER B 1 529 ? 6.996 37.25 27.172 1 82.62 529 SER B C 1
ATOM 9128 O O . SER B 1 529 ? 6.773 38.312 27.75 1 82.62 529 SER B O 1
ATOM 9130 N N . GLY B 1 530 ? 8.148 36.75 26.922 1 81.62 530 GLY B N 1
ATOM 9131 C CA . GLY B 1 530 ? 9.32 37.562 27.25 1 81.62 530 GLY B CA 1
ATOM 9132 C C . GLY B 1 530 ? 9.344 38.906 26.547 1 81.62 530 GLY B C 1
ATOM 9133 O O . GLY B 1 530 ? 9.719 39.906 27.141 1 81.62 530 GLY B O 1
ATOM 9134 N N . THR B 1 531 ? 8.914 38.906 25.328 1 88.69 531 THR B N 1
ATOM 9135 C CA . THR B 1 531 ? 8.898 40.125 24.531 1 88.69 531 THR B CA 1
ATOM 9136 C C . THR B 1 531 ? 7.906 41.125 25.094 1 88.69 531 THR B C 1
ATOM 9138 O O . THR B 1 531 ? 8.18 42.344 25.109 1 88.69 531 THR B O 1
ATOM 9141 N N . ARG B 1 532 ? 6.773 40.656 25.562 1 90.5 532 ARG B N 1
ATOM 9142 C CA . ARG B 1 532 ? 5.797 41.531 26.203 1 90.5 532 ARG B CA 1
ATOM 9143 C C . ARG B 1 532 ? 6.359 42.125 27.484 1 90.5 532 ARG B C 1
ATOM 9145 O O . ARG B 1 532 ? 6.199 43.312 27.734 1 90.5 532 ARG B O 1
ATOM 9152 N N . ILE B 1 533 ? 6.992 41.312 28.234 1 88.06 533 ILE B N 1
ATOM 9153 C CA . ILE B 1 533 ? 7.59 41.75 29.484 1 88.06 533 ILE B CA 1
ATOM 9154 C C . ILE B 1 533 ? 8.633 42.844 29.219 1 88.06 533 ILE B C 1
ATOM 9156 O O . ILE B 1 533 ? 8.68 43.844 29.906 1 88.06 533 ILE B O 1
ATOM 9160 N N . LEU B 1 534 ? 9.398 42.594 28.281 1 88.88 534 LEU B N 1
ATOM 9161 C CA . LEU B 1 534 ? 10.414 43.562 27.891 1 88.88 534 LEU B CA 1
ATOM 9162 C C . LEU B 1 534 ? 9.766 44.906 27.484 1 88.88 534 LEU B C 1
ATOM 9164 O O . LEU B 1 534 ? 10.219 45.969 27.906 1 88.88 534 LEU B O 1
ATOM 9168 N N . LEU B 1 535 ? 8.773 44.844 26.641 1 92.75 535 LEU B N 1
ATOM 9169 C CA . LEU B 1 535 ? 8.117 46.062 26.188 1 92.75 535 LEU B CA 1
ATOM 9170 C C . LEU B 1 535 ? 7.527 46.812 27.359 1 92.75 535 LEU B C 1
ATOM 9172 O O . LEU B 1 535 ? 7.664 48.062 27.422 1 92.75 535 LEU B O 1
ATOM 9176 N N . ASP B 1 536 ? 6.859 46.125 28.234 1 92.38 536 ASP B N 1
ATOM 9177 C CA . ASP B 1 536 ? 6.27 46.75 29.406 1 92.38 536 ASP B CA 1
ATOM 9178 C C . ASP B 1 536 ? 7.34 47.438 30.25 1 92.38 536 ASP B C 1
ATOM 9180 O O . ASP B 1 536 ? 7.113 48.531 30.781 1 92.38 536 ASP B O 1
ATOM 9184 N N . TYR B 1 537 ? 8.352 46.75 30.406 1 90.56 537 TYR B N 1
ATOM 9185 C CA . TYR B 1 537 ? 9.477 47.312 31.141 1 90.56 537 TYR B CA 1
ATOM 9186 C C . TYR B 1 537 ? 9.969 48.594 30.484 1 90.56 537 TYR B C 1
ATOM 9188 O O . TYR B 1 537 ? 10.18 49.625 31.156 1 90.56 537 TYR B O 1
ATOM 9196 N N . LEU B 1 538 ? 10.125 48.594 29.188 1 92.25 538 LEU B N 1
ATOM 9197 C CA . LEU B 1 538 ? 10.625 49.75 28.438 1 92.25 538 LEU B CA 1
ATOM 9198 C C . LEU B 1 538 ? 9.625 50.906 28.469 1 92.25 538 LEU B C 1
ATOM 9200 O O . LEU B 1 538 ? 10.008 52.062 28.562 1 92.25 538 LEU B O 1
ATOM 9204 N N . LEU B 1 539 ? 8.383 50.562 28.359 1 94.62 539 LEU B N 1
ATOM 9205 C CA . LEU B 1 539 ? 7.332 51.594 28.438 1 94.62 539 LEU B CA 1
ATOM 9206 C C . LEU B 1 539 ? 7.352 52.281 29.812 1 94.62 539 LEU B C 1
ATOM 9208 O O . LEU B 1 539 ? 7.219 53.5 29.891 1 94.62 539 LEU B O 1
ATOM 9212 N N . LYS B 1 540 ? 7.484 51.469 30.828 1 94.12 540 LYS B N 1
ATOM 9213 C CA . LYS B 1 540 ? 7.543 52 32.188 1 94.12 540 LYS B CA 1
ATOM 9214 C C . LYS B 1 540 ? 8.742 52.938 32.375 1 94.12 540 LYS B C 1
ATOM 9216 O O . LYS B 1 540 ? 8.617 54.031 32.906 1 94.12 540 LYS B O 1
ATOM 9221 N N . GLU B 1 541 ? 9.836 52.469 31.922 1 92.81 541 GLU B N 1
ATOM 9222 C CA . GLU B 1 541 ? 11.055 53.25 32.031 1 92.81 541 GLU B CA 1
ATOM 9223 C C . GLU B 1 541 ? 10.914 54.594 31.297 1 92.81 541 GLU B C 1
ATOM 9225 O O . GLU B 1 541 ? 11.32 55.625 31.828 1 92.81 541 GLU B O 1
ATOM 9230 N N . GLU B 1 542 ? 10.398 54.531 30.094 1 94.38 542 GLU B N 1
ATOM 9231 C CA . GLU B 1 542 ? 10.234 55.719 29.297 1 94.38 542 GLU B CA 1
ATOM 9232 C C . GLU B 1 542 ? 9.211 56.656 29.906 1 94.38 542 GLU B C 1
ATOM 9234 O O . GLU B 1 542 ? 9.383 57.875 29.891 1 94.38 542 GLU B O 1
ATOM 9239 N N . ALA B 1 543 ? 8.156 56.125 30.391 1 95.12 543 ALA B N 1
ATOM 9240 C CA . ALA B 1 543 ? 7.145 56.938 31.078 1 95.12 543 ALA B CA 1
ATOM 9241 C C . ALA B 1 543 ? 7.738 57.656 32.281 1 95.12 543 ALA B C 1
ATOM 9243 O O . ALA B 1 543 ? 7.43 58.844 32.5 1 95.12 543 ALA B O 1
ATOM 9244 N N . GLU B 1 544 ? 8.484 56.969 33.031 1 94.62 544 GLU B N 1
ATOM 9245 C CA . GLU B 1 544 ? 9.156 57.562 34.156 1 94.62 544 GLU B CA 1
ATOM 9246 C C . GLU B 1 544 ? 10.07 58.719 33.75 1 94.62 544 GLU B C 1
ATOM 9248 O O . GLU B 1 544 ? 10.117 59.75 34.375 1 94.62 544 GLU B O 1
ATOM 9253 N N . ARG B 1 545 ? 10.727 58.531 32.656 1 94.69 545 ARG B N 1
ATOM 9254 C CA . ARG B 1 545 ? 11.594 59.594 32.094 1 94.69 545 ARG B CA 1
ATOM 9255 C C . ARG B 1 545 ? 10.781 60.781 31.672 1 94.69 545 ARG B C 1
ATOM 9257 O O . ARG B 1 545 ? 11.266 61.938 31.766 1 94.69 545 ARG B O 1
ATOM 9264 N N . MET B 1 546 ? 9.594 60.562 31.266 1 93.19 546 MET B N 1
ATOM 9265 C CA . MET B 1 546 ? 8.719 61.625 30.781 1 93.19 546 MET B CA 1
ATOM 9266 C C . MET B 1 546 ? 7.91 62.219 31.922 1 93.19 546 MET B C 1
ATOM 9268 O O . MET B 1 546 ? 7.223 63.219 31.734 1 93.19 546 MET B O 1
ATOM 9272 N N . GLY B 1 547 ? 7.883 61.625 33.062 1 92.69 547 GLY B N 1
ATOM 9273 C CA . GLY B 1 547 ? 7.16 62.125 34.219 1 92.69 547 GLY B CA 1
ATOM 9274 C C . GLY B 1 547 ? 5.68 61.812 34.188 1 92.69 547 GLY B C 1
ATOM 9275 O O . GLY B 1 547 ? 4.859 62.562 34.688 1 92.69 547 GLY B O 1
ATOM 9276 N N . ILE B 1 548 ? 5.367 60.781 33.5 1 92.38 548 ILE B N 1
ATOM 9277 C CA . ILE B 1 548 ? 3.959 60.406 33.406 1 92.38 548 ILE B CA 1
ATOM 9278 C C . ILE B 1 548 ? 3.721 59.094 34.094 1 92.38 548 ILE B C 1
ATOM 9280 O O . ILE B 1 548 ? 4.629 58.25 34.188 1 92.38 548 ILE B O 1
ATOM 9284 N N . ASP B 1 549 ? 2.527 58.938 34.625 1 93.25 549 ASP B N 1
ATOM 9285 C CA . ASP B 1 549 ? 2.141 57.688 35.25 1 93.25 549 ASP B CA 1
ATOM 9286 C C . ASP B 1 549 ? 1.898 56.594 34.219 1 93.25 549 ASP B C 1
ATOM 9288 O O . ASP B 1 549 ? 1.164 56.812 33.25 1 93.25 549 ASP B O 1
ATOM 9292 N N . ILE B 1 550 ? 2.547 55.438 34.375 1 91.81 550 ILE B N 1
ATOM 9293 C CA . ILE B 1 550 ? 2.512 54.344 33.406 1 91.81 550 ILE B CA 1
ATOM 9294 C C . ILE B 1 550 ? 1.08 53.844 33.25 1 91.81 550 ILE B C 1
ATOM 9296 O O . ILE B 1 550 ? 0.664 53.5 32.125 1 91.81 550 ILE B O 1
ATOM 9300 N N . SER B 1 551 ? 0.309 53.844 34.312 1 91.06 551 SER B N 1
ATOM 9301 C CA . SER B 1 551 ? -1.062 53.344 34.25 1 91.06 551 SER B CA 1
ATOM 9302 C C . SER B 1 551 ? -1.938 54.219 33.375 1 91.06 551 SER B C 1
ATOM 9304 O O . SER B 1 551 ? -2.775 53.719 32.625 1 91.06 551 SER B O 1
ATOM 9306 N N . GLU B 1 552 ? -1.724 55.469 33.5 1 88.81 552 GLU B N 1
ATOM 9307 C CA . GLU B 1 552 ? -2.457 56.438 32.688 1 88.81 552 GLU B CA 1
ATOM 9308 C C . GLU B 1 552 ? -1.977 56.406 31.234 1 88.81 552 GLU B C 1
ATOM 9310 O O . GLU B 1 552 ? -2.773 56.562 30.312 1 88.81 552 GLU B O 1
ATOM 9315 N N . ALA B 1 553 ? -0.674 56.25 31.156 1 89.81 553 ALA B N 1
ATOM 9316 C CA . ALA B 1 553 ? -0.091 56.219 29.812 1 89.81 553 ALA B CA 1
ATOM 9317 C C . ALA B 1 553 ? -0.619 55.031 29.016 1 89.81 553 ALA B C 1
ATOM 9319 O O . ALA B 1 553 ? -0.914 55.156 27.828 1 89.81 553 ALA B O 1
ATOM 9320 N N . ILE B 1 554 ? -0.718 53.906 29.594 1 90 554 ILE B N 1
ATOM 9321 C CA . ILE B 1 554 ? -1.15 52.688 28.953 1 90 554 ILE B CA 1
ATOM 9322 C C . ILE B 1 554 ? -2.57 52.844 28.406 1 90 554 ILE B C 1
ATOM 9324 O O . ILE B 1 554 ? -2.895 52.344 27.328 1 90 554 ILE B O 1
ATOM 9328 N N . LYS B 1 555 ? -3.373 53.562 29.125 1 86.56 555 LYS B N 1
ATOM 9329 C CA . LYS B 1 555 ? -4.762 53.781 28.719 1 86.56 555 LYS B CA 1
ATOM 9330 C C . LYS B 1 555 ? -4.844 54.562 27.406 1 86.56 555 LYS B C 1
ATOM 9332 O O . LYS B 1 555 ? -5.82 54.406 26.672 1 86.56 555 LYS B O 1
ATOM 9337 N N . ASN B 1 556 ? -3.797 55.281 27.188 1 87.88 556 ASN B N 1
ATOM 9338 C CA . ASN B 1 556 ? -3.816 56.156 26.016 1 87.88 556 ASN B CA 1
ATOM 9339 C C . ASN B 1 556 ? -3.125 55.531 24.828 1 87.88 556 ASN B C 1
ATOM 9341 O O . ASN B 1 556 ? -3.143 56.062 23.719 1 87.88 556 ASN B O 1
ATOM 9345 N N . ILE B 1 557 ? -2.521 54.406 25 1 91.62 557 ILE B N 1
ATOM 9346 C CA . ILE B 1 557 ? -1.868 53.688 23.891 1 91.62 557 ILE B CA 1
ATOM 9347 C C . ILE B 1 557 ? -2.904 52.906 23.094 1 91.62 557 ILE B C 1
ATOM 9349 O O . ILE B 1 557 ? -3.49 51.969 23.594 1 91.62 557 ILE B O 1
ATOM 9353 N N . ARG B 1 558 ? -3.076 53.25 21.875 1 89.88 558 ARG B N 1
ATOM 9354 C CA . ARG B 1 558 ? -4.004 52.531 21.016 1 89.88 558 ARG B CA 1
ATOM 9355 C C . ARG B 1 558 ? -3.432 51.156 20.625 1 89.88 558 ARG B C 1
ATOM 9357 O O . ARG B 1 558 ? -2.328 51.094 20.094 1 89.88 558 ARG B O 1
ATOM 9364 N N . GLY B 1 559 ? -4.191 50.125 20.984 1 90.62 559 GLY B N 1
ATOM 9365 C CA . GLY B 1 559 ? -3.791 48.781 20.594 1 90.62 559 GLY B CA 1
ATOM 9366 C C . GLY B 1 559 ? -2.92 48.094 21.641 1 90.62 559 GLY B C 1
ATOM 9367 O O . GLY B 1 559 ? -2.326 47.062 21.375 1 90.62 559 GLY B O 1
ATOM 9368 N N . TYR B 1 560 ? -2.77 48.688 22.781 1 91.62 560 TYR B N 1
ATOM 9369 C CA . TYR B 1 560 ? -1.969 48.094 23.844 1 91.62 560 TYR B CA 1
ATOM 9370 C C . TYR B 1 560 ? -2.451 46.688 24.156 1 91.62 560 TYR B C 1
ATOM 9372 O O . TYR B 1 560 ? -1.646 45.781 24.469 1 91.62 560 TYR B O 1
ATOM 9380 N N . TRP B 1 561 ? -3.727 46.438 23.969 1 89.56 561 TRP B N 1
ATOM 9381 C CA . TRP B 1 561 ? -4.316 45.156 24.359 1 89.56 561 TRP B CA 1
ATOM 9382 C C . TRP B 1 561 ? -4.453 44.25 23.156 1 89.56 561 TRP B C 1
ATOM 9384 O O . TRP B 1 561 ? -4.977 43.125 23.281 1 89.56 561 TRP B O 1
ATOM 9394 N N . ASN B 1 562 ? -3.969 44.781 22.016 1 89.38 562 ASN B N 1
ATOM 9395 C CA . ASN B 1 562 ? -3.852 43.844 20.891 1 89.38 562 ASN B CA 1
ATOM 9396 C C . ASN B 1 562 ? -2.709 42.875 21.078 1 89.38 562 ASN B C 1
ATOM 9398 O O . ASN B 1 562 ? -1.548 43.25 21.188 1 89.38 562 ASN B O 1
ATOM 9402 N N . GLU B 1 563 ? -3.074 41.594 21.109 1 89.31 563 GLU B N 1
ATOM 9403 C CA . GLU B 1 563 ? -2.043 40.625 21.422 1 89.31 563 GLU B CA 1
ATOM 9404 C C . GLU B 1 563 ? -1.809 39.656 20.25 1 89.31 563 GLU B C 1
ATOM 9406 O O . GLU B 1 563 ? -2.76 39.125 19.703 1 89.31 563 GLU B O 1
ATOM 9411 N N . ALA B 1 564 ? -0.544 39.625 19.859 1 88.62 564 ALA B N 1
ATOM 9412 C CA . ALA B 1 564 ? -0.096 38.594 18.891 1 88.62 564 ALA B CA 1
ATOM 9413 C C . ALA B 1 564 ? 0.642 37.469 19.594 1 88.62 564 ALA B C 1
ATOM 9415 O O . ALA B 1 564 ? 1.421 37.688 20.516 1 88.62 564 ALA B O 1
ATOM 9416 N N . LYS B 1 565 ? 0.463 36.25 19.125 1 81.88 565 LYS B N 1
ATOM 9417 C CA . LYS B 1 565 ? 1.023 35.094 19.797 1 81.88 565 LYS B CA 1
ATOM 9418 C C . LYS B 1 565 ? 2.408 34.75 19.25 1 81.88 565 LYS B C 1
ATOM 9420 O O . LYS B 1 565 ? 3.098 33.875 19.797 1 81.88 565 LYS B O 1
ATOM 9425 N N . SER B 1 566 ? 2.826 35.375 18.219 1 87.12 566 SER B N 1
ATOM 9426 C CA . SER B 1 566 ? 4.137 35.156 17.641 1 87.12 566 SER B CA 1
ATOM 9427 C C . SER B 1 566 ? 4.703 36.406 17 1 87.12 566 SER B C 1
ATOM 9429 O O . SER B 1 566 ? 3.969 37.375 16.766 1 87.12 566 SER B O 1
ATOM 9431 N N . HIS B 1 567 ? 6.004 36.375 16.812 1 91.94 567 HIS B N 1
ATOM 9432 C CA . HIS B 1 567 ? 6.629 37.469 16.094 1 91.94 567 HIS B CA 1
ATOM 9433 C C . HIS B 1 567 ? 6.074 37.594 14.672 1 91.94 567 HIS B C 1
ATOM 9435 O O . HIS B 1 567 ? 5.898 38.719 14.164 1 91.94 567 HIS B O 1
ATOM 9441 N N . ASN B 1 568 ? 5.789 36.531 14.109 1 91.38 568 ASN B N 1
ATOM 9442 C CA . ASN B 1 568 ? 5.207 36.531 12.773 1 91.38 568 ASN B CA 1
ATOM 9443 C C . ASN B 1 568 ? 3.836 37.188 12.75 1 91.38 568 ASN B C 1
ATOM 9445 O O . ASN B 1 568 ? 3.529 37.969 11.828 1 91.38 568 ASN B O 1
ATOM 9449 N N . ALA B 1 569 ? 3.094 36.906 13.734 1 90.81 569 ALA B N 1
ATOM 9450 C CA . ALA B 1 569 ? 1.762 37.5 13.82 1 90.81 569 ALA B CA 1
ATOM 9451 C C . ALA B 1 569 ? 1.847 39 13.914 1 90.81 569 ALA B C 1
ATOM 9453 O O . ALA B 1 569 ? 1.004 39.719 13.367 1 90.81 569 ALA B O 1
ATOM 9454 N N . VAL B 1 570 ? 2.818 39.469 14.609 1 94.25 570 VAL B N 1
ATOM 9455 C CA . VAL B 1 570 ? 3.047 40.906 14.695 1 94.25 570 VAL B CA 1
ATOM 9456 C C . VAL B 1 570 ? 3.346 41.469 13.305 1 94.25 570 VAL B C 1
ATOM 9458 O O . VAL B 1 570 ? 2.752 42.469 12.891 1 94.25 570 VAL B O 1
ATOM 9461 N N . ALA B 1 571 ? 4.227 40.844 12.688 1 95.25 571 ALA B N 1
ATOM 9462 C CA . ALA B 1 571 ? 4.621 41.281 11.352 1 95.25 571 ALA B CA 1
ATOM 9463 C C . ALA B 1 571 ? 3.432 41.25 10.398 1 95.25 571 ALA B C 1
ATOM 9465 O O . ALA B 1 571 ? 3.273 42.188 9.578 1 95.25 571 ALA B O 1
ATOM 9466 N N . ILE B 1 572 ? 2.605 40.312 10.461 1 93.44 572 ILE B N 1
ATOM 9467 C CA . ILE B 1 572 ? 1.422 40.188 9.617 1 93.44 572 ILE B CA 1
ATOM 9468 C C . ILE B 1 572 ? 0.474 41.375 9.875 1 93.44 572 ILE B C 1
ATOM 9470 O O . ILE B 1 572 ? -0.067 41.938 8.93 1 93.44 572 ILE B O 1
ATOM 9474 N N . ALA B 1 573 ? 0.258 41.625 11.133 1 92.19 573 ALA B N 1
ATOM 9475 C CA . ALA B 1 573 ? -0.629 42.719 11.492 1 92.19 573 ALA B CA 1
ATOM 9476 C C . ALA B 1 573 ? -0.153 44.031 10.883 1 92.19 573 ALA B C 1
ATOM 9478 O O . ALA B 1 573 ? -0.962 44.812 10.398 1 92.19 573 ALA B O 1
ATOM 9479 N N . ILE B 1 574 ? 1.113 44.25 10.883 1 94.88 574 ILE B N 1
ATOM 9480 C CA . ILE B 1 574 ? 1.688 45.469 10.328 1 94.88 574 ILE B CA 1
ATOM 9481 C C . ILE B 1 574 ? 1.58 45.438 8.805 1 94.88 574 ILE B C 1
ATOM 9483 O O . ILE B 1 574 ? 1.158 46.406 8.188 1 94.88 574 ILE B O 1
ATOM 9487 N N . LYS B 1 575 ? 1.939 44.344 8.25 1 93.12 575 LYS B N 1
ATOM 9488 C CA . LYS B 1 575 ? 1.913 44.188 6.797 1 93.12 575 LYS B CA 1
ATOM 9489 C C . LYS B 1 575 ? 0.51 44.406 6.242 1 93.12 575 LYS B C 1
ATOM 9491 O O . LYS B 1 575 ? 0.349 45 5.176 1 93.12 575 LYS B O 1
ATOM 9496 N N . ASN B 1 576 ? -0.507 43.969 7 1 89.31 576 ASN B N 1
ATOM 9497 C CA . ASN B 1 576 ? -1.888 44.062 6.539 1 89.31 576 ASN B CA 1
ATOM 9498 C C . ASN B 1 576 ? -2.543 45.375 6.957 1 89.31 576 ASN B C 1
ATOM 9500 O O . ASN B 1 576 ? -3.738 45.562 6.734 1 89.31 576 ASN B O 1
ATOM 9504 N N . GLY B 1 577 ? -1.832 46.188 7.629 1 87.88 577 GLY B N 1
ATOM 9505 C CA . GLY B 1 577 ? -2.34 47.5 7.988 1 87.88 577 GLY B CA 1
ATOM 9506 C C . GLY B 1 577 ? -3.221 47.469 9.219 1 87.88 577 GLY B C 1
ATOM 9507 O O . GLY B 1 577 ? -3.945 48.438 9.484 1 87.88 577 GLY B O 1
ATOM 9508 N N . ILE B 1 578 ? -3.223 46.406 9.898 1 89.19 578 ILE B N 1
ATOM 9509 C CA . ILE B 1 578 ? -4.016 46.281 11.117 1 89.19 578 ILE B CA 1
ATOM 9510 C C . ILE B 1 578 ? -3.387 47.094 12.234 1 89.19 578 ILE B C 1
ATOM 9512 O O . ILE B 1 578 ? -4.094 47.625 13.102 1 89.19 578 ILE B O 1
ATOM 9516 N N . ALA B 1 579 ? -2.061 47.156 12.242 1 93.5 579 ALA B N 1
ATOM 9517 C CA . ALA B 1 579 ? -1.288 47.938 13.203 1 93.5 579 ALA B CA 1
ATOM 9518 C C . ALA B 1 579 ? -0.177 48.719 12.508 1 93.5 579 ALA B C 1
ATOM 9520 O O . ALA B 1 579 ? 0.172 48.406 11.359 1 93.5 579 ALA B O 1
ATOM 9521 N N . ASP B 1 580 ? 0.292 49.688 13.25 1 95.12 580 ASP B N 1
ATOM 9522 C CA . ASP B 1 580 ? 1.334 50.531 12.68 1 95.12 580 ASP B CA 1
ATOM 9523 C C . ASP B 1 580 ? 2.709 50.156 13.227 1 95.12 580 ASP B C 1
ATOM 9525 O O . ASP B 1 580 ? 3.732 50.438 12.609 1 95.12 580 ASP B O 1
ATOM 9529 N N . VAL B 1 581 ? 2.721 49.594 14.383 1 96.44 581 VAL B N 1
ATOM 9530 C CA . VAL B 1 581 ? 3.977 49.25 15.031 1 96.44 581 VAL B CA 1
ATOM 9531 C C . VAL B 1 581 ? 3.75 48.062 15.969 1 96.44 581 VAL B C 1
ATOM 9533 O O . VAL B 1 581 ? 2.66 47.906 16.516 1 96.44 581 VAL B O 1
ATOM 9536 N N . GLY B 1 582 ? 4.723 47.25 16.125 1 95.69 582 GLY B N 1
ATOM 9537 C CA . GLY B 1 582 ? 4.719 46.156 17.078 1 95.69 582 GLY B CA 1
ATOM 9538 C C . GLY B 1 582 ? 6.113 45.688 17.484 1 95.69 582 GLY B C 1
ATOM 9539 O O . GLY B 1 582 ? 7.09 46 16.797 1 95.69 582 GLY B O 1
ATOM 9540 N N . ILE B 1 583 ? 6.211 45.031 18.609 1 94.94 583 ILE B N 1
ATOM 9541 C CA . ILE B 1 583 ? 7.512 44.562 19.062 1 94.94 583 ILE B CA 1
ATOM 9542 C C . ILE B 1 583 ? 7.75 43.156 18.531 1 94.94 583 ILE B C 1
ATOM 9544 O O . ILE B 1 583 ? 6.82 42.344 18.453 1 94.94 583 ILE B O 1
ATOM 9548 N N . GLY B 1 584 ? 8.938 42.906 18.047 1 94.56 584 GLY B N 1
ATOM 9549 C CA . GLY B 1 584 ? 9.336 41.594 17.531 1 94.56 584 GLY B CA 1
ATOM 9550 C C . GLY B 1 584 ? 10.836 41.469 17.297 1 94.56 584 GLY B C 1
ATOM 9551 O O . GLY B 1 584 ? 11.625 42.062 18.047 1 94.56 584 GLY B O 1
ATOM 9552 N N . ILE B 1 585 ? 11.195 40.625 16.359 1 95.56 585 ILE B N 1
ATOM 9553 C CA . ILE B 1 585 ? 12.617 40.438 16.094 1 95.56 585 ILE B CA 1
ATOM 9554 C C . ILE B 1 585 ? 12.945 40.812 14.664 1 95.56 585 ILE B C 1
ATOM 9556 O O . ILE B 1 585 ? 12.086 40.75 13.781 1 95.56 585 ILE B O 1
ATOM 9560 N N . LYS B 1 586 ? 14.172 41.125 14.422 1 96.94 586 LYS B N 1
ATOM 9561 C CA . LYS B 1 586 ? 14.641 41.625 13.141 1 96.94 586 LYS B CA 1
ATOM 9562 C C . LYS B 1 586 ? 14.492 40.594 12.039 1 96.94 586 LYS B C 1
ATOM 9564 O O . LYS B 1 586 ? 14.117 40.938 10.914 1 96.94 586 LYS B O 1
ATOM 9569 N N . THR B 1 587 ? 14.805 39.406 12.359 1 94.44 587 THR B N 1
ATOM 9570 C CA . THR B 1 587 ? 14.727 38.312 11.367 1 94.44 587 THR B CA 1
ATOM 9571 C C . THR B 1 587 ? 13.32 38.219 10.781 1 94.44 587 THR B C 1
ATOM 9573 O O . THR B 1 587 ? 13.156 38.031 9.578 1 94.44 587 THR B O 1
ATOM 9576 N N . VAL B 1 588 ? 12.297 38.344 11.57 1 94.44 588 VAL B N 1
ATOM 9577 C CA . VAL B 1 588 ? 10.914 38.25 11.125 1 94.44 588 VAL B CA 1
ATOM 9578 C C . VAL B 1 588 ? 10.547 39.5 10.305 1 94.44 588 VAL B C 1
ATOM 9580 O O . VAL B 1 588 ? 9.875 39.406 9.281 1 94.44 588 VAL B O 1
ATOM 9583 N N . ALA B 1 589 ? 10.969 40.656 10.781 1 96.31 589 ALA B N 1
ATOM 9584 C CA . ALA B 1 589 ? 10.727 41.875 10.008 1 96.31 589 ALA B CA 1
ATOM 9585 C C . ALA B 1 589 ? 11.25 41.75 8.578 1 96.31 589 ALA B C 1
ATOM 9587 O O . ALA B 1 589 ? 10.562 42.094 7.621 1 96.31 589 ALA B O 1
ATOM 9588 N N . ARG B 1 590 ? 12.391 41.156 8.469 1 94.19 590 ARG B N 1
ATOM 9589 C CA . ARG B 1 590 ? 13.016 41 7.164 1 94.19 590 ARG B CA 1
ATOM 9590 C C . ARG B 1 590 ? 12.242 40 6.312 1 94.19 590 ARG B C 1
ATOM 9592 O O . ARG B 1 590 ? 12.078 40.188 5.109 1 94.19 590 ARG B O 1
ATOM 9599 N N . LEU B 1 591 ? 11.828 39 6.922 1 92 591 LEU B N 1
ATOM 9600 C CA . LEU B 1 591 ? 11.078 37.969 6.227 1 92 591 LEU B CA 1
ATOM 9601 C C . LEU B 1 591 ? 9.828 38.562 5.574 1 92 591 LEU B C 1
ATOM 9603 O O . LEU B 1 591 ? 9.391 38.094 4.523 1 92 591 LEU B O 1
ATOM 9607 N N . TYR B 1 592 ? 9.234 39.5 6.172 1 94.62 592 TYR B N 1
ATOM 9608 C CA . TYR B 1 592 ? 7.988 40.094 5.684 1 94.62 592 TYR B CA 1
ATOM 9609 C C . TYR B 1 592 ? 8.25 41.406 4.938 1 94.62 592 TYR B C 1
ATOM 9611 O O . TYR B 1 592 ? 7.312 42.125 4.621 1 94.62 592 TYR B O 1
ATOM 9619 N N . ASN B 1 593 ? 9.516 41.719 4.668 1 94.81 593 ASN B N 1
ATOM 9620 C CA . ASN B 1 593 ? 9.93 42.938 3.98 1 94.81 593 ASN B CA 1
ATOM 9621 C C . ASN B 1 593 ? 9.414 44.188 4.688 1 94.81 593 ASN B C 1
ATOM 9623 O O . ASN B 1 593 ? 8.805 45.062 4.059 1 94.81 593 ASN B O 1
ATOM 9627 N N . LEU B 1 594 ? 9.555 44.156 5.973 1 97.56 594 LEU B N 1
ATOM 9628 C CA . LEU B 1 594 ? 9.172 45.281 6.812 1 97.56 594 LEU B CA 1
ATOM 9629 C C . LEU B 1 594 ? 10.406 45.969 7.395 1 97.56 594 LEU B C 1
ATOM 9631 O O . LEU B 1 594 ? 11.5 45.406 7.398 1 97.56 594 LEU B O 1
ATOM 9635 N N . ASP B 1 595 ? 10.234 47.219 7.801 1 97.62 595 ASP B N 1
ATOM 9636 C CA . ASP B 1 595 ? 11.344 47.938 8.422 1 97.62 595 ASP B CA 1
ATOM 9637 C C . ASP B 1 595 ? 11.398 47.688 9.922 1 97.62 595 ASP B C 1
ATOM 9639 O O . ASP B 1 595 ? 10.438 47.156 10.508 1 97.62 595 ASP B O 1
ATOM 9643 N N . PHE B 1 596 ? 12.578 47.969 10.484 1 97.81 596 PHE B N 1
ATOM 9644 C CA . PHE B 1 596 ? 12.867 47.531 11.836 1 97.81 596 PHE B CA 1
ATOM 9645 C C . PHE B 1 596 ? 13.68 48.562 12.594 1 97.81 596 PHE B C 1
ATOM 9647 O O . PHE B 1 596 ? 14.602 49.156 12.039 1 97.81 596 PHE B O 1
ATOM 9654 N N . ILE B 1 597 ? 13.328 48.875 13.852 1 97.56 597 ILE B N 1
ATOM 9655 C CA . ILE B 1 597 ? 14.055 49.75 14.766 1 97.56 597 ILE B CA 1
ATOM 9656 C C . ILE B 1 597 ? 14.594 48.906 15.938 1 97.56 597 ILE B C 1
ATOM 9658 O O . ILE B 1 597 ? 13.844 48.562 16.844 1 97.56 597 ILE B O 1
ATOM 9662 N N . PRO B 1 598 ? 15.891 48.688 16.031 1 96.31 598 PRO B N 1
ATOM 9663 C CA . PRO B 1 598 ? 16.469 47.812 17.078 1 96.31 598 PRO B CA 1
ATOM 9664 C C . PRO B 1 598 ? 16.344 48.406 18.469 1 96.31 598 PRO B C 1
ATOM 9666 O O . PRO B 1 598 ? 16.484 49.625 18.641 1 96.31 598 PRO B O 1
ATOM 9669 N N . ILE B 1 599 ? 16.141 47.594 19.469 1 94.19 599 ILE B N 1
ATOM 9670 C CA . ILE B 1 599 ? 15.984 48.062 20.844 1 94.19 599 ILE B CA 1
ATOM 9671 C C . ILE B 1 599 ? 16.859 47.219 21.781 1 94.19 599 ILE B C 1
ATOM 9673 O O . ILE B 1 599 ? 17.516 47.781 22.672 1 94.19 599 ILE B O 1
ATOM 9677 N N . ALA B 1 600 ? 16.797 45.938 21.703 1 93.12 600 ALA B N 1
ATOM 9678 C CA . ALA B 1 600 ? 17.5 45.062 22.625 1 93.12 600 ALA B CA 1
ATOM 9679 C C . ALA B 1 600 ? 17.922 43.75 21.953 1 93.12 600 ALA B C 1
ATOM 9681 O O . ALA B 1 600 ? 17.688 43.562 20.75 1 93.12 600 ALA B O 1
ATOM 9682 N N . GLU B 1 601 ? 18.672 42.969 22.734 1 93.62 601 GLU B N 1
ATOM 9683 C CA . GLU B 1 601 ? 19.047 41.625 22.312 1 93.62 601 GLU B CA 1
ATOM 9684 C C . GLU B 1 601 ? 18.375 40.594 23.188 1 93.62 601 GLU B C 1
ATOM 9686 O O . GLU B 1 601 ? 18.094 40.812 24.359 1 93.62 601 GLU B O 1
ATOM 9691 N N . GLU B 1 602 ? 18.078 39.469 22.594 1 94 602 GLU B N 1
ATOM 9692 C CA . GLU B 1 602 ? 17.516 38.375 23.344 1 94 602 GLU B CA 1
ATOM 9693 C C . GLU B 1 602 ? 18.312 37.094 23.109 1 94 602 GLU B C 1
ATOM 9695 O O . GLU B 1 602 ? 18.859 36.875 22.016 1 94 602 GLU B O 1
ATOM 9700 N N . ASN B 1 603 ? 18.344 36.188 24.109 1 95 603 ASN B N 1
ATOM 9701 C CA . ASN B 1 603 ? 18.984 34.906 23.984 1 95 603 ASN B CA 1
ATOM 9702 C C . ASN B 1 603 ? 17.984 33.812 23.609 1 95 603 ASN B C 1
ATOM 9704 O O . ASN B 1 603 ? 17.016 33.594 24.328 1 95 603 ASN B O 1
ATOM 9708 N N . TYR B 1 604 ? 18.203 33.219 22.469 1 96.62 604 TYR B N 1
ATOM 9709 C CA . TYR B 1 604 ? 17.5 32 22.078 1 96.62 604 TYR B CA 1
ATOM 9710 C C . TYR B 1 604 ? 18.359 30.781 22.328 1 96.62 604 TYR B C 1
ATOM 9712 O O . TYR B 1 604 ? 19.344 30.531 21.625 1 96.62 604 TYR B O 1
ATOM 9720 N N . ASP B 1 605 ? 17.984 30.016 23.344 1 97.69 605 ASP B N 1
ATOM 9721 C CA . ASP B 1 605 ? 18.766 28.859 23.781 1 97.69 605 ASP B CA 1
ATOM 9722 C C . ASP B 1 605 ? 17.953 27.562 23.688 1 97.69 605 ASP B C 1
ATOM 9724 O O . ASP B 1 605 ? 16.797 27.594 23.266 1 97.69 605 ASP B O 1
ATOM 9728 N N . PHE B 1 606 ? 18.672 26.453 24 1 97.94 606 PHE B N 1
ATOM 9729 C CA . PHE B 1 606 ? 18.016 25.156 23.859 1 97.94 606 PHE B CA 1
ATOM 9730 C C . PHE B 1 606 ? 18.016 24.406 25.188 1 97.94 606 PHE B C 1
ATOM 9732 O O . PHE B 1 606 ? 19.062 24.234 25.812 1 97.94 606 PHE B O 1
ATOM 9739 N N . LEU B 1 607 ? 16.797 24.047 25.609 1 97.5 607 LEU B N 1
ATOM 9740 C CA . LEU B 1 607 ? 16.656 23.109 26.719 1 97.5 607 LEU B CA 1
ATOM 9741 C C . LEU B 1 607 ? 16.734 21.672 26.219 1 97.5 607 LEU B C 1
ATOM 9743 O O . LEU B 1 607 ? 16.031 21.297 25.281 1 97.5 607 LEU B O 1
ATOM 9747 N N . ILE B 1 608 ? 17.562 20.859 26.828 1 97.44 608 ILE B N 1
ATOM 9748 C CA . ILE B 1 608 ? 17.641 19.438 26.469 1 97.44 608 ILE B CA 1
ATOM 9749 C C . ILE B 1 608 ? 17.422 18.578 27.703 1 97.44 608 ILE B C 1
ATOM 9751 O O . ILE B 1 608 ? 18.078 18.766 28.719 1 97.44 608 ILE B O 1
ATOM 9755 N N . ARG B 1 609 ? 16.5 17.688 27.578 1 95.31 609 ARG B N 1
ATOM 9756 C CA . ARG B 1 609 ? 16.281 16.734 28.656 1 95.31 609 ARG B CA 1
ATOM 9757 C C . ARG B 1 609 ? 17.531 15.891 28.906 1 95.31 609 ARG B C 1
ATOM 9759 O O . ARG B 1 609 ? 18.125 15.375 27.969 1 95.31 609 ARG B O 1
ATOM 9766 N N . ARG B 1 610 ? 17.891 15.68 30.156 1 94.94 610 ARG B N 1
ATOM 9767 C CA . ARG B 1 610 ? 19.125 14.969 30.5 1 94.94 610 ARG B CA 1
ATOM 9768 C C . ARG B 1 610 ? 19.094 13.539 29.969 1 94.94 610 ARG B C 1
ATOM 9770 O O . ARG B 1 610 ? 20.109 13.031 29.484 1 94.94 610 ARG B O 1
ATOM 9777 N N . SER B 1 611 ? 18 12.867 30.062 1 91.44 611 SER B N 1
ATOM 9778 C CA . SER B 1 611 ? 17.875 11.484 29.609 1 91.44 611 SER B CA 1
ATOM 9779 C C . SER B 1 611 ? 18.031 11.375 28.094 1 91.44 611 SER B C 1
ATOM 9781 O O . SER B 1 611 ? 18.344 10.305 27.578 1 91.44 611 SER B O 1
ATOM 9783 N N . SER B 1 612 ? 17.797 12.477 27.359 1 93.38 612 SER B N 1
ATOM 9784 C CA . SER B 1 612 ? 17.844 12.469 25.891 1 93.38 612 SER B CA 1
ATOM 9785 C C . SER B 1 612 ? 19.25 12.727 25.391 1 93.38 612 SER B C 1
ATOM 9787 O O . SER B 1 612 ? 19.531 12.531 24.203 1 93.38 612 SER B O 1
ATOM 9789 N N . MET B 1 613 ? 20.109 13.094 26.281 1 92.81 613 MET B N 1
ATOM 9790 C CA . MET B 1 613 ? 21.469 13.453 25.891 1 92.81 613 MET B CA 1
ATOM 9791 C C . MET B 1 613 ? 22.203 12.258 25.281 1 92.81 613 MET B C 1
ATOM 9793 O O . MET B 1 613 ? 23.141 12.43 24.5 1 92.81 613 MET B O 1
ATOM 9797 N N . ARG B 1 614 ? 21.734 11.07 25.531 1 89.94 614 ARG B N 1
ATOM 9798 C CA . ARG B 1 614 ? 22.375 9.859 25.047 1 89.94 614 ARG B CA 1
ATOM 9799 C C . ARG B 1 614 ? 21.844 9.461 23.672 1 89.94 614 ARG B C 1
ATOM 9801 O O . ARG B 1 614 ? 22.422 8.602 23 1 89.94 614 ARG B O 1
ATOM 9808 N N . LYS B 1 615 ? 20.766 10.094 23.297 1 91.25 615 LYS B N 1
ATOM 9809 C CA . LYS B 1 615 ? 20.219 9.789 21.969 1 91.25 615 LYS B CA 1
ATOM 9810 C C . LYS B 1 615 ? 21.141 10.258 20.859 1 91.25 615 LYS B C 1
ATOM 9812 O O . LYS B 1 615 ? 21.656 11.383 20.906 1 91.25 615 LYS B O 1
ATOM 9817 N N . GLY B 1 616 ? 21.359 9.414 19.891 1 92.88 616 GLY B N 1
ATOM 9818 C CA . GLY B 1 616 ? 22.188 9.766 18.75 1 92.88 616 GLY B CA 1
ATOM 9819 C C . GLY B 1 616 ? 21.703 11.008 18.031 1 92.88 616 GLY B C 1
ATOM 9820 O O . GLY B 1 616 ? 22.5 11.836 17.578 1 92.88 616 GLY B O 1
ATOM 9821 N N . ALA B 1 617 ? 20.453 11.203 17.969 1 93.69 617 ALA B N 1
ATOM 9822 C CA . ALA B 1 617 ? 19.859 12.352 17.281 1 93.69 617 ALA B CA 1
ATOM 9823 C C . ALA B 1 617 ? 20.172 13.656 18 1 93.69 617 ALA B C 1
ATOM 9825 O O . ALA B 1 617 ? 20.391 14.688 17.359 1 93.69 617 ALA B O 1
ATOM 9826 N N . VAL B 1 618 ? 20.188 13.625 19.297 1 95.75 618 VAL B N 1
ATOM 9827 C CA . VAL B 1 618 ? 20.5 14.812 20.078 1 95.75 618 VAL B CA 1
ATOM 9828 C C . VAL B 1 618 ? 21.969 15.172 19.922 1 95.75 618 VAL B C 1
ATOM 9830 O O . VAL B 1 618 ? 22.312 16.344 19.781 1 95.75 618 VAL B O 1
ATOM 9833 N N . GLU B 1 619 ? 22.766 14.148 19.906 1 96.38 619 GLU B N 1
ATOM 9834 C CA . GLU B 1 619 ? 24.188 14.367 19.672 1 96.38 619 GLU B CA 1
ATOM 9835 C C . GLU B 1 619 ? 24.422 15.031 18.312 1 96.38 619 GLU B C 1
ATOM 9837 O O . GLU B 1 619 ? 25.234 15.945 18.188 1 96.38 619 GLU B O 1
ATOM 9842 N N . GLU B 1 620 ? 23.75 14.531 17.359 1 96.69 620 GLU B N 1
ATOM 9843 C CA . GLU B 1 620 ? 23.875 15.094 16.016 1 96.69 620 GLU B CA 1
ATOM 9844 C C . GLU B 1 620 ? 23.375 16.531 15.977 1 96.69 620 GLU B C 1
ATOM 9846 O O . GLU B 1 620 ? 23.953 17.375 15.289 1 96.69 620 GLU B O 1
ATOM 9851 N N . PHE B 1 621 ? 22.312 16.859 16.625 1 97.12 621 PHE B N 1
ATOM 9852 C CA . PHE B 1 621 ? 21.797 18.219 16.719 1 97.12 621 PHE B CA 1
ATOM 9853 C C . PHE B 1 621 ? 22.859 19.188 17.234 1 97.12 621 PHE B C 1
ATOM 9855 O O . PHE B 1 621 ? 23.094 20.234 16.641 1 97.12 621 PHE B O 1
ATOM 9862 N N . LEU B 1 622 ? 23.453 18.781 18.312 1 97.44 622 LEU B N 1
ATOM 9863 C CA . LEU B 1 622 ? 24.484 19.625 18.938 1 97.44 622 LEU B CA 1
ATOM 9864 C C . LEU B 1 622 ? 25.656 19.797 17.984 1 97.44 622 LEU B C 1
ATOM 9866 O O . LEU B 1 622 ? 26.234 20.891 17.906 1 97.44 622 LEU B O 1
ATOM 9870 N N . ARG B 1 623 ? 25.969 18.75 17.328 1 97.25 623 ARG B N 1
ATOM 9871 C CA . ARG B 1 623 ? 27.047 18.828 16.344 1 97.25 623 ARG B CA 1
ATOM 9872 C C . ARG B 1 623 ? 26.703 19.828 15.242 1 97.25 623 ARG B C 1
ATOM 9874 O O . ARG B 1 623 ? 27.531 20.672 14.891 1 97.25 623 ARG B O 1
ATOM 9881 N N . ILE B 1 624 ? 25.562 19.781 14.719 1 97.69 624 ILE B N 1
ATOM 9882 C CA . ILE B 1 624 ? 25.125 20.672 13.656 1 97.69 624 ILE B CA 1
ATOM 9883 C C . ILE B 1 624 ? 25.078 22.109 14.18 1 97.69 624 ILE B C 1
ATOM 9885 O O . ILE B 1 624 ? 25.484 23.047 13.484 1 97.69 624 ILE B O 1
ATOM 9889 N N . LEU B 1 625 ? 24.5 22.266 15.398 1 97.44 625 LEU B N 1
ATOM 9890 C CA . LEU B 1 625 ? 24.422 23.578 16.016 1 97.44 625 LEU B CA 1
ATOM 9891 C C . LEU B 1 625 ? 25.781 24.25 16.031 1 97.44 625 LEU B C 1
ATOM 9893 O O . LEU B 1 625 ? 25.906 25.438 15.695 1 97.44 625 LEU B O 1
ATOM 9897 N N . ARG B 1 626 ? 26.797 23.547 16.312 1 97.31 626 ARG B N 1
ATOM 9898 C CA . ARG B 1 626 ? 28.156 24.094 16.359 1 97.31 626 ARG B CA 1
ATOM 9899 C C . ARG B 1 626 ? 28.703 24.312 14.961 1 97.31 626 ARG B C 1
ATOM 9901 O O . ARG B 1 626 ? 29.312 25.344 14.68 1 97.31 626 ARG B O 1
ATOM 9908 N N . GLU B 1 627 ? 28.469 23.406 14.141 1 97 627 GLU B N 1
ATOM 9909 C CA . GLU B 1 627 ? 28.953 23.453 12.766 1 97 627 GLU B CA 1
ATOM 9910 C C . GLU B 1 627 ? 28.344 24.625 12 1 97 627 GLU B C 1
ATOM 9912 O O . GLU B 1 627 ? 28.953 25.172 11.094 1 97 627 GLU B O 1
ATOM 9917 N N . PHE B 1 628 ? 27.188 25.016 12.352 1 97.12 628 PHE B N 1
ATOM 9918 C CA . PHE B 1 628 ? 26.422 25.984 11.562 1 97.12 628 PHE B CA 1
ATOM 9919 C C . PHE B 1 628 ? 26.562 27.391 12.141 1 97.12 628 PHE B C 1
ATOM 9921 O O . PHE B 1 628 ? 25.812 28.297 11.766 1 97.12 628 PHE B O 1
ATOM 9928 N N . ARG B 1 629 ? 27.406 27.578 13.031 1 97.19 629 ARG B N 1
ATOM 9929 C CA . ARG B 1 629 ? 27.609 28.906 13.625 1 97.19 629 ARG B CA 1
ATOM 9930 C C . ARG B 1 629 ? 27.75 29.969 12.547 1 97.19 629 ARG B C 1
ATOM 9932 O O . ARG B 1 629 ? 27.094 31.016 12.602 1 97.19 629 ARG B O 1
ATOM 9939 N N . SER B 1 630 ? 28.547 29.719 11.531 1 96.5 630 SER B N 1
ATOM 9940 C CA . SER B 1 630 ? 28.781 30.688 10.461 1 96.5 630 SER B CA 1
ATOM 9941 C C . SER B 1 630 ? 27.531 30.922 9.641 1 96.5 630 SER B C 1
ATOM 9943 O O . SER B 1 630 ? 27.203 32.062 9.289 1 96.5 630 SER B O 1
ATOM 9945 N N . LYS B 1 631 ? 26.828 29.906 9.32 1 96.31 631 LYS B N 1
ATOM 9946 C CA . LYS B 1 631 ? 25.594 30.016 8.555 1 96.31 631 LYS B CA 1
ATOM 9947 C C . LYS B 1 631 ? 24.531 30.828 9.312 1 96.31 631 LYS B C 1
ATOM 9949 O O . LYS B 1 631 ? 23.781 31.578 8.711 1 96.31 631 LYS B O 1
ATOM 9954 N N . LEU B 1 632 ? 24.453 30.547 10.625 1 96.75 632 LEU B N 1
ATOM 9955 C CA . LEU B 1 632 ? 23.531 31.297 11.461 1 96.75 632 LEU B CA 1
ATOM 9956 C C . LEU B 1 632 ? 23.859 32.781 11.453 1 96.75 632 LEU B C 1
ATOM 9958 O O . LEU B 1 632 ? 22.969 33.625 11.406 1 96.75 632 LEU B O 1
ATOM 9962 N N . ASN B 1 633 ? 25.094 33.094 11.438 1 96.38 633 ASN B N 1
ATOM 9963 C CA . ASN B 1 633 ? 25.531 34.469 11.453 1 96.38 633 ASN B CA 1
ATOM 9964 C C . ASN B 1 633 ? 25.266 35.156 10.117 1 96.38 633 ASN B C 1
ATOM 9966 O O . ASN B 1 633 ? 25.312 36.406 10.031 1 96.38 633 ASN B O 1
ATOM 9970 N N . GLU B 1 634 ? 24.984 34.438 9.125 1 95.38 634 GLU B N 1
ATOM 9971 C CA . GLU B 1 634 ? 24.609 35 7.832 1 95.38 634 GLU B CA 1
ATOM 9972 C C . GLU B 1 634 ? 23.156 35.5 7.832 1 95.38 634 GLU B C 1
ATOM 9974 O O . GLU B 1 634 ? 22.766 36.281 6.961 1 95.38 634 GLU B O 1
ATOM 9979 N N . LEU B 1 635 ? 22.391 35.062 8.773 1 93.69 635 LEU B N 1
ATOM 9980 C CA . LEU B 1 635 ? 21 35.5 8.875 1 93.69 635 LEU B CA 1
ATOM 9981 C C . LEU B 1 635 ? 20.906 36.875 9.539 1 93.69 635 LEU B C 1
ATOM 9983 O O . LEU B 1 635 ? 21.406 37.062 10.648 1 93.69 635 LEU B O 1
ATOM 9987 N N . ASP B 1 636 ? 20.25 37.75 8.891 1 93.56 636 ASP B N 1
ATOM 9988 C CA . ASP B 1 636 ? 20.141 39.125 9.414 1 93.56 636 ASP B CA 1
ATOM 9989 C C . ASP B 1 636 ? 19.359 39.125 10.727 1 93.56 636 ASP B C 1
ATOM 9991 O O . ASP B 1 636 ? 18.188 38.75 10.766 1 93.56 636 ASP B O 1
ATOM 9995 N N . GLY B 1 637 ? 20 39.594 11.742 1 94.88 637 GLY B N 1
ATOM 9996 C CA . GLY B 1 637 ? 19.344 39.688 13.039 1 94.88 637 GLY B CA 1
ATOM 9997 C C . GLY B 1 637 ? 19.703 38.562 13.992 1 94.88 637 GLY B C 1
ATOM 9998 O O . GLY B 1 637 ? 19.188 38.5 15.109 1 94.88 637 GLY B O 1
ATOM 9999 N N . ILE B 1 638 ? 20.531 37.625 13.578 1 96.25 638 ILE B N 1
ATOM 10000 C CA . ILE B 1 638 ? 21 36.5 14.422 1 96.25 638 ILE B CA 1
ATOM 10001 C C . ILE B 1 638 ? 22.5 36.625 14.648 1 96.25 638 ILE B C 1
ATOM 10003 O O . ILE B 1 638 ? 23.25 36.938 13.719 1 96.25 638 ILE B O 1
ATOM 10007 N N . GLU B 1 639 ? 22.922 36.406 15.883 1 96.81 639 GLU B N 1
ATOM 10008 C CA . GLU B 1 639 ? 24.344 36.406 16.234 1 96.81 639 GLU B CA 1
ATOM 10009 C C . GLU B 1 639 ? 24.688 35.156 17.078 1 96.81 639 GLU B C 1
ATOM 10011 O O . GLU B 1 639 ? 24.25 35.031 18.219 1 96.81 639 GLU B O 1
ATOM 10016 N N . ALA B 1 640 ? 25.453 34.344 16.547 1 96.81 640 ALA B N 1
ATOM 10017 C CA . ALA B 1 640 ? 25.906 33.125 17.234 1 96.81 640 ALA B CA 1
ATOM 10018 C C . ALA B 1 640 ? 27.344 33.312 17.75 1 96.81 640 ALA B C 1
ATOM 10020 O O . ALA B 1 640 ? 28.25 33.562 16.969 1 96.81 640 ALA B O 1
ATOM 10021 N N . SER B 1 641 ? 27.5 33.125 19.047 1 95.12 641 SER B N 1
ATOM 10022 C CA . SER B 1 641 ? 28.812 33.281 19.672 1 95.12 641 SER B CA 1
ATOM 10023 C C . SER B 1 641 ? 29.578 31.969 19.672 1 95.12 641 SER B C 1
ATOM 10025 O O . SER B 1 641 ? 29.062 30.938 19.234 1 95.12 641 SER B O 1
ATOM 10027 N N . ASP B 1 642 ? 30.797 32.031 20.188 1 94.69 642 ASP B N 1
ATOM 10028 C CA . ASP B 1 642 ? 31.688 30.875 20.141 1 94.69 642 ASP B CA 1
ATOM 10029 C C . ASP B 1 642 ? 31.234 29.797 21.125 1 94.69 642 ASP B C 1
ATOM 10031 O O . ASP B 1 642 ? 31.609 28.625 20.969 1 94.69 642 ASP B O 1
ATOM 10035 N N . ASP B 1 643 ? 30.484 30.172 22.031 1 95.38 643 ASP B N 1
ATOM 10036 C CA . ASP B 1 643 ? 30.078 29.203 23.031 1 95.38 643 ASP B CA 1
ATOM 10037 C C . ASP B 1 643 ? 28.766 28.516 22.641 1 95.38 643 ASP B C 1
ATOM 10039 O O . ASP B 1 643 ? 28.109 27.891 23.484 1 95.38 643 ASP B O 1
ATOM 10043 N N . ILE B 1 644 ? 28.375 28.656 21.406 1 97.31 644 ILE B N 1
ATOM 10044 C CA . ILE B 1 644 ? 27.156 28.016 20.922 1 97.31 644 ILE B CA 1
ATOM 10045 C C . ILE B 1 644 ? 27.281 26.5 21.109 1 97.31 644 ILE B C 1
ATOM 10047 O O . ILE B 1 644 ? 28.328 25.906 20.875 1 97.31 644 ILE B O 1
ATOM 10051 N N . GLY B 1 645 ? 26.281 25.859 21.672 1 96.38 645 GLY B N 1
ATOM 10052 C CA . GLY B 1 645 ? 26.25 24.422 21.844 1 96.38 645 GLY B CA 1
ATOM 10053 C C . GLY B 1 645 ? 26.812 23.969 23.188 1 96.38 645 GLY B C 1
ATOM 10054 O O . GLY B 1 645 ? 26.812 22.781 23.484 1 96.38 645 GLY B O 1
ATOM 10055 N N . LEU B 1 646 ? 27.281 24.891 23.953 1 96 646 LEU B N 1
ATOM 10056 C CA . LEU B 1 646 ? 27.844 24.547 25.25 1 96 646 LEU B CA 1
ATOM 10057 C C . LEU B 1 646 ? 26.812 24.75 26.359 1 96 646 LEU B C 1
ATOM 10059 O O . LEU B 1 646 ? 25.922 25.609 26.234 1 96 646 LEU B O 1
ATOM 10063 N N . PRO B 1 647 ? 26.922 24 27.453 1 95.81 647 PRO B N 1
ATOM 10064 C CA . PRO B 1 647 ? 25.984 24.172 28.578 1 95.81 647 PRO B CA 1
ATOM 10065 C C . PRO B 1 647 ? 26.141 25.516 29.266 1 95.81 647 PRO B C 1
ATOM 10067 O O . PRO B 1 647 ? 27.266 26.016 29.406 1 95.81 647 PRO B O 1
ATOM 10070 N N . ILE B 1 648 ? 25 26.047 29.578 1 93.06 648 ILE B N 1
ATOM 10071 C CA . ILE B 1 648 ? 24.969 27.281 30.344 1 93.06 648 ILE B CA 1
ATOM 10072 C C . ILE B 1 648 ? 24.875 26.969 31.844 1 93.06 648 ILE B C 1
ATOM 10074 O O . ILE B 1 648 ? 23.984 26.234 32.281 1 93.06 648 ILE B O 1
ATOM 10078 N N . SER B 1 649 ? 25.859 27.266 32.594 1 79.5 649 SER B N 1
ATOM 10079 C CA . SER B 1 649 ? 25.922 26.984 34.031 1 79.5 649 SER B CA 1
ATOM 10080 C C . SER B 1 649 ? 25.031 27.953 34.812 1 79.5 649 SER B C 1
ATOM 10082 O O . SER B 1 649 ? 24.953 29.141 34.5 1 79.5 649 SER B O 1
ATOM 10084 N N . PRO B 1 650 ? 24.344 27.297 35.844 1 67.25 650 PRO B N 1
ATOM 10085 C CA . PRO B 1 650 ? 23.578 28.203 36.688 1 67.25 650 PRO B CA 1
ATOM 10086 C C . PRO B 1 650 ? 24.453 29.25 37.406 1 67.25 650 PRO B C 1
ATOM 10088 O O . PRO B 1 650 ? 25.625 29 37.625 1 67.25 650 PRO B O 1
#

Sequence (1300 aa):
MRKVFRNLKSLEEVKDLIMRYERAERREKISIWDAFGRILAEDIVSGVDVPGFDRVMLDGYAVRAEDTFWADEDNPVELKVIGVASAGHPFPGEVGEREAVEVATGAPMPRGANSVVKEEFTVRKGDSILVMRAVAPGENVQGAGSDVRVGETVAYRGTRLSAREIGILAAVGIREVEVLSKPRVGIFSTGDELAQPGEPLEYGKIYDVNSSSLMASVLEDGGEPKFLGILPDDYEAIRDSLKREIEKFDIILISGSTSVGAGDVMYRVLEELGPPGVIVHGIAMHPGKPTVIAEARGKLVIGLPGYPTSCLTVYREIVSPLIRKWSGKPLETGKEVIGRAAERIIGERGRRDLLPVHVVKDEEYLVFPVPTGSEAISTLSRADGYVEMEELEEIIEEGEVVRVKLFTDRIADISMIGSHCIGLELIMSEMRRRGYLIKSVFVGSSGGFKAIARGEADLAGVHAFDPETMEYNLPFMRKFSIEDKAILIRGYRRIQGLIVARGNPKGIKGIRDILERRDIVMMNRNKGSGTRILLDYLLKEEAERMGIDISEAIKNIRGYWNEAKSHNAVAIAIKNGIADVGIGIKTVARLYNLDFIPIAEENYDFLIRRSSMRKGAVEEFLRILREFRSKLNELDGIEASDDIGLPISPMRKVFRNLKSLEEVKDLIMRYERAERREKISIWDAFGRILAEDIVSGVDVPGFDRVMLDGYAVRAEDTFWADEDNPVELKVIGVASAGHPFPGEVGEREAVEVATGAPMPRGANSVVKEEFTVRKGDSILVMRAVAPGENVQGAGSDVRVGETVAYRGTRLSAREIGILAAVGIREVEVLSKPRVGIFSTGDELAQPGEPLEYGKIYDVNSSSLMASVLEDGGEPKFLGILPDDYEAIRDSLKREIEKFDIILISGSTSVGAGDVMYRVLEELGPPGVIVHGIAMHPGKPTVIAEARGKLVIGLPGYPTSCLTVYREIVSPLIRKWSGKPLETGKEVIGRAAERIIGERGRRDLLPVHVVKDEEYLVFPVPTGSEAISTLSRADGYVEMEELEEIIEEGEVVRVKLFTDRIADISMIGSHCIGLELIMSEMRRRGYLIKSVFVGSSGGFKAIARGEADLAGVHAFDPETMEYNLPFMRKFSIEDKAILIRGYRRIQGLIVARGNPKGIKGIRDILERRDIVMMNRNKGSGTRILLDYLLKEEAERMGIDISEAIKNIRGYWNEAKSHNAVAIAIKNGIADVGIGIKTVARLYNLDFIPIAEENYDFLIRRSSMRKGAVEEFLRILREFRSKLNELDGIEASDDIGLPISP

InterPro domains:
  IPR001453 MoaB/Mog domain [PF00994] (186-324)
  IPR001453 MoaB/Mog domain [SM00852] (186-325)
  IPR001453 MoaB/Mog domain [TIGR00177] (182-320)
  IPR005110 MoeA, N-terminal and linker domain [PF03453] (11-173)
  IPR005111 MoeA, C-terminal, domain IV [PF03454] (340-407)
  IPR024370 PBP domain [PF12727] (430-626)
  IPR036135 MoeA, N-terminal and linker domain superfamily [SSF63882] (8-181)
  IPR036425 MoaB/Mog-like domain superfamily [G3DSA:3.40.980.10] (181-324)
  IPR036425 MoaB/Mog-like domain superfamily [SSF53218] (183-328)
  IPR036688 MoeA, C-terminal, domain IV superfamily [G3DSA:2.40.340.10] (337-409)
  IPR036688 MoeA, C-terminal, domain IV superfamily [SSF63867] (338-408)
  IPR038987 Molybdopterin biosynthesis protein MoeA-like [PTHR10192] (7-408)
  IPR038987 Molybdopterin biosynthesis protein MoeA-like [cd00887] (11-387)

Solvent-accessible surface area (backbone atoms only — not comparable to full-atom values): 65204 Å² total; per-residue (Å²): 126,84,83,64,72,80,67,56,37,48,59,66,58,50,39,56,57,54,63,67,63,75,74,83,90,46,74,43,78,41,45,54,85,72,33,62,65,36,26,28,60,47,67,41,57,28,82,38,39,29,46,74,44,41,24,27,67,49,50,23,30,34,21,37,22,80,65,28,60,83,20,25,79,91,49,54,35,72,27,38,51,78,49,60,24,29,45,42,37,58,41,89,61,68,42,51,88,53,24,25,30,39,32,31,51,52,6,38,60,40,34,60,36,35,20,42,46,50,48,90,44,42,45,80,54,89,64,27,32,34,31,33,53,50,47,53,59,42,34,57,49,44,54,28,30,68,59,37,35,59,66,38,71,79,42,50,50,66,38,63,28,44,32,45,52,38,19,48,39,14,49,48,34,44,38,62,45,50,23,46,49,60,52,34,34,36,33,37,36,41,43,68,22,56,37,60,38,64,52,87,79,54,89,43,41,46,41,45,26,52,61,50,19,48,39,34,44,33,44,75,32,46,28,44,55,42,81,74,49,76,36,56,90,38,62,67,59,47,42,54,50,46,68,70,48,50,84,79,28,58,33,38,40,32,32,21,50,33,48,92,71,48,21,52,44,51,52,53,41,39,45,67,53,31,71,83,4,62,76,38,55,20,33,33,31,35,63,36,32,50,27,35,35,25,34,33,85,85,19,43,38,36,35,29,29,60,36,43,34,18,26,53,49,42,37,58,67,52,49,40,43,45,43,9,55,72,35,65,41,74,66,80,74,71,56,72,48,72,25,24,24,59,43,70,41,76,51,47,78,70,15,35,21,53,42,47,17,39,60,41,76,70,99,54,37,35,30,40,70,49,91,54,55,52,73,23,51,50,33,52,50,67,32,37,24,32,35,75,35,50,38,83,44,43,70,45,51,56,63,35,79,41,62,32,45,30,76,56,96,72,73,47,67,38,36,34,29,7,36,79,49,68,67,54,48,56,52,52,52,51,40,41,74,75,70,46,45,73,38,76,43,74,57,36,34,70,46,10,56,50,30,45,61,60,63,69,18,40,30,17,33,32,52,37,54,38,84,88,78,70,41,58,45,64,70,51,33,61,76,60,69,26,65,88,49,38,43,44,26,35,42,34,34,35,34,26,25,40,34,29,36,60,85,36,85,82,65,76,81,52,72,64,46,53,61,70,39,79,88,51,34,34,30,29,44,33,88,87,37,27,68,30,51,50,49,52,51,52,52,42,53,51,25,57,74,69,72,43,59,49,74,62,40,53,74,57,24,43,37,64,65,28,54,22,89,42,52,61,26,28,48,46,34,27,74,70,63,59,20,50,33,22,62,34,40,42,48,53,22,53,74,69,65,33,31,71,46,83,73,48,76,44,53,40,28,35,40,31,26,55,84,37,60,76,37,68,56,50,49,49,48,45,50,46,54,46,71,37,36,66,63,43,46,67,39,68,43,36,45,48,58,92,60,32,54,36,76,58,79,133,127,84,82,65,71,81,66,55,38,47,59,67,58,50,42,56,58,54,60,66,63,74,75,83,91,47,73,45,78,42,45,54,86,73,33,62,64,36,26,29,60,47,66,41,59,28,81,39,38,30,46,74,43,40,24,26,66,48,50,24,30,34,22,38,21,81,65,28,59,83,21,24,79,91,48,52,35,73,27,38,52,79,50,61,24,29,46,42,38,58,42,90,62,68,42,49,90,53,25,25,29,39,30,32,51,52,6,37,61,38,35,61,36,35,20,42,44,49,49,90,44,45,43,82,53,89,64,26,33,34,32,32,52,48,48,54,60,41,35,58,46,43,52,26,28,68,58,36,36,58,67,38,71,79,42,50,50,64,39,64,27,45,33,44,52,37,20,49,40,15,49,47,33,43,38,61,44,51,23,47,50,61,52,34,33,34,35,37,36,39,43,67,22,54,39,60,39,64,54,88,78,53,90,45,40,46,40,45,26,53,61,50,18,48,41,33,45,32,44,74,34,46,30,45,56,44,82,72,50,76,35,57,88,38,62,67,60,46,43,53,50,47,69,70,47,51,83,81,28,58,32,38,40,32,32,21,48,35,49,94,70,50,20,53,45,51,50,53,41,39,44,66,53,30,70,82,4,62,77,38,55,20,32,33,32,35,64,37,32,48,26,35,35,24,34,32,84,88,19,43,37,36,36,29,28,59,36,42,33,20,25,53,49,41,38,55,67,54,49,41,43,44,44,8,55,73,37,64,42,72,66,77,72,70,56,72,47,73,25,23,24,58,42,68,41,76,48,48,78,71,16,34,22,56,42,47,18,37,61,41,75,69,97,54,37,36,30,41,70,48,91,52,54,52,75,24,52,50,31,53,49,66,30,38,23,30,34,76,36,49,36,83,43,43,69,45,50,58,62,37,78,42,61,33,46,29,76,56,95,74,73,47,68,39,34,34,29,7,36,80,52,66,68,54,49,56,51,51,52,51,41,42,73,75,70,45,44,72,40,76,45,75,59,36,33,71,45,9,56,50,30,44,61,60,63,67,18,40,29,19,34,32,52,36,55,37,84,88,78,70,42,57,45,64,70,50,32,60,75,61,71,26,64,90,49,37,44,45,26,34,42,35,32,35,34,25,24,39,35,30,36,60,84,35,85,81,64,76,82,54,72,64,48,55,60,69,39,80,88,49,34,35,30,29,46,32,90,87,36,25,68,32,51,50,50,52,51,51,49,42,55,50,25,55,74,71,72,44,59,49,75,64,39,52,74,56,26,44,37,65,64,27,53,24,89,41,52,61,25,29,47,47,33,27,75,71,63,58,20,50,34,21,60,33,40,42,47,51,23,53,73,70,64,32,32,72,47,81,73,50,75,44,53,39,27,33,40,31,27,55,85,37,60,76,37,68,57,49,48,49,49,44,50,47,53,47,71,36,36,66,64,42,46,68,39,67,42,36,47,47,57,91,59,32,55,36,75,57,78,132

Nearest PDB structures (foldseek):
  1uz5-assembly1_A  TM=8.883E-01  e=7.374E-49  Pyrococcus horikoshii OT3
  8bvf-assembly1_A  TM=8.453E-01  e=4.890E-44  Corynebacterium glutamicum ATCC 13032
  8bvf-assembly1_B  TM=8.332E-01  e=9.824E-44  Corynebacterium glutamicum ATCC 13032
  8bve-assembly1_B  TM=8.411E-01  e=5.002E-43  Corynebacterium glutamicum ATCC 13032
  8bve-assembly1_A  TM=8.442E-01  e=1.196E-42  Corynebacterium glutamicum ATCC 13032

pLDDT: mean 91.71, std 7.66, range [28.75, 98.69]

Foldseek 3Di:
DFPDQPDAAALVVLQVVQLPADDDWDKDKDFLVPQALFFFAFWDFFQAWVVNAKWFAAWFKFAALVLQPPAAQVRWGKAFADEEWEAVREDPDAADRRYIHGYHGGTGHHHPGFEGDHHVQWDDDVRMITGHDGDDGNYRIDGIRNPHDGGDGLDGGGDGDHPVSSVVCVSSPHGMGMTTAAFEEEEEEEDPQEDDPPDDHDPSHDYQDQLVVVCVLLVVLRHHYDYQYYFYLDLVRVLVSCVVCQVVGQEYEYEALLDGPSVVSVQVSQPVQDVVGWDGQAHQEPPWRSKIWHDHPSHIYIYTYNQRQRRVVCCLSHVSQNSNVSRSHDSDDFDKFKFFELAKDFADAQGWYWFFWAWDDDVTIYIYGAPDGSNDPCSVVQGQFTFIDDNHGTMGHGGDMTMTGGPDDDHFLFEEEAADDVLVVVLVVVLVVVPGGYRYHYDYAVRRLVCLLSVNGQKYKYWAADPVVRDTDVVVCVVSVCPVFKFWFFFWKFFKFKWFAAVLVVPDAHLVCQQPPQPFAEAEADPRGRQNVVSLVVLCVVCVVVVHDSVVSCVRGHHSVHHDHALLSRCVCRLVPVGGMYMHTPLNSVVSVTDTHTDDMITTIMMGTPSCCPRPSVVVSLVSSQVCQVVQCVRPRIHHDNRGSPTDDD/DFPDLVDAAALVVLQVVQLPADDDWDKDKDFLVPQALFFFAFWDFFQAWVVNAKWFAAWAKFAALVLQPPAAQVRWQKAFEDEEWEAVREDPDAADRRYIHGYHGGTGRHHPGFEGDHHVQWDDDVRMITGHDGDDGNYRIDGIRNPHDGGDGLDGGGDRDHPVSSVVCVSSPHGMGMTTAAFEEEEEEEDPQEDDPPDDHDPSHDYQDQLVVVCVLLVVLRHHYDYQYYFYLDLVRVLVSCVVCQVVGQEYEYEELLDGPSVVSVQVSQPVQDVVGWDGQAHQEPPWRSKIWHDHPSHIYIYTYNQRQRRVVCCLSHVSQNSNVSSSHDSDDFDKFKFFELAKDFADAQGWYWFFWAWDDDVTIYIYGAPDGSNDPCSVVQGQFTFIDDNHGTMGHGGDMTMTGGPDDDHFLFEEEAADDPLVVVLVVVLVVVPGGYRYHYDYAVRRLVCLLSVNGQKYKYWAADPVVRDTPPVVCVVSVCPVFKFWFFFWKFFKFKWFAAVLVVPDAHLVCQQPPQPFAEAEADPRGRQNVVSLVVNCVVCVVVVHDSVVSCVRGHHSPHHDHALLRRCVCRHVPVGGMYMHTDLNSVVSVTDTHTDDMITTIMMGTPSCCPRPSVVVSLVSSQVCQVVQCVRPRIHRDNRGSPTDDD

Radius of gyration: 38.98 Å; Cα contacts (8 Å, |Δi|>4): 3252; chains: 2; bounding box: 70×129×76 Å

Organism: Korarchaeum cryptofilum (strain OPF8) (NCBI:txid374847)